Protein AF-0000000078826839 (afdb_homodimer)

InterPro domains:
  IPR003660 HAMP domain [PS50885] (212-264)
  IPR004089 Methyl-accepting chemotaxis protein (MCP) signalling domain [PF00015] (364-516)
  IPR004089 Methyl-accepting chemotaxis protein (MCP) signalling domain [PS50111] (283-523)
  IPR004089 Methyl-accepting chemotaxis protein (MCP) signalling domain [SM00283] (293-563)
  IPR004090 Chemotaxis methyl-accepting receptor [PR00260] (11-36)
  IPR004090 Chemotaxis methyl-accepting receptor [PR00260] (391-418)
  IPR004090 Chemotaxis methyl-accepting receptor [PR00260] (420-449)
  IPR024478 Chemotaxis methyl-accepting receptor HlyB-like, 4HB MCP domain [PF12729] (10-184)

Sequence (1138 aa):
MKFLKFNENNLKIIHMFTLLSIIALLTNLFIGFIAYFNMHNLNSDIENLYNNQLYKVKGAGYINGELGQLRNALTKIIDRPYDQNNVDLFNSKDKEIQNTINDLSSIKLSEKEKNLLNKAKENYNEYIEGGQQIIDRRSRGEILDTKFTDEYGKIGASMSSTLTQLNDEILKTVKNTYISSNKHFNSSILILMVVTIVSMSAIIFISIFTKIFIKRSIINFSSILKRLEDGDFTIHIDKNSNNEFGEMKRELAITLESITYMIRDVKNNTLQINKETVSLASASEEMSSLASQVREDIQQVSKGSQKQAYELMEIKNYVGEFGNSIDTIVSAVKEVADESNSVNVMSSDSNLELSRLLNSLSEIQKDFESVVSSTNELENSINSVNKIINIINDIADQTNLLSLNAAIEASRVGEAGKGFAVVAEEIGKLAEQSKNSSSDITDILSIISSETKKVTNSTSKVSEAFKDQENIVENSMSSFKGIIGTVDKIIPLIDNINKLITSIDKEKGNITEKVKNAFDISEENRIFAEQIAISSDEMSTSSNGVATSAELLTEVLENTLLKVNKFKIMKFLKFNENNLKIIHMFTLLSIIALLTNLFIGFIAYFNMHNLNSDIENLYNNQLYKVKGAGYINGELGQLRNALTKIIDRPYDQNNVDLFNSKDKEIQNTINDLSSIKLSEKEKNLLNKAKENYNEYIEGGQQIIDRRSRGEILDTKFTDEYGKIGASMSSTLTQLNDEILKTVKNTYISSNKHFNSSILILMVVTIVSMSAIIFISIFTKIFIKRSIINFSSILKRLEDGDFTIHIDKNSNNEFGEMKRELAITLESITYMIRDVKNNTLQINKETVSLASASEEMSSLASQVREDIQQVSKGSQKQAYELMEIKNYVGEFGNSIDTIVSAVKEVADESNSVNVMSSDSNLELSRLLNSLSEIQKDFESVVSSTNELENSINSVNKIINIINDIADQTNLLSLNAAIEASRVGEAGKGFAVVAEEIGKLAEQSKNSSSDITDILSIISSETKKVTNSTSKVSEAFKDQENIVENSMSSFKGIIGTVDKIIPLIDNINKLITSIDKEKGNITEKVKNAFDISEENRIFAEQIAISSDEMSTSSNGVATSAELLTEVLENTLLKVNKFKI

pLDDT: mean 88.2, std 6.99, range [35.84, 95.81]

Organism: Clostridium kluyveri (strain ATCC 8527 / DSM 555 / NBRC 12016 / NCIMB 10680 / K1) (NCBI:txid431943)

Structure (mmCIF, N/CA/C/O backbone):
data_AF-0000000078826839-model_v1
#
loop_
_entity.id
_entity.type
_entity.pdbx_description
1 polymer 'Methyl-accepting chemotaxis protein'
#
loop_
_atom_site.group_PDB
_atom_site.id
_atom_site.type_symbol
_atom_site.label_atom_id
_atom_site.label_alt_id
_atom_site.label_comp_id
_atom_site.label_asym_id
_atom_site.label_entity_id
_atom_site.label_seq_id
_atom_site.pdbx_PDB_ins_code
_atom_site.Cartn_x
_atom_site.Cartn_y
_atom_site.Cartn_z
_atom_site.occupancy
_atom_site.B_iso_or_equiv
_atom_site.auth_seq_id
_atom_site.auth_comp_id
_atom_site.auth_asym_id
_atom_site.auth_atom_id
_atom_site.pdbx_PDB_model_num
ATOM 1 N N . MET A 1 1 ? -10.305 -56.312 -48.188 1 35.84 1 MET A N 1
ATOM 2 C CA . MET A 1 1 ? -9.625 -55.562 -47.156 1 35.84 1 MET A CA 1
ATOM 3 C C . MET A 1 1 ? -10.594 -55.219 -46.031 1 35.84 1 MET A C 1
ATOM 5 O O . MET A 1 1 ? -10.18 -55.062 -44.875 1 35.84 1 MET A O 1
ATOM 9 N N . LYS A 1 2 ? -11.719 -54.938 -46.438 1 45.41 2 LYS A N 1
ATOM 10 C CA . LYS A 1 2 ? -12.938 -54.688 -45.688 1 45.41 2 LYS A CA 1
ATOM 11 C C . LYS A 1 2 ? -13.422 -55.969 -45 1 45.41 2 LYS A C 1
ATOM 13 O O . LYS A 1 2 ? -14.203 -55.906 -44.062 1 45.41 2 LYS A O 1
ATOM 18 N N . PHE A 1 3 ? -13.188 -57.031 -45.688 1 39.19 3 PHE A N 1
ATOM 19 C CA . PHE A 1 3 ? -13.875 -58.219 -45.219 1 39.19 3 PHE A CA 1
ATOM 20 C C . PHE A 1 3 ? -13.367 -58.625 -43.812 1 39.19 3 PHE A C 1
ATOM 22 O O . PHE A 1 3 ? -14.094 -59.25 -43.062 1 39.19 3 PHE A O 1
ATOM 29 N N . LEU A 1 4 ? -11.961 -58.844 -43.688 1 45.19 4 LEU A N 1
ATOM 30 C CA . LEU A 1 4 ? -11.406 -59.312 -42.438 1 45.19 4 LEU A CA 1
ATOM 31 C C . LEU A 1 4 ? -11.539 -58.281 -41.344 1 45.19 4 LEU A C 1
ATOM 33 O O . LEU A 1 4 ? -10.531 -57.719 -40.906 1 45.19 4 LEU A O 1
ATOM 37 N N . LYS A 1 5 ? -12.344 -57.5 -41.5 1 46.38 5 LYS A N 1
ATOM 38 C CA . LYS A 1 5 ? -12.727 -56.594 -40.406 1 46.38 5 LYS A CA 1
ATOM 39 C C . LYS A 1 5 ? -13.031 -57.344 -39.125 1 46.38 5 LYS A C 1
ATOM 41 O O . LYS A 1 5 ? -14.203 -57.5 -38.75 1 46.38 5 LYS A O 1
ATOM 46 N N . PHE A 1 6 ? -12.492 -58.625 -38.938 1 49.06 6 PHE A N 1
ATOM 47 C CA . PHE A 1 6 ? -12.547 -59.281 -37.625 1 49.06 6 PHE A CA 1
ATOM 48 C C . PHE A 1 6 ? -12.266 -58.312 -36.5 1 49.06 6 PHE A C 1
ATOM 50 O O . PHE A 1 6 ? -11.469 -57.375 -36.656 1 49.06 6 PHE A O 1
ATOM 57 N N . ASN A 1 7 ? -13.156 -58.344 -35.562 1 56.72 7 ASN A N 1
ATOM 58 C CA . ASN A 1 7 ? -13.156 -57.438 -34.406 1 56.72 7 ASN A CA 1
ATOM 59 C C . ASN A 1 7 ? -11.773 -57.344 -33.781 1 56.72 7 ASN A C 1
ATOM 61 O O . ASN A 1 7 ? -11.469 -58.062 -32.812 1 56.72 7 ASN A O 1
ATOM 65 N N . GLU A 1 8 ? -10.82 -57 -34.531 1 64.81 8 GLU A N 1
ATOM 66 C CA . GLU A 1 8 ? -9.445 -56.719 -34.125 1 64.81 8 GLU A CA 1
ATOM 67 C C . GLU A 1 8 ? -9.391 -56.125 -32.719 1 64.81 8 GLU A C 1
ATOM 69 O O . GLU A 1 8 ? -8.406 -56.312 -32 1 64.81 8 GLU A O 1
ATOM 74 N N . ASN A 1 9 ? -10.508 -55.594 -32.375 1 71.38 9 ASN A N 1
ATOM 75 C CA . ASN A 1 9 ? -10.523 -54.875 -31.094 1 71.38 9 ASN A CA 1
ATOM 76 C C . ASN A 1 9 ? -10.586 -55.812 -29.906 1 71.38 9 ASN A C 1
ATOM 78 O O . ASN A 1 9 ? -10.219 -55.438 -28.781 1 71.38 9 ASN A O 1
ATOM 82 N N . ASN A 1 10 ? -10.898 -57.094 -30.219 1 73.62 10 ASN A N 1
ATOM 83 C CA . ASN A 1 10 ? -11.062 -58 -29.094 1 73.62 10 ASN A CA 1
ATOM 84 C C . ASN A 1 10 ? -10.031 -59.125 -29.125 1 73.62 10 ASN A C 1
ATOM 86 O O . ASN A 1 10 ? -10.031 -60 -28.25 1 73.62 10 ASN A O 1
ATOM 90 N N . LEU A 1 11 ? -9.141 -59.031 -30.094 1 80.44 11 LEU A N 1
ATOM 91 C CA . LEU A 1 11 ? -8.188 -60.156 -30.203 1 80.44 11 LEU A CA 1
ATOM 92 C C . LEU A 1 11 ? -6.926 -59.844 -29.391 1 80.44 11 LEU A C 1
ATOM 94 O O . LEU A 1 11 ? -6.203 -58.906 -29.672 1 80.44 11 LEU A O 1
ATOM 98 N N . LYS A 1 12 ? -6.734 -60.719 -28.359 1 87.56 12 LYS A N 1
ATOM 99 C CA . LYS A 1 12 ? -5.531 -60.562 -27.531 1 87.56 12 LYS A CA 1
ATOM 100 C C . LYS A 1 12 ? -4.312 -61.156 -28.25 1 87.56 12 LYS A C 1
ATOM 102 O O . LYS A 1 12 ? -4.41 -62.188 -28.906 1 87.56 12 LYS A O 1
ATOM 107 N N . ILE A 1 13 ? -3.227 -60.5 -28.219 1 83.62 13 ILE A N 1
ATOM 108 C CA . ILE A 1 13 ? -1.979 -60.906 -28.859 1 83.62 13 ILE A CA 1
ATOM 109 C C . ILE A 1 13 ? -1.577 -62.312 -28.375 1 83.62 13 ILE A C 1
ATOM 111 O O . ILE A 1 13 ? -1.203 -63.156 -29.172 1 83.62 13 ILE A O 1
ATOM 115 N N . ILE A 1 14 ? -1.785 -62.531 -27.109 1 85.38 14 ILE A N 1
ATOM 116 C CA . ILE A 1 14 ? -1.406 -63.812 -26.516 1 85.38 14 ILE A CA 1
ATOM 117 C C . ILE A 1 14 ? -2.252 -64.938 -27.109 1 85.38 14 ILE A C 1
ATOM 119 O O . ILE A 1 14 ? -1.747 -66 -27.375 1 85.38 14 ILE A O 1
ATOM 123 N N . HIS A 1 15 ? -3.477 -64.688 -27.406 1 85.94 15 HIS A N 1
ATOM 124 C CA . HIS A 1 15 ? -4.359 -65.688 -27.969 1 85.94 15 HIS A CA 1
ATOM 125 C C . HIS A 1 15 ? -4.016 -66 -29.438 1 85.94 15 HIS A C 1
ATOM 127 O O . HIS A 1 15 ? -4.102 -67.125 -29.891 1 85.94 15 HIS A O 1
ATOM 133 N N . MET A 1 16 ? -3.629 -64.938 -30.047 1 83.81 16 MET A N 1
ATOM 134 C CA . MET A 1 16 ? -3.25 -65.125 -31.438 1 83.81 16 MET A CA 1
ATOM 135 C C . MET A 1 16 ? -1.979 -65.938 -31.547 1 83.81 16 MET A C 1
ATOM 137 O O . MET A 1 16 ? -1.876 -66.812 -32.406 1 83.81 16 MET A O 1
ATOM 141 N N . PHE A 1 17 ? -1.142 -65.688 -30.688 1 85.31 17 PHE A N 1
ATOM 142 C CA . PHE A 1 17 ? 0.084 -66.438 -30.625 1 85.31 17 PHE A CA 1
ATOM 143 C C . PHE A 1 17 ? -0.222 -67.875 -30.266 1 85.31 17 PHE A C 1
ATOM 145 O O . PHE A 1 17 ? 0.317 -68.812 -30.891 1 85.31 17 PHE A O 1
ATOM 152 N N . THR A 1 18 ? -1.086 -68.125 -29.344 1 87.38 18 THR A N 1
ATOM 153 C CA . THR A 1 18 ? -1.47 -69.5 -28.938 1 87.38 18 THR A CA 1
ATOM 154 C C . THR A 1 18 ? -2.15 -70.25 -30.078 1 87.38 18 THR A C 1
ATOM 156 O O . THR A 1 18 ? -1.919 -71.438 -30.281 1 87.38 18 THR A O 1
ATOM 159 N N . LEU A 1 19 ? -2.877 -69.5 -30.812 1 88.25 19 LEU A N 1
ATOM 160 C CA . LEU A 1 19 ? -3.559 -70.125 -31.953 1 88.25 19 LEU A CA 1
ATOM 161 C C . LEU A 1 19 ? -2.553 -70.625 -33 1 88.25 19 LEU A C 1
ATOM 163 O O . LEU A 1 19 ? -2.68 -71.688 -33.5 1 88.25 19 LEU A O 1
ATOM 167 N N . LEU A 1 20 ? -1.59 -69.75 -33.25 1 88.31 20 LEU A N 1
ATOM 168 C CA . LEU A 1 20 ? -0.552 -70.188 -34.219 1 88.31 20 LEU A CA 1
ATOM 169 C C . LEU A 1 20 ? 0.183 -71.438 -33.719 1 88.31 20 LEU A C 1
ATOM 171 O O . LEU A 1 20 ? 0.443 -72.312 -34.5 1 88.31 20 LEU A O 1
ATOM 175 N N . SER A 1 21 ? 0.441 -71.5 -32.438 1 90 21 SER A N 1
ATOM 176 C CA . SER A 1 21 ? 1.138 -72.625 -31.844 1 90 21 SER A CA 1
ATOM 177 C C . SER A 1 21 ? 0.298 -73.875 -31.953 1 90 21 SER A C 1
ATOM 179 O O . SER A 1 21 ? 0.808 -74.938 -32.312 1 90 21 SER A O 1
ATOM 181 N N . ILE A 1 22 ? -0.951 -73.812 -31.703 1 91.12 22 ILE A N 1
ATOM 182 C CA . ILE A 1 22 ? -1.845 -74.938 -31.734 1 91.12 22 ILE A CA 1
ATOM 183 C C . ILE A 1 22 ? -1.974 -75.5 -33.156 1 91.12 22 ILE A C 1
ATOM 185 O O . ILE A 1 22 ? -1.891 -76.688 -33.375 1 91.12 22 ILE A O 1
ATOM 189 N N . ILE A 1 23 ? -2.102 -74.562 -34.062 1 91.06 23 ILE A N 1
ATOM 190 C CA . ILE A 1 23 ? -2.242 -75 -35.469 1 91.06 23 ILE A CA 1
ATOM 191 C C . ILE A 1 23 ? -0.962 -75.688 -35.938 1 91.06 23 ILE A C 1
ATOM 193 O O . ILE A 1 23 ? -1.016 -76.688 -36.625 1 91.06 23 ILE A O 1
ATOM 197 N N . ALA A 1 24 ? 0.162 -75.062 -35.5 1 91.25 24 ALA A N 1
ATOM 198 C CA . ALA A 1 24 ? 1.447 -75.688 -35.844 1 91.25 24 ALA A CA 1
ATOM 199 C C . ALA A 1 24 ? 1.561 -77.125 -35.312 1 91.25 24 ALA A C 1
ATOM 201 O O . ALA A 1 24 ? 1.988 -78 -36 1 91.25 24 ALA A O 1
ATOM 202 N N . LEU A 1 25 ? 1.066 -77.312 -34.125 1 91.62 25 LEU A N 1
ATOM 203 C CA . LEU A 1 25 ? 1.117 -78.625 -33.469 1 91.62 25 LEU A CA 1
ATOM 204 C C . LEU A 1 25 ? 0.148 -79.625 -34.156 1 91.62 25 LEU A C 1
ATOM 206 O O . LEU A 1 25 ? 0.501 -80.75 -34.438 1 91.62 25 LEU A O 1
ATOM 210 N N . LEU A 1 26 ? -1.024 -79.125 -34.469 1 91.62 26 LEU A N 1
ATOM 211 C CA . LEU A 1 26 ? -2.053 -80 -35.062 1 91.62 26 LEU A CA 1
ATOM 212 C C . LEU A 1 26 ? -1.637 -80.438 -36.469 1 91.62 26 LEU A C 1
ATOM 214 O O . LEU A 1 26 ? -1.826 -81.625 -36.844 1 91.62 26 LEU A O 1
ATOM 218 N N . THR A 1 27 ? -1.062 -79.5 -37.156 1 91.25 27 THR A N 1
ATOM 219 C CA . THR A 1 27 ? -0.673 -79.875 -38.5 1 91.25 27 THR A CA 1
ATOM 220 C C . THR A 1 27 ? 0.48 -80.875 -38.5 1 91.25 27 THR A C 1
ATOM 222 O O . THR A 1 27 ? 0.526 -81.75 -39.312 1 91.25 27 THR A O 1
ATOM 225 N N . ASN A 1 28 ? 1.354 -80.75 -37.594 1 90.06 28 ASN A N 1
ATOM 226 C CA . ASN A 1 28 ? 2.447 -81.688 -37.438 1 90.06 28 ASN A CA 1
ATOM 227 C C . ASN A 1 28 ? 1.934 -83.062 -37.125 1 90.06 28 ASN A C 1
ATOM 229 O O . ASN A 1 28 ? 2.373 -84.062 -37.688 1 90.06 28 ASN A O 1
ATOM 233 N N . LEU A 1 29 ? 1.007 -83.188 -36.281 1 90.56 29 LEU A N 1
ATOM 234 C CA . LEU A 1 29 ? 0.423 -84.438 -35.875 1 90.56 29 LEU A CA 1
ATOM 235 C C . LEU A 1 29 ? -0.371 -85.062 -37.031 1 90.56 29 LEU A C 1
ATOM 237 O O . LEU A 1 29 ? -0.315 -86.312 -37.25 1 90.56 29 LEU A O 1
ATOM 241 N N . PHE A 1 30 ? -0.994 -84.25 -37.719 1 92.25 30 PHE A N 1
ATOM 242 C CA . PHE A 1 30 ? -1.831 -84.75 -38.812 1 92.25 30 PHE A CA 1
ATOM 243 C C . PHE A 1 30 ? -0.977 -85.312 -39.938 1 92.25 30 PHE A C 1
ATOM 245 O O . PHE A 1 30 ? -1.267 -86.375 -40.438 1 92.25 30 PHE A O 1
ATOM 252 N N . ILE A 1 31 ? 0.104 -84.625 -40.25 1 91.88 31 ILE A N 1
ATOM 253 C CA . ILE A 1 31 ? 1.009 -85.125 -41.281 1 91.88 31 ILE A CA 1
ATOM 254 C C . ILE A 1 31 ? 1.655 -86.438 -40.844 1 91.88 31 ILE A C 1
ATOM 256 O O . ILE A 1 31 ? 1.731 -87.375 -41.625 1 91.88 31 ILE A O 1
ATOM 260 N N . GLY A 1 32 ? 2.025 -86.5 -39.562 1 88.56 32 GLY A N 1
ATOM 261 C CA . GLY A 1 32 ? 2.604 -87.688 -39.031 1 88.56 32 GLY A CA 1
ATOM 262 C C . GLY A 1 32 ? 1.649 -88.875 -39.062 1 88.56 32 GLY A C 1
ATOM 263 O O . GLY A 1 32 ? 2.041 -90 -39.438 1 88.56 32 GLY A O 1
ATOM 264 N N . PHE A 1 33 ? 0.43 -88.625 -38.844 1 91.81 33 PHE A N 1
ATOM 265 C CA . PHE A 1 33 ? -0.586 -89.688 -38.812 1 91.81 33 PHE A CA 1
ATOM 266 C C . PHE A 1 33 ? -0.862 -90.188 -40.219 1 91.81 33 PHE A C 1
ATOM 268 O O . PHE A 1 33 ? -0.916 -91.438 -40.438 1 91.81 33 PHE A O 1
ATOM 275 N N . ILE A 1 34 ? -0.986 -89.312 -41.125 1 91.06 34 ILE A N 1
ATOM 276 C CA . ILE A 1 34 ? -1.253 -89.75 -42.5 1 91.06 34 ILE A CA 1
ATOM 277 C C . ILE A 1 34 ? -0.064 -90.562 -43.031 1 91.06 34 ILE A C 1
ATOM 279 O O . ILE A 1 34 ? -0.242 -91.562 -43.719 1 91.06 34 ILE A O 1
ATOM 283 N N . ALA A 1 35 ? 1.126 -90.062 -42.656 1 91.12 35 ALA A N 1
ATOM 284 C CA . ALA A 1 35 ? 2.342 -90.75 -43.094 1 91.12 35 ALA A CA 1
ATOM 285 C C . ALA A 1 35 ? 2.395 -92.125 -42.531 1 91.12 35 ALA A C 1
ATOM 287 O O . ALA A 1 35 ? 2.721 -93.125 -43.219 1 91.12 35 ALA A O 1
ATOM 288 N N . TYR A 1 36 ? 1.959 -92.312 -41.406 1 90.12 36 TYR A N 1
ATOM 289 C CA . TYR A 1 36 ? 1.941 -93.625 -40.75 1 90.12 36 TYR A CA 1
ATOM 290 C C . TYR A 1 36 ? 0.952 -94.562 -41.438 1 90.12 36 TYR A C 1
ATOM 292 O O . TYR A 1 36 ? 1.295 -95.688 -41.781 1 90.12 36 TYR A O 1
ATOM 300 N N . PHE A 1 37 ? -0.224 -94.062 -41.562 1 91.5 37 PHE A N 1
ATOM 301 C CA . PHE A 1 37 ? -1.281 -94.875 -42.156 1 91.5 37 PHE A CA 1
ATOM 302 C C . PHE A 1 37 ? -0.911 -95.312 -43.562 1 91.5 37 PHE A C 1
ATOM 304 O O . PHE A 1 37 ? -1.095 -96.5 -43.938 1 91.5 37 PHE A O 1
ATOM 311 N N . ASN A 1 38 ? -0.317 -94.438 -44.281 1 89.88 38 ASN A N 1
ATOM 312 C CA . ASN A 1 38 ? 0.085 -94.75 -45.656 1 89.88 38 ASN A CA 1
ATOM 313 C C . ASN A 1 38 ? 1.209 -95.75 -45.688 1 89.88 38 ASN A C 1
ATOM 315 O O . ASN A 1 38 ? 1.195 -96.688 -46.5 1 89.88 38 ASN A O 1
ATOM 319 N N . MET A 1 39 ? 2.072 -95.75 -44.781 1 89.94 39 MET A N 1
ATOM 320 C CA . MET A 1 39 ? 3.182 -96.688 -44.688 1 89.94 39 MET A CA 1
ATOM 321 C C . MET A 1 39 ? 2.691 -98.062 -44.281 1 89.94 39 MET A C 1
ATOM 323 O O . MET A 1 39 ? 3.17 -99.062 -44.781 1 89.94 39 MET A O 1
ATOM 327 N N . HIS A 1 40 ? 1.703 -98 -43.375 1 90.94 40 HIS A N 1
ATOM 328 C CA . HIS A 1 40 ? 1.119 -99.25 -42.969 1 90.94 40 HIS A CA 1
ATOM 329 C C . HIS A 1 40 ? 0.388 -99.938 -44.094 1 90.94 40 HIS A C 1
ATOM 331 O O . HIS A 1 40 ? 0.504 -101.125 -44.281 1 90.94 40 HIS A O 1
ATOM 337 N N . ASN A 1 41 ? -0.261 -99.25 -44.906 1 90.75 41 ASN A N 1
ATOM 338 C CA . ASN A 1 41 ? -0.964 -99.75 -46.062 1 90.75 41 ASN A CA 1
ATOM 339 C C . ASN A 1 41 ? 0.007 -100.375 -47.062 1 90.75 41 ASN A C 1
ATOM 341 O O . ASN A 1 41 ? -0.232 -101.438 -47.625 1 90.75 41 ASN A O 1
ATOM 345 N N . LEU A 1 42 ? 1.109 -99.75 -47.281 1 89.06 42 LEU A N 1
ATOM 346 C CA . LEU A 1 42 ? 2.127 -100.188 -48.219 1 89.06 42 LEU A CA 1
ATOM 347 C C . LEU A 1 42 ? 2.777 -101.5 -47.719 1 89.06 42 LEU A C 1
ATOM 349 O O . LEU A 1 42 ? 3.039 -102.375 -48.5 1 89.06 42 LEU A O 1
ATOM 353 N N . ASN A 1 43 ? 2.922 -101.5 -46.406 1 89.56 43 ASN A N 1
ATOM 354 C CA . ASN A 1 43 ? 3.482 -102.75 -45.844 1 89.56 43 ASN A CA 1
ATOM 355 C C . ASN A 1 43 ? 2.514 -103.875 -45.938 1 89.56 43 ASN A C 1
ATOM 357 O O . ASN A 1 43 ? 2.938 -105.062 -46.125 1 89.56 43 ASN A O 1
ATOM 361 N N . SER A 1 44 ? 1.243 -103.75 -45.875 1 91.19 44 SER A N 1
ATOM 362 C CA . SER A 1 44 ? 0.229 -104.75 -46.062 1 91.19 44 SER A CA 1
ATOM 363 C C . SER A 1 44 ? 0.261 -105.312 -47.469 1 91.19 44 SER A C 1
ATOM 365 O O . SER A 1 44 ? 0.054 -106.5 -47.688 1 91.19 44 SER A O 1
ATOM 367 N N . ASP A 1 45 ? 0.571 -104.438 -48.375 1 89.56 45 ASP A N 1
ATOM 368 C CA . ASP A 1 45 ? 0.726 -104.875 -49.75 1 89.56 45 ASP A CA 1
ATOM 369 C C . ASP A 1 45 ? 1.919 -105.812 -49.906 1 89.56 45 ASP A C 1
ATOM 371 O O . ASP A 1 45 ? 1.84 -106.812 -50.625 1 89.56 45 ASP A O 1
ATOM 375 N N . ILE A 1 46 ? 2.969 -105.562 -49.219 1 88.75 46 ILE A N 1
ATOM 376 C CA . ILE A 1 46 ? 4.16 -106.438 -49.219 1 88.75 46 ILE A CA 1
ATOM 377 C C . ILE A 1 46 ? 3.824 -107.812 -48.625 1 88.75 46 ILE A C 1
ATOM 379 O O . ILE A 1 46 ? 4.172 -108.812 -49.219 1 88.75 46 ILE A O 1
ATOM 383 N N . GLU A 1 47 ? 3.068 -107.812 -47.594 1 89 47 GLU A N 1
ATOM 384 C CA . GLU A 1 47 ? 2.68 -109.062 -46.938 1 89 47 GLU A CA 1
ATOM 385 C C . GLU A 1 47 ? 1.772 -109.875 -47.844 1 89 47 GLU A C 1
ATOM 387 O O . GLU A 1 47 ? 1.937 -111.125 -47.906 1 89 47 GLU A O 1
ATOM 392 N N . ASN A 1 48 ? 0.923 -109.25 -48.469 1 90.25 48 ASN A N 1
ATOM 393 C CA . ASN A 1 48 ? 0.009 -109.938 -49.375 1 90.25 48 ASN A CA 1
ATOM 394 C C . ASN A 1 48 ? 0.75 -110.625 -50.562 1 90.25 48 ASN A C 1
ATOM 396 O O . ASN A 1 48 ? 0.49 -111.75 -50.906 1 90.25 48 ASN A O 1
ATOM 400 N N . LEU A 1 49 ? 1.68 -109.938 -51.062 1 89.25 49 LEU A N 1
ATOM 401 C CA . LEU A 1 49 ? 2.457 -110.438 -52.188 1 89.25 49 LEU A CA 1
ATOM 402 C C . LEU A 1 49 ? 3.283 -111.625 -51.781 1 89.25 49 LEU A C 1
ATOM 404 O O . LEU A 1 49 ? 3.346 -112.625 -52.531 1 89.25 49 LEU A O 1
ATOM 408 N N . TYR A 1 50 ? 3.826 -111.625 -50.656 1 88.19 50 TYR A N 1
ATOM 409 C CA . TYR A 1 50 ? 4.688 -112.75 -50.188 1 88.19 50 TYR A CA 1
ATOM 410 C C . TYR A 1 50 ? 3.861 -113.938 -49.688 1 88.19 50 TYR A C 1
ATOM 412 O O . TYR A 1 50 ? 3.986 -115 -50.188 1 88.19 50 TYR A O 1
ATOM 420 N N . ASN A 1 51 ? 2.904 -113.625 -48.719 1 86.94 51 ASN A N 1
ATOM 421 C CA . ASN A 1 51 ? 2.229 -114.75 -48 1 86.94 51 ASN A CA 1
ATOM 422 C C . ASN A 1 51 ? 1.142 -115.375 -48.844 1 86.94 51 ASN A C 1
ATOM 424 O O . ASN A 1 51 ? 0.795 -116.562 -48.625 1 86.94 51 ASN A O 1
ATOM 428 N N . ASN A 1 52 ? 0.65 -114.625 -49.812 1 89.19 52 ASN A N 1
ATOM 429 C CA . ASN A 1 52 ? -0.46 -115.188 -50.562 1 89.19 52 ASN A CA 1
ATOM 430 C C . ASN A 1 52 ? -0.053 -115.438 -52.031 1 89.19 52 ASN A C 1
ATOM 432 O O . ASN A 1 52 ? 0.005 -116.625 -52.438 1 89.19 52 ASN A O 1
ATOM 436 N N . GLN A 1 53 ? 0.44 -114.5 -52.656 1 86.75 53 GLN A N 1
ATOM 437 C CA . GLN A 1 53 ? 0.661 -114.625 -54.094 1 86.75 53 GLN A CA 1
ATOM 438 C C . GLN A 1 53 ? 1.865 -115.5 -54.406 1 86.75 53 GLN A C 1
ATOM 440 O O . GLN A 1 53 ? 1.775 -116.438 -55.219 1 86.75 53 GLN A O 1
ATOM 445 N N . LEU A 1 54 ? 2.947 -115.312 -53.688 1 89.25 54 LEU A N 1
ATOM 446 C CA . LEU A 1 54 ? 4.164 -116.062 -53.938 1 89.25 54 LEU A CA 1
ATOM 447 C C . LEU A 1 54 ? 3.963 -117.562 -53.594 1 89.25 54 LEU A C 1
ATOM 449 O O . LEU A 1 54 ? 4.441 -118.438 -54.312 1 89.25 54 LEU A O 1
ATOM 453 N N . TYR A 1 55 ? 3.209 -117.875 -52.688 1 87.94 55 TYR A N 1
ATOM 454 C CA . TYR A 1 55 ? 2.98 -119.25 -52.25 1 87.94 55 TYR A CA 1
ATOM 455 C C . TYR A 1 55 ? 2.066 -120 -53.25 1 87.94 55 TYR A C 1
ATOM 457 O O . TYR A 1 55 ? 2.207 -121.188 -53.469 1 87.94 55 TYR A O 1
ATOM 465 N N . LYS A 1 56 ? 1.188 -119.312 -53.812 1 91.19 56 LYS A N 1
ATOM 466 C CA . LYS A 1 56 ? 0.364 -119.875 -54.875 1 91.19 56 LYS A CA 1
ATOM 467 C C . LYS A 1 56 ? 1.221 -120.312 -56.062 1 91.19 56 LYS A C 1
ATOM 469 O O . LYS A 1 56 ? 1.076 -121.438 -56.562 1 91.19 56 LYS A O 1
ATOM 474 N N . VAL A 1 57 ? 2.135 -119.375 -56.344 1 90.56 57 VAL A N 1
ATOM 475 C CA . VAL A 1 57 ? 3.004 -119.625 -57.5 1 90.56 57 VAL A CA 1
ATOM 476 C C . VAL A 1 57 ? 3.902 -120.812 -57.188 1 90.56 57 VAL A C 1
ATOM 478 O O . VAL A 1 57 ? 4.051 -121.75 -58 1 90.56 57 VAL A O 1
ATOM 481 N N . LYS A 1 58 ? 4.418 -120.875 -56 1 88.75 58 LYS A N 1
ATOM 482 C CA . LYS A 1 58 ? 5.262 -122 -55.562 1 88.75 58 LYS A CA 1
ATOM 483 C C . LYS A 1 58 ? 4.508 -123.312 -55.594 1 88.75 58 LYS A C 1
ATOM 485 O O . LYS A 1 58 ? 5.008 -124.312 -56.125 1 88.75 58 LYS A O 1
ATOM 490 N N . GLY A 1 59 ? 3.352 -123.312 -55.031 1 87.56 59 GLY A N 1
ATOM 491 C CA . GLY A 1 59 ? 2.561 -124.562 -54.938 1 87.56 59 GLY A CA 1
ATOM 492 C C . GLY A 1 59 ? 2.176 -125.062 -56.312 1 87.56 59 GLY A C 1
ATOM 493 O O . GLY A 1 59 ? 2.357 -126.312 -56.594 1 87.56 59 GLY A O 1
ATOM 494 N N . ALA A 1 60 ? 1.726 -124.312 -57.156 1 87.69 60 ALA A N 1
ATOM 495 C CA . ALA A 1 60 ? 1.312 -124.688 -58.5 1 87.69 60 ALA A CA 1
ATOM 496 C C . ALA A 1 60 ? 2.496 -125.25 -59.312 1 87.69 60 ALA A C 1
ATOM 498 O O . ALA A 1 60 ? 2.381 -126.25 -60 1 87.69 60 ALA A O 1
ATOM 499 N N . GLY A 1 61 ? 3.605 -124.5 -59.156 1 83.44 61 GLY A N 1
ATOM 500 C CA . GLY A 1 61 ? 4.812 -124.938 -59.812 1 83.44 61 GLY A CA 1
ATOM 501 C C . GLY A 1 61 ? 5.297 -126.312 -59.344 1 83.44 61 GLY A C 1
ATOM 502 O O . GLY A 1 61 ? 5.699 -127.188 -60.125 1 83.44 61 GLY A O 1
ATOM 503 N N . TYR A 1 62 ? 5.215 -126.5 -58.125 1 86.31 62 TYR A N 1
ATOM 504 C CA . TYR A 1 62 ? 5.648 -127.75 -57.5 1 86.31 62 TYR A CA 1
ATOM 505 C C . TYR A 1 62 ? 4.773 -128.875 -57.969 1 86.31 62 TYR A C 1
ATOM 507 O O . TYR A 1 62 ? 5.277 -130 -58.312 1 86.31 62 TYR A O 1
ATOM 515 N N . ILE A 1 63 ? 3.51 -128.75 -58 1 89.44 63 ILE A N 1
ATOM 516 C CA . ILE A 1 63 ? 2.584 -129.875 -58.406 1 89.44 63 ILE A CA 1
ATOM 517 C C . ILE A 1 63 ? 2.887 -130.25 -59.844 1 89.44 63 ILE A C 1
ATOM 519 O O . ILE A 1 63 ? 2.965 -131.5 -60.156 1 89.44 63 ILE A O 1
ATOM 523 N N . ASN A 1 64 ? 3.057 -129.375 -60.656 1 82.75 64 ASN A N 1
ATOM 524 C CA . ASN A 1 64 ? 3.342 -129.625 -62.031 1 82.75 64 ASN A CA 1
ATOM 525 C C . ASN A 1 64 ? 4.621 -130.375 -62.219 1 82.75 64 ASN A C 1
ATOM 527 O O . ASN A 1 64 ? 4.668 -131.375 -63 1 82.75 64 ASN A O 1
ATOM 531 N N . GLY A 1 65 ? 5.629 -130.125 -61.406 1 80.81 65 GLY A N 1
ATOM 532 C CA . GLY A 1 65 ? 6.891 -130.75 -61.469 1 80.81 65 GLY A CA 1
ATOM 533 C C . GLY A 1 65 ? 6.77 -132.25 -61 1 80.81 65 GLY A C 1
ATOM 534 O O . GLY A 1 65 ? 7.234 -133.125 -61.656 1 80.81 65 GLY A O 1
ATOM 535 N N . GLU A 1 66 ? 6.078 -132.5 -60 1 86.88 66 GLU A N 1
ATOM 536 C CA . GLU A 1 66 ? 5.914 -133.75 -59.438 1 86.88 66 GLU A CA 1
ATOM 537 C C . GLU A 1 66 ? 5.012 -134.625 -60.312 1 86.88 66 GLU A C 1
ATOM 539 O O . GLU A 1 66 ? 5.207 -135.875 -60.406 1 86.88 66 GLU A O 1
ATOM 544 N N . LEU A 1 67 ? 4.09 -134.125 -60.875 1 89.31 67 LEU A N 1
ATOM 545 C CA . LEU A 1 67 ? 3.197 -134.875 -61.781 1 89.31 67 LEU A CA 1
ATOM 546 C C . LEU A 1 67 ? 3.971 -135.375 -62.938 1 89.31 67 LEU A C 1
ATOM 548 O O . LEU A 1 67 ? 3.727 -136.625 -63.312 1 89.31 67 LEU A O 1
ATOM 552 N N . GLY A 1 68 ? 4.84 -134.625 -63.438 1 82.5 68 GLY A N 1
ATOM 553 C CA . GLY A 1 68 ? 5.664 -135.125 -64.5 1 82.5 68 GLY A CA 1
ATOM 554 C C . GLY A 1 68 ? 6.445 -136.375 -64.125 1 82.5 68 GLY A C 1
ATOM 555 O O . GLY A 1 68 ? 6.496 -137.375 -64.875 1 82.5 68 GLY A O 1
ATOM 556 N N . GLN A 1 69 ? 6.949 -136.375 -62.969 1 84.62 69 GLN A N 1
ATOM 557 C CA . GLN A 1 69 ? 7.703 -137.5 -62.469 1 84.62 69 GLN A CA 1
ATOM 558 C C . GLN A 1 69 ? 6.781 -138.625 -62.188 1 84.62 69 GLN A C 1
ATOM 560 O O . GLN A 1 69 ? 7.133 -139.75 -62.438 1 84.62 69 GLN A O 1
ATOM 565 N N . LEU A 1 70 ? 5.699 -138.375 -61.688 1 91.38 70 LEU A N 1
ATOM 566 C CA . LEU A 1 70 ? 4.715 -139.5 -61.406 1 91.38 70 LEU A CA 1
ATOM 567 C C . LEU A 1 70 ? 4.262 -140.125 -62.656 1 91.38 70 LEU A C 1
ATOM 569 O O . LEU A 1 70 ? 4.223 -141.375 -62.719 1 91.38 70 LEU A O 1
ATOM 573 N N . ARG A 1 71 ? 3.982 -139.375 -63.656 1 88.94 71 ARG A N 1
ATOM 574 C CA . ARG A 1 71 ? 3.545 -140 -64.938 1 88.94 71 ARG A CA 1
ATOM 575 C C . ARG A 1 71 ? 4.645 -140.875 -65.562 1 88.94 71 ARG A C 1
ATOM 577 O O . ARG A 1 71 ? 4.371 -141.875 -66.188 1 88.94 71 ARG A O 1
ATOM 584 N N . ASN A 1 72 ? 5.793 -140.25 -65.375 1 86.56 72 ASN A N 1
ATOM 585 C CA . ASN A 1 72 ? 6.93 -141 -65.938 1 86.56 72 ASN A CA 1
ATOM 586 C C . ASN A 1 72 ? 7.105 -142.375 -65.25 1 86.56 72 ASN A C 1
ATOM 588 O O . ASN A 1 72 ? 7.375 -143.375 -65.875 1 86.56 72 ASN A O 1
ATOM 592 N N . ALA A 1 73 ? 6.957 -142.375 -63.938 1 88.38 73 ALA A N 1
ATOM 593 C CA . ALA A 1 73 ? 7.027 -143.625 -63.156 1 88.38 73 ALA A CA 1
ATOM 594 C C . ALA A 1 73 ? 5.945 -144.625 -63.625 1 88.38 73 ALA A C 1
ATOM 596 O O . ALA A 1 73 ? 6.211 -145.75 -63.781 1 88.38 73 ALA A O 1
ATOM 597 N N . LEU A 1 74 ? 4.887 -144.125 -63.812 1 91.06 74 LEU A N 1
ATOM 598 C CA . LEU A 1 74 ? 3.779 -145 -64.25 1 91.06 74 LEU A CA 1
ATOM 599 C C . LEU A 1 74 ? 4.02 -145.625 -65.625 1 91.06 74 LEU A C 1
ATOM 601 O O . LEU A 1 74 ? 3.719 -146.75 -65.875 1 91.06 74 LEU A O 1
ATOM 605 N N . THR A 1 75 ? 4.484 -144.75 -66.5 1 88.5 75 THR A N 1
ATOM 606 C CA . THR A 1 75 ? 4.828 -145.25 -67.812 1 88.5 75 THR A CA 1
ATOM 607 C C . THR A 1 75 ? 5.828 -146.375 -67.75 1 88.5 75 THR A C 1
ATOM 609 O O . THR A 1 75 ? 5.703 -147.375 -68.5 1 88.5 75 THR A O 1
ATOM 612 N N . LYS A 1 76 ? 6.73 -146.375 -66.875 1 87.62 76 LYS A N 1
ATOM 613 C CA . LYS A 1 76 ? 7.711 -147.375 -66.688 1 87.62 76 LYS A CA 1
ATOM 614 C C . LYS A 1 76 ? 7.055 -148.625 -66.125 1 87.62 76 LYS A C 1
ATOM 616 O O . LYS A 1 76 ? 7.41 -149.75 -66.562 1 87.62 76 LYS A O 1
ATOM 621 N N . ILE A 1 77 ? 6.164 -148.5 -65.312 1 89.94 77 ILE A N 1
ATOM 622 C CA . ILE A 1 77 ? 5.445 -149.625 -64.75 1 89.94 77 ILE A CA 1
ATOM 623 C C . ILE A 1 77 ? 4.645 -150.25 -65.875 1 89.94 77 ILE A C 1
ATOM 625 O O . ILE A 1 77 ? 4.559 -151.5 -65.875 1 89.94 77 ILE A O 1
ATOM 629 N N . ILE A 1 78 ? 4.137 -149.625 -66.75 1 89.31 78 ILE A N 1
ATOM 630 C CA . ILE A 1 78 ? 3.307 -150.125 -67.812 1 89.31 78 ILE A CA 1
ATOM 631 C C . ILE A 1 78 ? 4.18 -150.875 -68.812 1 89.31 78 ILE A C 1
ATOM 633 O O . ILE A 1 78 ? 3.854 -152 -69.25 1 89.31 78 ILE A O 1
ATOM 637 N N . ASP A 1 79 ? 5.27 -150.375 -69.125 1 84.94 79 ASP A N 1
ATOM 638 C CA . ASP A 1 79 ? 5.973 -150.75 -70.312 1 84.94 79 ASP A CA 1
ATOM 639 C C . ASP A 1 79 ? 7.145 -151.75 -70 1 84.94 79 ASP A C 1
ATOM 641 O O . ASP A 1 79 ? 7.633 -152.5 -70.875 1 84.94 79 ASP A O 1
ATOM 645 N N . ARG A 1 80 ? 7.629 -151.625 -68.688 1 87.44 80 ARG A N 1
ATOM 646 C CA . ARG A 1 80 ? 8.805 -152.375 -68.312 1 87.44 80 ARG A CA 1
ATOM 647 C C . ARG A 1 80 ? 8.43 -153.5 -67.375 1 87.44 80 ARG A C 1
ATOM 649 O O . ARG A 1 80 ? 7.289 -153.625 -66.938 1 87.44 80 ARG A O 1
ATOM 656 N N . PRO A 1 81 ? 9.461 -154.625 -67.25 1 87.06 81 PRO A N 1
ATOM 657 C CA . PRO A 1 81 ? 9.18 -155.75 -66.25 1 87.06 81 PRO A CA 1
ATOM 658 C C . PRO A 1 81 ? 8.898 -155.125 -64.812 1 87.06 81 PRO A C 1
ATOM 660 O O . PRO A 1 81 ? 9.461 -154.125 -64.5 1 87.06 81 PRO A O 1
ATOM 663 N N . TYR A 1 82 ? 8.094 -155.75 -64.125 1 89.62 82 TYR A N 1
ATOM 664 C CA . TYR A 1 82 ? 7.621 -155.25 -62.875 1 89.62 82 TYR A CA 1
ATOM 665 C C . TYR A 1 82 ? 8.789 -155 -61.906 1 89.62 82 TYR A C 1
ATOM 667 O O . TYR A 1 82 ? 9.609 -155.875 -61.688 1 89.62 82 TYR A O 1
ATOM 675 N N . ASP A 1 83 ? 8.945 -153.875 -61.406 1 89.5 83 ASP A N 1
ATOM 676 C CA . ASP A 1 83 ? 9.977 -153.375 -60.469 1 89.5 83 ASP A CA 1
ATOM 677 C C . ASP A 1 83 ? 9.375 -152.625 -59.312 1 89.5 83 ASP A C 1
ATOM 679 O O . ASP A 1 83 ? 8.766 -151.5 -59.531 1 89.5 83 ASP A O 1
ATOM 683 N N . GLN A 1 84 ? 9.625 -153 -58.156 1 92 84 GLN A N 1
ATOM 684 C CA . GLN A 1 84 ? 9.055 -152.375 -56.969 1 92 84 GLN A CA 1
ATOM 685 C C . GLN A 1 84 ? 9.547 -151 -56.781 1 92 84 GLN A C 1
ATOM 687 O O . GLN A 1 84 ? 8.844 -150.125 -56.219 1 92 84 GLN A O 1
ATOM 692 N N . ASN A 1 85 ? 10.609 -150.625 -57.344 1 89.81 85 ASN A N 1
ATOM 693 C CA . ASN A 1 85 ? 11.18 -149.375 -57.219 1 89.81 85 ASN A CA 1
ATOM 694 C C . ASN A 1 85 ? 10.344 -148.25 -57.938 1 89.81 85 ASN A C 1
ATOM 696 O O . ASN A 1 85 ? 10.18 -147.125 -57.469 1 89.81 85 ASN A O 1
ATOM 700 N N . ASN A 1 86 ? 9.805 -148.5 -59.062 1 89.75 86 ASN A N 1
ATOM 701 C CA . ASN A 1 86 ? 8.938 -147.625 -59.812 1 89.75 86 ASN A CA 1
ATOM 702 C C . ASN A 1 86 ? 7.598 -147.5 -59.094 1 89.75 86 ASN A C 1
ATOM 704 O O . ASN A 1 86 ? 7.039 -146.375 -59.125 1 89.75 86 ASN A O 1
ATOM 708 N N . VAL A 1 87 ? 7.145 -148.5 -58.531 1 93.75 87 VAL A N 1
ATOM 709 C CA . VAL A 1 87 ? 5.902 -148.375 -57.75 1 93.75 87 VAL A CA 1
ATOM 710 C C . VAL A 1 87 ? 6.109 -147.5 -56.531 1 93.75 87 VAL A C 1
ATOM 712 O O . VAL A 1 87 ? 5.262 -146.625 -56.219 1 93.75 87 VAL A O 1
ATOM 715 N N . ASP A 1 88 ? 7.207 -147.625 -55.906 1 94.06 88 ASP A N 1
ATOM 716 C CA . ASP A 1 88 ? 7.516 -146.75 -54.75 1 94.06 88 ASP A CA 1
ATOM 717 C C . ASP A 1 88 ? 7.637 -145.25 -55.125 1 94.06 88 ASP A C 1
ATOM 719 O O . ASP A 1 88 ? 7.18 -144.375 -54.406 1 94.06 88 ASP A O 1
ATOM 723 N N . LEU A 1 89 ? 8.172 -145.125 -56.219 1 90 89 LEU A N 1
ATOM 724 C CA . LEU A 1 89 ? 8.312 -143.75 -56.719 1 90 89 LEU A CA 1
ATOM 725 C C . LEU A 1 89 ? 6.949 -143.125 -57.031 1 90 89 LEU A C 1
ATOM 727 O O . LEU A 1 89 ? 6.684 -142 -56.719 1 90 89 LEU A O 1
ATOM 731 N N . PHE A 1 90 ? 6.117 -143.875 -57.75 1 92 90 PHE A N 1
ATOM 732 C CA . PHE A 1 90 ? 4.754 -143.5 -58.062 1 92 90 PHE A CA 1
ATOM 733 C C . PHE A 1 90 ? 4.008 -143.125 -56.781 1 92 90 PHE A C 1
ATOM 735 O O . PHE A 1 90 ? 3.412 -142 -56.688 1 92 90 PHE A O 1
ATOM 742 N N . ASN A 1 91 ? 4.16 -143.875 -55.75 1 94.81 91 ASN A N 1
ATOM 743 C CA . ASN A 1 91 ? 3.457 -143.75 -54.5 1 94.81 91 ASN A CA 1
ATOM 744 C C . ASN A 1 91 ? 4.027 -142.5 -53.75 1 94.81 91 ASN A C 1
ATOM 746 O O . ASN A 1 91 ? 3.285 -141.75 -53.125 1 94.81 91 ASN A O 1
ATOM 750 N N . SER A 1 92 ? 5.211 -142.375 -53.781 1 94.38 92 SER A N 1
ATOM 751 C CA . SER A 1 92 ? 5.855 -141.25 -53.094 1 94.38 92 SER A CA 1
ATOM 752 C C . SER A 1 92 ? 5.453 -139.875 -53.719 1 94.38 92 SER A C 1
ATOM 754 O O . SER A 1 92 ? 5.137 -138.875 -53 1 94.38 92 SER A O 1
ATOM 756 N N . LYS A 1 93 ? 5.492 -139.75 -54.969 1 91.81 93 LYS A N 1
ATOM 757 C CA . LYS A 1 93 ? 5.113 -138.625 -55.656 1 91.81 93 LYS A CA 1
ATOM 758 C C . LYS A 1 93 ? 3.631 -138.25 -55.469 1 91.81 93 LYS A C 1
ATOM 760 O O . LYS A 1 93 ? 3.242 -137.125 -55.344 1 91.81 93 LYS A O 1
ATOM 765 N N . ASP A 1 94 ? 2.875 -139.25 -55.531 1 94.12 94 ASP A N 1
ATOM 766 C CA . ASP A 1 94 ? 1.457 -139.125 -55.25 1 94.12 94 ASP A CA 1
ATOM 767 C C . ASP A 1 94 ? 1.258 -138.5 -53.875 1 94.12 94 ASP A C 1
ATOM 769 O O . ASP A 1 94 ? 0.484 -137.5 -53.75 1 94.12 94 ASP A O 1
ATOM 773 N N . LYS A 1 95 ? 1.996 -139 -52.969 1 95.38 95 LYS A N 1
ATOM 774 C CA . LYS A 1 95 ? 1.895 -138.375 -51.625 1 95.38 95 LYS A CA 1
ATOM 775 C C . LYS A 1 95 ? 2.299 -136.875 -51.594 1 95.38 95 LYS A C 1
ATOM 777 O O . LYS A 1 95 ? 1.615 -136.125 -51 1 95.38 95 LYS A O 1
ATOM 782 N N . GLU A 1 96 ? 3.258 -136.625 -52.219 1 92.06 96 GLU A N 1
ATOM 783 C CA . GLU A 1 96 ? 3.76 -135.25 -52.281 1 92.06 96 GLU A CA 1
ATOM 784 C C . GLU A 1 96 ? 2.771 -134.25 -52.969 1 92.06 96 GLU A C 1
ATOM 786 O O . GLU A 1 96 ? 2.543 -133.125 -52.531 1 92.06 96 GLU A O 1
ATOM 791 N N . ILE A 1 97 ? 2.264 -134.625 -54.062 1 93.06 97 ILE A N 1
ATOM 792 C CA . ILE A 1 97 ? 1.312 -133.875 -54.812 1 93.06 97 ILE A CA 1
ATOM 793 C C . ILE A 1 97 ? 0.049 -133.625 -54 1 93.06 97 ILE A C 1
ATOM 795 O O . ILE A 1 97 ? -0.456 -132.5 -53.906 1 93.06 97 ILE A O 1
ATOM 799 N N . GLN A 1 98 ? -0.398 -134.75 -53.406 1 94 98 GLN A N 1
ATOM 800 C CA . GLN A 1 98 ? -1.581 -134.625 -52.562 1 94 98 GLN A CA 1
ATOM 801 C C . GLN A 1 98 ? -1.344 -133.625 -51.406 1 94 98 GLN A C 1
ATOM 803 O O . GLN A 1 98 ? -2.205 -132.75 -51.125 1 94 98 GLN A O 1
ATOM 808 N N . ASN A 1 99 ? -0.212 -133.625 -50.906 1 94.38 99 ASN A N 1
ATOM 809 C CA . ASN A 1 99 ? 0.13 -132.75 -49.844 1 94.38 99 ASN A CA 1
ATOM 810 C C . ASN A 1 99 ? 0.164 -131.25 -50.344 1 94.38 99 ASN A C 1
ATOM 812 O O . ASN A 1 99 ? -0.34 -130.375 -49.688 1 94.38 99 ASN A O 1
ATOM 816 N N . THR A 1 100 ? 0.714 -131 -51.406 1 93.31 100 THR A N 1
ATOM 817 C CA . THR A 1 100 ? 0.829 -129.75 -51.969 1 93.31 100 THR A CA 1
ATOM 818 C C . THR A 1 100 ? -0.54 -129.125 -52.406 1 93.31 100 THR A C 1
ATOM 820 O O . THR A 1 100 ? -0.823 -128 -52.25 1 93.31 100 THR A O 1
ATOM 823 N N . ILE A 1 101 ? -1.301 -130.125 -53 1 92.19 101 ILE A N 1
ATOM 824 C CA . ILE A 1 101 ? -2.666 -129.625 -53.344 1 92.19 101 ILE A CA 1
ATOM 825 C C . ILE A 1 101 ? -3.422 -129.25 -52.094 1 92.19 101 ILE A C 1
ATOM 827 O O . ILE A 1 101 ? -4.141 -128.25 -52.094 1 92.19 101 ILE A O 1
ATOM 831 N N . ASN A 1 102 ? -3.162 -130 -51.062 1 92.5 102 ASN A N 1
ATOM 832 C CA . ASN A 1 102 ? -3.793 -129.625 -49.781 1 92.5 102 ASN A CA 1
ATOM 833 C C . ASN A 1 102 ? -3.285 -128.25 -49.25 1 92.5 102 ASN A C 1
ATOM 835 O O . ASN A 1 102 ? -4.066 -127.5 -48.75 1 92.5 102 ASN A O 1
ATOM 839 N N . ASP A 1 103 ? -2.096 -128 -49.375 1 91.38 103 ASP A N 1
ATOM 840 C CA . ASP A 1 103 ? -1.508 -126.75 -48.969 1 91.38 103 ASP A CA 1
ATOM 841 C C . ASP A 1 103 ? -2.076 -125.625 -49.781 1 91.38 103 ASP A C 1
ATOM 843 O O . ASP A 1 103 ? -2.408 -124.562 -49.219 1 91.38 103 ASP A O 1
ATOM 847 N N . LEU A 1 104 ? -2.16 -125.75 -51.031 1 91.12 104 LEU A N 1
ATOM 848 C CA . LEU A 1 104 ? -2.682 -124.688 -51.938 1 91.12 104 LEU A CA 1
ATOM 849 C C . LEU A 1 104 ? -4.148 -124.438 -51.625 1 91.12 104 LEU A C 1
ATOM 851 O O . LEU A 1 104 ? -4.605 -123.312 -51.75 1 91.12 104 LEU A O 1
ATOM 855 N N . SER A 1 105 ? -4.82 -125.562 -51.281 1 90.69 105 SER A N 1
ATOM 856 C CA . SER A 1 105 ? -6.234 -125.438 -50.969 1 90.69 105 SER A CA 1
ATOM 857 C C . SER A 1 105 ? -6.426 -124.625 -49.688 1 90.69 105 SER A C 1
ATOM 859 O O . SER A 1 105 ? -7.504 -124.062 -49.469 1 90.69 105 SER A O 1
ATOM 861 N N . SER A 1 106 ? -5.352 -124.438 -48.906 1 92 106 SER A N 1
ATOM 862 C CA . SER A 1 106 ? -5.434 -123.688 -47.625 1 92 106 SER A CA 1
ATOM 863 C C . SER A 1 106 ? -5.117 -122.25 -47.812 1 92 106 SER A C 1
ATOM 865 O O . SER A 1 106 ? -5.316 -121.438 -46.906 1 92 106 SER A O 1
ATOM 867 N N . ILE A 1 107 ? -4.629 -121.875 -48.906 1 90.69 107 ILE A N 1
ATOM 868 C CA . ILE A 1 107 ? -4.293 -120.5 -49.219 1 90.69 107 ILE A CA 1
ATOM 869 C C . ILE A 1 107 ? -5.5 -119.812 -49.844 1 90.69 107 ILE A C 1
ATOM 871 O O . ILE A 1 107 ? -6.371 -120.438 -50.438 1 90.69 107 ILE A O 1
ATOM 875 N N . LYS A 1 108 ? -5.637 -118.625 -49.625 1 89.88 108 LYS A N 1
ATO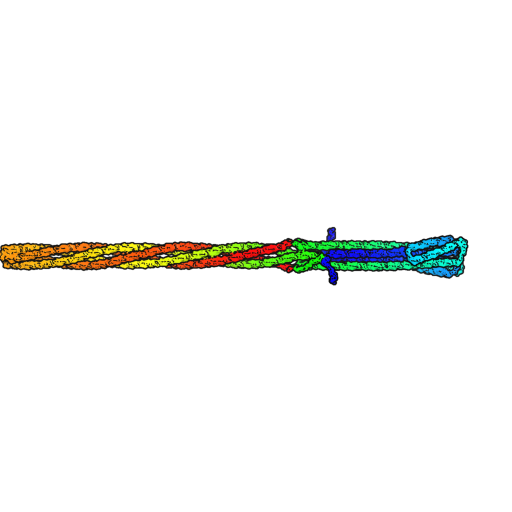M 876 C CA . LYS A 1 108 ? -6.746 -117.875 -50.188 1 89.88 108 LYS A CA 1
ATOM 877 C C . LYS A 1 108 ? -6.656 -117.875 -51.719 1 89.88 108 LYS A C 1
ATOM 879 O O . LYS A 1 108 ? -5.734 -117.25 -52.281 1 89.88 108 LYS A O 1
ATOM 884 N N . LEU A 1 109 ? -7.602 -118.438 -52.5 1 89.38 109 LEU A N 1
ATOM 885 C CA . LEU A 1 109 ? -7.633 -118.5 -53.938 1 89.38 109 LEU A CA 1
ATOM 886 C C . LEU A 1 109 ? -8.82 -117.75 -54.5 1 89.38 109 LEU A C 1
ATOM 888 O O . LEU A 1 109 ? -9.828 -117.562 -53.844 1 89.38 109 LEU A O 1
ATOM 892 N N . SER A 1 110 ? -8.586 -117.25 -55.594 1 90.56 110 SER A N 1
ATOM 893 C CA . SER A 1 110 ? -9.727 -116.688 -56.312 1 90.56 110 SER A CA 1
ATOM 894 C C . SER A 1 110 ? -10.734 -117.75 -56.688 1 90.56 110 SER A C 1
ATOM 896 O O . SER A 1 110 ? -10.422 -118.938 -56.656 1 90.56 110 SER A O 1
ATOM 898 N N . GLU A 1 111 ? -11.875 -117.375 -56.969 1 91.38 111 GLU A N 1
ATOM 899 C CA . GLU A 1 111 ? -12.93 -118.312 -57.344 1 91.38 111 GLU A CA 1
ATOM 900 C C . GLU A 1 111 ? -12.508 -119.125 -58.531 1 91.38 111 GLU A C 1
ATOM 902 O O . GLU A 1 111 ? -12.711 -120.375 -58.531 1 91.38 111 GLU A O 1
ATOM 907 N N . LYS A 1 112 ? -11.992 -118.562 -59.406 1 94.75 112 LYS A N 1
ATOM 908 C CA . LYS A 1 112 ? -11.547 -119.25 -60.594 1 94.75 112 LYS A CA 1
ATOM 909 C C . LYS A 1 112 ? -10.391 -120.188 -60.281 1 94.75 112 LYS A C 1
ATOM 911 O O . LYS A 1 112 ? -10.344 -121.312 -60.781 1 94.75 112 LYS A O 1
ATOM 916 N N . GLU A 1 113 ? -9.406 -119.688 -59.438 1 93 113 GLU A N 1
ATOM 917 C CA . GLU A 1 113 ? -8.289 -120.5 -59 1 93 113 GLU A CA 1
ATOM 918 C C . GLU A 1 113 ? -8.781 -121.75 -58.219 1 93 113 GLU A C 1
ATOM 920 O O . GLU A 1 113 ? -8.297 -122.812 -58.438 1 93 113 GLU A O 1
ATOM 925 N N . LYS A 1 114 ? -9.68 -121.562 -57.406 1 93.69 114 LYS A N 1
ATOM 926 C CA . LYS A 1 114 ? -10.258 -122.625 -56.594 1 93.69 114 LYS A CA 1
ATOM 927 C C . LYS A 1 114 ? -10.945 -123.625 -57.5 1 93.69 114 LYS A C 1
ATOM 929 O O . LYS A 1 114 ? -10.789 -124.875 -57.281 1 93.69 114 LYS A O 1
ATOM 934 N N . ASN A 1 115 ? -11.617 -123.188 -58.406 1 93.38 115 ASN A N 1
ATOM 935 C CA . ASN A 1 115 ? -12.312 -124.062 -59.344 1 93.38 115 ASN A CA 1
ATOM 936 C C . ASN A 1 115 ? -11.328 -124.938 -60.156 1 93.38 115 ASN A C 1
ATOM 938 O O . ASN A 1 115 ? -11.539 -126.125 -60.312 1 93.38 115 ASN A O 1
ATOM 942 N N . LEU A 1 116 ? -10.398 -124.188 -60.531 1 93.38 116 LEU A N 1
ATOM 943 C CA . LEU A 1 116 ? -9.383 -124.938 -61.312 1 93.38 116 LEU A CA 1
ATOM 944 C C . LEU A 1 116 ? -8.625 -125.938 -60.469 1 93.38 116 LEU A C 1
ATOM 946 O O . LEU A 1 116 ? -8.297 -127 -60.906 1 93.38 116 LEU A O 1
ATOM 950 N N . LEU A 1 117 ? -8.359 -125.562 -59.25 1 93.94 117 LEU A N 1
ATOM 951 C CA . LEU A 1 117 ? -7.668 -126.438 -58.312 1 93.94 117 LEU A CA 1
ATOM 952 C C . LEU A 1 117 ? -8.531 -127.688 -58 1 93.94 117 LEU A C 1
ATOM 954 O O . LEU A 1 117 ? -8.023 -128.75 -57.969 1 93.94 117 LEU A O 1
ATOM 958 N N . ASN A 1 118 ? -9.734 -127.438 -57.844 1 93 118 ASN A N 1
ATOM 959 C CA . ASN A 1 118 ? -10.664 -128.625 -57.594 1 93 118 ASN A CA 1
ATOM 960 C C . ASN A 1 118 ? -10.758 -129.5 -58.812 1 93 118 ASN A C 1
ATOM 962 O O . ASN A 1 118 ? -10.75 -130.75 -58.656 1 93 118 ASN A O 1
ATOM 966 N N . LYS A 1 119 ? -10.891 -129 -59.906 1 92.94 119 LYS A N 1
ATOM 967 C CA . LYS A 1 119 ? -10.906 -129.75 -61.125 1 92.94 119 LYS A CA 1
ATOM 968 C C . LYS A 1 119 ? -9.625 -130.5 -61.25 1 92.94 119 LYS A C 1
ATOM 970 O O . LYS A 1 119 ? -9.664 -131.75 -61.625 1 92.94 119 LYS A O 1
ATOM 975 N N . ALA A 1 120 ? -8.586 -129.875 -60.875 1 91.62 120 ALA A N 1
ATOM 976 C CA . ALA A 1 120 ? -7.293 -130.5 -60.938 1 91.62 120 ALA A CA 1
ATOM 977 C C . ALA A 1 120 ? -7.246 -131.625 -59.938 1 91.62 120 ALA A C 1
ATOM 979 O O . ALA A 1 120 ? -6.73 -132.75 -60.25 1 91.62 120 ALA A O 1
ATOM 980 N N . LYS A 1 121 ? -7.766 -131.5 -58.844 1 92.25 121 LYS A N 1
ATOM 981 C CA . LYS A 1 121 ? -7.836 -132.5 -57.812 1 92.25 121 LYS A CA 1
ATOM 982 C C . LYS A 1 121 ? -8.672 -133.75 -58.281 1 92.25 121 LYS A C 1
ATOM 984 O O . LYS A 1 121 ? -8.281 -134.875 -58.094 1 92.25 121 LYS A O 1
ATOM 989 N N . GLU A 1 122 ? -9.688 -133.5 -58.875 1 90.75 122 GLU A N 1
ATOM 990 C CA . GLU A 1 122 ? -10.562 -134.5 -59.375 1 90.75 122 GLU A CA 1
ATOM 991 C C . GLU A 1 122 ? -9.883 -135.375 -60.469 1 90.75 122 GLU A C 1
ATOM 993 O O . GLU A 1 122 ? -9.898 -136.625 -60.438 1 90.75 122 GLU A O 1
ATOM 998 N N . ASN A 1 123 ? -9.445 -134.625 -61.375 1 89.62 123 ASN A N 1
ATOM 999 C CA . ASN A 1 123 ? -8.727 -135.25 -62.469 1 89.62 123 ASN A CA 1
ATOM 1000 C C . ASN A 1 123 ? -7.555 -136.125 -61.938 1 89.62 123 ASN A C 1
ATOM 1002 O O . ASN A 1 123 ? -7.289 -137.25 -62.438 1 89.62 123 ASN A O 1
ATOM 1006 N N . TYR A 1 124 ? -6.945 -135.5 -60.938 1 92.25 124 TYR A N 1
ATOM 1007 C CA . TYR A 1 124 ? -5.793 -136.25 -60.344 1 92.25 124 TYR A CA 1
ATOM 1008 C C . TYR A 1 124 ? -6.211 -137.5 -59.625 1 92.25 124 TYR A C 1
ATOM 1010 O O . TYR A 1 124 ? -5.562 -138.5 -59.781 1 92.25 124 TYR A O 1
ATOM 1018 N N . ASN A 1 125 ? -7.207 -137.5 -58.969 1 91.56 125 ASN A N 1
ATOM 1019 C CA . ASN A 1 125 ? -7.711 -138.625 -58.25 1 91.56 125 ASN A CA 1
ATOM 1020 C C . ASN A 1 125 ? -8.102 -139.75 -59.25 1 91.56 125 ASN A C 1
ATOM 1022 O O . ASN A 1 125 ? -7.82 -140.875 -59.031 1 91.56 125 ASN A O 1
ATOM 1026 N N . GLU A 1 126 ? -8.719 -139.375 -60.219 1 88.88 126 GLU A N 1
ATOM 1027 C CA . GLU A 1 126 ? -9.078 -140.375 -61.25 1 88.88 126 GLU A CA 1
ATOM 1028 C C . GLU A 1 126 ? -7.836 -141 -61.875 1 88.88 126 GLU A C 1
ATOM 1030 O O . GLU A 1 126 ? -7.82 -142.25 -62.094 1 88.88 126 GLU A O 1
ATOM 1035 N N . TYR A 1 127 ? -6.953 -140.125 -62 1 91.69 127 TYR A N 1
ATOM 1036 C CA . TYR A 1 127 ? -5.695 -140.625 -62.562 1 91.69 127 TYR A CA 1
ATOM 1037 C C . TYR A 1 127 ? -5.012 -141.625 -61.594 1 91.69 127 TYR A C 1
ATOM 1039 O O . TYR A 1 127 ? -4.488 -142.625 -62.031 1 91.69 127 TYR A O 1
ATOM 1047 N N . ILE A 1 128 ? -5.035 -141.25 -60.406 1 93.38 128 ILE A N 1
ATOM 1048 C CA . ILE A 1 128 ? -4.363 -142.125 -59.406 1 93.38 128 ILE A CA 1
ATOM 1049 C C . ILE A 1 128 ? -5.113 -143.5 -59.25 1 93.38 128 ILE A C 1
ATOM 1051 O O . ILE A 1 128 ? -4.496 -144.5 -59.125 1 93.38 128 ILE A O 1
ATOM 1055 N N . GLU A 1 129 ? -6.309 -143.5 -59.344 1 90.12 129 GLU A N 1
ATOM 1056 C CA . GLU A 1 129 ? -7.098 -144.625 -59.25 1 90.12 129 GLU A CA 1
ATOM 1057 C C . GLU A 1 129 ? -6.785 -145.625 -60.438 1 90.12 129 GLU A C 1
ATOM 1059 O O . GLU A 1 129 ? -6.594 -146.875 -60.25 1 90.12 129 GLU A O 1
ATOM 1064 N N . GLY A 1 130 ? -6.859 -145 -61.469 1 87.69 130 GLY A N 1
ATOM 1065 C CA . GLY A 1 130 ? -6.477 -145.875 -62.625 1 87.69 130 GLY A CA 1
ATOM 1066 C C . GLY A 1 130 ? -5.055 -146.375 -62.562 1 87.69 130 GLY A C 1
ATOM 1067 O O . GLY A 1 130 ? -4.781 -147.5 -62.938 1 87.69 130 GLY A O 1
ATOM 1068 N N . GLY A 1 131 ? -4.156 -145.5 -62.031 1 90.75 131 GLY A N 1
ATOM 1069 C CA . GLY A 1 131 ? -2.77 -145.875 -61.844 1 90.75 131 GLY A CA 1
ATOM 1070 C C . GLY A 1 131 ? -2.604 -147.125 -60.906 1 90.75 131 GLY A C 1
ATOM 1071 O O . GLY A 1 131 ? -1.825 -148 -61.156 1 90.75 131 GLY A O 1
ATOM 1072 N N . GLN A 1 132 ? -3.334 -147.125 -59.938 1 91.69 132 GLN A N 1
ATOM 1073 C CA . GLN A 1 132 ? -3.291 -148.25 -59 1 91.69 132 GLN A CA 1
ATOM 1074 C C . GLN A 1 132 ? -3.793 -149.5 -59.625 1 91.69 132 GLN A C 1
ATOM 1076 O O . GLN A 1 132 ? -3.264 -150.625 -59.344 1 91.69 132 GLN A O 1
ATOM 1081 N N . GLN A 1 133 ? -4.727 -149.5 -60.406 1 90.12 133 GLN A N 1
ATOM 1082 C CA . GLN A 1 133 ? -5.227 -150.625 -61.125 1 90.12 133 GLN A CA 1
ATOM 1083 C C . GLN A 1 133 ? -4.16 -151.125 -62.062 1 90.12 133 GLN A C 1
ATOM 1085 O O . GLN A 1 133 ? -4.004 -152.375 -62.156 1 90.12 133 GLN A O 1
ATOM 1090 N N . ILE A 1 134 ? -3.578 -150.25 -62.594 1 92.25 134 ILE A N 1
ATOM 1091 C CA . ILE A 1 134 ? -2.506 -150.625 -63.5 1 92.25 134 ILE A CA 1
ATOM 1092 C C . ILE A 1 134 ? -1.399 -151.375 -62.719 1 92.25 134 ILE A C 1
ATOM 1094 O O . ILE A 1 134 ? -0.906 -152.375 -63.156 1 92.25 134 ILE A O 1
ATOM 1098 N N . ILE A 1 135 ? -1.054 -150.875 -61.594 1 92.5 135 ILE A N 1
ATOM 1099 C CA . ILE A 1 135 ? -0.001 -151.375 -60.75 1 92.5 135 ILE A CA 1
ATOM 1100 C C . ILE A 1 135 ? -0.408 -152.75 -60.281 1 92.5 135 ILE A C 1
ATOM 1102 O O . ILE A 1 135 ? 0.393 -153.75 -60.312 1 92.5 135 ILE A O 1
ATOM 1106 N N . ASP A 1 136 ? -1.611 -153 -60 1 89.94 136 ASP A N 1
ATOM 1107 C CA . ASP A 1 136 ? -2.127 -154.25 -59.531 1 89.94 136 ASP A CA 1
ATOM 1108 C C . ASP A 1 136 ? -2.086 -155.25 -60.656 1 89.94 136 ASP A C 1
ATOM 1110 O O . ASP A 1 136 ? -1.665 -156.375 -60.438 1 89.94 136 ASP A O 1
ATOM 1114 N N . ARG A 1 137 ? -2.475 -155 -61.75 1 92.25 137 ARG A N 1
ATOM 1115 C CA . ARG A 1 137 ? -2.498 -155.875 -62.906 1 92.25 137 ARG A CA 1
ATOM 1116 C C . ARG A 1 137 ? -1.086 -156.25 -63.312 1 92.25 137 ARG A C 1
ATOM 1118 O O . ARG A 1 137 ? -0.827 -157.375 -63.594 1 92.25 137 ARG A O 1
ATOM 1125 N N . ARG A 1 138 ? -0.26 -155.25 -63.281 1 93.44 138 ARG A N 1
ATOM 1126 C CA . ARG A 1 138 ? 1.123 -155.5 -63.656 1 93.44 138 ARG A CA 1
ATOM 1127 C C . ARG A 1 138 ? 1.839 -156.375 -62.625 1 93.44 138 ARG A C 1
ATOM 1129 O O . ARG A 1 138 ? 2.707 -157.25 -62.969 1 93.44 138 ARG A O 1
ATOM 1136 N N . SER A 1 139 ? 1.514 -156.375 -61.375 1 91.25 139 SER A N 1
ATOM 1137 C CA . SER A 1 139 ? 2.102 -157.125 -60.312 1 91.25 139 SER A CA 1
ATOM 1138 C C . SER A 1 139 ? 1.735 -158.625 -60.438 1 91.25 139 SER A C 1
ATOM 1140 O O . SER A 1 139 ? 2.461 -159.5 -59.969 1 91.25 139 SER A O 1
ATOM 1142 N N . ARG A 1 140 ? 0.725 -159 -61.188 1 90.56 140 ARG A N 1
ATOM 1143 C CA . ARG A 1 140 ? 0.263 -160.375 -61.406 1 90.56 140 ARG A CA 1
ATOM 1144 C C . ARG A 1 140 ? 0.794 -160.875 -62.719 1 90.56 140 ARG A C 1
ATOM 1146 O O . ARG A 1 140 ? 0.396 -162 -63.156 1 90.56 140 ARG A O 1
ATOM 1153 N N . GLY A 1 141 ? 1.517 -160.125 -63.375 1 85.94 141 GLY A N 1
ATOM 1154 C CA . GLY A 1 141 ? 2.186 -160.5 -64.562 1 85.94 141 GLY A CA 1
ATOM 1155 C C . GLY A 1 141 ? 1.355 -160.375 -65.812 1 85.94 141 GLY A C 1
ATOM 1156 O O . GLY A 1 141 ? 1.672 -160.875 -66.875 1 85.94 141 GLY A O 1
ATOM 1157 N N . GLU A 1 142 ? 0.388 -159.5 -65.75 1 90.88 142 GLU A N 1
ATOM 1158 C CA . GLU A 1 142 ? -0.498 -159.25 -66.875 1 90.88 142 GLU A CA 1
ATOM 1159 C C . GLU A 1 142 ? 0.115 -158.25 -67.875 1 90.88 142 GLU A C 1
ATOM 1161 O O . GLU A 1 142 ? 0.741 -157.25 -67.438 1 90.88 142 GLU A O 1
ATOM 1166 N N . ILE A 1 143 ? -0.001 -158.625 -69.25 1 82.88 143 ILE A N 1
ATOM 1167 C CA . ILE A 1 143 ? 0.414 -157.625 -70.312 1 82.88 143 ILE A CA 1
ATOM 1168 C C . ILE A 1 143 ? -0.772 -156.75 -70.688 1 82.88 143 ILE A C 1
ATOM 1170 O O . ILE A 1 143 ? -1.829 -157.25 -71.062 1 82.88 143 ILE A O 1
ATOM 1174 N N . LEU A 1 144 ? -0.638 -155.5 -70.562 1 83.69 144 LEU A N 1
ATOM 1175 C CA . LEU A 1 144 ? -1.753 -154.5 -70.75 1 83.69 144 LEU A CA 1
ATOM 1176 C C . LEU A 1 144 ? -1.945 -154.25 -72.25 1 83.69 144 LEU A C 1
ATOM 1178 O O . LEU A 1 144 ? -0.973 -154.125 -73 1 83.69 144 LEU A O 1
ATOM 1182 N N . ASP A 1 145 ? -3.236 -154.125 -72.688 1 82.38 145 ASP A N 1
ATOM 1183 C CA . ASP A 1 145 ? -3.596 -153.75 -74.062 1 82.38 145 ASP A CA 1
ATOM 1184 C C . ASP A 1 145 ? -3.266 -152.375 -74.438 1 82.38 145 ASP A C 1
ATOM 1186 O O . ASP A 1 145 ? -3.414 -151.375 -73.562 1 82.38 145 ASP A O 1
ATOM 1190 N N . THR A 1 146 ? -2.822 -152 -75.625 1 76.75 146 THR A N 1
ATOM 1191 C CA . THR A 1 146 ? -2.396 -150.75 -76.125 1 76.75 146 THR A CA 1
ATOM 1192 C C . THR A 1 146 ? -3.553 -149.75 -76.062 1 76.75 146 THR A C 1
ATOM 1194 O O . THR A 1 146 ? -3.342 -148.5 -75.938 1 76.75 146 THR A O 1
ATOM 1197 N N . LYS A 1 147 ? -4.633 -150.25 -76.312 1 77.62 147 LYS A N 1
ATOM 1198 C CA . LYS A 1 147 ? -5.801 -149.375 -76.312 1 77.62 147 LYS A CA 1
ATOM 1199 C C . LYS A 1 147 ? -6.07 -148.875 -74.938 1 77.62 147 LYS A C 1
ATOM 1201 O O . LYS A 1 147 ? -6.371 -147.625 -74.75 1 77.62 147 LYS A O 1
ATOM 1206 N N . PHE A 1 148 ? -5.855 -149.5 -74 1 75.31 148 PHE A N 1
ATOM 1207 C CA . PHE A 1 148 ? -6.074 -149.125 -72.625 1 75.31 148 PHE A CA 1
ATOM 1208 C C . PHE A 1 148 ? -5.023 -148.125 -72.125 1 75.31 148 PHE A C 1
ATOM 1210 O O . PHE A 1 148 ? -5.352 -147.125 -71.5 1 75.31 148 PHE A O 1
ATOM 1217 N N . THR A 1 149 ? -3.871 -148.375 -72.5 1 77.38 149 THR A N 1
ATOM 1218 C CA . THR A 1 149 ? -2.77 -147.5 -72.062 1 77.38 149 THR A CA 1
ATOM 1219 C C . THR A 1 149 ? -2.871 -146.125 -72.75 1 77.38 149 THR A C 1
ATOM 1221 O O . THR A 1 149 ? -2.52 -145.125 -72.188 1 77.38 149 THR A O 1
ATOM 1224 N N . ASP A 1 150 ? -3.355 -146.125 -73.938 1 76.25 150 ASP A N 1
ATOM 1225 C CA . ASP A 1 150 ? -3.541 -144.875 -74.688 1 76.25 150 ASP A CA 1
ATOM 1226 C C . ASP A 1 150 ? -4.648 -144 -74.062 1 76.25 150 ASP A C 1
ATOM 1228 O O . ASP A 1 150 ? -4.512 -142.75 -73.938 1 76.25 150 ASP A O 1
ATOM 1232 N N . GLU A 1 151 ? -5.668 -144.625 -73.688 1 77.75 151 GLU A N 1
ATOM 1233 C CA . GLU A 1 151 ? -6.789 -144 -73.062 1 77.75 151 GLU A CA 1
ATOM 1234 C C . GLU A 1 151 ? -6.398 -143.375 -71.688 1 77.75 151 GLU A C 1
ATOM 1236 O O . GLU A 1 151 ? -6.801 -142.25 -71.375 1 77.75 151 GLU A O 1
ATOM 1241 N N . TYR A 1 152 ? -5.637 -144 -71 1 80.19 152 TYR A N 1
ATOM 1242 C CA . TYR A 1 152 ? -5.168 -143.5 -69.688 1 80.19 152 TYR A CA 1
ATOM 1243 C C . TYR A 1 152 ? -4.195 -142.375 -69.875 1 80.19 152 TYR A C 1
ATOM 1245 O O . TYR A 1 152 ? -4.184 -141.5 -69.062 1 80.19 152 TYR A O 1
ATOM 1253 N N . GLY A 1 153 ? -3.461 -142.5 -70.938 1 76.62 153 GLY A N 1
ATOM 1254 C CA . GLY A 1 153 ? -2.582 -141.375 -71.25 1 76.62 153 GLY A CA 1
ATOM 1255 C C . GLY A 1 153 ? -3.328 -140 -71.5 1 76.62 153 GLY A C 1
ATOM 1256 O O . GLY A 1 153 ? -2.84 -139 -71.125 1 76.62 153 GLY A O 1
ATOM 1257 N N . LYS A 1 154 ? -4.441 -140.25 -72.062 1 81.81 154 LYS A N 1
ATOM 1258 C CA . LYS A 1 154 ? -5.258 -139 -72.312 1 81.81 154 LYS A CA 1
ATOM 1259 C C . LYS A 1 154 ? -5.734 -138.375 -71 1 81.81 154 LYS A C 1
ATOM 1261 O O . LYS A 1 154 ? -5.883 -137.125 -70.938 1 81.81 154 LYS A O 1
ATOM 1266 N N . ILE A 1 155 ? -5.93 -139.125 -69.938 1 81.81 155 ILE A N 1
ATOM 1267 C CA . ILE A 1 155 ? -6.332 -138.625 -68.625 1 81.81 155 ILE A CA 1
ATOM 1268 C C . ILE A 1 155 ? -5.184 -137.75 -68 1 81.81 155 ILE A C 1
ATOM 1270 O O . ILE A 1 155 ? -5.398 -136.75 -67.438 1 81.81 155 ILE A O 1
ATOM 1274 N N . GLY A 1 156 ? -4.055 -138.375 -68.25 1 80.44 156 GLY A N 1
ATOM 1275 C CA . GLY A 1 156 ? -2.869 -137.625 -67.75 1 80.44 156 GLY A CA 1
ATOM 1276 C C . GLY A 1 156 ? -2.648 -136.25 -68.438 1 80.44 156 GLY A C 1
ATOM 1277 O O . GLY A 1 156 ? -2.312 -135.25 -67.812 1 80.44 156 GLY A O 1
ATOM 1278 N N . ALA A 1 157 ? -2.797 -136.25 -69.75 1 76.81 157 ALA A N 1
ATOM 1279 C CA . ALA A 1 157 ? -2.646 -135 -70.5 1 76.81 157 ALA A CA 1
ATOM 1280 C C . ALA A 1 157 ? -3.684 -134 -70.125 1 76.81 157 ALA A C 1
ATOM 1282 O O . ALA A 1 157 ? -3.377 -132.75 -70 1 76.81 157 ALA A O 1
ATOM 1283 N N . SER A 1 158 ? -4.82 -134.5 -69.875 1 82.94 158 SER A N 1
ATOM 1284 C CA . SER A 1 158 ? -5.883 -133.5 -69.375 1 82.94 158 SER A CA 1
ATOM 1285 C C . SER A 1 158 ? -5.566 -133 -68.062 1 82.94 158 SER A C 1
ATOM 1287 O O . SER A 1 158 ? -5.82 -131.75 -67.812 1 82.94 158 SER A O 1
ATOM 1289 N N . MET A 1 159 ? -5.023 -133.625 -67.188 1 85.06 159 MET A N 1
ATOM 1290 C CA . MET A 1 159 ? -4.613 -133.25 -65.875 1 85.06 159 MET A CA 1
ATOM 1291 C C . MET A 1 159 ? -3.518 -132.125 -66 1 85.06 159 MET A C 1
ATOM 1293 O O . MET A 1 159 ? -3.578 -131.125 -65.312 1 85.06 159 MET A O 1
ATOM 1297 N N . SER A 1 160 ? -2.566 -132.375 -66.812 1 79.38 160 SER A N 1
ATOM 1298 C CA . SER A 1 160 ? -1.482 -131.5 -67 1 79.38 160 SER A CA 1
ATOM 1299 C C . SER A 1 160 ? -2.01 -130.125 -67.562 1 79.38 160 SER A C 1
ATOM 1301 O O . SER A 1 160 ? -1.558 -129 -67.188 1 79.38 160 SER A O 1
ATOM 1303 N N . SER A 1 161 ? -2.969 -130.25 -68.438 1 83.62 161 SER A N 1
ATOM 1304 C CA . SER A 1 161 ? -3.574 -129 -69.062 1 83.62 161 SER A CA 1
ATOM 1305 C C . SER A 1 161 ? -4.305 -128.25 -68 1 83.62 161 SER A C 1
ATOM 1307 O O . SER A 1 161 ? -4.203 -127 -68 1 83.62 161 SER A O 1
ATOM 1309 N N . THR A 1 162 ? -4.961 -128.875 -67.062 1 88.56 162 THR A N 1
ATOM 1310 C CA . THR A 1 162 ? -5.688 -128.25 -66 1 88.56 162 THR A CA 1
ATOM 1311 C C . THR A 1 162 ? -4.727 -127.5 -65.062 1 88.56 162 THR A C 1
ATOM 1313 O O . THR A 1 162 ? -4.984 -126.375 -64.625 1 88.56 162 THR A O 1
ATOM 1316 N N . LEU A 1 163 ? -3.664 -128 -64.812 1 85.81 163 LEU A N 1
ATOM 1317 C CA . LEU A 1 163 ? -2.666 -127.438 -63.938 1 85.81 163 LEU A CA 1
ATOM 1318 C C . LEU A 1 163 ? -1.996 -126.25 -64.625 1 85.81 163 LEU A C 1
ATOM 1320 O O . LEU A 1 163 ? -1.677 -125.25 -63.938 1 85.81 163 LEU A O 1
ATOM 1324 N N . THR A 1 164 ? -1.784 -126.312 -65.875 1 80.81 164 THR A N 1
ATOM 1325 C CA . THR A 1 164 ? -1.255 -125.188 -66.625 1 80.81 164 THR A CA 1
ATOM 1326 C C . THR A 1 164 ? -2.227 -124 -66.562 1 80.81 164 THR A C 1
ATOM 1328 O O . THR A 1 164 ? -1.815 -122.875 -66.375 1 80.81 164 THR A O 1
ATOM 1331 N N . GLN A 1 165 ? -3.455 -124.375 -66.688 1 88.69 165 GLN A N 1
ATOM 1332 C CA . GLN A 1 165 ? -4.465 -123.312 -66.625 1 88.69 165 GLN A CA 1
ATOM 1333 C C . GLN A 1 165 ? -4.488 -122.688 -65.188 1 88.69 165 GLN A C 1
ATOM 1335 O O . GLN A 1 165 ? -4.652 -121.5 -65.062 1 88.69 165 GLN A O 1
ATOM 1340 N N . LEU A 1 166 ? -4.34 -123.5 -64.25 1 89.5 166 LEU A N 1
ATOM 1341 C CA . LEU A 1 166 ? -4.27 -123 -62.875 1 89.5 166 LEU A CA 1
ATOM 1342 C C . LEU A 1 166 ? -3.074 -122.062 -62.719 1 89.5 166 LEU A C 1
ATOM 1344 O O . LEU A 1 166 ? -3.209 -120.938 -62.125 1 89.5 166 LEU A O 1
ATOM 1348 N N . ASN A 1 167 ? -1.966 -122.438 -63.25 1 87.88 167 ASN A N 1
ATOM 1349 C CA . ASN A 1 167 ? -0.76 -121.625 -63.188 1 87.88 167 ASN A CA 1
ATOM 1350 C C . ASN A 1 167 ? -0.96 -120.312 -63.875 1 87.88 167 ASN A C 1
ATOM 1352 O O . ASN A 1 167 ? -0.568 -119.25 -63.344 1 87.88 167 ASN A O 1
ATOM 1356 N N . ASP A 1 168 ? -1.553 -120.312 -64.938 1 87.62 168 ASP A N 1
ATOM 1357 C CA . ASP A 1 168 ? -1.796 -119.062 -65.688 1 87.62 168 ASP A CA 1
ATOM 1358 C C . ASP A 1 168 ? -2.715 -118.125 -64.938 1 87.62 168 ASP A C 1
ATOM 1360 O O . ASP A 1 168 ? -2.486 -116.875 -64.938 1 87.62 168 ASP A O 1
ATOM 1364 N N . GLU A 1 169 ? -3.691 -118.75 -64.375 1 91.38 169 GLU A N 1
ATOM 1365 C CA . GLU A 1 169 ? -4.633 -117.938 -63.594 1 91.38 169 GLU A CA 1
ATOM 1366 C C . GLU A 1 169 ? -3.965 -117.312 -62.344 1 91.38 169 GLU A C 1
ATOM 1368 O O . GLU A 1 169 ? -4.227 -116.125 -62 1 91.38 169 GLU A O 1
ATOM 1373 N N . ILE A 1 170 ? -3.16 -118.062 -61.75 1 90.44 170 ILE A N 1
ATOM 1374 C CA . ILE A 1 170 ? -2.424 -117.562 -60.594 1 90.44 170 ILE A CA 1
ATOM 1375 C C . ILE A 1 170 ? -1.529 -116.375 -61 1 90.44 170 ILE A C 1
ATOM 1377 O O . ILE A 1 170 ? -1.503 -115.375 -60.344 1 90.44 170 ILE A O 1
ATOM 1381 N N . LEU A 1 171 ? -0.867 -116.438 -62.031 1 88.88 171 LEU A N 1
ATOM 1382 C CA . LEU A 1 171 ? 0.03 -115.438 -62.531 1 88.88 171 LEU A CA 1
ATOM 1383 C C . LEU A 1 171 ? -0.749 -114.125 -62.875 1 88.88 171 LEU A C 1
ATOM 1385 O O . LEU A 1 171 ? -0.269 -113.062 -62.656 1 88.88 171 LEU A O 1
ATOM 1389 N N . LYS A 1 172 ? -1.924 -114.375 -63.406 1 90.81 172 LYS A N 1
ATOM 1390 C CA . LYS A 1 172 ? -2.775 -113.25 -63.688 1 90.81 172 LYS A CA 1
ATOM 1391 C C . LYS A 1 172 ? -3.174 -112.5 -62.406 1 90.81 172 LYS A C 1
ATOM 1393 O O . LYS A 1 172 ? -3.131 -111.312 -62.344 1 90.81 172 LYS A O 1
ATOM 1398 N N . THR A 1 173 ? -3.467 -113.188 -61.375 1 89.62 173 THR A N 1
ATOM 1399 C CA . THR A 1 173 ? -3.861 -112.625 -60.094 1 89.62 173 THR A CA 1
ATOM 1400 C C . THR A 1 173 ? -2.686 -111.938 -59.438 1 89.62 173 THR A C 1
ATOM 1402 O O . THR A 1 173 ? -2.855 -110.875 -58.812 1 89.62 173 THR A O 1
ATOM 1405 N N . VAL A 1 174 ? -1.562 -112.438 -59.562 1 89.69 174 VAL A N 1
ATOM 1406 C CA . VAL A 1 174 ? -0.346 -111.812 -59.031 1 89.69 174 VAL A CA 1
ATOM 1407 C C . VAL A 1 174 ? -0.081 -110.5 -59.688 1 89.69 174 VAL A C 1
ATOM 1409 O O . VAL A 1 174 ? 0.213 -109.5 -59.031 1 89.69 174 VAL A O 1
ATOM 1412 N N . LYS A 1 175 ? -0.213 -110.5 -61 1 89.56 175 LYS A N 1
ATOM 1413 C CA . LYS A 1 175 ? -0.025 -109.25 -61.75 1 89.56 175 LYS A CA 1
ATOM 1414 C C . LYS A 1 175 ? -1.038 -108.188 -61.312 1 89.56 175 LYS A C 1
ATOM 1416 O O . LYS A 1 175 ? -0.68 -107 -61.125 1 89.56 175 LYS A O 1
ATOM 1421 N N . ASN A 1 176 ? -2.23 -108.562 -61.062 1 89.94 176 ASN A N 1
ATOM 1422 C CA . ASN A 1 176 ? -3.27 -107.625 -60.656 1 89.94 176 ASN A CA 1
ATOM 1423 C C . ASN A 1 176 ? -2.996 -107.125 -59.25 1 89.94 176 ASN A C 1
ATOM 1425 O O . ASN A 1 176 ? -3.246 -105.938 -58.969 1 89.94 176 ASN A O 1
ATOM 1429 N N . THR A 1 177 ? -2.484 -107.875 -58.406 1 87.12 177 THR A N 1
ATOM 1430 C CA . THR A 1 177 ? -2.141 -107.5 -57.062 1 87.12 177 THR A CA 1
ATOM 1431 C C . THR A 1 177 ? -1.011 -106.438 -57.062 1 87.12 177 THR A C 1
ATOM 1433 O O . THR A 1 177 ? -1.04 -105.5 -56.312 1 87.12 177 THR A O 1
ATOM 1436 N N . TYR A 1 178 ? -0.091 -106.688 -57.906 1 89.56 178 TYR A N 1
ATOM 1437 C CA . TYR A 1 178 ? 1.012 -105.75 -58.031 1 89.56 178 TYR A CA 1
ATOM 1438 C C . TYR A 1 178 ? 0.515 -104.375 -58.562 1 89.56 178 TYR A C 1
ATOM 1440 O O . TYR A 1 178 ? 0.889 -103.312 -58.031 1 89.56 178 TYR A O 1
ATOM 1448 N N . ILE A 1 179 ? -0.346 -104.312 -59.562 1 90 179 ILE A N 1
ATOM 1449 C CA . ILE A 1 179 ? -0.898 -103.125 -60.125 1 90 179 ILE A CA 1
ATOM 1450 C C . ILE A 1 179 ? -1.691 -102.375 -59.062 1 90 179 ILE A C 1
ATOM 1452 O O . ILE A 1 179 ? -1.571 -101.125 -58.938 1 90 179 ILE A O 1
ATOM 1456 N N . SER A 1 180 ? -2.365 -103.125 -58.281 1 89.94 180 SER A N 1
ATOM 1457 C CA . SER A 1 180 ? -3.143 -102.5 -57.219 1 89.94 180 SER A CA 1
ATOM 1458 C C . SER A 1 180 ? -2.234 -101.875 -56.156 1 89.94 180 SER A C 1
ATOM 1460 O O . SER A 1 180 ? -2.527 -100.75 -55.656 1 89.94 180 SER A O 1
ATOM 1462 N N . SER A 1 181 ? -1.122 -102.5 -55.875 1 89.06 181 SER A N 1
ATOM 1463 C CA . SER A 1 181 ? -0.166 -102 -54.906 1 89.06 181 SER A CA 1
ATOM 1464 C C . SER A 1 181 ? 0.461 -100.688 -55.406 1 89.06 181 SER A C 1
ATOM 1466 O O . SER A 1 181 ? 0.667 -99.75 -54.625 1 89.06 181 SER A O 1
ATOM 1468 N N . ASN A 1 182 ? 0.716 -100.625 -56.688 1 89.5 182 ASN A N 1
ATOM 1469 C CA . ASN A 1 182 ? 1.264 -99.438 -57.281 1 89.5 182 ASN A CA 1
ATOM 1470 C C . ASN A 1 182 ? 0.255 -98.312 -57.25 1 89.5 182 ASN A C 1
ATOM 1472 O O . ASN A 1 182 ? 0.626 -97.125 -57 1 89.5 182 ASN A O 1
ATOM 1476 N N . LYS A 1 183 ? -0.956 -98.625 -57.406 1 91.06 183 LYS A N 1
ATOM 1477 C CA . LYS A 1 183 ? -2.008 -97.625 -57.312 1 91.06 183 LYS A CA 1
ATOM 1478 C C . LYS A 1 183 ? -2.129 -97.125 -55.875 1 91.06 183 LYS A C 1
ATOM 1480 O O . LYS A 1 183 ? -2.285 -95.875 -55.688 1 91.06 183 LYS A O 1
ATOM 1485 N N . HIS A 1 184 ? -1.946 -97.938 -54.906 1 88.5 184 HIS A N 1
ATOM 1486 C CA . HIS A 1 184 ? -1.967 -97.562 -53.5 1 88.5 184 HIS A CA 1
ATOM 1487 C C . HIS A 1 184 ? -0.81 -96.625 -53.156 1 88.5 184 HIS A C 1
ATOM 1489 O O . HIS A 1 184 ? -0.986 -95.625 -52.438 1 88.5 184 HIS A O 1
ATOM 1495 N N . PHE A 1 185 ? 0.215 -96.875 -53.719 1 89.19 185 PHE A N 1
ATOM 1496 C CA . PHE A 1 185 ? 1.391 -96 -53.5 1 89.19 185 PHE A CA 1
ATOM 1497 C C . PHE A 1 185 ? 1.172 -94.625 -54.062 1 89.19 185 PHE A C 1
ATOM 1499 O O . PHE A 1 185 ? 1.354 -93.625 -53.344 1 89.19 185 PHE A O 1
ATOM 1506 N N . ASN A 1 186 ? 0.773 -94.5 -55.312 1 91.25 186 ASN A N 1
ATOM 1507 C CA . ASN A 1 186 ? 0.573 -93.188 -55.969 1 91.25 186 ASN A CA 1
ATOM 1508 C C . ASN A 1 186 ? -0.488 -92.375 -55.25 1 91.25 186 ASN A C 1
ATOM 1510 O O . ASN A 1 186 ? -0.326 -91.188 -55.062 1 91.25 186 ASN A O 1
ATOM 1514 N N . SER A 1 187 ? -1.488 -93.062 -54.719 1 92 187 SER A N 1
ATOM 1515 C CA . SER A 1 187 ? -2.533 -92.312 -54 1 92 187 SER A CA 1
ATOM 1516 C C . SER A 1 187 ? -2.027 -91.812 -52.656 1 92 187 SER A C 1
ATOM 1518 O O . SER A 1 187 ? -2.361 -90.75 -52.219 1 92 187 SER A O 1
ATOM 1520 N N . SER A 1 188 ? -1.195 -92.688 -52 1 89.75 188 SER A N 1
ATOM 1521 C CA . SER A 1 188 ? -0.646 -92.312 -50.719 1 89.75 188 SER A CA 1
ATOM 1522 C C . SER A 1 188 ? 0.283 -91.125 -50.812 1 89.75 188 SER A C 1
ATOM 1524 O O . SER A 1 188 ? 0.237 -90.188 -49.969 1 89.75 188 SER A O 1
ATOM 1526 N N . ILE A 1 189 ? 1.033 -91.062 -51.812 1 91.88 189 ILE A N 1
ATOM 1527 C CA . ILE A 1 189 ? 1.955 -89.938 -52 1 91.88 189 ILE A CA 1
ATOM 1528 C C . ILE A 1 189 ? 1.168 -88.625 -52.312 1 91.88 189 ILE A C 1
ATOM 1530 O O . ILE A 1 189 ? 1.505 -87.562 -51.781 1 91.88 189 ILE A O 1
ATOM 1534 N N . LEU A 1 190 ? 0.107 -88.812 -53.062 1 92.12 190 LEU A N 1
ATOM 1535 C CA . LEU A 1 190 ? -0.705 -87.625 -53.406 1 92.12 190 LEU A CA 1
ATOM 1536 C C . LEU A 1 190 ? -1.371 -87.062 -52.156 1 92.12 190 LEU A C 1
ATOM 1538 O O . LEU A 1 190 ? -1.359 -85.875 -51.938 1 92.12 190 LEU A O 1
ATOM 1542 N N . ILE A 1 191 ? -1.854 -87.938 -51.281 1 90.94 191 ILE A N 1
ATOM 1543 C CA . ILE A 1 191 ? -2.518 -87.5 -50.062 1 90.94 191 ILE A CA 1
ATOM 1544 C C . ILE A 1 191 ? -1.511 -86.812 -49.156 1 90.94 191 ILE A C 1
ATOM 1546 O O . ILE A 1 191 ? -1.794 -85.75 -48.594 1 90.94 191 ILE A O 1
ATOM 1550 N N . LEU A 1 192 ? -0.329 -87.375 -49.062 1 91.44 192 LEU A N 1
ATOM 1551 C CA . LEU A 1 192 ? 0.711 -86.812 -48.219 1 91.44 192 LEU A CA 1
ATOM 1552 C C . LEU A 1 192 ? 1.098 -85.438 -48.719 1 91.44 192 LEU A C 1
ATOM 1554 O O . LEU A 1 192 ? 1.201 -84.5 -47.938 1 91.44 192 LEU A O 1
ATOM 1558 N N . MET A 1 193 ? 1.253 -85.312 -50.062 1 92.62 193 MET A N 1
ATOM 1559 C CA . MET A 1 193 ? 1.665 -84.062 -50.625 1 92.62 193 MET A CA 1
ATOM 1560 C C . MET A 1 193 ? 0.586 -83 -50.438 1 92.62 193 MET A C 1
ATOM 1562 O O . MET A 1 193 ? 0.882 -81.875 -50.031 1 92.62 193 MET A O 1
ATOM 1566 N N . VAL A 1 194 ? -0.663 -83.312 -50.594 1 92.44 194 VAL A N 1
ATOM 1567 C CA . VAL A 1 194 ? -1.765 -82.375 -50.469 1 92.44 194 VAL A CA 1
ATOM 1568 C C . VAL A 1 194 ? -1.896 -81.938 -49.031 1 92.44 194 VAL A C 1
ATOM 1570 O O . VAL A 1 194 ? -2.008 -80.75 -48.75 1 92.44 194 VAL A O 1
ATOM 1573 N N . VAL A 1 195 ? -1.778 -82.812 -48.094 1 90.88 195 VAL A N 1
ATOM 1574 C CA . VAL A 1 195 ? -1.94 -82.5 -46.688 1 90.88 195 VAL A CA 1
ATOM 1575 C C . VAL A 1 195 ? -0.786 -81.625 -46.219 1 90.88 195 VAL A C 1
ATOM 1577 O O . VAL A 1 195 ? -0.989 -80.625 -45.469 1 90.88 195 VAL A O 1
ATOM 1580 N N . THR A 1 196 ? 0.411 -81.875 -46.656 1 90.94 196 THR A N 1
ATOM 1581 C CA . THR A 1 196 ? 1.571 -81.062 -46.281 1 90.94 196 THR A CA 1
ATOM 1582 C C . THR A 1 196 ? 1.441 -79.688 -46.844 1 90.94 196 THR A C 1
ATOM 1584 O O . THR A 1 196 ? 1.673 -78.688 -46.125 1 90.94 196 THR A O 1
ATOM 1587 N N . ILE A 1 197 ? 0.901 -79.5 -48.094 1 92.56 197 ILE A N 1
ATOM 1588 C CA . ILE A 1 197 ? 0.786 -78.188 -48.719 1 92.56 197 ILE A CA 1
ATOM 1589 C C . ILE A 1 197 ? -0.313 -77.375 -48.031 1 92.56 197 ILE A C 1
ATOM 1591 O O . ILE A 1 197 ? -0.127 -76.188 -47.75 1 92.56 197 ILE A O 1
ATOM 1595 N N . VAL A 1 198 ? -1.393 -78 -47.656 1 91.38 198 VAL A N 1
ATOM 1596 C CA . VAL A 1 198 ? -2.502 -77.312 -47 1 91.38 198 VAL A CA 1
ATOM 1597 C C . VAL A 1 198 ? -2.08 -76.875 -45.594 1 91.38 198 VAL A C 1
ATOM 1599 O O . VAL A 1 198 ? -2.391 -75.75 -45.188 1 91.38 198 VAL A O 1
ATOM 1602 N N . SER A 1 199 ? -1.33 -77.75 -44.938 1 90.5 199 SER A N 1
ATOM 1603 C CA . SER A 1 199 ? -0.851 -77.375 -43.625 1 90.5 199 SER A CA 1
ATOM 1604 C C . SER A 1 199 ? 0.113 -76.188 -43.656 1 90.5 199 SER A C 1
ATOM 1606 O O . SER A 1 199 ? 0.019 -75.312 -42.844 1 90.5 199 SER A O 1
ATOM 1608 N N . MET A 1 200 ? 0.923 -76.125 -44.594 1 91 200 MET A N 1
ATOM 1609 C CA . MET A 1 200 ? 1.877 -75.062 -44.75 1 91 200 MET A CA 1
ATOM 1610 C C . MET A 1 200 ? 1.157 -73.75 -45.062 1 91 200 MET A C 1
ATOM 1612 O O . MET A 1 200 ? 1.488 -72.688 -44.5 1 91 200 MET A O 1
ATOM 1616 N N . SER A 1 201 ? 0.167 -73.812 -45.906 1 92.25 201 SER A N 1
ATOM 1617 C CA . SER A 1 201 ? -0.588 -72.625 -46.281 1 92.25 201 SER A CA 1
ATOM 1618 C C . SER A 1 201 ? -1.337 -72.062 -45.094 1 92.25 201 SER A C 1
ATOM 1620 O O . SER A 1 201 ? -1.382 -70.875 -44.906 1 92.25 201 SER A O 1
ATOM 1622 N N . ALA A 1 202 ? -1.821 -72.938 -44.219 1 89.75 202 ALA A N 1
ATOM 1623 C CA . ALA A 1 202 ? -2.535 -72.438 -43.031 1 89.75 202 ALA A CA 1
ATOM 1624 C C . ALA A 1 202 ? -1.595 -71.75 -42.062 1 89.75 202 ALA A C 1
ATOM 1626 O O . ALA A 1 202 ? -1.929 -70.688 -41.531 1 89.75 202 ALA A O 1
ATOM 1627 N N . ILE A 1 203 ? -0.423 -72.25 -41.844 1 90.5 203 ILE A N 1
ATOM 1628 C CA . ILE A 1 203 ? 0.566 -71.688 -40.938 1 90.5 203 ILE A CA 1
ATOM 1629 C C . ILE A 1 203 ? 1.023 -70.312 -41.5 1 90.5 203 ILE A C 1
ATOM 1631 O O . ILE A 1 203 ? 1.119 -69.375 -40.75 1 90.5 203 ILE A O 1
ATOM 1635 N N . ILE A 1 204 ? 1.226 -70.312 -42.844 1 91.81 204 ILE A N 1
ATOM 1636 C CA . ILE A 1 204 ? 1.688 -69.062 -43.469 1 91.81 204 ILE A CA 1
ATOM 1637 C C . ILE A 1 204 ? 0.616 -68 -43.344 1 91.81 204 ILE A C 1
ATOM 1639 O O . ILE A 1 204 ? 0.917 -66.875 -43 1 91.81 204 ILE A O 1
ATOM 1643 N N . PHE A 1 205 ? -0.62 -68.375 -43.5 1 91.38 205 PHE A N 1
ATOM 1644 C CA . PHE A 1 205 ? -1.726 -67.375 -43.438 1 91.38 205 PHE A CA 1
ATOM 1645 C C . PHE A 1 205 ? -1.859 -66.812 -42.031 1 91.38 205 PHE A C 1
ATOM 1647 O O . PHE A 1 205 ? -1.892 -65.625 -41.844 1 91.38 205 PHE A O 1
ATOM 1654 N N . ILE A 1 206 ? -1.839 -67.625 -40.969 1 87.5 206 ILE A N 1
ATOM 1655 C CA . ILE A 1 206 ? -2.02 -67.188 -39.594 1 87.5 206 ILE A CA 1
ATOM 1656 C C . ILE A 1 206 ? -0.8 -66.375 -39.125 1 87.5 206 ILE A C 1
ATOM 1658 O O . ILE A 1 206 ? -0.93 -65.375 -38.406 1 87.5 206 ILE A O 1
ATOM 1662 N N . SER A 1 207 ? 0.386 -66.812 -39.625 1 88.94 207 SER A N 1
ATOM 1663 C CA . SER A 1 207 ? 1.627 -66.188 -39.281 1 88.94 207 SER A CA 1
ATOM 1664 C C . SER A 1 207 ? 1.654 -64.75 -39.812 1 88.94 207 SER A C 1
ATOM 1666 O O . SER A 1 207 ? 1.983 -63.781 -39.094 1 88.94 207 SER A O 1
ATOM 1668 N N . ILE A 1 208 ? 1.236 -64.5 -41.062 1 89.19 208 ILE A N 1
ATOM 1669 C CA . ILE A 1 208 ? 1.248 -63.188 -41.688 1 89.19 208 ILE A CA 1
ATOM 1670 C C . ILE A 1 208 ? 0.201 -62.281 -41 1 89.19 208 ILE A C 1
ATOM 1672 O O . ILE A 1 208 ? 0.471 -61.125 -40.719 1 89.19 208 ILE A O 1
ATOM 1676 N N . PHE A 1 209 ? -0.908 -62.781 -40.688 1 88.06 209 PHE A N 1
ATOM 1677 C CA . PHE A 1 209 ? -1.995 -62.062 -40.031 1 88.06 209 PHE A CA 1
ATOM 1678 C C . PHE A 1 209 ? -1.579 -61.531 -38.656 1 88.06 209 PHE A C 1
ATOM 1680 O O . PHE A 1 209 ? -1.752 -60.375 -38.344 1 88.06 209 PHE A O 1
ATOM 1687 N N . THR A 1 210 ? -1.055 -62.344 -37.812 1 84.81 210 THR A N 1
ATOM 1688 C CA . THR A 1 210 ? -0.649 -61.969 -36.469 1 84.81 210 THR A CA 1
ATOM 1689 C C . THR A 1 210 ? 0.49 -60.969 -36.5 1 84.81 210 THR A C 1
ATOM 1691 O O . THR A 1 210 ? 0.5 -60 -35.719 1 84.81 210 THR A O 1
ATOM 1694 N N . LYS A 1 211 ? 1.418 -61.188 -37.375 1 87 211 LYS A N 1
ATOM 1695 C CA . LYS A 1 211 ? 2.551 -60.25 -37.531 1 87 211 LYS A CA 1
ATOM 1696 C C . LYS A 1 211 ? 2.082 -58.844 -37.844 1 87 211 LYS A C 1
ATOM 1698 O O . LYS A 1 211 ? 2.529 -57.875 -37.219 1 87 211 LYS A O 1
ATOM 1703 N N . ILE A 1 212 ? 1.198 -58.719 -38.781 1 88.31 212 ILE A N 1
ATOM 1704 C CA . ILE A 1 212 ? 0.688 -57.406 -39.219 1 88.31 212 ILE A CA 1
ATOM 1705 C C . ILE A 1 212 ? -0.082 -56.781 -38.062 1 88.31 212 ILE A C 1
ATOM 1707 O O . ILE A 1 212 ? 0.076 -55.562 -37.812 1 88.31 212 ILE A O 1
ATOM 1711 N N . PHE A 1 213 ? -0.826 -57.5 -37.312 1 86.31 213 PHE A N 1
ATOM 1712 C CA . PHE A 1 213 ? -1.629 -57 -36.219 1 86.31 213 PHE A CA 1
ATOM 1713 C C . PHE A 1 213 ? -0.739 -56.438 -35.094 1 86.31 213 PHE A C 1
ATOM 1715 O O . PHE A 1 213 ? -0.959 -55.344 -34.625 1 86.31 213 PHE A O 1
ATOM 1722 N N . ILE A 1 214 ? 0.222 -57.125 -34.688 1 83.38 214 ILE A N 1
ATOM 1723 C CA . ILE A 1 214 ? 1.116 -56.75 -33.594 1 83.38 214 ILE A CA 1
ATOM 1724 C C . ILE A 1 214 ? 1.921 -55.5 -34 1 83.38 214 ILE A C 1
ATOM 1726 O O . ILE A 1 214 ? 2.043 -54.562 -33.25 1 83.38 214 ILE A O 1
ATOM 1730 N N . LYS A 1 215 ? 2.467 -55.562 -35.188 1 86.69 215 LYS A N 1
ATOM 1731 C CA . LYS A 1 215 ? 3.256 -54.469 -35.688 1 86.69 215 LYS A CA 1
ATOM 1732 C C . LYS A 1 215 ? 2.434 -53.156 -35.719 1 86.69 215 LYS A C 1
ATOM 1734 O O . LYS A 1 215 ? 2.906 -52.125 -35.281 1 86.69 215 LYS A O 1
ATOM 1739 N N . ARG A 1 216 ? 1.193 -53.219 -36.156 1 87.81 216 ARG A N 1
ATOM 1740 C CA . ARG A 1 216 ? 0.32 -52.062 -36.219 1 87.81 216 ARG A CA 1
ATOM 1741 C C . ARG A 1 216 ? -0.014 -51.531 -34.844 1 87.81 216 ARG A C 1
ATOM 1743 O O . ARG A 1 216 ? -0.03 -50.312 -34.625 1 87.81 216 ARG A O 1
ATOM 1750 N N . SER A 1 217 ? -0.297 -52.438 -33.906 1 84.88 217 SER A N 1
ATOM 1751 C CA . SER A 1 217 ? -0.638 -52.062 -32.531 1 84.88 217 SER A CA 1
ATOM 1752 C C . SER A 1 217 ? 0.53 -51.344 -31.844 1 84.88 217 SER A C 1
ATOM 1754 O O . SER A 1 217 ? 0.343 -50.344 -31.172 1 84.88 217 SER A O 1
ATOM 1756 N N . ILE A 1 218 ? 1.727 -51.812 -32.031 1 86.44 218 ILE A N 1
ATOM 1757 C CA . ILE A 1 218 ? 2.93 -51.25 -31.438 1 86.44 218 ILE A CA 1
ATOM 1758 C C . ILE A 1 218 ? 3.215 -49.875 -32.031 1 86.44 218 ILE A C 1
ATOM 1760 O O . ILE A 1 218 ? 3.488 -48.938 -31.328 1 86.44 218 ILE A O 1
ATOM 1764 N N . ILE A 1 219 ? 3.107 -49.812 -33.344 1 88.62 219 ILE A N 1
ATOM 1765 C CA . ILE A 1 219 ? 3.385 -48.531 -34.031 1 88.62 219 ILE A CA 1
ATOM 1766 C C . ILE A 1 219 ? 2.371 -47.469 -33.594 1 88.62 219 ILE A C 1
ATOM 1768 O O . ILE A 1 219 ? 2.736 -46.344 -33.344 1 88.62 219 ILE A O 1
ATOM 1772 N N . ASN A 1 220 ? 1.1 -47.906 -33.5 1 89.19 220 ASN A N 1
ATOM 1773 C CA . ASN A 1 220 ? 0.056 -46.969 -33.062 1 89.19 220 ASN A CA 1
ATOM 1774 C C . ASN A 1 220 ? 0.313 -46.469 -31.672 1 89.19 220 ASN A C 1
ATOM 1776 O O . ASN A 1 220 ? 0.216 -45.25 -31.422 1 89.19 220 ASN A O 1
ATOM 1780 N N . PHE A 1 221 ? 0.611 -47.25 -30.719 1 91.19 221 PHE A N 1
ATOM 1781 C CA . PHE A 1 221 ? 0.872 -46.844 -29.344 1 91.19 221 PHE A CA 1
ATOM 1782 C C . PHE A 1 221 ? 2.131 -45.969 -29.25 1 91.19 221 PHE A C 1
ATOM 1784 O O . PHE A 1 221 ? 2.148 -44.938 -28.578 1 91.19 221 PHE A O 1
ATOM 1791 N N . SER A 1 222 ? 3.186 -46.469 -29.969 1 90 222 SER A N 1
ATOM 1792 C CA . SER A 1 222 ? 4.434 -45.688 -30.016 1 90 222 SER A CA 1
ATOM 1793 C C . SER A 1 222 ? 4.215 -44.312 -30.578 1 90 222 SER A C 1
ATOM 1795 O O . SER A 1 222 ? 4.82 -43.344 -30.125 1 90 222 SER A O 1
ATOM 1797 N N . SER A 1 223 ? 3.352 -44.156 -31.578 1 91.75 223 SER A N 1
ATOM 1798 C CA . SER A 1 223 ? 3.053 -42.844 -32.188 1 91.75 223 SER A CA 1
ATOM 1799 C C . SER A 1 223 ? 2.387 -41.906 -31.172 1 91.75 223 SER A C 1
ATOM 1801 O O . SER A 1 223 ? 2.658 -40.719 -31.156 1 91.75 223 SER A O 1
ATOM 1803 N N . ILE A 1 224 ? 1.462 -42.438 -30.297 1 92.38 224 ILE A N 1
ATOM 1804 C CA . ILE A 1 224 ? 0.825 -41.656 -29.219 1 92.38 224 ILE A CA 1
ATOM 1805 C C . ILE A 1 224 ? 1.887 -41.125 -28.266 1 92.38 224 ILE A C 1
ATOM 1807 O O . ILE A 1 224 ? 1.908 -39.938 -27.938 1 92.38 224 ILE A O 1
ATOM 1811 N N . LEU A 1 225 ? 2.803 -41.969 -27.875 1 91.81 225 LEU A N 1
ATOM 1812 C CA . LEU A 1 225 ? 3.854 -41.625 -26.922 1 91.81 225 LEU A CA 1
ATOM 1813 C C . LEU A 1 225 ? 4.789 -40.562 -27.531 1 91.81 225 LEU A C 1
ATOM 1815 O O . LEU A 1 225 ? 5.246 -39.656 -26.828 1 91.81 225 LEU A O 1
ATOM 1819 N N . LYS A 1 226 ? 5.043 -40.688 -28.859 1 91.5 226 LYS A N 1
ATOM 1820 C CA . LYS A 1 226 ? 5.898 -39.719 -29.531 1 91.5 226 LYS A CA 1
ATOM 1821 C C . LYS A 1 226 ? 5.25 -38.312 -29.547 1 91.5 226 LYS A C 1
ATOM 1823 O O . LYS A 1 226 ? 5.918 -37.312 -29.312 1 91.5 226 LYS A O 1
ATOM 1828 N N . ARG A 1 227 ? 4.008 -38.25 -29.797 1 91.88 227 ARG A N 1
ATOM 1829 C CA . ARG A 1 227 ? 3.283 -36.969 -29.766 1 91.88 227 ARG A CA 1
ATOM 1830 C C . ARG A 1 227 ? 3.271 -36.375 -28.359 1 91.88 227 ARG A C 1
ATOM 1832 O O . ARG A 1 227 ? 3.391 -35.156 -28.203 1 91.88 227 ARG A O 1
ATOM 1839 N N . LEU A 1 228 ? 3.086 -37.25 -27.406 1 91.44 228 LEU A N 1
ATOM 1840 C CA . LEU A 1 228 ? 3.137 -36.781 -26.016 1 91.44 228 LEU A CA 1
ATOM 1841 C C . LEU A 1 228 ? 4.516 -36.25 -25.672 1 91.44 228 LEU A C 1
ATOM 1843 O O . LEU A 1 228 ? 4.633 -35.219 -24.984 1 91.44 228 LEU A O 1
ATOM 1847 N N . GLU A 1 229 ? 5.543 -36.938 -26.125 1 89.5 229 GLU A N 1
ATOM 1848 C CA . GLU A 1 229 ? 6.914 -36.469 -25.953 1 89.5 229 GLU A CA 1
ATOM 1849 C C . GLU A 1 229 ? 7.105 -35.062 -26.5 1 89.5 229 GLU A C 1
ATOM 1851 O O . GLU A 1 229 ? 7.828 -34.25 -25.922 1 89.5 229 GLU A O 1
ATOM 1856 N N . ASP A 1 230 ? 6.371 -34.719 -27.625 1 89.19 230 ASP A N 1
ATOM 1857 C CA . ASP A 1 230 ? 6.457 -33.406 -28.281 1 89.19 230 ASP A CA 1
ATOM 1858 C C . ASP A 1 230 ? 5.57 -32.406 -27.578 1 89.19 230 ASP A C 1
ATOM 1860 O O . ASP A 1 230 ? 5.48 -31.234 -28 1 89.19 230 ASP A O 1
ATOM 1864 N N . GLY A 1 231 ? 4.883 -32.844 -26.625 1 90.69 231 GLY A N 1
ATOM 1865 C CA . GLY A 1 231 ? 4.078 -31.922 -25.812 1 90.69 231 GLY A CA 1
ATOM 1866 C C . GLY A 1 231 ? 2.646 -31.797 -26.297 1 90.69 231 GLY A C 1
ATOM 1867 O O . GLY A 1 231 ? 1.892 -30.953 -25.828 1 90.69 231 GLY A O 1
ATOM 1868 N N . ASP A 1 232 ? 2.191 -32.625 -27.25 1 92.81 232 ASP A N 1
ATOM 1869 C CA . ASP A 1 232 ? 0.834 -32.594 -27.781 1 92.81 232 ASP A CA 1
ATOM 1870 C C . ASP A 1 232 ? -0.095 -33.5 -26.984 1 92.81 232 ASP A C 1
ATOM 1872 O O . ASP A 1 232 ? -0.133 -34.719 -27.219 1 92.81 232 ASP A O 1
ATOM 1876 N N . PHE A 1 233 ? -0.871 -32.938 -26.109 1 91.25 233 PHE A N 1
ATOM 1877 C CA . PHE A 1 233 ? -1.778 -33.688 -25.266 1 91.25 233 PHE A CA 1
ATOM 1878 C C . PHE A 1 233 ? -3.201 -33.625 -25.797 1 91.25 233 PHE A C 1
ATOM 1880 O O . PHE A 1 233 ? -4.145 -34.062 -25.125 1 91.25 233 PHE A O 1
ATOM 1887 N N . THR A 1 234 ? -3.418 -33.156 -27.078 1 91.81 234 THR A N 1
ATOM 1888 C CA . THR A 1 234 ? -4.742 -33.062 -27.688 1 91.81 234 THR A CA 1
ATOM 1889 C C . THR A 1 234 ? -5.109 -34.344 -28.406 1 91.81 234 THR A C 1
ATOM 1891 O O . THR A 1 234 ? -6.176 -34.438 -29.016 1 91.81 234 THR A O 1
ATOM 1894 N N . ILE A 1 235 ? -4.305 -35.281 -28.297 1 88.69 235 ILE A N 1
ATOM 1895 C CA . ILE A 1 235 ? -4.484 -36.531 -29.047 1 88.69 235 ILE A CA 1
ATOM 1896 C C . ILE A 1 235 ? -5.684 -37.281 -28.5 1 88.69 235 ILE A C 1
ATOM 1898 O O . ILE A 1 235 ? -5.918 -37.312 -27.297 1 88.69 235 ILE A O 1
ATOM 1902 N N . HIS A 1 236 ? -6.484 -37.812 -29.375 1 87.06 236 HIS A N 1
ATOM 1903 C CA . HIS A 1 236 ? -7.582 -38.688 -29.016 1 87.06 236 HIS A CA 1
ATOM 1904 C C . HIS A 1 236 ? -7.113 -40.156 -28.891 1 87.06 236 HIS A C 1
ATOM 1906 O O . HIS A 1 236 ? -6.562 -40.688 -29.844 1 87.06 236 HIS A O 1
ATOM 1912 N N . ILE A 1 237 ? -7.18 -40.75 -27.672 1 89.19 237 ILE A N 1
ATOM 1913 C CA . ILE A 1 237 ? -6.789 -42.156 -27.438 1 89.19 237 ILE A CA 1
ATOM 1914 C C . ILE A 1 237 ? -8.023 -43.031 -27.453 1 89.19 237 ILE A C 1
ATOM 1916 O O . ILE A 1 237 ? -8.984 -42.812 -26.719 1 89.19 237 ILE A O 1
ATOM 1920 N N . ASP A 1 238 ? -8.109 -43.969 -28.453 1 85 238 ASP A N 1
ATOM 1921 C CA . ASP A 1 238 ? -9.195 -44.938 -28.547 1 85 238 ASP A CA 1
ATOM 1922 C C . ASP A 1 238 ? -9.203 -45.875 -27.344 1 85 238 ASP A C 1
ATOM 1924 O O . ASP A 1 238 ? -8.258 -46.656 -27.141 1 85 238 ASP A O 1
ATOM 1928 N N . LYS A 1 239 ? -10.43 -45.844 -26.547 1 85.25 239 LYS A N 1
ATOM 1929 C CA . LYS A 1 239 ? -10.547 -46.625 -25.328 1 85.25 239 LYS A CA 1
ATOM 1930 C C . LYS A 1 239 ? -11.422 -47.844 -25.531 1 85.25 239 LYS A C 1
ATOM 1932 O O . LYS A 1 239 ? -11.766 -48.531 -24.578 1 85.25 239 LYS A O 1
ATOM 1937 N N . ASN A 1 240 ? -11.664 -48.188 -26.734 1 84.19 240 ASN A N 1
ATOM 1938 C CA . ASN A 1 240 ? -12.703 -49.188 -26.984 1 84.19 240 ASN A CA 1
ATOM 1939 C C . ASN A 1 240 ? -12.094 -50.562 -27.266 1 84.19 240 ASN A C 1
ATOM 1941 O O . ASN A 1 240 ? -12.812 -51.562 -27.266 1 84.19 240 ASN A O 1
ATOM 1945 N N . SER A 1 241 ? -10.812 -50.625 -27.375 1 84.31 241 SER A N 1
ATOM 1946 C CA . SER A 1 241 ? -10.18 -51.906 -27.656 1 84.31 241 SER A CA 1
ATOM 1947 C C . SER A 1 241 ? -9.977 -52.719 -26.391 1 84.31 241 SER A C 1
ATOM 1949 O O . SER A 1 241 ? -9.617 -52.188 -25.344 1 84.31 241 SER A O 1
ATOM 1951 N N . ASN A 1 242 ? -10.398 -54 -26.391 1 83.88 242 ASN A N 1
ATOM 1952 C CA . ASN A 1 242 ? -10.305 -54.844 -25.203 1 83.88 242 ASN A CA 1
ATOM 1953 C C . ASN A 1 242 ? -9.047 -55.719 -25.219 1 83.88 242 ASN A C 1
ATOM 1955 O O . ASN A 1 242 ? -8.898 -56.625 -24.406 1 83.88 242 ASN A O 1
ATOM 1959 N N . ASN A 1 243 ? -8.156 -55.5 -26.109 1 84.5 243 ASN A N 1
ATOM 1960 C CA . ASN A 1 243 ? -6.91 -56.25 -26.109 1 84.5 243 ASN A CA 1
ATOM 1961 C C . ASN A 1 243 ? -5.863 -55.625 -25.203 1 84.5 243 ASN A C 1
ATOM 1963 O O . ASN A 1 243 ? -6.16 -54.656 -24.484 1 84.5 243 ASN A O 1
ATOM 1967 N N . GLU A 1 244 ? -4.602 -56.125 -25.062 1 86.75 244 GLU A N 1
ATOM 1968 C CA . GLU A 1 244 ? -3.547 -55.656 -24.172 1 86.75 244 GLU A CA 1
ATOM 1969 C C . GLU A 1 244 ? -3.18 -54.219 -24.453 1 86.75 244 GLU A C 1
ATOM 1971 O O . GLU A 1 244 ? -3.004 -53.438 -23.516 1 86.75 244 GLU A O 1
ATOM 1976 N N . PHE A 1 245 ? -3.172 -53.812 -25.734 1 87.12 245 PHE A N 1
ATOM 1977 C CA . PHE A 1 245 ? -2.842 -52.438 -26.078 1 87.12 245 PHE A CA 1
ATOM 1978 C C . PHE A 1 245 ? -4.008 -51.5 -25.781 1 87.12 245 PHE A C 1
ATOM 1980 O O . PHE A 1 245 ? -3.801 -50.344 -25.438 1 87.12 245 PHE A O 1
ATOM 1987 N N . GLY A 1 246 ? -5.238 -52.031 -25.953 1 86.94 246 GLY A N 1
ATOM 1988 C CA . GLY A 1 246 ? -6.406 -51.25 -25.547 1 86.94 246 GLY A CA 1
ATOM 1989 C C . GLY A 1 246 ? -6.41 -50.906 -24.078 1 86.94 246 GLY A C 1
ATOM 1990 O O . GLY A 1 246 ? -6.688 -49.75 -23.703 1 86.94 246 GLY A O 1
ATOM 1991 N N . GLU A 1 247 ? -6.082 -51.844 -23.203 1 87.12 247 GLU A N 1
ATOM 1992 C CA . GLU A 1 247 ? -5.98 -51.625 -21.766 1 87.12 247 GLU A CA 1
ATOM 1993 C C . GLU A 1 247 ? -4.898 -50.594 -21.453 1 87.12 247 GLU A C 1
ATOM 1995 O O . GLU A 1 247 ? -5.105 -49.719 -20.625 1 87.12 247 GLU A O 1
ATOM 2000 N N . MET A 1 248 ? -3.771 -50.656 -22.094 1 88.62 248 MET A N 1
ATOM 2001 C CA . MET A 1 248 ? -2.674 -49.719 -21.906 1 88.62 248 MET A CA 1
ATOM 2002 C C . MET A 1 248 ? -3.094 -48.312 -22.328 1 88.62 248 MET A C 1
ATOM 2004 O O . MET A 1 248 ? -2.771 -47.344 -21.641 1 88.62 248 MET A O 1
ATOM 2008 N N . LYS A 1 249 ? -3.773 -48.281 -23.438 1 91.75 249 LYS A N 1
ATOM 2009 C CA . LYS A 1 249 ? -4.273 -47 -23.922 1 91.75 249 LYS A CA 1
ATOM 2010 C C . LYS A 1 249 ? -5.238 -46.375 -22.922 1 91.75 249 LYS A C 1
ATOM 2012 O O . LYS A 1 249 ? -5.191 -45.156 -22.688 1 91.75 249 LYS A O 1
ATOM 2017 N N . ARG A 1 250 ? -6.121 -47.125 -22.328 1 91 250 ARG A N 1
ATOM 2018 C CA . ARG A 1 250 ? -7.078 -46.625 -21.344 1 91 250 ARG A CA 1
ATOM 2019 C C . ARG A 1 250 ? -6.363 -46.094 -20.109 1 91 250 ARG A C 1
ATOM 2021 O O . ARG A 1 250 ? -6.695 -45 -19.625 1 91 250 ARG A O 1
ATOM 2028 N N . GLU A 1 251 ? -5.367 -46.812 -19.578 1 89.75 251 GLU A N 1
ATOM 2029 C CA . GLU A 1 251 ? -4.594 -46.344 -18.422 1 89.75 251 GLU A CA 1
ATOM 2030 C C . GLU A 1 251 ? -3.848 -45.062 -18.734 1 89.75 251 GLU A C 1
ATOM 2032 O O . GLU A 1 251 ? -3.836 -44.125 -17.922 1 89.75 251 GLU A O 1
ATOM 2037 N N . LEU A 1 252 ? -3.273 -44.969 -19.906 1 91.12 252 LEU A N 1
ATOM 2038 C CA . LEU A 1 252 ? -2.564 -43.781 -20.344 1 91.12 252 LEU A CA 1
ATOM 2039 C C . LEU A 1 252 ? -3.52 -42.594 -20.469 1 91.12 252 LEU A C 1
ATOM 2041 O O . LEU A 1 252 ? -3.191 -41.469 -20.062 1 91.12 252 LEU A O 1
ATOM 2045 N N . ALA A 1 253 ? -4.688 -42.875 -21.016 1 92.25 253 ALA A N 1
ATOM 2046 C CA . ALA A 1 253 ? -5.68 -41.812 -21.219 1 92.25 253 ALA A CA 1
ATOM 2047 C C . ALA A 1 253 ? -6.117 -41.219 -19.891 1 92.25 253 ALA A C 1
ATOM 2049 O O . ALA A 1 253 ? -6.273 -40 -19.781 1 92.25 253 ALA A O 1
ATOM 2050 N N . ILE A 1 254 ? -6.328 -42 -18.859 1 91.5 254 ILE A N 1
ATOM 2051 C CA . ILE A 1 254 ? -6.738 -41.531 -17.547 1 91.5 254 ILE A CA 1
ATOM 2052 C C . ILE A 1 254 ? -5.641 -40.625 -16.953 1 91.5 254 ILE A C 1
ATOM 2054 O O . ILE A 1 254 ? -5.922 -39.562 -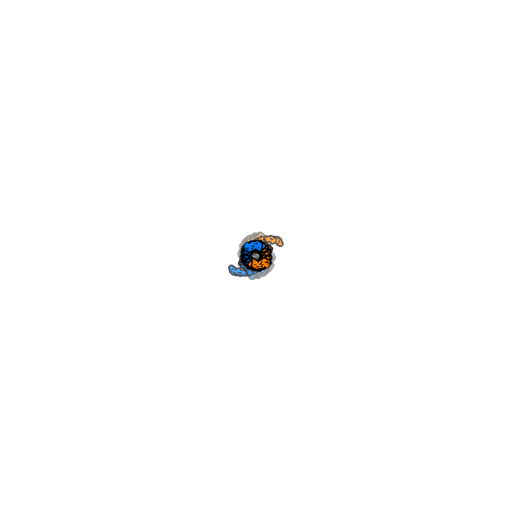16.422 1 91.5 254 ILE A O 1
ATOM 2058 N N . THR A 1 255 ? -4.469 -41.062 -17.062 1 90 255 THR A N 1
ATOM 2059 C CA . THR A 1 255 ? -3.332 -40.312 -16.578 1 90 255 THR A CA 1
ATOM 2060 C C . THR A 1 255 ? -3.244 -38.969 -17.297 1 90 255 THR A C 1
ATOM 2062 O O . THR A 1 255 ? -3.082 -37.906 -16.672 1 90 255 THR A O 1
ATOM 2065 N N . LEU A 1 256 ? -3.336 -39 -18.625 1 91.88 256 LEU A N 1
ATOM 2066 C CA . LEU A 1 256 ? -3.25 -37.812 -19.438 1 91.88 256 LEU A CA 1
ATOM 2067 C C . LEU A 1 256 ? -4.371 -36.844 -19.094 1 91.88 256 LEU A C 1
ATOM 2069 O O . LEU A 1 256 ? -4.156 -35.625 -19.062 1 91.88 256 LEU A O 1
ATOM 2073 N N . GLU A 1 257 ? -5.543 -37.375 -18.844 1 92.06 257 GLU A N 1
ATOM 2074 C CA . GLU A 1 257 ? -6.668 -36.531 -18.438 1 92.06 257 GLU A CA 1
ATOM 2075 C C . GLU A 1 257 ? -6.367 -35.812 -17.125 1 92.06 257 GLU A C 1
ATOM 2077 O O . GLU A 1 257 ? -6.637 -34.625 -17 1 92.06 257 GLU A O 1
ATOM 2082 N N . SER A 1 258 ? -5.785 -36.469 -16.203 1 91.38 258 SER A N 1
ATOM 2083 C CA . SER A 1 258 ? -5.434 -35.875 -14.922 1 91.38 258 SER A CA 1
ATOM 2084 C C . SER A 1 258 ? -4.375 -34.781 -15.086 1 91.38 258 SER A C 1
ATOM 2086 O O . SER A 1 258 ? -4.469 -33.719 -14.469 1 91.38 258 SER A O 1
ATOM 2088 N N . ILE A 1 259 ? -3.447 -35 -15.914 1 91.88 259 ILE A N 1
ATOM 2089 C CA . ILE A 1 259 ? -2.381 -34.031 -16.156 1 91.88 259 ILE A CA 1
ATOM 2090 C C . ILE A 1 259 ? -2.947 -32.812 -16.891 1 91.88 259 ILE A C 1
ATOM 2092 O O . ILE A 1 259 ? -2.623 -31.688 -16.547 1 91.88 259 ILE A O 1
ATOM 2096 N N . THR A 1 260 ? -3.742 -33.125 -17.906 1 93.31 260 THR A N 1
ATOM 2097 C CA . THR A 1 260 ? -4.355 -32.031 -18.672 1 93.31 260 THR A CA 1
ATOM 2098 C C . THR A 1 260 ? -5.191 -31.156 -17.75 1 93.31 260 THR A C 1
ATOM 2100 O O . THR 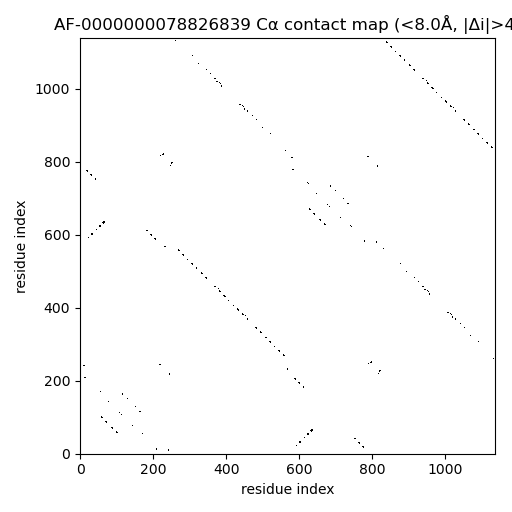A 1 260 ? -5.145 -29.922 -17.859 1 93.31 260 THR A O 1
ATOM 2103 N N . TYR A 1 261 ? -5.926 -31.75 -16.812 1 92.56 261 TYR A N 1
ATOM 2104 C CA . TYR A 1 261 ? -6.719 -31 -15.859 1 92.56 261 TYR A CA 1
ATOM 2105 C C . TYR A 1 261 ? -5.824 -30.141 -14.961 1 92.56 261 TYR A C 1
ATOM 2107 O O . TYR A 1 261 ? -6.113 -28.969 -14.727 1 92.56 261 TYR A O 1
ATOM 2115 N N . MET A 1 262 ? -4.801 -30.656 -14.531 1 91.5 262 MET A N 1
ATOM 2116 C CA . MET A 1 262 ? -3.852 -29.938 -13.695 1 91.5 262 MET A CA 1
ATOM 2117 C C . MET A 1 262 ? -3.258 -28.75 -14.445 1 91.5 262 MET A C 1
ATOM 2119 O O . MET A 1 262 ? -3.211 -27.641 -13.922 1 91.5 262 MET A O 1
ATOM 2123 N N . ILE A 1 263 ? -2.838 -29 -15.695 1 92.5 263 ILE A N 1
ATOM 2124 C CA . ILE A 1 263 ? -2.242 -27.953 -16.516 1 92.5 263 ILE A CA 1
ATOM 2125 C C . ILE A 1 263 ? -3.264 -26.844 -16.75 1 92.5 263 ILE A C 1
ATOM 2127 O O . ILE A 1 263 ? -2.941 -25.656 -16.625 1 92.5 263 ILE A O 1
ATOM 2131 N N . ARG A 1 264 ? -4.484 -27.156 -16.953 1 94.88 264 ARG A N 1
ATOM 2132 C CA . ARG A 1 264 ? -5.551 -26.188 -17.156 1 94.88 264 ARG A CA 1
ATOM 2133 C C . ARG A 1 264 ? -5.77 -25.344 -15.898 1 94.88 264 ARG A C 1
ATOM 2135 O O . ARG A 1 264 ? -5.906 -24.125 -15.977 1 94.88 264 ARG A O 1
ATOM 2142 N N . ASP A 1 265 ? -5.758 -26.031 -14.859 1 93.25 265 ASP A N 1
ATOM 2143 C CA . ASP A 1 265 ? -5.961 -25.328 -13.594 1 93.25 265 ASP A CA 1
ATOM 2144 C C . ASP A 1 265 ? -4.805 -24.375 -13.297 1 93.25 265 ASP A C 1
ATOM 2146 O O . ASP A 1 265 ? -5.02 -23.25 -12.844 1 93.25 265 ASP A O 1
ATOM 2150 N N . VAL A 1 266 ? -3.645 -24.828 -13.531 1 92.81 266 VAL A N 1
ATOM 2151 C CA . VAL A 1 266 ? -2.473 -24 -13.32 1 92.81 266 VAL A CA 1
ATOM 2152 C C . VAL A 1 266 ? -2.535 -22.781 -14.25 1 92.81 266 VAL A C 1
ATOM 2154 O O . VAL A 1 266 ? -2.24 -21.656 -13.828 1 92.81 266 VAL A O 1
ATOM 2157 N N . LYS A 1 267 ? -2.906 -23 -15.477 1 93.06 267 LYS A N 1
ATOM 2158 C CA . LYS A 1 267 ? -3.043 -21.891 -16.422 1 93.06 267 LYS A CA 1
ATOM 2159 C C . LYS A 1 267 ? -4.102 -20.891 -15.953 1 93.06 267 LYS A C 1
ATOM 2161 O O . LYS A 1 267 ? -3.863 -19.688 -15.953 1 93.06 267 LYS A O 1
ATOM 2166 N N . ASN A 1 268 ? -5.223 -21.391 -15.477 1 93.06 268 ASN A N 1
ATOM 2167 C CA . ASN A 1 268 ? -6.293 -20.531 -14.969 1 93.06 268 ASN A CA 1
ATOM 2168 C C . ASN A 1 268 ? -5.855 -19.766 -13.727 1 93.06 268 ASN A C 1
ATOM 2170 O O . ASN A 1 268 ? -6.129 -18.578 -13.594 1 93.06 268 ASN A O 1
ATOM 2174 N N . ASN A 1 269 ? -5.234 -20.516 -12.875 1 92.81 269 ASN A N 1
ATOM 2175 C CA . ASN A 1 269 ? -4.734 -19.875 -11.656 1 92.81 269 ASN A CA 1
ATOM 2176 C C . ASN A 1 269 ? -3.688 -18.812 -11.969 1 92.81 269 ASN A C 1
ATOM 2178 O O . ASN A 1 269 ? -3.658 -17.766 -11.336 1 92.81 269 ASN A O 1
ATOM 2182 N N . THR A 1 270 ? -2.873 -19.078 -12.938 1 92.88 270 THR A N 1
ATOM 2183 C CA . THR A 1 270 ? -1.864 -18.109 -13.352 1 92.88 270 THR A CA 1
ATOM 2184 C C . THR A 1 270 ? -2.521 -16.844 -13.906 1 92.88 270 THR A C 1
ATOM 2186 O O . THR A 1 270 ? -2.062 -15.734 -13.648 1 92.88 270 THR A O 1
ATOM 2189 N N . LEU A 1 271 ? -3.625 -17 -14.609 1 90.62 271 LEU A N 1
ATOM 2190 C CA . LEU A 1 271 ? -4.355 -15.844 -15.133 1 90.62 271 LEU A CA 1
ATOM 2191 C C . LEU A 1 271 ? -4.98 -15.031 -14 1 90.62 271 LEU A C 1
ATOM 2193 O O . LEU A 1 271 ? -4.973 -13.805 -14.031 1 90.62 271 LEU A O 1
ATOM 2197 N N . GLN A 1 272 ? -5.453 -15.727 -13.031 1 91.44 272 GLN A N 1
ATOM 2198 C CA . GLN A 1 272 ? -6.031 -15.047 -11.875 1 91.44 272 GLN A CA 1
ATOM 2199 C C . GLN A 1 272 ? -4.965 -14.273 -11.102 1 91.44 272 GLN A C 1
ATOM 2201 O O . GLN A 1 272 ? -5.195 -13.141 -10.68 1 91.44 272 GLN A O 1
ATOM 2206 N N . ILE A 1 273 ? -3.855 -14.875 -10.922 1 92.62 273 ILE A N 1
ATOM 2207 C CA . ILE A 1 273 ? -2.75 -14.203 -10.242 1 92.62 273 ILE A CA 1
ATOM 2208 C C . ILE A 1 273 ? -2.314 -12.984 -11.047 1 92.62 273 ILE A C 1
ATOM 2210 O O . ILE A 1 273 ? -1.989 -11.938 -10.477 1 92.62 273 ILE A O 1
ATOM 2214 N N . ASN A 1 274 ? -2.309 -13.109 -12.305 1 93.56 274 ASN A N 1
ATOM 2215 C CA . ASN A 1 274 ? -1.942 -11.984 -13.156 1 93.56 274 ASN A CA 1
ATOM 2216 C C . ASN A 1 274 ? -2.889 -10.805 -12.953 1 93.56 274 ASN A C 1
ATOM 2218 O O . ASN A 1 274 ? -2.447 -9.656 -12.875 1 93.56 274 ASN A O 1
ATOM 2222 N N . LYS A 1 275 ? -4.156 -11.031 -12.891 1 93 275 LYS A N 1
ATOM 2223 C CA . LYS A 1 275 ? -5.137 -9.984 -12.633 1 93 275 LYS A CA 1
ATOM 2224 C C . LYS A 1 275 ? -4.863 -9.281 -11.305 1 93 275 LYS A C 1
ATOM 2226 O O . LYS A 1 275 ? -4.891 -8.055 -11.234 1 93 275 LYS A O 1
ATOM 2231 N N . GLU A 1 276 ? -4.602 -10.078 -10.305 1 92.31 276 GLU A N 1
ATOM 2232 C CA . GLU A 1 276 ? -4.316 -9.508 -8.984 1 92.31 276 GLU A CA 1
ATOM 2233 C C . GLU A 1 276 ? -3.012 -8.719 -9 1 92.31 276 GLU A C 1
ATOM 2235 O O . GLU A 1 276 ? -2.893 -7.699 -8.32 1 92.31 276 GLU A O 1
ATOM 2240 N N . THR A 1 277 ? -2.07 -9.18 -9.727 1 94 277 THR A N 1
ATOM 2241 C CA . THR A 1 277 ? -0.781 -8.5 -9.812 1 94 277 THR A CA 1
ATOM 2242 C C . THR A 1 277 ? -0.935 -7.129 -10.461 1 94 277 THR A C 1
ATOM 2244 O O . THR A 1 277 ? -0.307 -6.16 -10.023 1 94 277 THR A O 1
ATOM 2247 N N . VAL A 1 278 ? -1.784 -6.992 -11.469 1 92.31 278 VAL A N 1
ATOM 2248 C CA . VAL A 1 278 ? -2.061 -5.707 -12.102 1 92.31 278 VAL A CA 1
ATOM 2249 C C . VAL A 1 278 ? -2.744 -4.773 -11.109 1 92.31 278 VAL A C 1
ATOM 2251 O O . VAL A 1 278 ? -2.389 -3.596 -11.008 1 92.31 278 VAL A O 1
ATOM 2254 N N . SER A 1 279 ? -3.631 -5.352 -10.352 1 92.56 279 SER A N 1
ATOM 2255 C CA . SER A 1 279 ? -4.316 -4.578 -9.32 1 92.56 279 SER A CA 1
ATOM 2256 C C . SER A 1 279 ? -3.342 -4.078 -8.258 1 92.56 279 SER A C 1
ATOM 2258 O O . SER A 1 279 ? -3.443 -2.939 -7.801 1 92.56 279 SER A O 1
ATOM 2260 N N . LEU A 1 280 ? -2.418 -4.906 -7.895 1 91.69 280 LEU A N 1
ATOM 2261 C CA . LEU A 1 280 ? -1.413 -4.555 -6.898 1 91.69 280 LEU A CA 1
ATOM 2262 C C . LEU A 1 280 ? -0.498 -3.451 -7.414 1 91.69 280 LEU A C 1
ATOM 2264 O O . LEU A 1 280 ? -0.16 -2.523 -6.676 1 91.69 280 LEU A O 1
ATOM 2268 N N . ALA A 1 281 ? -0.13 -3.555 -8.672 1 92.62 281 ALA A N 1
ATOM 2269 C CA . ALA A 1 281 ? 0.695 -2.51 -9.273 1 92.62 281 ALA A CA 1
ATOM 2270 C C . ALA A 1 281 ? -0.033 -1.168 -9.273 1 92.62 281 ALA A C 1
ATOM 2272 O O . ALA A 1 281 ? 0.55 -0.138 -8.93 1 92.62 281 ALA A O 1
ATOM 2273 N N . SER A 1 282 ? -1.297 -1.146 -9.609 1 93 282 SER A N 1
ATOM 2274 C CA . SER A 1 282 ? -2.111 0.065 -9.609 1 93 282 SER A CA 1
ATOM 2275 C C . SER A 1 282 ? -2.268 0.625 -8.203 1 93 282 SER A C 1
ATOM 2277 O O . SER A 1 282 ? -2.178 1.838 -7.996 1 93 282 SER A O 1
ATOM 2279 N N . ALA A 1 283 ? -2.537 -0.264 -7.273 1 90.31 283 ALA A N 1
ATOM 2280 C CA . ALA A 1 283 ? -2.662 0.155 -5.883 1 90.31 283 ALA A CA 1
ATOM 2281 C C . ALA A 1 283 ? -1.373 0.8 -5.383 1 90.31 283 ALA A C 1
ATOM 2283 O O . ALA A 1 283 ? -1.409 1.797 -4.656 1 90.31 283 ALA A O 1
ATOM 2284 N N . SER A 1 284 ? -0.235 0.258 -5.73 1 92.62 284 SER A N 1
ATOM 2285 C CA . SER A 1 284 ? 1.062 0.8 -5.34 1 92.62 284 SER A CA 1
ATOM 2286 C C . SER A 1 284 ? 1.269 2.201 -5.906 1 92.62 284 SER A C 1
ATOM 2288 O O . SER A 1 284 ? 1.735 3.098 -5.203 1 92.62 284 SER A O 1
ATOM 2290 N N . GLU A 1 285 ? 0.876 2.398 -7.16 1 91.62 285 GLU A N 1
ATOM 2291 C CA . GLU A 1 285 ? 0.999 3.707 -7.793 1 91.62 285 GLU A CA 1
ATOM 2292 C C . GLU A 1 285 ? 0.106 4.738 -7.109 1 91.62 285 GLU A C 1
ATOM 2294 O O . GLU A 1 285 ? 0.528 5.871 -6.871 1 91.62 285 GLU A O 1
ATOM 2299 N N . GLU A 1 286 ? -1.064 4.344 -6.84 1 92.12 286 GLU A N 1
ATOM 2300 C CA . GLU A 1 286 ? -2.004 5.227 -6.156 1 92.12 286 GLU A CA 1
ATOM 2301 C C . GLU A 1 286 ? -1.495 5.602 -4.766 1 92.12 286 GLU A C 1
ATOM 2303 O O . GLU A 1 286 ? -1.523 6.773 -4.387 1 92.12 286 GLU A O 1
ATOM 2308 N N . MET A 1 287 ? -0.982 4.672 -4.039 1 89.94 287 MET A N 1
ATOM 2309 C CA . MET A 1 287 ? -0.478 4.898 -2.688 1 89.94 287 MET A CA 1
ATOM 2310 C C . MET A 1 287 ? 0.753 5.801 -2.711 1 89.94 287 MET A C 1
ATOM 2312 O O . MET A 1 287 ? 0.91 6.668 -1.849 1 89.94 287 MET A O 1
ATOM 2316 N N . SER A 1 288 ? 1.574 5.559 -3.67 1 92.62 288 SER A N 1
ATOM 2317 C CA . SER A 1 288 ? 2.752 6.402 -3.824 1 92.62 288 SER A CA 1
ATOM 2318 C C . SER A 1 288 ? 2.361 7.852 -4.105 1 92.62 288 SER A C 1
ATOM 2320 O O . SER A 1 288 ? 2.949 8.781 -3.545 1 92.62 288 SER A O 1
ATOM 2322 N N . SER A 1 289 ? 1.387 8.078 -4.961 1 94.38 289 SER A N 1
ATOM 2323 C CA . SER A 1 289 ? 0.89 9.406 -5.285 1 94.38 289 SER A CA 1
ATOM 2324 C C . SER A 1 289 ? 0.279 10.086 -4.059 1 94.38 289 SER A C 1
ATOM 2326 O O . SER A 1 289 ? 0.533 11.258 -3.799 1 94.38 289 SER A O 1
ATOM 2328 N N . LEU A 1 290 ? -0.529 9.32 -3.336 1 92.69 290 LEU A N 1
ATOM 2329 C CA . LEU A 1 290 ? -1.157 9.844 -2.125 1 92.69 290 LEU A CA 1
ATOM 2330 C C . LEU A 1 290 ? -0.107 10.219 -1.087 1 92.69 290 LEU A C 1
ATOM 2332 O O . LEU A 1 290 ? -0.223 11.258 -0.431 1 92.69 290 LEU A O 1
ATOM 2336 N N . ALA A 1 291 ? 0.884 9.367 -0.938 1 92.38 291 ALA A N 1
ATOM 2337 C CA . ALA A 1 291 ? 1.962 9.648 0.006 1 92.38 291 ALA A CA 1
ATOM 2338 C C . ALA A 1 291 ? 2.703 10.93 -0.375 1 92.38 291 ALA A C 1
ATOM 2340 O O . ALA A 1 291 ? 3.039 11.742 0.49 1 92.38 291 ALA A O 1
ATOM 2341 N N . SER A 1 292 ? 2.938 11.125 -1.645 1 93.06 292 SER A N 1
ATOM 2342 C CA . SER A 1 292 ? 3.588 12.336 -2.141 1 93.06 292 SER A CA 1
ATOM 2343 C C . SER A 1 292 ? 2.74 13.57 -1.869 1 93.06 292 SER A C 1
ATOM 2345 O O . SER A 1 292 ? 3.27 14.633 -1.524 1 93.06 292 SER A O 1
ATOM 2347 N N . GLN A 1 293 ? 1.487 13.438 -2.078 1 92.19 293 GLN A N 1
ATOM 2348 C CA . GLN A 1 293 ? 0.57 14.539 -1.816 1 92.19 293 GLN A CA 1
ATOM 2349 C C . GLN A 1 293 ? 0.552 14.898 -0.333 1 92.19 293 GLN A C 1
ATOM 2351 O O . GLN A 1 293 ? 0.575 16.078 0.025 1 92.19 293 GLN A O 1
ATOM 2356 N N . VAL A 1 294 ? 0.493 13.914 0.538 1 93.44 294 VAL A N 1
ATOM 2357 C CA . VAL A 1 294 ? 0.53 14.141 1.979 1 93.44 294 VAL A CA 1
ATOM 2358 C C . VAL A 1 294 ? 1.828 14.852 2.357 1 93.44 294 VAL A C 1
ATOM 2360 O O . VAL A 1 294 ? 1.82 15.781 3.166 1 93.44 294 VAL A O 1
ATOM 2363 N N . ARG A 1 295 ? 2.906 14.398 1.766 1 94.25 295 ARG A N 1
ATOM 2364 C CA . ARG A 1 295 ? 4.211 14.992 2.033 1 94.25 295 ARG A CA 1
ATOM 2365 C C . ARG A 1 295 ? 4.23 16.469 1.641 1 94.25 295 ARG A C 1
ATOM 2367 O O . ARG A 1 295 ? 4.734 17.312 2.389 1 94.25 295 ARG A O 1
ATOM 2374 N N . GLU A 1 296 ? 3.682 16.859 0.535 1 94.5 296 GLU A N 1
ATOM 2375 C CA . GLU A 1 296 ? 3.633 18.234 0.067 1 94.5 296 GLU A CA 1
ATOM 2376 C C . GLU A 1 296 ? 2.738 19.094 0.961 1 94.5 296 GLU A C 1
ATOM 2378 O O . GLU A 1 296 ? 3.125 20.188 1.367 1 94.5 296 GLU A O 1
ATOM 2383 N N . ASP A 1 297 ? 1.585 18.562 1.253 1 95.5 297 ASP A N 1
ATOM 2384 C CA . ASP A 1 297 ? 0.625 19.281 2.072 1 95.5 297 ASP A CA 1
ATOM 2385 C C . ASP A 1 297 ? 1.161 19.5 3.486 1 95.5 297 ASP A C 1
ATOM 2387 O O . ASP A 1 297 ? 1.004 20.578 4.059 1 95.5 297 ASP A O 1
ATOM 2391 N N . ILE A 1 298 ? 1.816 18.516 3.996 1 94.5 298 ILE A N 1
ATOM 2392 C CA . ILE A 1 298 ? 2.285 18.625 5.375 1 94.5 298 ILE A CA 1
ATOM 2393 C C . ILE A 1 298 ? 3.473 19.578 5.445 1 94.5 298 ILE A C 1
ATOM 2395 O O . ILE A 1 298 ? 3.691 20.219 6.473 1 94.5 298 ILE A O 1
ATOM 2399 N N . GLN A 1 299 ? 4.25 19.641 4.379 1 93.5 299 GLN A N 1
ATOM 2400 C CA . GLN A 1 299 ? 5.324 20.625 4.312 1 93.5 299 GLN A CA 1
ATOM 2401 C C . GLN A 1 299 ? 4.766 22.047 4.363 1 93.5 299 GLN A C 1
ATOM 2403 O O . GLN A 1 299 ? 5.371 22.938 4.969 1 93.5 299 GLN A O 1
ATOM 2408 N N . GLN A 1 300 ? 3.633 22.266 3.752 1 93.44 300 GLN A N 1
ATOM 2409 C CA . GLN A 1 300 ? 2.979 23.562 3.809 1 93.44 300 GLN A CA 1
ATOM 2410 C C . GLN A 1 300 ? 2.5 23.875 5.223 1 93.44 300 GLN A C 1
ATOM 2412 O O . GLN A 1 300 ? 2.619 25.016 5.688 1 93.44 300 GLN A O 1
ATOM 2417 N N . VAL A 1 301 ? 1.997 22.906 5.898 1 93.62 301 VAL A N 1
ATOM 2418 C CA . VAL A 1 301 ? 1.571 23.078 7.281 1 93.62 301 VAL A CA 1
ATOM 2419 C C . VAL A 1 301 ? 2.773 23.422 8.156 1 93.62 301 VAL A C 1
ATOM 2421 O O . VAL A 1 301 ? 2.691 24.312 9 1 93.62 301 VAL A O 1
ATOM 2424 N N . SER A 1 302 ? 3.885 22.688 7.965 1 95 302 SER A N 1
ATOM 2425 C CA . SER A 1 302 ? 5.109 22.938 8.719 1 95 302 SER A CA 1
ATOM 2426 C C . SER A 1 302 ? 5.602 24.375 8.492 1 95 302 SER A C 1
ATOM 2428 O O . SER A 1 302 ? 5.879 25.094 9.453 1 95 302 SER A O 1
ATOM 2430 N N . LYS A 1 303 ? 5.68 24.812 7.254 1 93.94 303 LYS A N 1
ATOM 2431 C CA . LYS A 1 303 ? 6.094 26.172 6.91 1 93.94 303 LYS A CA 1
ATOM 2432 C C . LYS A 1 303 ? 5.121 27.203 7.484 1 93.94 303 LYS A C 1
ATOM 2434 O O . LYS A 1 303 ? 5.543 28.234 8.008 1 93.94 303 LYS A O 1
ATOM 2439 N N . GLY A 1 304 ? 3.848 26.859 7.305 1 93.31 304 GLY A N 1
ATOM 2440 C CA . GLY A 1 304 ? 2.83 27.734 7.871 1 93.31 304 GLY A CA 1
ATOM 2441 C C . GLY A 1 304 ? 2.945 27.875 9.375 1 93.31 304 GLY A C 1
ATOM 2442 O O . GLY A 1 304 ? 2.863 28.984 9.898 1 93.31 304 GLY A O 1
ATOM 2443 N N . SER A 1 305 ? 3.176 26.812 10.055 1 93.69 305 SER A N 1
ATOM 2444 C CA . SER A 1 305 ? 3.312 26.828 11.508 1 93.69 305 SER A CA 1
ATOM 2445 C C . SER A 1 305 ? 4.543 27.609 11.938 1 93.69 305 SER A C 1
ATOM 2447 O O . SER A 1 305 ? 4.512 28.312 12.945 1 93.69 305 SER A O 1
ATOM 2449 N N . GLN A 1 306 ? 5.656 27.516 11.211 1 93 306 GLN A N 1
ATOM 2450 C CA . GLN A 1 306 ? 6.867 28.266 11.508 1 93 306 GLN A CA 1
ATOM 2451 C C . GLN A 1 306 ? 6.645 29.766 11.312 1 93 306 GLN A C 1
ATOM 2453 O O . GLN A 1 306 ? 7.055 30.578 12.148 1 93 306 GLN A O 1
ATOM 2458 N N . LYS A 1 307 ? 6.02 30.109 10.18 1 93.81 307 LYS A N 1
ATOM 2459 C CA . LYS A 1 307 ? 5.684 31.5 9.914 1 93.81 307 LYS A CA 1
ATOM 2460 C C . LYS A 1 307 ? 4.754 32.062 10.992 1 93.81 307 LYS A C 1
ATOM 2462 O O . LYS A 1 307 ? 4.906 33.219 11.422 1 93.81 307 LYS A O 1
ATOM 2467 N N . GLN A 1 308 ? 3.857 31.219 11.398 1 92.88 308 GLN A N 1
ATOM 2468 C CA . GLN A 1 308 ? 2.91 31.609 12.43 1 92.88 308 GLN A CA 1
ATOM 2469 C C . GLN A 1 308 ? 3.619 31.859 13.758 1 92.88 308 GLN A C 1
ATOM 2471 O O . GLN A 1 308 ? 3.32 32.844 14.453 1 92.88 308 GLN A O 1
ATOM 2476 N N . ALA A 1 309 ? 4.52 31 14.109 1 93.94 309 ALA A N 1
ATOM 2477 C CA . ALA A 1 309 ? 5.305 31.172 15.336 1 93.94 309 ALA A CA 1
ATOM 2478 C C . ALA A 1 309 ? 6.078 32.5 15.305 1 93.94 309 ALA A C 1
ATOM 2480 O O . ALA A 1 309 ? 6.148 33.188 16.312 1 93.94 309 ALA A O 1
ATOM 2481 N N . TYR A 1 310 ? 6.547 32.875 14.172 1 94.69 310 TYR A N 1
ATOM 2482 C CA . TYR A 1 310 ? 7.285 34.094 13.992 1 94.69 310 TYR A CA 1
ATOM 2483 C C . TYR A 1 310 ? 6.371 35.312 14.172 1 94.69 310 TYR A C 1
ATOM 2485 O O . TYR A 1 310 ? 6.723 36.281 14.875 1 94.69 310 TYR A O 1
ATOM 2493 N N . GLU A 1 311 ? 5.207 35.25 13.523 1 94.12 311 GLU A N 1
ATOM 2494 C CA . GLU A 1 311 ? 4.23 36.312 13.664 1 94.12 311 GLU A CA 1
ATOM 2495 C C . GLU A 1 311 ? 3.826 36.5 15.125 1 94.12 311 GLU A C 1
ATOM 2497 O O . GLU A 1 311 ? 3.707 37.625 15.602 1 94.12 311 GLU A O 1
ATOM 2502 N N . LEU A 1 312 ? 3.652 35.469 15.805 1 94.62 312 LEU A N 1
ATOM 2503 C CA . LEU A 1 312 ? 3.219 35.5 17.203 1 94.62 312 LEU A CA 1
ATOM 2504 C C . LEU A 1 312 ? 4.32 36.031 18.094 1 94.62 312 LEU A C 1
ATOM 2506 O O . LEU A 1 312 ? 4.035 36.781 19.047 1 94.62 312 LEU A O 1
ATOM 2510 N N . MET A 1 313 ? 5.582 35.719 17.812 1 94.5 313 MET A N 1
ATOM 2511 C CA . MET A 1 313 ? 6.703 36.281 18.547 1 94.5 313 MET A CA 1
ATOM 2512 C C . MET A 1 313 ? 6.766 37.812 18.344 1 94.5 313 MET A C 1
ATOM 2514 O O . MET A 1 313 ? 7.039 38.562 19.297 1 94.5 313 MET A O 1
ATOM 2518 N N . GLU A 1 314 ? 6.457 38.25 17.156 1 94.44 314 GLU A N 1
ATOM 2519 C CA . GLU A 1 314 ? 6.422 39.656 16.891 1 94.44 314 GLU A CA 1
ATOM 2520 C C . GLU A 1 314 ? 5.301 40.344 17.656 1 94.44 314 GLU A C 1
ATOM 2522 O O . GLU A 1 314 ? 5.492 41.438 18.203 1 94.44 314 GLU A O 1
ATOM 2527 N N . ILE A 1 315 ? 4.18 39.688 17.688 1 94.06 315 ILE A N 1
ATOM 2528 C CA . ILE A 1 315 ? 3.053 40.219 18.453 1 94.06 315 ILE A CA 1
ATOM 2529 C C . ILE A 1 315 ? 3.445 40.375 19.922 1 94.06 315 ILE A C 1
ATOM 2531 O O . ILE A 1 315 ? 3.156 41.406 20.547 1 94.06 315 ILE A O 1
ATOM 2535 N N . LYS A 1 316 ? 4.059 39.344 20.438 1 94 316 LYS A N 1
ATOM 2536 C CA . LYS A 1 316 ? 4.52 39.375 21.828 1 94 316 LYS A CA 1
ATOM 2537 C C . LYS A 1 316 ? 5.434 40.594 22.078 1 94 316 LYS A C 1
ATOM 2539 O O . LYS A 1 316 ? 5.297 41.281 23.094 1 94 316 LYS A O 1
ATOM 2544 N N . ASN A 1 317 ? 6.344 40.875 21.156 1 93.94 317 ASN A N 1
ATOM 2545 C CA . ASN A 1 317 ? 7.266 42 21.281 1 93.94 317 ASN A CA 1
ATOM 2546 C C . ASN A 1 317 ? 6.527 43.312 21.25 1 93.94 317 ASN A C 1
ATOM 2548 O O . ASN A 1 317 ? 6.812 44.219 22.062 1 93.94 317 ASN A O 1
ATOM 2552 N N . TYR A 1 318 ? 5.57 43.375 20.328 1 91.62 318 TYR A N 1
ATOM 2553 C CA . TYR A 1 318 ? 4.797 44.594 20.234 1 91.62 318 TYR A CA 1
ATOM 2554 C C . TYR A 1 318 ? 3.992 44.844 21.5 1 91.62 318 TYR A C 1
ATOM 2556 O O . TYR A 1 318 ? 3.904 45.969 21.984 1 91.62 318 TYR A O 1
ATOM 2564 N N . VAL A 1 319 ? 3.445 43.812 22.047 1 89.81 319 VAL A N 1
ATOM 2565 C CA . VAL A 1 319 ? 2.66 43.938 23.266 1 89.81 319 VAL A CA 1
ATOM 2566 C C . VAL A 1 319 ? 3.566 44.344 24.422 1 89.81 319 VAL A C 1
ATOM 2568 O O . VAL A 1 319 ? 3.156 45.094 25.297 1 89.81 319 VAL A O 1
ATOM 2571 N N . GLY A 1 320 ? 4.77 43.812 24.469 1 88.81 320 GLY A N 1
ATOM 2572 C CA . GLY A 1 320 ? 5.738 44.25 25.469 1 88.81 320 GLY A CA 1
ATOM 2573 C C . GLY A 1 320 ? 6.066 45.719 25.375 1 88.81 320 GLY A C 1
ATOM 2574 O O . GLY A 1 320 ? 6.105 46.406 26.391 1 88.81 320 GLY A O 1
ATOM 2575 N N . GLU A 1 321 ? 6.289 46.188 24.219 1 88.31 321 GLU A N 1
ATOM 2576 C CA . GLU A 1 321 ? 6.562 47.594 23.984 1 88.31 321 GLU A CA 1
ATOM 2577 C C . GLU A 1 321 ? 5.383 48.469 24.406 1 88.31 321 GLU A C 1
ATOM 2579 O O . GLU A 1 321 ? 5.57 49.531 25.016 1 88.31 321 GLU A O 1
ATOM 2584 N N . PHE A 1 322 ? 4.254 47.938 24.141 1 85.62 322 PHE A N 1
ATOM 2585 C CA . PHE A 1 322 ? 3.023 48.594 24.578 1 85.62 322 PHE A CA 1
ATOM 2586 C C . PHE A 1 322 ? 2.998 48.75 26.094 1 85.62 322 PHE A C 1
ATOM 2588 O O . PHE A 1 322 ? 2.631 49.781 26.609 1 85.62 322 PHE A O 1
ATOM 2595 N N . GLY A 1 323 ? 3.385 47.688 26.703 1 84.31 323 GLY A N 1
ATOM 2596 C CA . GLY A 1 323 ? 3.428 47.719 28.156 1 84.31 323 GLY A CA 1
ATOM 2597 C C . GLY A 1 323 ? 4.348 48.781 28.703 1 84.31 323 GLY A C 1
ATOM 2598 O O . GLY A 1 323 ? 3.986 49.5 29.625 1 84.31 323 GLY A O 1
ATOM 2599 N N . ASN A 1 324 ? 5.488 49 28.109 1 89 324 ASN A N 1
ATOM 2600 C CA . ASN A 1 324 ? 6.445 50.031 28.516 1 89 324 ASN A CA 1
ATOM 2601 C C . ASN A 1 324 ? 5.891 51.438 28.312 1 89 324 ASN A C 1
ATOM 2603 O O . ASN A 1 324 ? 6.082 52.312 29.156 1 89 324 ASN A O 1
ATOM 2607 N N . SER A 1 325 ? 5.242 51.562 27.172 1 88.19 325 SER A N 1
ATOM 2608 C CA . SER A 1 325 ? 4.648 52.844 26.875 1 88.19 325 SER A CA 1
ATOM 2609 C C . SER A 1 325 ? 3.553 53.188 27.875 1 88.19 325 SER A C 1
ATOM 2611 O O . SER A 1 325 ? 3.455 54.344 28.312 1 88.19 325 SER A O 1
ATOM 2613 N N . ILE A 1 326 ? 2.799 52.25 28.234 1 86.19 326 ILE A N 1
ATOM 2614 C CA . ILE A 1 326 ? 1.704 52.438 29.172 1 86.19 326 ILE A CA 1
ATOM 2615 C C . ILE A 1 326 ? 2.266 52.812 30.547 1 86.19 326 ILE A C 1
ATOM 2617 O O . ILE A 1 326 ? 1.743 53.719 31.203 1 86.19 326 ILE A O 1
ATOM 2621 N N . ASP A 1 327 ? 3.354 52.25 30.969 1 88.5 327 ASP A N 1
ATOM 2622 C CA . ASP A 1 327 ? 3.986 52.562 32.25 1 88.5 327 ASP A CA 1
ATOM 2623 C C . ASP A 1 327 ? 4.449 54 32.281 1 88.5 327 ASP A C 1
ATOM 2625 O O . ASP A 1 327 ? 4.297 54.688 33.312 1 88.5 327 ASP A O 1
ATOM 2629 N N . THR A 1 328 ? 4.957 54.406 31.172 1 90.25 328 THR A N 1
ATOM 2630 C CA . THR A 1 328 ? 5.426 55.781 31.078 1 90.25 328 THR A CA 1
ATOM 2631 C C . THR A 1 328 ? 4.254 56.75 31.156 1 90.25 328 THR A C 1
ATOM 2633 O O . THR A 1 328 ? 4.355 57.812 31.797 1 90.25 328 THR A O 1
ATOM 2636 N N . ILE A 1 329 ? 3.182 56.344 30.562 1 88.38 329 ILE A N 1
ATOM 2637 C CA . ILE A 1 329 ? 1.994 57.219 30.578 1 88.38 329 ILE A CA 1
ATOM 2638 C C . ILE A 1 329 ? 1.448 57.281 32 1 88.38 329 ILE A C 1
ATOM 2640 O O . ILE A 1 329 ? 1.054 58.375 32.438 1 88.38 329 ILE A O 1
ATOM 2644 N N . VAL A 1 330 ? 1.408 56.188 32.688 1 87.88 330 VAL A N 1
ATOM 2645 C CA . VAL A 1 330 ? 0.933 56.156 34.062 1 87.88 330 VAL A CA 1
ATOM 2646 C C . VAL A 1 330 ? 1.738 57.156 34.906 1 87.88 330 VAL A C 1
ATOM 2648 O O . VAL A 1 330 ? 1.169 57.906 35.688 1 87.88 330 VAL A O 1
ATOM 2651 N N . SER A 1 331 ? 3.037 57.125 34.75 1 91.25 331 SER A N 1
ATOM 2652 C CA . SER A 1 331 ? 3.918 58.031 35.531 1 91.25 331 SER A CA 1
ATOM 2653 C C . SER A 1 331 ? 3.656 59.5 35.188 1 91.25 331 SER A C 1
ATOM 2655 O O . SER A 1 331 ? 3.629 60.344 36.062 1 91.25 331 SER A O 1
ATOM 2657 N N . ALA A 1 332 ? 3.482 59.688 33.906 1 89.44 332 ALA A N 1
ATOM 2658 C CA . ALA A 1 332 ? 3.24 61.031 33.469 1 89.44 332 ALA A CA 1
ATOM 2659 C C . ALA A 1 332 ? 1.907 61.562 34 1 89.44 332 ALA A C 1
ATOM 2661 O O . ALA A 1 332 ? 1.812 62.719 34.406 1 89.44 332 ALA A O 1
ATOM 2662 N N . VAL A 1 333 ? 0.945 60.75 33.969 1 89.94 333 VAL A N 1
ATOM 2663 C CA . VAL A 1 333 ? -0.39 61.125 34.406 1 89.94 333 VAL A CA 1
ATOM 2664 C C . VAL A 1 333 ? -0.368 61.375 35.906 1 89.94 333 VAL A C 1
ATOM 2666 O O . VAL A 1 333 ? -1.021 62.312 36.375 1 89.94 333 VAL A O 1
ATOM 2669 N N . LYS A 1 334 ? 0.364 60.656 36.656 1 90.94 334 LYS A N 1
ATOM 2670 C CA . LYS A 1 334 ? 0.504 60.875 38.094 1 90.94 334 LYS A CA 1
ATOM 2671 C C . LYS A 1 334 ? 1.161 62.219 38.375 1 90.94 334 LYS A C 1
ATOM 2673 O O . LYS A 1 334 ? 0.743 62.938 39.281 1 90.94 334 LYS A O 1
ATOM 2678 N N . GLU A 1 335 ? 2.129 62.531 37.656 1 92.31 335 GLU A N 1
ATOM 2679 C CA . GLU A 1 335 ? 2.814 63.812 37.812 1 92.31 335 GLU A CA 1
ATOM 2680 C C . GLU A 1 335 ? 1.887 65 37.5 1 92.31 335 GLU A C 1
ATOM 2682 O O . GLU A 1 335 ? 1.9 66 38.219 1 92.31 335 GLU A O 1
ATOM 2687 N N . VAL A 1 336 ? 1.119 64.75 36.469 1 90.81 336 VAL A N 1
ATOM 2688 C CA . VAL A 1 336 ? 0.158 65.812 36.125 1 90.81 336 VAL A CA 1
ATOM 2689 C C . VAL A 1 336 ? -0.845 66 37.25 1 90.81 336 VAL A C 1
ATOM 2691 O O . VAL A 1 336 ? -1.205 67.125 37.562 1 90.81 336 VAL A O 1
ATOM 2694 N N . ALA A 1 337 ? -1.278 64.938 37.812 1 89.19 337 ALA A N 1
ATOM 2695 C CA . ALA A 1 337 ? -2.217 65 38.938 1 89.19 337 ALA A CA 1
ATOM 2696 C C . ALA A 1 337 ? -1.608 65.75 40.094 1 89.19 337 ALA A C 1
ATOM 2698 O O . ALA A 1 337 ? -2.258 66.625 40.719 1 89.19 337 ALA A O 1
ATOM 2699 N N . ASP A 1 338 ? -0.383 65.5 40.469 1 92.81 338 ASP A N 1
ATOM 2700 C CA . ASP A 1 338 ? 0.313 66.125 41.594 1 92.81 338 ASP A CA 1
ATOM 2701 C C . ASP A 1 338 ? 0.489 67.625 41.344 1 92.81 338 ASP A C 1
ATOM 2703 O O . ASP A 1 338 ? 0.238 68.438 42.219 1 92.81 338 ASP A O 1
ATOM 2707 N N . GLU A 1 339 ? 0.861 67.875 40.125 1 90.81 339 GLU A N 1
ATOM 2708 C CA . GLU A 1 339 ? 1.058 69.25 39.781 1 90.81 339 GLU A CA 1
ATOM 2709 C C . GLU A 1 339 ? -0.264 70 39.781 1 90.81 339 GLU A C 1
ATOM 2711 O O . GLU A 1 339 ? -0.315 71.188 40.219 1 90.81 339 GLU A O 1
ATOM 2716 N N . SER A 1 340 ? -1.298 69.438 39.344 1 90.88 340 SER A N 1
ATOM 2717 C CA . SER A 1 340 ? -2.619 70.062 39.375 1 90.88 340 SER A CA 1
ATOM 2718 C C . SER A 1 340 ? -3.092 70.312 40.781 1 90.88 340 SER A C 1
ATOM 2720 O O . SER A 1 340 ? -3.676 71.375 41.062 1 90.88 340 SER A O 1
ATOM 2722 N N . ASN A 1 341 ? -2.803 69.438 41.688 1 90.75 341 ASN A N 1
ATOM 2723 C CA . ASN A 1 341 ? -3.148 69.625 43.094 1 90.75 341 ASN A CA 1
ATOM 2724 C C . ASN A 1 341 ? -2.361 70.75 43.719 1 90.75 341 ASN A C 1
ATOM 2726 O O . ASN A 1 341 ? -2.902 71.562 44.5 1 90.75 341 ASN A O 1
ATOM 2730 N N . SER A 1 342 ? -1.126 70.812 43.344 1 92 342 SER A N 1
ATOM 2731 C CA . SER A 1 342 ? -0.303 71.938 43.812 1 92 342 SER A CA 1
ATOM 2732 C C . SER A 1 342 ? -0.867 73.25 43.375 1 92 342 SER A C 1
ATOM 2734 O O . SER A 1 342 ? -0.851 74.25 44.125 1 92 342 SER A O 1
ATOM 2736 N N . VAL A 1 343 ? -1.358 73.25 42.125 1 92.31 343 VAL A N 1
ATOM 2737 C CA . VAL A 1 343 ? -1.968 74.438 41.594 1 92.31 343 VAL A CA 1
ATOM 2738 C C . VAL A 1 343 ? -3.227 74.812 42.375 1 92.31 343 VAL A C 1
ATOM 2740 O O . VAL A 1 343 ? -3.471 76 42.688 1 92.31 343 VAL A O 1
ATOM 2743 N N . ASN A 1 344 ? -3.975 73.812 42.656 1 89.94 344 ASN A N 1
ATOM 2744 C CA . ASN A 1 344 ? -5.195 74 43.438 1 89.94 344 ASN A CA 1
ATOM 2745 C C . ASN A 1 344 ? -4.895 74.625 44.812 1 89.94 344 ASN A C 1
ATOM 2747 O O . ASN A 1 344 ? -5.559 75.562 45.25 1 89.94 344 ASN A O 1
ATOM 2751 N N . VAL A 1 345 ? -3.893 74.188 45.5 1 91.31 345 VAL A N 1
ATOM 2752 C CA . VAL A 1 345 ? -3.529 74.625 46.844 1 91.31 345 VAL A CA 1
ATOM 2753 C C . VAL A 1 345 ? -3.02 76.062 46.781 1 91.31 345 VAL A C 1
ATOM 2755 O O . VAL A 1 345 ? -3.445 76.938 47.562 1 91.31 345 VAL A O 1
ATOM 2758 N N . MET A 1 346 ? -2.164 76.25 45.781 1 88.69 346 MET A N 1
ATOM 2759 C CA . MET A 1 346 ? -1.615 77.625 45.625 1 88.69 346 MET A CA 1
ATOM 2760 C C . MET A 1 346 ? -2.723 78.625 45.312 1 88.69 346 MET A C 1
ATOM 2762 O O . MET A 1 346 ? -2.725 79.75 45.875 1 88.69 346 MET A O 1
ATOM 2766 N N . SER A 1 347 ? -3.656 78.188 44.531 1 91.5 347 SER A N 1
ATOM 2767 C CA . SER A 1 347 ? -4.75 79.125 44.125 1 91.5 347 SER A CA 1
ATOM 2768 C C . SER A 1 347 ? -5.699 79.375 45.312 1 91.5 347 SER A C 1
ATOM 2770 O O . SER A 1 347 ? -6.125 80.5 45.531 1 91.5 347 SER A O 1
ATOM 2772 N N . SER A 1 348 ? -6.004 78.375 46.094 1 91.12 348 SER A N 1
ATOM 2773 C CA . SER A 1 348 ? -6.902 78.5 47.219 1 91.12 348 SER A CA 1
ATOM 2774 C C . SER A 1 348 ? -6.289 79.375 48.312 1 91.12 348 SER A C 1
ATOM 2776 O O . SER A 1 348 ? -6.961 80.25 48.875 1 91.12 348 SER A O 1
ATOM 2778 N N . ASP A 1 349 ? -5.027 79.188 48.594 1 90.19 349 ASP A N 1
ATOM 2779 C CA . ASP A 1 349 ? -4.324 80 49.562 1 90.19 349 ASP A CA 1
ATOM 2780 C C . ASP A 1 349 ? -4.262 81.438 49.156 1 90.19 349 ASP A C 1
ATOM 2782 O O . ASP A 1 349 ? -4.508 82.312 49.969 1 90.19 349 ASP A O 1
ATOM 2786 N N . SER A 1 350 ? -4.016 81.562 47.906 1 88.44 350 SER A N 1
ATOM 2787 C CA . SER A 1 350 ? -3.896 82.875 47.406 1 88.44 350 SER A CA 1
ATOM 2788 C C . SER A 1 350 ? -5.242 83.625 47.406 1 88.44 350 SER A C 1
ATOM 2790 O O . SER A 1 350 ? -5.316 84.812 47.719 1 88.44 350 SER A O 1
ATOM 2792 N N . ASN A 1 351 ? -6.289 82.875 47.062 1 87.94 351 ASN A N 1
ATOM 2793 C CA . ASN A 1 351 ? -7.633 83.438 47.125 1 87.94 351 ASN A CA 1
ATOM 2794 C C . ASN A 1 351 ? -8 83.875 48.531 1 87.94 351 ASN A C 1
ATOM 2796 O O . ASN A 1 351 ? -8.641 84.875 48.719 1 87.94 351 ASN A O 1
ATOM 2800 N N . LEU A 1 352 ? -7.574 83.188 49.531 1 89.19 352 LEU A N 1
ATOM 2801 C CA . LEU A 1 352 ? -7.832 83.562 50.938 1 89.19 352 LEU A CA 1
ATOM 2802 C C . LEU A 1 352 ? -7.062 84.812 51.344 1 89.19 352 LEU A C 1
ATOM 2804 O O . LEU A 1 352 ? -7.602 85.625 52.031 1 89.19 352 LEU A O 1
ATOM 2808 N N . GLU A 1 353 ? -5.863 84.875 50.844 1 85.31 353 GLU A N 1
ATOM 2809 C CA . GLU A 1 353 ? -5.035 86 51.188 1 85.31 353 GLU A CA 1
ATOM 2810 C C . GLU A 1 353 ? -5.582 87.312 50.531 1 85.31 353 GLU A C 1
ATOM 2812 O O . GLU A 1 353 ? -5.594 88.312 51.156 1 85.31 353 GLU A O 1
ATOM 2817 N N . LEU A 1 354 ? -6.062 87.062 49.375 1 88.75 354 LEU A N 1
ATOM 2818 C CA . LEU A 1 354 ? -6.602 88.25 48.688 1 88.75 354 LEU A CA 1
ATOM 2819 C C . LEU A 1 354 ? -7.926 88.688 49.281 1 88.75 354 LEU A C 1
ATOM 2821 O O . LEU A 1 354 ? -8.234 89.875 49.312 1 88.75 354 LEU A O 1
ATOM 2825 N N . SER A 1 355 ? -8.664 87.812 49.812 1 89.56 355 SER A N 1
ATOM 2826 C CA . SER A 1 355 ? -9.883 88.125 50.531 1 89.56 355 SER A CA 1
ATOM 2827 C C . SER A 1 355 ? -9.578 89 51.75 1 89.56 355 SER A C 1
ATOM 2829 O O . SER A 1 355 ? -10.312 89.938 52.062 1 89.56 355 SER A O 1
ATOM 2831 N N . ARG A 1 356 ? -8.539 88.75 52.438 1 86.44 356 ARG A N 1
ATOM 2832 C CA . ARG A 1 356 ? -8.102 89.5 53.594 1 86.44 356 ARG A CA 1
ATOM 2833 C C . ARG A 1 356 ? -7.66 90.938 53.188 1 86.44 356 ARG A C 1
ATOM 2835 O O . ARG A 1 356 ? -7.938 91.875 53.875 1 86.44 356 ARG A O 1
ATOM 2842 N N . LEU A 1 357 ? -6.977 90.75 52 1 86.19 357 LEU A N 1
ATOM 2843 C CA . LEU A 1 357 ? -6.535 92.062 51.469 1 86.19 357 LEU A CA 1
ATOM 2844 C C . LEU A 1 357 ? -7.727 92.938 51.125 1 86.19 357 LEU A C 1
ATOM 2846 O O . LEU A 1 357 ? -7.715 94.125 51.438 1 86.19 357 LEU A O 1
ATOM 2850 N N . LEU A 1 358 ? -8.781 92.438 50.562 1 87.5 358 LEU A N 1
ATOM 2851 C CA . LEU A 1 358 ? -9.984 93.188 50.219 1 87.5 358 LEU A CA 1
ATOM 2852 C C . LEU A 1 358 ? -10.641 93.75 51.438 1 87.5 358 LEU A C 1
ATOM 2854 O O . LEU A 1 358 ? -11.086 94.875 51.438 1 87.5 358 LEU A O 1
ATOM 2858 N N . ASN A 1 359 ? -10.648 93.062 52.531 1 87.5 359 ASN A N 1
ATOM 2859 C CA . ASN A 1 359 ? -11.203 93.5 53.781 1 87.5 359 ASN A CA 1
ATOM 2860 C C . ASN A 1 359 ? -10.375 94.625 54.375 1 87.5 359 ASN A C 1
ATOM 2862 O O . ASN A 1 359 ? -10.922 95.625 54.906 1 87.5 359 ASN A O 1
ATOM 2866 N N . SER A 1 360 ? -9.102 94.438 54.281 1 83.62 360 SER A N 1
ATOM 2867 C CA . SER A 1 360 ? -8.195 95.438 54.781 1 83.62 360 SER A CA 1
ATOM 2868 C C . SER A 1 360 ? -8.359 96.75 54.031 1 83.62 360 SER A C 1
ATOM 2870 O O . SER A 1 360 ? -8.359 97.812 54.625 1 83.62 360 SER A O 1
ATOM 2872 N N . LEU A 1 361 ? -8.555 96.625 52.75 1 82.38 361 LEU A N 1
ATOM 2873 C CA . LEU A 1 361 ? -8.766 97.812 51.906 1 82.38 361 LEU A CA 1
ATOM 2874 C C . LEU A 1 361 ? -10.055 98.562 52.281 1 82.38 361 LEU A C 1
ATOM 2876 O O . LEU A 1 361 ? -10.086 99.75 52.344 1 82.38 361 LEU A O 1
ATOM 2880 N N . SER A 1 362 ? -11.008 97.812 52.594 1 84.38 362 SER A N 1
ATOM 2881 C CA . SER A 1 362 ? -12.281 98.375 53 1 84.38 362 SER A CA 1
ATOM 2882 C C . SER A 1 362 ? -12.141 99.125 54.312 1 84.38 362 SER A C 1
ATOM 2884 O O . SER A 1 362 ? -12.719 100.188 54.5 1 84.38 362 SER A O 1
ATOM 2886 N N . GLU A 1 363 ? -11.383 98.625 55.219 1 83.25 363 GLU A N 1
ATOM 2887 C CA . GLU A 1 363 ? -11.148 99.25 56.5 1 83.25 363 GLU A CA 1
ATOM 2888 C C . GLU A 1 363 ? -10.336 100.5 56.344 1 83.25 363 GLU A C 1
ATOM 2890 O O . GLU A 1 363 ? -10.648 101.5 57 1 83.25 363 GLU A O 1
ATOM 2895 N N . ILE A 1 364 ? -9.422 100.438 55.531 1 80.19 364 ILE A N 1
ATOM 2896 C CA . ILE A 1 364 ? -8.562 101.562 55.281 1 80.19 364 ILE A CA 1
ATOM 2897 C C . ILE A 1 364 ? -9.375 102.688 54.656 1 80.19 364 ILE A C 1
ATOM 2899 O O . ILE A 1 364 ? -9.195 103.875 54.969 1 80.19 364 ILE A O 1
ATOM 2903 N N . GLN A 1 365 ? -10.234 102.312 53.75 1 79.69 365 GLN A N 1
ATOM 2904 C CA . GLN A 1 365 ? -11.109 103.312 53.125 1 79.69 365 GLN A CA 1
ATOM 2905 C C . GLN A 1 365 ? -11.977 104.062 54.125 1 79.69 365 GLN A C 1
ATOM 2907 O O . GLN A 1 365 ? -12.148 105.25 54.062 1 79.69 365 GLN A O 1
ATOM 2912 N N . LYS A 1 366 ? -12.414 103.375 55.188 1 80.94 366 LYS A N 1
ATOM 2913 C CA . LYS A 1 366 ? -13.234 103.938 56.219 1 80.94 366 LYS A CA 1
ATOM 2914 C C . LYS A 1 366 ? -12.422 104.875 57.094 1 80.94 366 LYS A C 1
ATOM 2916 O O . LYS A 1 366 ? -12.883 106 57.438 1 80.94 366 LYS A O 1
ATOM 2921 N N . ASP A 1 367 ? -11.281 104.375 57.375 1 75.19 367 ASP A N 1
ATOM 2922 C CA . ASP A 1 367 ? -10.406 105.25 58.188 1 75.19 367 ASP A CA 1
ATOM 2923 C C . ASP A 1 367 ? -10.023 106.5 57.438 1 75.19 367 ASP A C 1
ATOM 2925 O O . ASP A 1 367 ? -9.961 107.625 58.031 1 75.19 367 ASP A O 1
ATOM 2929 N N . PHE A 1 368 ? -9.828 106.312 56.188 1 75.88 368 PHE A N 1
ATOM 2930 C CA . PHE A 1 368 ? -9.422 107.438 55.375 1 75.88 368 PHE A CA 1
ATOM 2931 C C . PHE A 1 368 ? -10.562 108.438 55.219 1 75.88 368 PHE A C 1
ATOM 2933 O O . PHE A 1 368 ? -10.336 109.625 55.156 1 75.88 368 PHE A O 1
ATOM 2940 N N . GLU A 1 369 ? -11.789 108.062 55.219 1 77.38 369 GLU A N 1
ATOM 2941 C CA . GLU A 1 369 ? -12.945 108.938 55.188 1 77.38 369 GLU A CA 1
ATOM 2942 C C . GLU A 1 369 ? -12.984 109.812 56.438 1 77.38 369 GLU A C 1
ATOM 2944 O O . GLU A 1 369 ? -13.359 111 56.344 1 77.38 369 GLU A O 1
ATOM 2949 N N . SER A 1 370 ? -12.547 109.25 57.5 1 76.44 370 SER A N 1
ATOM 2950 C CA . SER A 1 370 ? -12.469 110.062 58.719 1 76.44 370 SER A CA 1
ATOM 2951 C C . SER A 1 370 ? -11.406 111.125 58.625 1 76.44 370 SER A C 1
ATOM 2953 O O . SER A 1 370 ? -11.57 112.25 59.188 1 76.44 370 SER A O 1
ATOM 2955 N N . VAL A 1 371 ? -10.406 110.75 57.938 1 75.38 371 VAL A N 1
ATOM 2956 C CA . VAL A 1 371 ? -9.336 111.688 57.719 1 75.38 371 VAL A CA 1
ATOM 2957 C C . VAL A 1 371 ? -9.859 112.875 56.844 1 75.38 371 VAL A C 1
ATOM 2959 O O . VAL A 1 371 ? -9.602 114 57.125 1 75.38 371 VAL A O 1
ATOM 2962 N N . VAL A 1 372 ? -10.625 112.5 55.844 1 76.12 372 VAL A N 1
ATOM 2963 C CA . VAL A 1 372 ? -11.203 113.438 54.938 1 76.12 372 VAL A CA 1
ATOM 2964 C C . VAL A 1 372 ? -12.148 114.375 55.719 1 76.12 372 VAL A C 1
ATOM 2966 O O . VAL A 1 372 ? -12.094 115.625 55.562 1 76.12 372 VAL A O 1
ATOM 2969 N N . SER A 1 373 ? -12.883 113.875 56.625 1 79.94 373 SER A N 1
ATOM 2970 C CA . SER A 1 373 ? -13.836 114.688 57.406 1 79.94 373 SER A CA 1
ATOM 2971 C C . SER A 1 373 ? -13.125 115.625 58.375 1 79.94 373 SER A C 1
ATOM 2973 O O . SER A 1 373 ? -13.5 116.812 58.5 1 79.94 373 SER A O 1
ATOM 2975 N N . SER A 1 374 ? -12.133 115.062 58.906 1 76.81 374 SER A N 1
ATOM 2976 C CA . SER A 1 374 ? -11.375 115.875 59.875 1 76.81 374 SER A CA 1
ATOM 2977 C C . SER A 1 374 ? -10.648 117 59.188 1 76.81 374 SER A C 1
ATOM 2979 O O . SER A 1 374 ? -10.57 118.125 59.75 1 76.81 374 SER A O 1
ATOM 2981 N N . THR A 1 375 ? -10.281 116.75 58 1 75.5 375 THR A N 1
ATOM 2982 C CA . THR A 1 375 ? -9.578 117.75 57.25 1 75.5 375 THR A CA 1
ATOM 2983 C C . THR A 1 375 ? -10.547 118.875 56.812 1 75.5 375 THR A C 1
ATOM 2985 O O . THR A 1 375 ? -10.195 120.062 56.844 1 75.5 375 THR A O 1
ATOM 2988 N N . ASN A 1 376 ? -11.719 118.562 56.562 1 78.81 376 ASN A N 1
ATOM 2989 C CA . ASN A 1 376 ? -12.742 119.562 56.219 1 78.81 376 ASN A CA 1
ATOM 2990 C C . ASN A 1 376 ? -13.102 120.375 57.438 1 78.81 376 ASN A C 1
ATOM 2992 O O . ASN A 1 376 ? -13.281 121.625 57.312 1 78.81 376 ASN A O 1
ATOM 2996 N N . GLU A 1 377 ? -13.18 119.812 58.562 1 80.31 377 GLU A N 1
ATOM 2997 C CA . GLU A 1 377 ? -13.477 120.562 59.781 1 80.31 377 GLU A CA 1
ATOM 2998 C C . GLU A 1 377 ? -12.344 121.5 60.156 1 80.31 377 GLU A C 1
ATOM 3000 O O . GLU A 1 377 ? -12.586 122.625 60.625 1 80.31 377 GLU A O 1
ATOM 3005 N N . LEU A 1 378 ? -11.234 120.938 59.812 1 77.62 378 LEU A N 1
ATOM 3006 C CA . LEU A 1 378 ? -10.055 121.75 60.031 1 77.62 378 LEU A CA 1
ATOM 3007 C C . LEU A 1 378 ? -10.094 123 59.156 1 77.62 378 LEU A C 1
ATOM 3009 O O . LEU A 1 378 ? -9.781 124.125 59.625 1 77.62 378 LEU A O 1
ATOM 3013 N N . GLU A 1 379 ? -10.5 122.875 58 1 78.12 379 GLU A N 1
ATOM 3014 C CA . GLU A 1 379 ? -10.625 124 57.094 1 78.12 379 GLU A CA 1
ATOM 3015 C C . GLU A 1 379 ? -11.633 125.062 57.594 1 78.12 379 GLU A C 1
ATOM 3017 O O . GLU A 1 379 ? -11.383 126.25 57.562 1 78.12 379 GLU A O 1
ATOM 3022 N N . ASN A 1 380 ? -12.664 124.625 58.188 1 85 380 ASN A N 1
ATOM 3023 C CA . ASN A 1 380 ? -13.695 125.5 58.719 1 85 380 ASN A CA 1
ATOM 3024 C C . ASN A 1 380 ? -13.219 126.25 59.969 1 85 380 ASN A C 1
ATOM 3026 O O . ASN A 1 380 ? -13.5 127.438 60.125 1 85 380 ASN A O 1
ATOM 3030 N N . SER A 1 381 ? -12.516 125.5 60.719 1 83.12 381 SER A N 1
ATOM 3031 C CA . SER A 1 381 ? -12.008 126.125 61.938 1 83.12 381 SER A CA 1
ATOM 3032 C C . SER A 1 381 ? -10.969 127.188 61.656 1 83.12 381 SER A C 1
ATOM 3034 O O . SER A 1 381 ? -10.961 128.25 62.312 1 83.12 381 SER A O 1
ATOM 3036 N N . ILE A 1 382 ? -10.266 126.875 60.656 1 82.56 382 ILE A N 1
ATOM 3037 C CA . ILE A 1 382 ? -9.234 127.812 60.25 1 82.56 382 ILE A CA 1
ATOM 3038 C C . ILE A 1 382 ? -9.891 129.125 59.719 1 82.56 382 ILE A C 1
ATOM 3040 O O . ILE A 1 382 ? -9.453 130.25 60 1 82.56 382 ILE A O 1
ATOM 3044 N N . ASN A 1 383 ? -10.906 129 59.094 1 85.62 383 ASN A N 1
ATOM 3045 C CA . ASN A 1 383 ? -11.656 130.125 58.562 1 85.62 383 ASN A CA 1
ATOM 3046 C C . ASN A 1 383 ? -12.273 130.875 59.688 1 85.62 383 ASN A C 1
ATOM 3048 O O . ASN A 1 383 ? -12.305 132.125 59.625 1 85.62 383 ASN A O 1
ATOM 3052 N N . SER A 1 384 ? -12.695 130.375 60.656 1 88.69 384 SER A N 1
ATOM 3053 C CA . SER A 1 384 ? -13.273 131 61.812 1 88.69 384 SER A CA 1
ATOM 3054 C C . SER A 1 384 ? -12.219 131.875 62.562 1 88.69 384 SER A C 1
ATOM 3056 O O . SER A 1 384 ? -12.477 133 62.969 1 88.69 384 SER A O 1
ATOM 3058 N N . VAL A 1 385 ? -11.148 131.25 62.594 1 88.44 385 VAL A N 1
ATOM 3059 C CA . VAL A 1 385 ? -10.047 131.875 63.25 1 88.44 385 VAL A CA 1
ATOM 3060 C C . VAL A 1 385 ? -9.664 133.125 62.438 1 88.44 385 VAL A C 1
ATOM 3062 O O . VAL A 1 385 ? -9.398 134.25 63.031 1 88.44 385 VAL A O 1
ATOM 3065 N N . ASN A 1 386 ? -9.688 133 61.219 1 85.75 386 ASN A N 1
ATOM 3066 C CA . ASN A 1 386 ? -9.367 134.125 60.344 1 85.75 386 ASN A CA 1
ATOM 3067 C C . ASN A 1 386 ? -10.336 135.375 60.531 1 85.75 386 ASN A C 1
ATOM 3069 O O . ASN A 1 386 ? -9.922 136.5 60.562 1 85.75 386 ASN A O 1
ATOM 3073 N N . LYS A 1 387 ? -11.5 135.125 60.781 1 90.5 387 LYS A N 1
ATOM 3074 C CA . LYS A 1 387 ? -12.508 136.125 61 1 90.5 387 LYS A CA 1
ATOM 3075 C C . LYS A 1 387 ? -12.281 136.875 62.312 1 90.5 387 LYS A C 1
ATOM 3077 O O . LYS A 1 387 ? -12.375 138.125 62.375 1 90.5 387 LYS A O 1
ATOM 3082 N N . ILE A 1 388 ? -11.969 136 63.188 1 89.19 388 ILE A N 1
ATOM 3083 C CA . ILE A 1 388 ? -11.828 136.625 64.5 1 89.19 388 ILE A CA 1
ATOM 3084 C C . ILE A 1 388 ? -10.555 137.5 64.562 1 89.19 388 ILE A C 1
ATOM 3086 O O . ILE A 1 388 ? -10.531 138.5 65.25 1 89.19 388 ILE A O 1
ATOM 3090 N N . ILE A 1 389 ? -9.617 137 63.938 1 91.62 389 ILE A N 1
ATOM 3091 C CA . ILE A 1 389 ? -8.352 137.75 63.938 1 91.62 389 ILE A CA 1
ATOM 3092 C C . ILE A 1 389 ? -8.516 139 63.188 1 91.62 389 ILE A C 1
ATOM 3094 O O . ILE A 1 389 ? -7.902 140 63.562 1 91.62 389 ILE A O 1
ATOM 3098 N N . ASN A 1 390 ? -9.336 139.125 62.312 1 89.81 390 ASN A N 1
ATOM 3099 C CA . ASN A 1 390 ? -9.648 140.375 61.656 1 89.81 390 ASN A CA 1
ATOM 3100 C C . ASN A 1 390 ? -10.352 141.375 62.594 1 89.81 390 ASN A C 1
ATOM 3102 O O . ASN A 1 390 ? -10.102 142.625 62.562 1 89.81 390 ASN A O 1
ATOM 3106 N N . ILE A 1 391 ? -11.117 140.875 63.375 1 89.56 391 ILE A N 1
ATOM 3107 C CA . ILE A 1 391 ? -11.781 141.75 64.375 1 89.56 391 ILE A CA 1
ATOM 3108 C C . ILE A 1 391 ? -10.75 142.25 65.375 1 89.56 391 ILE A C 1
ATOM 3110 O O . ILE A 1 391 ? -10.781 143.5 65.688 1 89.56 391 ILE A O 1
ATOM 3114 N N . ILE A 1 392 ? -9.906 141.375 65.625 1 89.94 392 ILE A N 1
ATOM 3115 C CA . ILE A 1 392 ? -8.875 141.75 66.562 1 89.94 392 ILE A CA 1
ATOM 3116 C C . ILE A 1 392 ? -8.008 142.875 65.938 1 89.94 392 ILE A C 1
ATOM 3118 O O . ILE A 1 392 ? -7.621 143.875 66.562 1 89.94 392 ILE A O 1
ATOM 3122 N N . ASN A 1 393 ? -7.75 142.75 64.75 1 89.56 393 ASN A N 1
ATOM 3123 C CA . ASN A 1 393 ? -7 143.75 64 1 89.56 393 ASN A CA 1
ATOM 3124 C C . ASN A 1 393 ? -7.742 145.125 63.969 1 89.56 393 ASN A C 1
ATOM 3126 O O . ASN A 1 393 ? -7.141 146.125 64.125 1 89.56 393 ASN A O 1
ATOM 3130 N N . ASP A 1 394 ? -8.93 145 63.844 1 90.94 394 ASP A N 1
ATOM 3131 C CA . ASP A 1 394 ? -9.766 146.25 63.844 1 90.94 394 ASP A CA 1
ATOM 3132 C C . ASP A 1 394 ? -9.789 146.875 65.188 1 90.94 394 ASP A C 1
ATOM 3134 O O . ASP A 1 394 ? -9.727 148.125 65.312 1 90.94 394 ASP A O 1
ATOM 3138 N N . ILE A 1 395 ? -9.836 146.125 66.062 1 90.88 395 ILE A N 1
ATOM 3139 C CA . ILE A 1 395 ? -9.859 146.625 67.438 1 90.88 395 ILE A CA 1
ATOM 3140 C C . ILE A 1 395 ? -8.531 147.25 67.75 1 90.88 395 ILE A C 1
ATOM 3142 O O . ILE A 1 395 ? -8.508 148.375 68.375 1 90.88 395 ILE A O 1
ATOM 3146 N N . ALA A 1 396 ? -7.531 146.75 67.312 1 92.06 396 ALA A N 1
ATOM 3147 C CA . ALA A 1 396 ? -6.203 147.25 67.562 1 92.06 396 ALA A CA 1
ATOM 3148 C C . ALA A 1 396 ? -6.055 148.625 66.812 1 92.06 396 ALA A C 1
ATOM 3150 O O . ALA A 1 396 ? -5.508 149.625 67.375 1 92.06 396 ALA A O 1
ATOM 3151 N N . ASP A 1 397 ? -6.582 148.75 65.812 1 90.62 397 ASP A N 1
ATOM 3152 C CA . ASP A 1 397 ? -6.551 150 65 1 90.62 397 ASP A CA 1
ATOM 3153 C C . ASP A 1 397 ? -7.379 151.125 65.688 1 90.62 397 ASP A C 1
ATOM 3155 O O . ASP A 1 397 ? -6.953 152.25 65.75 1 90.62 397 ASP A O 1
ATOM 3159 N N . GLN A 1 398 ? -8.43 150.625 66.125 1 92.19 398 GLN A N 1
ATOM 3160 C CA . GLN A 1 398 ? -9.32 151.625 66.75 1 92.19 398 GLN A CA 1
ATOM 3161 C C . GLN A 1 398 ? -8.742 152.125 68.125 1 92.19 398 GLN A C 1
ATOM 3163 O O . GLN A 1 398 ? -8.852 153.25 68.438 1 92.19 398 GLN A O 1
ATOM 3168 N N . THR A 1 399 ? -8.148 151.125 68.75 1 89.88 399 THR A N 1
ATOM 3169 C CA . THR A 1 399 ? -7.504 151.375 70 1 89.88 399 THR A CA 1
ATOM 3170 C C . THR A 1 399 ? -6.32 152.375 69.812 1 89.88 399 THR A C 1
ATOM 3172 O O . THR A 1 399 ? -6.121 153.25 70.562 1 89.88 399 THR A O 1
ATOM 3175 N N . ASN A 1 400 ? -5.578 152.125 68.812 1 90.31 400 ASN A N 1
ATOM 3176 C CA . ASN A 1 400 ? -4.465 153 68.5 1 90.31 400 ASN A CA 1
ATOM 3177 C C . ASN A 1 400 ? -4.941 154.375 68.125 1 90.31 400 ASN A C 1
ATOM 3179 O O . ASN A 1 400 ? -4.344 155.375 68.5 1 90.31 400 ASN A O 1
ATOM 3183 N N . LEU A 1 401 ? -5.984 154.5 67.5 1 90.94 401 LEU A N 1
ATOM 3184 C CA . LEU A 1 401 ? -6.559 155.875 67.125 1 90.94 401 LEU A CA 1
ATOM 3185 C C . LEU A 1 401 ? -7.078 156.625 68.312 1 90.94 401 LEU A C 1
ATOM 3187 O O . LEU A 1 401 ? -6.883 157.75 68.438 1 90.94 401 LEU A O 1
ATOM 3191 N N . LEU A 1 402 ? -7.684 155.875 69.062 1 89.56 402 LEU A N 1
ATOM 3192 C CA . LEU A 1 402 ? -8.211 156.5 70.312 1 89.56 402 LEU A CA 1
ATOM 3193 C C . LEU A 1 402 ? -7.074 156.875 71.25 1 89.56 402 LEU A C 1
ATOM 3195 O O . LEU A 1 402 ? -7.184 158 71.875 1 89.56 402 LEU A O 1
ATOM 3199 N N . SER A 1 403 ? -6.004 156.25 71.25 1 89.5 403 SER A N 1
ATOM 3200 C CA . SER A 1 403 ? -4.836 156.625 72.062 1 89.5 403 SER A CA 1
ATOM 3201 C C . SER A 1 403 ? -4.16 157.875 71.5 1 89.5 403 SER A C 1
ATOM 3203 O O . SER A 1 403 ? -3.711 158.75 72.25 1 89.5 403 SER A O 1
ATOM 3205 N N . LEU A 1 404 ? -4.133 158 70.25 1 88.19 404 LEU A N 1
ATOM 3206 C CA . LEU A 1 404 ? -3.574 159.25 69.625 1 88.19 404 LEU A CA 1
ATOM 3207 C C . LEU A 1 404 ? -4.422 160.5 69.938 1 88.19 404 LEU A C 1
ATOM 3209 O O . LEU A 1 404 ? -3.885 161.5 70.25 1 88.19 404 LEU A O 1
ATOM 3213 N N . ASN A 1 405 ? -5.578 160.25 69.875 1 85.31 405 ASN A N 1
ATOM 3214 C CA . ASN A 1 405 ? -6.488 161.375 70.188 1 85.31 405 ASN A CA 1
ATOM 3215 C C . ASN A 1 405 ? -6.375 161.75 71.688 1 85.31 405 ASN A C 1
ATOM 3217 O O . ASN A 1 405 ? -6.445 163 72 1 85.31 405 ASN A O 1
ATOM 3221 N N . ALA A 1 406 ? -6.246 160.75 72.438 1 83.69 406 ALA A N 1
ATOM 3222 C CA . ALA A 1 406 ? -6.082 161 73.875 1 83.69 406 ALA A CA 1
ATOM 3223 C C . ALA A 1 406 ? -4.754 161.75 74.125 1 83.69 406 ALA A C 1
ATOM 3225 O O . ALA A 1 406 ? -4.68 162.625 75 1 83.69 406 ALA A O 1
ATOM 3226 N N . ALA A 1 407 ? -3.742 161.5 73.438 1 85.44 407 ALA A N 1
ATOM 3227 C CA . ALA A 1 407 ? -2.436 162.125 73.562 1 85.44 407 ALA A CA 1
ATOM 3228 C C . ALA A 1 407 ? -2.479 163.625 73.125 1 85.44 407 ALA A C 1
ATOM 3230 O O . ALA A 1 407 ? -1.881 164.5 73.75 1 85.44 407 ALA A O 1
ATOM 3231 N N . ILE A 1 408 ? -3.178 163.875 72.25 1 81.44 408 ILE A N 1
ATOM 3232 C CA . ILE A 1 408 ? -3.33 165.125 71.688 1 81.44 408 ILE A CA 1
ATOM 3233 C C . ILE A 1 408 ? -4.094 166 72.688 1 81.44 408 ILE A C 1
ATOM 3235 O O . ILE A 1 408 ? -3.701 167.125 73 1 81.44 408 ILE A O 1
ATOM 3239 N N . GLU A 1 409 ? -5.082 165.625 73.188 1 77.19 409 GLU A N 1
ATOM 3240 C CA . GLU A 1 409 ? -5.91 166.375 74.125 1 77.19 409 GLU A CA 1
ATOM 3241 C C . GLU A 1 409 ? -5.16 166.625 75.438 1 77.19 409 GLU A C 1
ATOM 3243 O O . GLU A 1 409 ? -5.289 167.625 76 1 77.19 409 GLU A O 1
ATOM 3248 N N . ALA A 1 410 ? -4.383 165.5 75.812 1 81.19 410 ALA A N 1
ATOM 3249 C CA . ALA A 1 410 ? -3.566 165.625 77 1 81.19 410 ALA A CA 1
ATOM 3250 C C . ALA A 1 410 ? -2.525 166.75 76.875 1 81.19 410 ALA A C 1
ATOM 3252 O O . ALA A 1 410 ? -2.238 167.5 77.812 1 81.19 410 ALA A O 1
ATOM 3253 N N . SER A 1 411 ? -2 167.125 75.75 1 80.81 411 SER A N 1
ATOM 3254 C CA . SER A 1 411 ? -1.019 168.125 75.5 1 80.81 411 SER A CA 1
ATOM 3255 C C . SER A 1 411 ? -1.663 169.5 75.5 1 80.81 411 SER A C 1
ATOM 3257 O O . SER A 1 411 ? -1.018 170.5 75.812 1 80.81 411 SER A O 1
ATOM 3259 N N . ARG A 1 412 ? -2.809 169.625 75.188 1 77.12 412 ARG A N 1
ATOM 3260 C CA . ARG A 1 412 ? -3.557 170.875 75.062 1 77.12 412 ARG A CA 1
ATOM 3261 C C . ARG A 1 412 ? -3.869 171.5 76.438 1 77.12 412 ARG A C 1
ATOM 3263 O O . ARG A 1 412 ? -4.008 172.75 76.625 1 77.12 412 ARG A O 1
ATOM 3270 N N . VAL A 1 413 ? -4.023 170.625 77.438 1 78.12 413 VAL A N 1
ATOM 3271 C CA . VAL A 1 413 ? -4.449 171.125 78.75 1 78.12 413 VAL A CA 1
ATOM 3272 C C . VAL A 1 413 ? -3.223 171.375 79.625 1 78.12 413 VAL A C 1
ATOM 3274 O O . VAL A 1 413 ? -3.355 171.875 80.75 1 78.12 413 VAL A O 1
ATOM 3277 N N . GLY A 1 414 ? -1.922 171.25 79.125 1 74.75 414 GLY A N 1
ATOM 3278 C CA . GLY A 1 414 ? -0.683 171.75 79.688 1 74.75 414 GLY A CA 1
ATOM 3279 C C . GLY A 1 414 ? -0.146 170.875 80.812 1 74.75 414 GLY A C 1
ATOM 3280 O O . GLY A 1 414 ? 0.012 169.75 80.625 1 74.75 414 GLY A O 1
ATOM 3281 N N . GLU A 1 415 ? 0.044 171.5 82.125 1 73.94 415 GLU A N 1
ATOM 3282 C CA . GLU A 1 415 ? 0.72 170.875 83.25 1 73.94 415 GLU A CA 1
ATOM 3283 C C . GLU A 1 415 ? -0.172 169.75 83.875 1 73.94 415 GLU A C 1
ATOM 3285 O O . GLU A 1 415 ? 0.316 168.75 84.375 1 73.94 415 GLU A O 1
ATOM 3290 N N . ALA A 1 416 ? -1.49 169.875 83.812 1 73.5 416 ALA A N 1
ATOM 3291 C CA . ALA A 1 416 ? -2.455 169 84.438 1 73.5 416 ALA A CA 1
ATOM 3292 C C . ALA A 1 416 ? -2.625 167.625 83.562 1 73.5 416 ALA A C 1
ATOM 3294 O O . ALA A 1 416 ? -3.096 166.625 84.062 1 73.5 416 ALA A O 1
ATOM 3295 N N . GLY A 1 417 ? -1.981 167.625 82.312 1 76.56 417 GLY A N 1
ATOM 3296 C CA . GLY A 1 417 ? -2.211 166.5 81.375 1 76.56 417 GLY A CA 1
ATOM 3297 C C . GLY A 1 417 ? -0.995 165.625 81.188 1 76.56 417 GLY A C 1
ATOM 3298 O O . GLY A 1 417 ? -1.032 164.75 80.438 1 76.56 417 GLY A O 1
ATOM 3299 N N . LYS A 1 418 ? 0.003 166 81.875 1 81 418 LYS A N 1
ATOM 3300 C CA . LYS A 1 418 ? 1.265 165.25 81.688 1 81 418 LYS A CA 1
ATOM 3301 C C . LYS A 1 418 ? 1.127 163.75 82 1 81 418 LYS A C 1
ATOM 3303 O O . LYS A 1 418 ? 1.639 162.875 81.312 1 81 418 LYS A O 1
ATOM 3308 N N . GLY A 1 419 ? 0.39 163.375 83.062 1 79.94 419 GLY A N 1
ATOM 3309 C CA . GLY A 1 419 ? 0.162 162 83.438 1 79.94 419 GLY A CA 1
ATOM 3310 C C . GLY A 1 419 ? -0.69 161.25 82.438 1 79.94 419 GLY A C 1
ATOM 3311 O O . GLY A 1 419 ? -0.406 160.125 82.125 1 79.94 419 GLY A O 1
ATOM 3312 N N . PHE A 1 420 ? -1.621 162 81.688 1 81.94 420 PHE A N 1
ATOM 3313 C CA . PHE A 1 420 ? -2.516 161.375 80.75 1 81.94 420 PHE A CA 1
ATOM 3314 C C . PHE A 1 420 ? -1.794 161.125 79.438 1 81.94 420 PHE A C 1
ATOM 3316 O O . PHE A 1 420 ? -2.055 160.125 78.75 1 81.94 420 PHE A O 1
ATOM 3323 N N . ALA A 1 421 ? -0.896 162 79.125 1 83.56 421 ALA A N 1
ATOM 3324 C CA . ALA A 1 421 ? -0.119 161.75 77.938 1 83.56 421 ALA A CA 1
ATOM 3325 C C . ALA A 1 421 ? 0.733 160.5 77.938 1 83.56 421 ALA A C 1
ATOM 3327 O O . ALA A 1 421 ? 0.823 159.875 76.938 1 83.56 421 ALA A O 1
ATOM 3328 N N . VAL A 1 422 ? 1.152 160.125 79.125 1 87.44 422 VAL A N 1
ATOM 3329 C CA . VAL A 1 422 ? 1.984 158.875 79.312 1 87.44 422 VAL A CA 1
ATOM 3330 C C . VAL A 1 422 ? 1.125 157.625 79.188 1 87.44 422 VAL A C 1
ATOM 3332 O O . VAL A 1 422 ? 1.516 156.75 78.5 1 87.44 422 VAL A O 1
ATOM 3335 N N . VAL A 1 423 ? 0.026 157.75 79.688 1 86.94 423 VAL A N 1
ATOM 3336 C CA . VAL A 1 423 ? -0.894 156.625 79.625 1 86.94 423 VAL A CA 1
ATOM 3337 C C . VAL A 1 423 ? -1.391 156.5 78.188 1 86.94 423 VAL A C 1
ATOM 3339 O O . VAL A 1 423 ? -1.456 155.375 77.688 1 86.94 423 VAL A O 1
ATOM 3342 N N . ALA A 1 424 ? -1.744 157.5 77.5 1 85.12 424 ALA A N 1
ATOM 3343 C CA . ALA A 1 424 ? -2.205 157.375 76.125 1 85.12 424 ALA A CA 1
ATOM 3344 C C . ALA A 1 424 ? -1.119 156.875 75.188 1 85.12 424 ALA A C 1
ATOM 3346 O O . ALA A 1 424 ? -1.401 156.125 74.312 1 85.12 424 ALA A O 1
ATOM 3347 N N . GLU A 1 425 ? 0.127 157.25 75.562 1 86.81 425 GLU A N 1
ATOM 3348 C CA . GLU A 1 425 ? 1.249 156.75 74.75 1 86.81 425 GLU A CA 1
ATOM 3349 C C . GLU A 1 425 ? 1.48 155.25 74.938 1 86.81 425 GLU A C 1
ATOM 3351 O O . GLU A 1 425 ? 1.797 154.5 74 1 86.81 425 GLU A O 1
ATOM 3356 N N . GLU A 1 426 ? 1.261 154.875 76.125 1 91.88 426 GLU A N 1
ATOM 3357 C CA . GLU A 1 426 ? 1.453 153.5 76.438 1 91.88 426 GLU A CA 1
ATOM 3358 C C . GLU A 1 426 ? 0.353 152.625 75.812 1 91.88 426 GLU A C 1
ATOM 3360 O O . GLU A 1 426 ? 0.62 151.5 75.312 1 91.88 426 GLU A O 1
ATOM 3365 N N . ILE A 1 427 ? -0.811 153.125 75.812 1 88.69 427 ILE A N 1
ATOM 3366 C CA . ILE A 1 427 ? -1.932 152.375 75.188 1 88.69 427 ILE A CA 1
ATOM 3367 C C . ILE A 1 427 ? -1.714 152.375 73.688 1 88.69 427 ILE A C 1
ATOM 3369 O O . ILE A 1 427 ? -2.018 151.25 73.062 1 88.69 427 ILE A O 1
ATOM 3373 N N . GLY A 1 428 ? -1.205 153.375 73.125 1 89.5 428 GLY A N 1
ATOM 3374 C CA . GLY A 1 428 ? -0.868 153.375 71.688 1 89.5 428 GLY A CA 1
ATOM 3375 C C . GLY A 1 428 ? 0.177 152.25 71.312 1 89.5 428 GLY A C 1
ATOM 3376 O O . GLY A 1 428 ? 0.049 151.625 70.312 1 89.5 428 GLY A O 1
ATOM 3377 N N . LYS A 1 429 ? 1.102 152.125 72.25 1 92.12 429 LYS A N 1
ATOM 3378 C CA . LYS A 1 429 ? 2.143 151.125 72 1 92.12 429 LYS A CA 1
ATOM 3379 C C . LYS A 1 429 ? 1.574 149.75 72.125 1 92.12 429 LYS A C 1
ATOM 3381 O O . LYS A 1 429 ? 1.943 148.875 71.312 1 92.12 429 LYS A O 1
ATOM 3386 N N . LEU A 1 430 ? 0.685 149.5 72.938 1 90.62 430 LEU A N 1
ATOM 3387 C CA . LEU A 1 430 ? 0.049 148.125 73.125 1 90.62 430 LEU A CA 1
ATOM 3388 C C . LEU A 1 430 ? -0.868 147.875 71.938 1 90.62 430 LEU A C 1
ATOM 3390 O O . LEU A 1 430 ? -0.937 146.75 71.5 1 90.62 430 LEU A O 1
ATOM 3394 N N . ALA A 1 431 ? -1.55 148.875 71.5 1 90.88 431 ALA A N 1
ATOM 3395 C CA . ALA A 1 431 ? -2.4 148.625 70.312 1 90.88 431 ALA A CA 1
ATOM 3396 C C . ALA A 1 431 ? -1.57 148.25 69.062 1 90.88 431 ALA A C 1
ATOM 3398 O O . ALA A 1 431 ? -1.965 147.5 68.25 1 90.88 431 ALA A O 1
ATOM 3399 N N . GLU A 1 432 ? -0.431 149 69 1 90.94 432 GLU A N 1
ATOM 3400 C CA . GLU A 1 432 ? 0.47 148.625 67.875 1 90.94 432 GLU A CA 1
ATOM 3401 C C . GLU A 1 432 ? 1.034 147.25 68 1 90.94 432 GLU A C 1
ATOM 3403 O O . GLU A 1 432 ? 1.169 146.5 67 1 90.94 432 GLU A O 1
ATOM 3408 N N . GLN A 1 433 ? 1.275 146.875 69.125 1 91 433 GLN A N 1
ATOM 3409 C CA . GLN A 1 433 ? 1.767 145.5 69.375 1 91 433 GLN A CA 1
ATOM 3410 C C . GLN A 1 433 ? 0.685 144.5 69.062 1 91 433 GLN A C 1
ATOM 3412 O O . GLN A 1 433 ? 0.971 143.375 68.5 1 91 433 GLN A O 1
ATOM 3417 N N . SER A 1 434 ? -0.471 144.75 69.438 1 89.44 434 SER A N 1
ATOM 3418 C CA . SER A 1 434 ? -1.592 143.875 69.125 1 89.44 434 SER A CA 1
ATOM 3419 C C . SER A 1 434 ? -1.839 143.75 67.625 1 89.44 434 SER A C 1
ATOM 3421 O O . SER A 1 434 ? -2.113 142.625 67.125 1 89.44 434 SER A O 1
ATOM 3423 N N . LYS A 1 435 ? -1.735 144.75 67 1 89.81 435 LYS A N 1
ATOM 3424 C CA . LYS A 1 435 ? -1.901 144.75 65.562 1 89.81 435 LYS A CA 1
ATOM 3425 C C . LYS A 1 435 ? -0.821 144 64.875 1 89.81 435 LYS A C 1
ATOM 3427 O O . LYS A 1 435 ? -1.114 143.25 63.969 1 89.81 435 LYS A O 1
ATOM 3432 N N . ASN A 1 436 ? 0.416 144.125 65.375 1 92.44 436 ASN A N 1
ATOM 3433 C CA . ASN A 1 436 ? 1.515 143.375 64.812 1 92.44 436 ASN A CA 1
ATOM 3434 C C . ASN A 1 436 ? 1.327 141.875 65.062 1 92.44 436 ASN A C 1
ATOM 3436 O O . ASN A 1 436 ? 1.564 141 64.188 1 92.44 436 ASN A O 1
ATOM 3440 N N . SER A 1 437 ? 0.842 141.5 66.125 1 91.19 437 SER A N 1
ATOM 3441 C CA . SER A 1 437 ? 0.587 140.125 66.5 1 91.19 437 SER A CA 1
ATOM 3442 C C . SER A 1 437 ? -0.551 139.625 65.688 1 91.19 437 SER A C 1
ATOM 3444 O O . SER A 1 437 ? -0.474 138.5 65.25 1 91.19 437 SER A O 1
ATOM 3446 N N . SER A 1 438 ? -1.55 140.25 65.5 1 88.44 438 SER A N 1
ATOM 3447 C CA . SER A 1 438 ? -2.674 139.875 64.688 1 88.44 438 SER A CA 1
ATOM 3448 C C . SER A 1 438 ? -2.254 139.625 63.219 1 88.44 438 SER A C 1
ATOM 3450 O O . SER A 1 438 ? -2.721 138.75 62.562 1 88.44 438 SER A O 1
ATOM 3452 N N . SER A 1 439 ? -1.396 140.625 62.812 1 90.38 439 SER A N 1
ATOM 3453 C CA . SER A 1 439 ? -0.88 140.375 61.469 1 90.38 439 SER A CA 1
ATOM 3454 C C . SER A 1 439 ? -0.036 139.125 61.344 1 90.38 439 SER A C 1
ATOM 3456 O O . SER A 1 439 ? -0.114 138.5 60.312 1 90.38 439 SER A O 1
ATOM 3458 N N . ASP A 1 440 ? 0.668 138.875 62.375 1 90.81 440 ASP A N 1
ATOM 3459 C CA . ASP A 1 440 ? 1.45 137.625 62.375 1 90.81 440 ASP A CA 1
ATOM 3460 C C . ASP A 1 440 ? 0.542 136.375 62.312 1 90.81 440 ASP A C 1
ATOM 3462 O O . ASP A 1 440 ? 0.832 135.375 61.594 1 90.81 440 ASP A O 1
ATOM 3466 N N . ILE A 1 441 ? -0.507 136.375 62.906 1 90.12 441 ILE A N 1
ATOM 3467 C CA . ILE A 1 441 ? -1.444 135.25 62.938 1 90.12 441 ILE A CA 1
ATOM 3468 C C . ILE A 1 441 ? -2.084 135.125 61.562 1 90.12 441 ILE A C 1
ATOM 3470 O O . ILE A 1 441 ? -2.27 134 61.062 1 90.12 441 ILE A O 1
ATOM 3474 N N . THR A 1 442 ? -2.443 136.25 61 1 87.31 442 THR A N 1
ATOM 3475 C CA . THR A 1 442 ? -3.041 136.25 59.688 1 87.31 442 THR A CA 1
ATOM 3476 C C . THR A 1 442 ? -2.109 135.5 58.688 1 87.31 442 THR A C 1
ATOM 3478 O O . THR A 1 442 ? -2.555 134.75 57.844 1 87.31 442 THR A O 1
ATOM 3481 N N . ASP A 1 443 ? -0.787 135.75 58.844 1 89.75 443 ASP A N 1
ATOM 3482 C CA . ASP A 1 443 ? 0.202 135.125 57.969 1 89.75 443 ASP A CA 1
ATOM 3483 C C . ASP A 1 443 ? 0.289 133.625 58.219 1 89.75 443 ASP A C 1
ATOM 3485 O O . ASP A 1 443 ? 0.327 132.875 57.281 1 89.75 443 ASP A O 1
ATOM 3489 N N . ILE A 1 444 ? 0.168 133.25 59.406 1 87.12 444 ILE A N 1
ATOM 3490 C CA . ILE A 1 444 ? 0.264 131.875 59.75 1 87.12 444 ILE A CA 1
ATOM 3491 C C . ILE A 1 444 ? -1.003 131.125 59.312 1 87.12 444 ILE A C 1
ATOM 3493 O O . ILE A 1 444 ? -0.937 130 58.812 1 87.12 444 ILE A O 1
ATOM 3497 N N . LEU A 1 445 ? -2.098 131.625 59.406 1 85.56 445 LEU A N 1
ATOM 3498 C CA . LEU A 1 445 ? -3.365 131.125 59.031 1 85.56 445 LEU A CA 1
ATOM 3499 C C . LEU A 1 445 ? -3.416 130.875 57.5 1 85.56 445 LEU A C 1
ATOM 3501 O O . LEU A 1 445 ? -4.012 129.875 57.031 1 85.56 445 LEU A O 1
ATOM 3505 N N . SER A 1 446 ? -2.789 131.875 56.844 1 87 446 SER A N 1
ATOM 3506 C CA . SER A 1 446 ? -2.713 131.625 55.406 1 87 446 SER A CA 1
ATOM 3507 C C . SER A 1 446 ? -1.917 130.5 55.031 1 87 446 SER A C 1
ATOM 3509 O O . SER A 1 446 ? -2.277 129.75 54.094 1 87 446 SER A O 1
ATOM 3511 N N . ILE A 1 447 ? -0.962 130.125 55.844 1 82 447 ILE A N 1
ATOM 3512 C CA . ILE A 1 447 ? -0.149 129 55.625 1 82 447 ILE A CA 1
ATOM 3513 C C . ILE A 1 447 ? -0.947 127.688 56 1 82 447 ILE A C 1
ATOM 3515 O O . ILE A 1 447 ? -0.96 126.75 55.25 1 82 447 ILE A O 1
ATOM 3519 N N . ILE A 1 448 ? -1.676 127.75 57 1 79.5 448 ILE A N 1
ATOM 3520 C CA . ILE A 1 448 ? -2.49 126.625 57.438 1 79.5 448 ILE A CA 1
ATOM 3521 C C . ILE A 1 448 ? -3.568 126.312 56.406 1 79.5 448 ILE A C 1
ATOM 3523 O O . ILE A 1 448 ? -3.832 125.125 56.094 1 79.5 448 ILE A O 1
ATOM 3527 N N . SER A 1 449 ? -4.164 127.438 55.969 1 81.19 449 SER A N 1
ATOM 3528 C CA . SER A 1 449 ? -5.207 127.25 54.969 1 81.19 449 SER A CA 1
ATOM 3529 C C . SER A 1 449 ? -4.66 126.625 53.719 1 81.19 449 SER A C 1
ATOM 3531 O O . SER A 1 449 ? -5.301 125.688 53.125 1 81.19 449 SER A O 1
ATOM 3533 N N . SER A 1 450 ? -3.416 126.938 53.344 1 82.81 450 SER A N 1
ATOM 3534 C CA . SER A 1 450 ? -2.787 126.312 52.156 1 82.81 450 SER A CA 1
ATOM 3535 C C . SER A 1 450 ? -2.424 124.875 52.375 1 82.81 450 SER A C 1
ATOM 3537 O O . SER A 1 450 ? -2.631 124 51.5 1 82.81 450 SER A O 1
ATOM 3539 N N . GLU A 1 451 ? -2.043 124.5 53.531 1 74.88 451 GLU A N 1
ATOM 3540 C CA . GLU A 1 451 ? -1.659 123.125 53.875 1 74.88 451 GLU A CA 1
ATOM 3541 C C . GLU A 1 451 ? -2.883 122.25 53.969 1 74.88 451 GLU A C 1
ATOM 3543 O O . GLU A 1 451 ? -2.838 121.062 53.594 1 74.88 451 GLU A O 1
ATOM 3548 N N . THR A 1 452 ? -3.895 122.75 54.469 1 74.19 452 THR A N 1
ATOM 3549 C CA . THR A 1 452 ? -5.137 122 54.594 1 74.19 452 THR A CA 1
ATOM 3550 C C . THR A 1 452 ? -5.691 121.625 53.219 1 74.19 452 THR A C 1
ATOM 3552 O O . THR A 1 452 ? -6.207 120.562 53 1 74.19 452 THR A O 1
ATOM 3555 N N . LYS A 1 453 ? -5.5 122.625 52.344 1 78.44 453 LYS A N 1
ATOM 3556 C CA . LYS A 1 453 ? -5.953 122.375 50.969 1 78.44 453 LYS A CA 1
ATOM 3557 C C . LYS A 1 453 ? -5.121 121.312 50.281 1 78.44 453 LYS A C 1
ATOM 3559 O O . LYS A 1 453 ? -5.652 120.5 49.531 1 78.44 453 LYS A O 1
ATOM 3564 N N . LYS A 1 454 ? -3.889 121.25 50.656 1 76.25 454 LYS A N 1
ATOM 3565 C CA . LYS A 1 454 ? -3.023 120.25 50.125 1 76.25 454 LYS A CA 1
ATOM 3566 C C . LYS A 1 454 ? -3.402 118.875 50.656 1 76.25 454 LYS A C 1
ATOM 3568 O O . LYS A 1 454 ? -3.424 117.875 49.938 1 76.25 454 LYS A O 1
ATOM 3573 N N . VAL A 1 455 ? -3.77 118.688 51.875 1 73.12 455 VAL A N 1
ATOM 3574 C CA . VAL A 1 455 ? -4.16 117.438 52.5 1 73.12 455 VAL A CA 1
ATOM 3575 C C . VAL A 1 455 ? -5.477 116.938 51.906 1 73.12 455 VAL A C 1
ATOM 3577 O O . VAL A 1 455 ? -5.629 115.75 51.625 1 73.12 455 VAL A O 1
ATOM 3580 N N . THR A 1 456 ? -6.348 117.938 51.719 1 72.94 456 THR A N 1
ATOM 3581 C CA . THR A 1 456 ? -7.645 117.625 51.156 1 72.94 456 THR A CA 1
ATOM 3582 C C . THR A 1 456 ? -7.48 117.062 49.75 1 72.94 456 THR A C 1
ATOM 3584 O O . THR A 1 456 ? -8.102 116.062 49.375 1 72.94 456 THR A O 1
ATOM 3587 N N . ASN A 1 457 ? -6.566 117.625 48.938 1 77.88 457 ASN A N 1
ATOM 3588 C CA . ASN A 1 457 ? -6.332 117.125 47.562 1 77.88 457 ASN A CA 1
ATOM 3589 C C . ASN A 1 457 ? -5.656 115.812 47.562 1 77.88 457 ASN A C 1
ATOM 3591 O O . ASN A 1 457 ? -6 114.938 46.719 1 77.88 457 ASN A O 1
ATOM 3595 N N . SER A 1 458 ? -4.836 115.625 48.469 1 72.94 458 SER A N 1
ATOM 3596 C CA . SER A 1 458 ? -4.117 114.375 48.531 1 72.94 458 SER A CA 1
ATOM 3597 C C . SER A 1 458 ? -5.031 113.25 49 1 72.94 458 SER A C 1
ATOM 3599 O O . SER A 1 458 ? -4.945 112.125 48.5 1 72.94 458 SER A O 1
ATOM 3601 N N . THR A 1 459 ? -5.938 113.5 49.844 1 71.88 459 THR A N 1
ATOM 3602 C CA . THR A 1 459 ? -6.871 112.5 50.344 1 71.88 459 THR A CA 1
ATOM 3603 C C . THR A 1 459 ? -7.859 112.062 49.25 1 71.88 459 THR A C 1
ATOM 3605 O O . THR A 1 459 ? -8.258 110.938 49.188 1 71.88 459 THR A O 1
ATOM 3608 N N . SER A 1 460 ? -8.195 113.062 48.469 1 75.06 460 SER A N 1
ATOM 3609 C CA . SER A 1 460 ? -9.102 112.75 47.375 1 75.06 460 SER A CA 1
ATOM 3610 C C . SER A 1 460 ? -8.43 111.875 46.344 1 75.06 460 SER A C 1
ATOM 3612 O O . SER A 1 460 ? -9.062 110.938 45.844 1 75.06 460 SER A O 1
ATOM 3614 N N . LYS A 1 461 ? -7.168 112.062 46.156 1 77.44 461 LYS A N 1
ATOM 3615 C CA . LYS A 1 461 ? -6.422 111.25 45.219 1 77.44 461 LYS A CA 1
ATOM 3616 C C . LYS A 1 461 ? -6.25 109.812 45.781 1 77.44 461 LYS A C 1
ATOM 3618 O O . LYS A 1 461 ? -6.387 108.812 45.031 1 77.44 461 LYS A O 1
ATOM 3623 N N . VAL A 1 462 ? -6.047 109.625 46.969 1 73.44 462 VAL A N 1
ATOM 3624 C CA . VAL A 1 462 ? -5.84 108.375 47.594 1 73.44 462 VAL A CA 1
ATOM 3625 C C . VAL A 1 462 ? -7.148 107.562 47.594 1 73.44 462 VAL A C 1
ATOM 3627 O O . VAL A 1 462 ? -7.152 106.375 47.375 1 73.44 462 VAL A O 1
ATOM 3630 N N . SER A 1 463 ? -8.227 108.312 47.844 1 74.31 463 SER A N 1
ATOM 3631 C CA . SER A 1 463 ? -9.531 107.688 47.844 1 74.31 463 SER A CA 1
ATOM 3632 C C . SER A 1 463 ? -9.844 107.062 46.5 1 74.31 463 SER A C 1
ATOM 3634 O O . SER A 1 463 ? -10.367 105.938 46.406 1 74.31 463 SER A O 1
ATOM 3636 N N . GLU A 1 464 ? -9.438 107.688 45.375 1 80.38 464 GLU A N 1
ATOM 3637 C CA . GLU A 1 464 ? -9.664 107.188 44.031 1 80.38 464 GLU A CA 1
ATOM 3638 C C . GLU A 1 464 ? -8.758 106 43.75 1 80.38 464 GLU A C 1
ATOM 3640 O O . GLU A 1 464 ? -9.188 105.062 43.125 1 80.38 464 GLU A O 1
ATOM 3645 N N . ALA A 1 465 ? -7.633 106.062 44.281 1 76.75 465 ALA A N 1
ATOM 3646 C CA . ALA A 1 465 ? -6.68 105 44.062 1 76.75 465 ALA A CA 1
ATOM 3647 C C . ALA A 1 465 ? -7.129 103.688 44.781 1 76.75 465 ALA A C 1
ATOM 3649 O O . ALA A 1 465 ? -6.938 102.625 44.281 1 76.75 465 ALA A O 1
ATOM 3650 N N . PHE A 1 466 ? -7.789 103.875 45.875 1 77.56 466 PHE A N 1
ATOM 3651 C CA . PHE A 1 466 ? -8.289 102.75 46.656 1 77.56 466 PHE A CA 1
ATOM 3652 C C . PHE A 1 466 ? -9.398 102 45.875 1 77.56 466 PHE A C 1
ATOM 3654 O O . PHE A 1 466 ? -9.477 100.75 45.906 1 77.56 466 PHE A O 1
ATOM 3661 N N . LYS A 1 467 ? -10.203 102.812 45.25 1 81.69 467 LYS A N 1
ATOM 3662 C CA . LYS A 1 467 ? -11.281 102.188 44.469 1 81.69 467 LYS A CA 1
ATOM 3663 C C . LYS A 1 467 ? -10.727 101.375 43.344 1 81.69 467 LYS A C 1
ATOM 3665 O O . LYS A 1 467 ? -11.227 100.25 43.062 1 81.69 467 LYS A O 1
ATOM 3670 N N . ASP A 1 468 ? -9.695 101.812 42.719 1 83.81 468 ASP A N 1
ATOM 3671 C CA . ASP A 1 468 ? -9.047 101.062 41.656 1 83.81 468 ASP A CA 1
ATOM 3672 C C . ASP A 1 468 ? -8.391 99.812 42.188 1 83.81 468 ASP A C 1
ATOM 3674 O O . ASP A 1 468 ? -8.438 98.75 41.531 1 83.81 468 ASP A O 1
ATOM 3678 N N . GLN A 1 469 ? -7.871 99.812 43.344 1 82.94 469 GLN A N 1
ATOM 3679 C CA . GLN A 1 469 ? -7.219 98.688 43.969 1 82.94 469 GLN A CA 1
ATOM 3680 C C . GLN A 1 469 ? -8.234 97.562 44.312 1 82.94 469 GLN A C 1
ATOM 3682 O O . GLN A 1 469 ? -7.961 96.375 44.125 1 82.94 469 GLN A O 1
ATOM 3687 N N . GLU A 1 470 ? -9.32 98.062 44.812 1 86.25 470 GLU A N 1
ATOM 3688 C CA . GLU A 1 470 ? -10.375 97.125 45.125 1 86.25 470 GLU A CA 1
ATOM 3689 C C . GLU A 1 470 ? -10.789 96.312 43.906 1 86.25 470 GLU A C 1
ATOM 3691 O O . GLU A 1 470 ? -10.977 95.062 43.969 1 86.25 470 GLU A O 1
ATOM 3696 N N . ASN A 1 471 ? -10.82 97 42.719 1 88.19 471 ASN A N 1
ATOM 3697 C CA . ASN A 1 471 ? -11.211 96.312 41.469 1 88.19 471 ASN A CA 1
ATOM 3698 C C . ASN A 1 471 ? -10.156 95.312 41.031 1 88.19 471 ASN A C 1
ATOM 3700 O O . ASN A 1 471 ? -10.5 94.188 40.594 1 88.19 471 ASN A O 1
ATOM 3704 N N . ILE A 1 472 ? -8.938 95.625 41.219 1 85.44 472 ILE A N 1
ATOM 3705 C CA . ILE A 1 472 ? -7.855 94.75 40.812 1 85.44 472 ILE A CA 1
ATOM 3706 C C . ILE A 1 472 ? -7.828 93.5 41.688 1 85.44 472 ILE A C 1
ATOM 3708 O O . ILE A 1 472 ? -7.633 92.375 41.219 1 85.44 472 ILE A O 1
ATOM 3712 N N . VAL A 1 473 ? -8.016 93.688 42.969 1 88.19 473 VAL A N 1
ATOM 3713 C CA . VAL A 1 473 ? -8.023 92.562 43.906 1 88.19 473 VAL A CA 1
ATOM 3714 C C . VAL A 1 473 ? -9.203 91.625 43.625 1 88.19 473 VAL A C 1
ATOM 3716 O O . VAL A 1 473 ? -9.062 90.375 43.625 1 88.19 473 VAL A O 1
ATOM 3719 N N . GLU A 1 474 ? -10.32 92.25 43.312 1 89.88 474 GLU A N 1
ATOM 3720 C CA . GLU A 1 474 ? -11.5 91.438 42.969 1 89.88 474 GLU A CA 1
ATOM 3721 C C . GLU A 1 474 ? -11.281 90.625 41.719 1 89.88 474 GLU A C 1
ATOM 3723 O O . GLU A 1 474 ? -11.688 89.438 41.625 1 89.88 474 GLU A O 1
ATOM 3728 N N . ASN A 1 475 ? -10.633 91.188 40.75 1 88.19 475 ASN A N 1
ATOM 3729 C CA . ASN A 1 475 ? -10.32 90.5 39.5 1 88.19 475 ASN A CA 1
ATOM 3730 C C . ASN A 1 475 ? -9.328 89.375 39.75 1 88.19 475 ASN A C 1
ATOM 3732 O O . ASN A 1 475 ? -9.445 88.312 39.156 1 88.19 475 ASN A O 1
ATOM 3736 N N . SER A 1 476 ? -8.375 89.562 40.531 1 86.31 476 SER A N 1
ATOM 3737 C CA . SER A 1 476 ? -7.398 88.5 40.875 1 86.31 476 SER A CA 1
ATOM 3738 C C . SER A 1 476 ? -8.055 87.375 41.594 1 86.31 476 SER A C 1
ATOM 3740 O O . SER A 1 476 ? -7.742 86.188 41.344 1 86.31 476 SER A O 1
ATOM 3742 N N . MET A 1 477 ? -8.922 87.688 42.469 1 89.62 477 MET A N 1
ATOM 3743 C CA . MET A 1 477 ? -9.656 86.625 43.188 1 89.62 477 MET A CA 1
ATOM 3744 C C . MET A 1 477 ? -10.484 85.812 42.188 1 89.62 477 MET A C 1
ATOM 3746 O O . MET A 1 477 ? -10.555 84.625 42.312 1 89.62 477 MET A O 1
ATOM 3750 N N . SER A 1 478 ? -11.047 86.562 41.219 1 91.25 478 SER A N 1
ATOM 3751 C CA . SER A 1 478 ? -11.82 85.875 40.219 1 91.25 478 SER A CA 1
ATOM 3752 C C . SER A 1 478 ? -10.93 84.938 39.375 1 91.25 478 SER A C 1
ATOM 3754 O O . SER A 1 478 ? -11.352 83.812 38.969 1 91.25 478 SER A O 1
ATOM 3756 N N . SER A 1 479 ? -9.773 85.375 39.156 1 89.88 479 SER A N 1
ATOM 3757 C CA . SER A 1 479 ? -8.828 84.562 38.406 1 89.88 479 SER A CA 1
ATOM 3758 C C . SER A 1 479 ? -8.43 83.312 39.219 1 89.88 479 SER A C 1
ATOM 3760 O O . SER A 1 479 ? -8.375 82.188 38.656 1 89.88 479 SER A O 1
ATOM 3762 N N . PHE A 1 480 ? -8.18 83.438 40.469 1 89.75 480 PHE A N 1
ATOM 3763 C CA . PHE A 1 480 ? -7.84 82.25 41.312 1 89.75 480 PHE A CA 1
ATOM 3764 C C . PHE A 1 480 ? -9.008 81.312 41.375 1 89.75 480 PHE A C 1
ATOM 3766 O O . PHE A 1 480 ? -8.812 80.062 41.344 1 89.75 480 PHE A O 1
ATOM 3773 N N . LYS A 1 481 ? -10.195 81.875 41.406 1 91.25 481 LYS A N 1
ATOM 3774 C CA . LYS A 1 481 ? -11.375 81 41.406 1 91.25 481 LYS A CA 1
ATOM 3775 C C . LYS A 1 481 ? -11.516 80.25 40.062 1 91.25 481 LYS A C 1
ATOM 3777 O O . LYS A 1 481 ? -11.914 79.062 40.062 1 91.25 481 LYS A O 1
ATOM 3782 N N . GLY A 1 482 ? -11.195 81 39.062 1 90.62 482 GLY A N 1
ATOM 3783 C CA . GLY A 1 482 ? -11.18 80.375 37.75 1 90.62 482 GLY A CA 1
ATOM 3784 C C . GLY A 1 482 ? -10.164 79.25 37.656 1 90.62 482 GLY A C 1
ATOM 3785 O O . GLY A 1 482 ? -10.453 78.188 37.094 1 90.62 482 GLY A O 1
ATOM 3786 N N . ILE A 1 483 ? -9.039 79.375 38.188 1 91.5 483 ILE A N 1
ATOM 3787 C CA . ILE A 1 483 ? -7.977 78.375 38.188 1 91.5 483 ILE A CA 1
ATOM 3788 C C . ILE A 1 483 ? -8.406 77.188 39 1 91.5 483 ILE A C 1
ATOM 3790 O O . ILE A 1 483 ? -8.227 76.062 38.594 1 91.5 483 ILE A O 1
ATOM 3794 N N . ILE A 1 484 ? -8.914 77.438 40.156 1 90.62 484 ILE A N 1
ATOM 3795 C CA . ILE A 1 484 ? -9.406 76.375 41.031 1 90.62 484 ILE A CA 1
ATOM 3796 C C . ILE A 1 484 ? -10.461 75.562 40.281 1 90.62 484 ILE A C 1
ATOM 3798 O O . ILE A 1 484 ? -10.438 74.312 40.281 1 90.62 484 ILE A O 1
ATOM 3802 N N . GLY A 1 485 ? -11.367 76.312 39.562 1 91.81 485 GLY A N 1
ATOM 3803 C CA . GLY A 1 485 ? -12.383 75.625 38.75 1 91.81 485 GLY A CA 1
ATOM 3804 C C . GLY A 1 485 ? -11.805 74.75 37.656 1 91.81 485 GLY A C 1
ATOM 3805 O O . GLY A 1 485 ? -12.297 73.688 37.375 1 91.81 485 GLY A O 1
ATOM 3806 N N . THR A 1 486 ? -10.82 75.25 37 1 90.25 486 THR A N 1
ATOM 3807 C CA . THR A 1 486 ? -10.172 74.5 35.938 1 90.25 486 THR A CA 1
ATOM 3808 C C . THR A 1 486 ? -9.477 73.25 36.469 1 90.25 486 THR A C 1
ATOM 3810 O O . THR A 1 486 ? -9.539 72.188 35.844 1 90.25 486 THR A O 1
ATOM 3813 N N . VAL A 1 487 ? -8.766 73.312 37.562 1 89.38 487 VAL A N 1
ATOM 3814 C CA . VAL A 1 487 ? -8.086 72.188 38.188 1 89.38 487 VAL A CA 1
ATOM 3815 C C . VAL A 1 487 ? -9.117 71.125 38.625 1 89.38 487 VAL A C 1
ATOM 3817 O O . VAL A 1 487 ? -8.875 69.938 38.5 1 89.38 487 VAL A O 1
ATOM 3820 N N . ASP A 1 488 ? -10.242 71.688 39.031 1 90.75 488 ASP A N 1
ATOM 3821 C CA . ASP A 1 488 ? -11.328 70.812 39.438 1 90.75 488 ASP A CA 1
ATOM 3822 C C . ASP A 1 488 ? -11.836 70 38.25 1 90.75 488 ASP A C 1
ATOM 3824 O O . ASP A 1 488 ? -12.375 68.938 38.406 1 90.75 488 ASP A O 1
ATOM 3828 N N . LYS A 1 489 ? -11.625 70.5 37.062 1 90.56 489 LYS A N 1
ATOM 3829 C CA . LYS A 1 489 ? -12.008 69.75 35.844 1 90.56 489 LYS A CA 1
ATOM 3830 C C . LYS A 1 489 ? -10.922 68.812 35.438 1 90.56 489 LYS A C 1
ATOM 3832 O O . LYS A 1 489 ? -11.219 67.75 34.844 1 90.56 489 LYS A O 1
ATOM 3837 N N . ILE A 1 490 ? -9.695 69.062 35.719 1 89.5 490 ILE A N 1
ATOM 3838 C CA . ILE A 1 490 ? -8.562 68.25 35.25 1 89.5 490 ILE A CA 1
ATOM 3839 C C . ILE A 1 490 ? -8.461 66.938 36.094 1 89.5 490 ILE A C 1
ATOM 3841 O O . ILE A 1 490 ? -8.18 65.875 35.562 1 89.5 490 ILE A O 1
ATOM 3845 N N . ILE A 1 491 ? -8.766 67.125 37.344 1 88.44 491 ILE A N 1
ATOM 3846 C CA . ILE A 1 491 ? -8.539 66 38.281 1 88.44 491 ILE A CA 1
ATOM 3847 C C . ILE A 1 491 ? -9.391 64.812 37.875 1 88.44 491 ILE A C 1
ATOM 3849 O O . ILE A 1 491 ? -8.883 63.688 37.75 1 88.44 491 ILE A O 1
ATOM 3853 N N . PRO A 1 492 ? -10.695 65.062 37.531 1 90.25 492 PRO A N 1
ATOM 3854 C CA . PRO A 1 492 ? -11.492 63.906 37.094 1 90.25 492 PRO A CA 1
ATOM 3855 C C . PRO A 1 492 ? -10.992 63.312 35.75 1 90.25 492 PRO A C 1
ATOM 3857 O O . PRO A 1 492 ? -11.094 62.094 35.531 1 90.25 492 PRO A O 1
ATOM 3860 N N . LEU A 1 493 ? -10.484 64.062 34.906 1 88.75 493 LEU A N 1
ATOM 3861 C CA . LEU A 1 493 ? -9.938 63.562 33.625 1 88.75 493 LEU A CA 1
ATOM 3862 C C . LEU A 1 493 ? -8.734 62.656 33.875 1 88.75 493 LEU A C 1
ATOM 3864 O O . LEU A 1 493 ? -8.609 61.625 33.25 1 88.75 493 LEU A O 1
ATOM 3868 N N . ILE A 1 494 ? -7.938 63.031 34.781 1 88.94 494 ILE A N 1
ATOM 3869 C CA . ILE A 1 494 ? -6.754 62.25 35.156 1 88.94 494 ILE A CA 1
ATOM 3870 C C . ILE A 1 494 ? -7.176 60.938 35.781 1 88.94 494 ILE A C 1
ATOM 3872 O O . ILE A 1 494 ? -6.598 59.875 35.5 1 88.94 494 ILE A O 1
ATOM 3876 N N . ASP A 1 495 ? -8.164 61.062 36.625 1 89.75 495 ASP A N 1
ATOM 3877 C CA . ASP A 1 495 ? -8.688 59.875 37.25 1 89.75 495 ASP A CA 1
ATOM 3878 C C . ASP A 1 495 ? -9.234 58.875 36.219 1 89.75 495 ASP A C 1
ATOM 3880 O O . ASP A 1 495 ? -9.055 57.688 36.312 1 89.75 495 ASP A O 1
ATOM 3884 N N . ASN A 1 496 ? -9.891 59.406 35.25 1 90.56 496 ASN A N 1
ATOM 3885 C CA . ASN A 1 496 ? -10.414 58.594 34.156 1 90.56 496 ASN A CA 1
ATOM 3886 C C . ASN A 1 496 ? -9.297 57.938 33.344 1 90.56 496 ASN A C 1
ATOM 3888 O O . ASN A 1 496 ? -9.383 56.781 33 1 90.56 496 ASN A O 1
ATOM 3892 N N . ILE A 1 497 ? -8.258 58.625 33.094 1 88.62 497 ILE A N 1
ATOM 3893 C CA . ILE A 1 497 ? -7.105 58.094 32.344 1 88.62 497 ILE A CA 1
ATOM 3894 C C . ILE A 1 497 ? -6.477 56.969 33.156 1 88.62 497 ILE A C 1
ATOM 3896 O O . ILE A 1 497 ? -6.129 55.938 32.562 1 88.62 497 ILE A O 1
ATOM 3900 N N . ASN A 1 498 ? -6.391 57.125 34.438 1 87.31 498 ASN A N 1
ATOM 3901 C CA . ASN A 1 498 ? -5.828 56.094 35.281 1 87.31 498 ASN A CA 1
ATOM 3902 C C . ASN A 1 498 ? -6.652 54.812 35.25 1 87.31 498 ASN A C 1
ATOM 3904 O O . ASN A 1 498 ? -6.098 53.719 35.219 1 87.31 498 ASN A O 1
ATOM 3908 N N . LYS A 1 499 ? -7.953 54.969 35.219 1 90.94 499 LYS A N 1
ATOM 3909 C CA . LYS A 1 499 ? -8.836 53.812 35.156 1 90.94 499 LYS A CA 1
ATOM 3910 C C . LYS A 1 499 ? -8.672 53.094 33.812 1 90.94 499 LYS A C 1
ATOM 3912 O O . LYS A 1 499 ? -8.625 51.875 33.75 1 90.94 499 LYS A O 1
ATOM 3917 N N . LEU A 1 500 ? -8.57 53.812 32.75 1 88.25 500 LEU A N 1
ATOM 3918 C CA . LEU A 1 500 ? -8.398 53.25 31.422 1 88.25 500 LEU A CA 1
ATOM 3919 C C . LEU A 1 500 ? -7.059 52.531 31.297 1 88.25 500 LEU A C 1
ATOM 3921 O O . LEU A 1 500 ? -6.977 51.438 30.719 1 88.25 500 LEU A O 1
ATOM 3925 N N . ILE A 1 501 ? -6.062 53.062 31.906 1 86.94 501 ILE A N 1
ATOM 3926 C CA . ILE A 1 501 ? -4.723 52.5 31.844 1 86.94 501 ILE A CA 1
ATOM 3927 C C . ILE A 1 501 ? -4.699 51.188 32.594 1 86.94 501 ILE A C 1
ATOM 3929 O O . ILE A 1 501 ? -4.051 50.219 32.188 1 86.94 501 ILE A O 1
ATOM 3933 N N . THR A 1 502 ? -5.383 51.188 33.719 1 86.44 502 THR A N 1
ATOM 3934 C CA . THR A 1 502 ? -5.48 49.938 34.5 1 86.44 502 THR A CA 1
ATOM 3935 C C . THR A 1 502 ? -6.18 48.844 33.688 1 86.44 502 THR A C 1
ATOM 3937 O O . THR A 1 502 ? -5.758 47.688 33.688 1 86.44 502 THR A O 1
ATOM 3940 N N . SER A 1 503 ? -7.188 49.219 32.969 1 88.25 503 SER A N 1
ATOM 3941 C CA . SER A 1 503 ? -7.902 48.281 32.094 1 88.25 503 SER A CA 1
ATOM 3942 C C . SER A 1 503 ? -7.012 47.812 30.953 1 88.25 503 SER A C 1
ATOM 3944 O O . SER A 1 503 ? -7.043 46.625 30.594 1 88.25 503 SER A O 1
ATOM 3946 N N . ILE A 1 504 ? -6.254 48.656 30.391 1 87.12 504 ILE A N 1
ATOM 3947 C CA . ILE A 1 504 ? -5.352 48.312 29.297 1 87.12 504 ILE A CA 1
ATOM 3948 C C . ILE A 1 504 ? -4.281 47.344 29.781 1 87.12 504 ILE A C 1
ATOM 3950 O O . ILE A 1 504 ? -3.898 46.406 29.062 1 87.12 504 ILE A O 1
ATOM 3954 N N . ASP A 1 505 ? -3.816 47.562 30.969 1 86.31 505 ASP A N 1
ATOM 3955 C CA . ASP A 1 505 ? -2.816 46.656 31.547 1 86.31 505 ASP A CA 1
ATOM 3956 C C . ASP A 1 505 ? -3.367 45.25 31.703 1 86.31 505 ASP A C 1
ATOM 3958 O O . ASP A 1 505 ? -2.656 44.25 31.453 1 86.31 505 ASP A O 1
ATOM 3962 N N . LYS A 1 506 ? -4.594 45.125 32.125 1 87.38 506 LYS A N 1
ATOM 3963 C CA . LYS A 1 506 ? -5.242 43.812 32.25 1 87.38 506 LYS A CA 1
ATOM 3964 C C . LYS A 1 506 ? -5.395 43.156 30.859 1 87.38 506 LYS A C 1
ATOM 3966 O O . LYS A 1 506 ? -5.125 41.969 30.703 1 87.38 506 LYS A O 1
ATOM 3971 N N . GLU A 1 507 ? -5.805 43.906 29.922 1 87.12 507 GLU A N 1
ATOM 3972 C CA . GLU A 1 507 ? -5.977 43.406 28.562 1 87.12 507 GLU A CA 1
ATOM 3973 C C . GLU A 1 507 ? -4.641 42.969 27.953 1 87.12 507 GLU A C 1
ATOM 3975 O O . GLU A 1 507 ? -4.578 41.969 27.234 1 87.12 507 GLU A O 1
ATOM 3980 N N . LYS A 1 508 ? -3.625 43.688 28.266 1 88.06 508 LYS A N 1
ATOM 3981 C CA . LYS A 1 508 ? -2.277 43.312 27.844 1 88.06 508 LYS A CA 1
ATOM 3982 C C . LYS A 1 508 ? -1.912 41.938 28.359 1 88.06 508 LYS A C 1
ATOM 3984 O O . LYS A 1 508 ? -1.356 41.125 27.625 1 88.06 508 LYS A O 1
ATOM 3989 N N . GLY A 1 509 ? -2.203 41.719 29.609 1 90.19 509 GLY A N 1
ATOM 3990 C CA . GLY A 1 509 ? -1.97 40.406 30.172 1 90.19 509 GLY A CA 1
ATOM 3991 C C . GLY A 1 509 ? -2.723 39.312 29.453 1 90.19 509 GLY A C 1
ATOM 3992 O O . GLY A 1 509 ? -2.16 38.25 29.156 1 90.19 509 GLY A O 1
ATOM 3993 N N . ASN A 1 510 ? -3.938 39.562 29.078 1 91.44 510 ASN A N 1
ATOM 3994 C CA . ASN A 1 510 ? -4.754 38.594 28.344 1 91.44 510 ASN A CA 1
ATOM 3995 C C . ASN A 1 510 ? -4.176 38.312 26.953 1 91.44 510 ASN A C 1
ATOM 3997 O O . ASN A 1 510 ? -4.121 37.156 26.531 1 91.44 510 ASN A O 1
ATOM 4001 N N . ILE A 1 511 ? -3.771 39.344 26.312 1 92.5 511 ILE A N 1
ATOM 4002 C CA . ILE A 1 511 ? -3.199 39.188 24.984 1 92.5 511 ILE A CA 1
ATOM 4003 C C . ILE A 1 511 ? -1.926 38.344 25.062 1 92.5 511 ILE A C 1
ATOM 4005 O O . ILE A 1 511 ? -1.722 37.438 24.25 1 92.5 511 ILE A O 1
ATOM 4009 N N . THR A 1 512 ? -1.113 38.656 26.047 1 93.56 512 THR A N 1
ATOM 4010 C CA . THR A 1 512 ? 0.14 37.938 26.219 1 93.56 512 THR A CA 1
ATOM 4011 C C . THR A 1 512 ? -0.122 36.438 26.422 1 93.56 512 THR A C 1
ATOM 4013 O O . THR A 1 512 ? 0.573 35.594 25.844 1 93.56 512 THR A O 1
ATOM 4016 N N . GLU A 1 513 ? -1.104 36.125 27.172 1 95 513 GLU A N 1
ATOM 4017 C CA . GLU A 1 513 ? -1.461 34.719 27.422 1 95 513 GLU A CA 1
ATOM 4018 C C . GLU A 1 513 ? -1.968 34.062 26.156 1 95 513 GLU A C 1
ATOM 4020 O O . GLU A 1 513 ? -1.567 32.938 25.844 1 95 513 GLU A O 1
ATOM 4025 N N . LYS A 1 514 ? -2.83 34.75 25.469 1 95.19 514 LYS A N 1
ATOM 4026 C CA . LYS A 1 514 ? -3.395 34.188 24.25 1 95.19 514 LYS A CA 1
ATOM 4027 C C . LYS A 1 514 ? -2.314 33.969 23.188 1 95.19 514 LYS A C 1
ATOM 4029 O O . LYS A 1 514 ? -2.34 32.969 22.453 1 95.19 514 LYS A O 1
ATOM 4034 N N . VAL A 1 515 ? -1.402 34.875 23.109 1 95 515 VAL A N 1
ATOM 4035 C CA . VAL A 1 515 ? -0.297 34.75 22.172 1 95 515 VAL A CA 1
ATOM 4036 C C . VAL A 1 515 ? 0.572 33.562 22.547 1 95 515 VAL A C 1
ATOM 4038 O O . VAL A 1 515 ? 1.005 32.812 21.672 1 95 515 VAL A O 1
ATOM 4041 N N . LYS A 1 516 ? 0.814 33.406 23.797 1 95.06 516 LYS A N 1
ATOM 4042 C CA . LYS A 1 516 ? 1.586 32.25 24.25 1 95.06 516 LYS A CA 1
ATOM 4043 C C . LYS A 1 516 ? 0.892 30.938 23.891 1 95.06 516 LYS A C 1
ATOM 4045 O O . LYS A 1 516 ? 1.53 30.016 23.391 1 95.06 516 LYS A O 1
ATOM 4050 N N . ASN A 1 517 ? -0.387 30.844 24.094 1 94.81 517 ASN A N 1
ATOM 4051 C CA . ASN A 1 517 ? -1.159 29.672 23.734 1 94.81 517 ASN A CA 1
ATOM 4052 C C . ASN A 1 517 ? -1.09 29.375 22.25 1 94.81 517 ASN A C 1
ATOM 4054 O O . ASN A 1 517 ? -0.863 28.234 21.828 1 94.81 517 ASN A O 1
ATOM 4058 N N . ALA A 1 518 ? -1.284 30.406 21.531 1 93.5 518 ALA A N 1
ATOM 4059 C CA . ALA A 1 518 ? -1.237 30.266 20.078 1 93.5 518 ALA A CA 1
ATOM 4060 C C . ALA A 1 518 ? 0.145 29.812 19.609 1 93.5 518 ALA A C 1
ATOM 4062 O O . ALA A 1 518 ? 0.264 29.016 18.688 1 93.5 518 ALA A O 1
ATOM 4063 N N . PHE A 1 519 ? 1.17 30.312 20.203 1 95.69 519 PHE A N 1
ATOM 4064 C CA . PHE A 1 519 ? 2.541 29.922 19.906 1 95.69 519 PHE A CA 1
ATOM 4065 C C . PHE A 1 519 ? 2.768 28.453 20.203 1 95.69 519 PHE A C 1
ATOM 4067 O O . PHE A 1 519 ? 3.338 27.719 19.391 1 95.69 519 PHE A O 1
ATOM 4074 N N . ASP A 1 520 ? 2.307 28.031 21.359 1 95.44 520 ASP A N 1
ATOM 4075 C CA . ASP A 1 520 ? 2.441 26.625 21.75 1 95.44 520 ASP A CA 1
ATOM 4076 C C . ASP A 1 520 ? 1.743 25.703 20.75 1 95.44 520 ASP A C 1
ATOM 4078 O O . ASP A 1 520 ? 2.279 24.656 20.391 1 95.44 520 ASP A O 1
ATOM 4082 N N . ILE A 1 521 ? 0.587 26.109 20.359 1 94 521 ILE A N 1
ATOM 4083 C CA . ILE A 1 521 ? -0.162 25.328 19.391 1 94 521 ILE A CA 1
ATOM 4084 C C . ILE A 1 521 ? 0.604 25.266 18.078 1 94 521 ILE A C 1
ATOM 4086 O O . ILE A 1 521 ? 0.662 24.203 17.438 1 94 521 ILE A O 1
ATOM 4090 N N . SER A 1 522 ? 1.155 26.359 17.625 1 95.19 522 SER A N 1
ATOM 4091 C CA . SER A 1 522 ? 1.954 26.391 16.406 1 95.19 522 SER A CA 1
ATOM 4092 C C . SER A 1 522 ? 3.129 25.422 16.5 1 95.19 522 SER A C 1
ATOM 4094 O O . SER A 1 522 ? 3.426 24.719 15.523 1 95.19 522 SER A O 1
ATOM 4096 N N . GLU A 1 523 ? 3.732 25.344 17.641 1 94.06 523 GLU A N 1
ATOM 4097 C CA . GLU A 1 523 ? 4.855 24.422 17.844 1 94.06 523 GLU A CA 1
ATOM 4098 C C . GLU A 1 523 ? 4.391 22.969 17.828 1 94.06 523 GLU A C 1
ATOM 4100 O O . GLU A 1 523 ? 5.07 22.109 17.266 1 94.06 523 GLU A O 1
ATOM 4105 N N . GLU A 1 524 ? 3.311 22.766 18.438 1 94.19 524 GLU A N 1
ATOM 4106 C CA . GLU A 1 524 ? 2.738 21.422 18.406 1 94.19 524 GLU A CA 1
ATOM 4107 C C . GLU A 1 524 ? 2.402 20.984 16.984 1 94.19 524 GLU A C 1
ATOM 4109 O O . GLU A 1 524 ? 2.662 19.844 16.594 1 94.19 524 GLU A O 1
ATOM 4114 N N . ASN A 1 525 ? 1.782 21.891 16.25 1 94.12 525 ASN A N 1
ATOM 4115 C CA . ASN A 1 525 ? 1.457 21.594 14.867 1 94.12 525 ASN A CA 1
ATOM 4116 C C . ASN A 1 525 ? 2.709 21.281 14.055 1 94.12 525 ASN A C 1
ATOM 4118 O O . ASN A 1 525 ? 2.686 20.391 13.195 1 94.12 525 ASN A O 1
ATOM 4122 N N . ARG A 1 526 ? 3.738 21.953 14.312 1 93.94 526 ARG A N 1
ATOM 4123 C CA . ARG A 1 526 ? 5.004 21.703 13.641 1 93.94 526 ARG A CA 1
ATOM 4124 C C . ARG A 1 526 ? 5.512 20.297 13.953 1 93.94 526 ARG A C 1
ATOM 4126 O O . ARG A 1 526 ? 5.965 19.578 13.055 1 93.94 526 ARG A O 1
ATOM 4133 N N . ILE A 1 527 ? 5.438 19.859 15.203 1 94.69 527 ILE A N 1
ATOM 4134 C CA . ILE A 1 527 ? 5.883 18.531 15.633 1 94.69 527 ILE A CA 1
ATOM 4135 C C . ILE A 1 527 ? 5.051 17.469 14.938 1 94.69 527 ILE A C 1
ATOM 4137 O O . ILE A 1 527 ? 5.602 16.5 14.383 1 94.69 527 ILE A O 1
ATOM 4141 N N . PHE A 1 528 ? 3.752 17.703 14.977 1 94.5 528 PHE A N 1
ATOM 4142 C CA . PHE A 1 528 ? 2.879 16.75 14.297 1 94.5 528 PHE A CA 1
ATOM 4143 C C . PHE A 1 528 ? 3.18 16.688 12.805 1 94.5 528 PHE A C 1
ATOM 4145 O O . PHE A 1 528 ? 3.131 15.625 12.195 1 94.5 528 PHE A O 1
ATOM 4152 N N . ALA A 1 529 ? 3.459 17.828 12.258 1 94.06 529 ALA A N 1
ATOM 4153 C CA . ALA A 1 529 ? 3.789 17.891 10.836 1 94.06 529 ALA A CA 1
ATOM 4154 C C . ALA A 1 529 ? 5.047 17.078 10.531 1 94.06 529 ALA A C 1
ATOM 4156 O O . ALA A 1 529 ? 5.102 16.344 9.531 1 94.06 529 ALA A O 1
ATOM 4157 N N . GLU A 1 530 ? 6.008 17.172 11.391 1 94.12 530 GLU A N 1
ATOM 4158 C CA . GLU A 1 530 ? 7.234 16.406 11.219 1 94.12 530 GLU A CA 1
ATOM 4159 C C . GLU A 1 530 ? 6.953 14.906 11.289 1 94.12 530 GLU A C 1
ATOM 4161 O O . GLU A 1 530 ? 7.488 14.133 10.492 1 94.12 530 GLU A O 1
ATOM 4166 N N . GLN A 1 531 ? 6.148 14.523 12.203 1 94.44 531 GLN A N 1
ATOM 4167 C CA . GLN A 1 531 ? 5.789 13.117 12.352 1 94.44 531 GLN A CA 1
ATOM 4168 C C . GLN A 1 531 ? 5.039 12.609 11.125 1 94.44 531 GLN A C 1
ATOM 4170 O O . GLN A 1 531 ? 5.297 11.5 10.648 1 94.44 531 GLN A O 1
ATOM 4175 N N . ILE A 1 532 ? 4.16 13.375 10.641 1 94.94 532 ILE A N 1
ATOM 4176 C CA . ILE A 1 532 ? 3.381 13.008 9.469 1 94.94 532 ILE A CA 1
ATOM 4177 C C . ILE A 1 532 ? 4.297 12.906 8.25 1 94.94 532 ILE A C 1
ATOM 4179 O O . ILE A 1 532 ? 4.117 12.023 7.402 1 94.94 532 ILE A O 1
ATOM 4183 N N . ALA A 1 533 ? 5.242 13.82 8.172 1 94.94 533 ALA A N 1
ATOM 4184 C CA . ALA A 1 533 ? 6.215 13.75 7.086 1 94.94 533 ALA A CA 1
ATOM 4185 C C . ALA A 1 533 ? 6.969 12.422 7.109 1 94.94 533 ALA A C 1
ATOM 4187 O O . ALA A 1 533 ? 7.129 11.773 6.074 1 94.94 533 ALA A O 1
ATOM 4188 N N . ILE A 1 534 ? 7.402 12 8.273 1 95.06 534 ILE A N 1
ATOM 4189 C CA . ILE A 1 534 ? 8.117 10.742 8.445 1 95.06 534 ILE A CA 1
ATOM 4190 C C . ILE A 1 534 ? 7.215 9.578 8.039 1 95.06 534 ILE A C 1
ATOM 4192 O O . ILE A 1 534 ? 7.625 8.695 7.277 1 95.06 534 ILE A O 1
ATOM 4196 N N . SER A 1 535 ? 6 9.625 8.562 1 94.44 535 SER A N 1
ATOM 4197 C CA . SER A 1 535 ? 5.035 8.578 8.234 1 94.44 535 SER A CA 1
ATOM 4198 C C . SER A 1 535 ? 4.77 8.516 6.738 1 94.44 535 SER A C 1
ATOM 4200 O O . SER A 1 535 ? 4.617 7.434 6.172 1 94.44 535 SER A O 1
ATOM 4202 N N . SER A 1 536 ? 4.676 9.602 6.098 1 93.81 536 SER A N 1
ATOM 4203 C CA . SER A 1 536 ? 4.453 9.664 4.656 1 93.81 536 SER A CA 1
ATOM 4204 C C . SER A 1 536 ? 5.625 9.062 3.891 1 93.81 536 SER A C 1
ATOM 4206 O O . SER A 1 536 ? 5.43 8.367 2.895 1 93.81 536 SER A O 1
ATOM 4208 N N . ASP A 1 537 ? 6.828 9.312 4.348 1 94 537 ASP A N 1
ATOM 4209 C CA . ASP A 1 537 ? 8.016 8.719 3.736 1 94 537 ASP A CA 1
ATOM 4210 C C . ASP A 1 537 ? 8 7.195 3.883 1 94 537 ASP A C 1
ATOM 4212 O O . ASP A 1 537 ? 8.305 6.473 2.934 1 94 537 ASP A O 1
ATOM 4216 N N . GLU A 1 538 ? 7.648 6.762 5.035 1 93.5 538 GLU A N 1
ATOM 4217 C CA . GLU A 1 538 ? 7.551 5.328 5.273 1 93.5 538 GLU A CA 1
ATOM 4218 C C . GLU A 1 538 ? 6.48 4.691 4.395 1 93.5 538 GLU A C 1
ATOM 4220 O O . GLU A 1 538 ? 6.668 3.584 3.883 1 93.5 538 GLU A O 1
ATOM 4225 N N . MET A 1 539 ? 5.438 5.387 4.207 1 91.31 539 MET A N 1
ATOM 4226 C CA . MET A 1 539 ? 4.363 4.914 3.34 1 91.31 539 MET A CA 1
ATOM 4227 C C . MET A 1 539 ? 4.836 4.801 1.895 1 91.31 539 MET A C 1
ATOM 4229 O O . MET A 1 539 ? 4.52 3.832 1.204 1 91.31 539 MET A O 1
ATOM 4233 N N . SER A 1 540 ? 5.547 5.785 1.477 1 93 540 SER A N 1
ATOM 4234 C CA . SER A 1 540 ? 6.125 5.75 0.138 1 93 540 SER A CA 1
ATOM 4235 C C . SER A 1 540 ? 7.047 4.547 -0.033 1 93 540 SER A C 1
ATOM 4237 O O . SER A 1 540 ? 7 3.863 -1.059 1 93 540 SER A O 1
ATOM 4239 N N . THR A 1 541 ? 7.859 4.246 0.948 1 93.5 541 THR A N 1
ATOM 4240 C CA . THR A 1 541 ? 8.758 3.1 0.918 1 93.5 541 THR A CA 1
ATOM 4241 C C . THR A 1 541 ? 7.969 1.794 0.854 1 93.5 541 THR A C 1
ATOM 4243 O O . THR A 1 541 ? 8.297 0.906 0.063 1 93.5 541 THR A O 1
ATOM 4246 N N . SER A 1 542 ? 6.945 1.716 1.716 1 92.31 542 SER A N 1
ATOM 4247 C CA . SER A 1 542 ? 6.102 0.527 1.725 1 92.31 542 SER A CA 1
ATOM 4248 C C . SER A 1 542 ? 5.406 0.334 0.381 1 92.31 542 SER A C 1
ATOM 4250 O O . SER A 1 542 ? 5.285 -0.792 -0.105 1 92.31 542 SER A O 1
ATOM 4252 N N . SER A 1 543 ? 4.906 1.396 -0.251 1 92.25 543 SER A N 1
ATOM 4253 C CA . SER A 1 543 ? 4.281 1.348 -1.57 1 92.25 543 SER A CA 1
ATOM 4254 C C . SER A 1 543 ? 5.258 0.83 -2.623 1 92.25 543 SER A C 1
ATOM 4256 O O . SER A 1 543 ? 4.883 0.032 -3.484 1 92.25 543 SER A O 1
ATOM 4258 N N . ASN A 1 544 ? 6.516 1.216 -2.572 1 92 544 ASN A N 1
ATOM 4259 C CA . ASN A 1 544 ? 7.551 0.709 -3.469 1 92 544 ASN A CA 1
ATOM 4260 C C . ASN A 1 544 ? 7.781 -0.786 -3.271 1 92 544 ASN A C 1
ATOM 4262 O O . ASN A 1 544 ? 8.062 -1.507 -4.23 1 92 544 ASN A O 1
ATOM 4266 N N . GLY A 1 545 ? 7.656 -1.191 -1.995 1 92.38 545 GLY A N 1
ATOM 4267 C CA . GLY A 1 545 ? 7.723 -2.617 -1.721 1 92.38 545 GLY A CA 1
ATOM 4268 C C . GLY A 1 545 ? 6.621 -3.408 -2.398 1 92.38 545 GLY A C 1
ATOM 4269 O O . GLY A 1 545 ? 6.875 -4.473 -2.971 1 92.38 545 GLY A O 1
ATOM 4270 N N . VAL A 1 546 ? 5.445 -2.895 -2.434 1 92.06 546 VAL A N 1
ATOM 4271 C CA . VAL A 1 546 ? 4.309 -3.518 -3.105 1 92.06 546 VAL A CA 1
ATOM 4272 C C . VAL A 1 546 ? 4.57 -3.582 -4.609 1 92.06 546 VAL A C 1
ATOM 4274 O O . VAL A 1 546 ? 4.328 -4.613 -5.242 1 92.06 546 VAL A O 1
ATOM 4277 N N . ALA A 1 547 ? 5.059 -2.465 -5.148 1 93.31 547 ALA A N 1
ATOM 4278 C CA . ALA A 1 547 ? 5.387 -2.418 -6.57 1 93.31 547 ALA A CA 1
ATOM 4279 C C . ALA A 1 547 ? 6.422 -3.479 -6.93 1 93.31 547 ALA A C 1
ATOM 4281 O O . ALA A 1 547 ? 6.281 -4.184 -7.934 1 93.31 547 ALA A O 1
ATOM 4282 N N . THR A 1 548 ? 7.445 -3.645 -6.145 1 94 548 THR A N 1
ATOM 4283 C CA . THR A 1 548 ? 8.508 -4.625 -6.367 1 94 548 THR A CA 1
ATOM 4284 C C . THR A 1 548 ? 7.949 -6.043 -6.305 1 94 548 THR A C 1
ATOM 4286 O O . THR A 1 548 ? 8.281 -6.883 -7.145 1 94 548 THR A O 1
ATOM 4289 N N . SER A 1 549 ? 7.113 -6.25 -5.285 1 93.88 549 SER A N 1
ATOM 4290 C CA . SER A 1 549 ? 6.48 -7.559 -5.168 1 93.88 549 SER A CA 1
ATOM 4291 C C . SER A 1 549 ? 5.633 -7.875 -6.395 1 93.88 549 SER A C 1
ATOM 4293 O O . SER A 1 549 ? 5.66 -9 -6.902 1 93.88 549 SER A O 1
ATOM 4295 N N . ALA A 1 550 ? 4.852 -6.898 -6.898 1 93.5 550 ALA A N 1
ATOM 4296 C CA . ALA A 1 550 ? 4.031 -7.07 -8.094 1 93.5 550 ALA A CA 1
ATOM 4297 C C . ALA A 1 550 ? 4.895 -7.402 -9.305 1 93.5 550 ALA A C 1
ATOM 4299 O O . ALA A 1 550 ? 4.539 -8.266 -10.109 1 93.5 550 ALA A O 1
ATOM 4300 N N . GLU A 1 551 ? 6.027 -6.793 -9.453 1 93.31 551 GLU A N 1
ATOM 4301 C CA . GLU A 1 551 ? 6.953 -7.059 -10.555 1 93.31 551 GLU A CA 1
ATOM 4302 C C . GLU A 1 551 ? 7.508 -8.477 -10.469 1 93.31 551 GLU A C 1
ATOM 4304 O O . GLU A 1 551 ? 7.57 -9.18 -11.484 1 93.31 551 GLU A O 1
ATOM 4309 N N . LEU A 1 552 ? 7.867 -8.914 -9.289 1 92.88 552 LEU A N 1
ATOM 4310 C CA . LEU A 1 552 ? 8.391 -10.258 -9.078 1 92.88 552 LEU A CA 1
ATOM 4311 C C . LEU A 1 552 ? 7.324 -11.312 -9.398 1 92.88 552 LEU A C 1
ATOM 4313 O O . LEU A 1 552 ? 7.621 -12.328 -10.016 1 92.88 552 LEU A O 1
ATOM 4317 N N . LEU A 1 553 ? 6.113 -11 -8.969 1 93.5 553 LEU A N 1
ATOM 4318 C CA . LEU A 1 553 ? 5.004 -11.898 -9.266 1 93.5 553 LEU A CA 1
ATOM 4319 C C . LEU A 1 553 ? 4.797 -12.023 -10.773 1 93.5 553 LEU A C 1
ATOM 4321 O O . LEU A 1 553 ? 4.594 -13.125 -11.289 1 93.5 553 LEU A O 1
ATOM 4325 N N . THR A 1 554 ? 4.895 -10.898 -11.469 1 93.62 554 THR A N 1
ATOM 4326 C CA . THR A 1 554 ? 4.762 -10.898 -12.922 1 93.62 554 THR A CA 1
ATOM 4327 C C . THR A 1 554 ? 5.828 -11.781 -13.555 1 93.62 554 THR A C 1
ATOM 4329 O O . THR A 1 554 ? 5.531 -12.57 -14.461 1 93.62 554 THR A O 1
ATOM 4332 N N . GLU A 1 555 ? 7.039 -11.758 -13.086 1 93.69 555 GLU A N 1
ATOM 4333 C CA . GLU A 1 555 ? 8.133 -12.57 -13.602 1 93.69 555 GLU A CA 1
ATOM 4334 C C . GLU A 1 555 ? 7.883 -14.055 -13.367 1 93.69 555 GLU A C 1
ATOM 4336 O O . GLU A 1 555 ? 8.07 -14.875 -14.266 1 93.69 555 GLU A O 1
ATOM 4341 N N . VAL A 1 556 ? 7.453 -14.359 -12.172 1 92.62 556 VAL A N 1
ATOM 4342 C CA . VAL A 1 556 ? 7.172 -15.742 -11.812 1 92.62 556 VAL A CA 1
ATOM 4343 C C . VAL A 1 556 ? 6.043 -16.281 -12.688 1 92.62 556 VAL A C 1
ATOM 4345 O O . VAL A 1 556 ? 6.094 -17.422 -13.141 1 92.62 556 VAL A O 1
ATOM 4348 N N . LEU A 1 557 ? 5.023 -15.406 -12.977 1 93.88 557 LEU A N 1
ATOM 4349 C CA . LEU A 1 557 ? 3.895 -15.789 -13.812 1 93.88 557 LEU A CA 1
ATOM 4350 C C . LEU A 1 557 ? 4.344 -16.062 -15.25 1 93.88 557 LEU A C 1
ATOM 4352 O O . LEU A 1 557 ? 3.92 -17.047 -15.859 1 93.88 557 LEU A O 1
ATOM 4356 N N . GLU A 1 558 ? 5.203 -15.227 -15.773 1 92.56 558 GLU A N 1
ATOM 4357 C CA . GLU A 1 558 ? 5.723 -15.414 -17.125 1 92.56 558 GLU A CA 1
ATOM 4358 C C . GLU A 1 558 ? 6.504 -16.719 -17.234 1 92.56 558 GLU A C 1
ATOM 4360 O O . GLU A 1 558 ? 6.344 -17.453 -18.219 1 92.56 558 GLU A O 1
ATOM 4365 N N . ASN A 1 559 ? 7.254 -17.047 -16.234 1 93 559 ASN A N 1
ATOM 4366 C CA . ASN A 1 559 ? 8.016 -18.281 -16.203 1 93 559 ASN A CA 1
ATOM 4367 C C . ASN A 1 559 ? 7.098 -19.5 -16.109 1 93 559 ASN A C 1
ATOM 4369 O O . ASN A 1 559 ? 7.312 -20.5 -16.797 1 93 559 ASN A O 1
ATOM 4373 N N . THR A 1 560 ? 6.074 -19.359 -15.32 1 92.56 560 THR A N 1
ATOM 4374 C CA . THR A 1 560 ? 5.109 -20.453 -15.164 1 92.56 560 THR A CA 1
ATOM 4375 C C . THR A 1 560 ? 4.367 -20.719 -16.469 1 92.56 560 THR A C 1
ATOM 4377 O O . THR A 1 560 ? 4.242 -21.859 -16.891 1 92.56 560 THR A O 1
ATOM 4380 N N . LEU A 1 561 ? 3.947 -19.672 -17.141 1 91.38 561 LEU A N 1
ATOM 4381 C CA . LEU A 1 561 ? 3.211 -19.797 -18.406 1 91.38 561 LEU A CA 1
ATOM 4382 C C . LEU A 1 561 ? 4.094 -20.406 -19.484 1 91.38 561 LEU A C 1
ATOM 4384 O O . LEU A 1 561 ? 3.627 -21.203 -20.297 1 91.38 561 LEU A O 1
ATOM 4388 N N . LEU A 1 562 ? 5.391 -20.016 -19.516 1 90.25 562 LEU A N 1
ATOM 4389 C CA . LEU A 1 562 ? 6.332 -20.562 -20.484 1 90.25 562 LEU A CA 1
ATOM 4390 C C . LEU A 1 562 ? 6.449 -22.078 -20.344 1 90.25 562 LEU A C 1
ATOM 4392 O O . LEU A 1 562 ? 6.48 -22.812 -21.344 1 90.25 562 LEU A O 1
ATOM 4396 N N . LYS A 1 563 ? 6.422 -22.547 -19.094 1 88.38 563 LYS A N 1
ATOM 4397 C CA . LYS A 1 563 ? 6.578 -23.969 -18.812 1 88.38 563 LYS A CA 1
ATOM 4398 C C . LYS A 1 563 ? 5.293 -24.734 -19.125 1 88.38 563 LYS A C 1
ATOM 4400 O O . LYS A 1 563 ? 5.336 -25.828 -19.719 1 88.38 563 LYS A O 1
ATOM 4405 N N . VAL A 1 564 ? 4.148 -24.156 -18.812 1 91.19 564 VAL A N 1
ATOM 4406 C CA . VAL A 1 564 ? 2.867 -24.828 -18.984 1 91.19 564 VAL A CA 1
ATOM 4407 C C . VAL A 1 564 ? 2.459 -24.797 -20.453 1 91.19 564 VAL A C 1
ATOM 4409 O O . VAL A 1 564 ? 1.846 -25.734 -20.969 1 91.19 564 VAL A O 1
ATOM 4412 N N . ASN A 1 565 ? 2.842 -23.734 -21.203 1 91.75 565 ASN A N 1
ATOM 4413 C CA . ASN A 1 565 ? 2.441 -23.562 -22.594 1 91.75 565 ASN A CA 1
ATOM 4414 C C . ASN A 1 565 ? 3.213 -24.5 -23.516 1 91.75 565 ASN A C 1
ATOM 4416 O O . ASN A 1 565 ? 2.875 -24.625 -24.703 1 91.75 565 ASN A O 1
ATOM 4420 N N . LYS A 1 566 ? 4.238 -25.188 -23.016 1 89.81 566 LYS A N 1
ATOM 4421 C CA . LYS A 1 566 ? 4.934 -26.219 -23.781 1 89.81 566 LYS A CA 1
ATOM 4422 C C . LYS A 1 566 ? 4.008 -27.391 -24.094 1 89.81 566 LYS A C 1
ATOM 4424 O O . LYS A 1 566 ? 4.219 -28.109 -25.078 1 89.81 566 LYS A O 1
ATOM 4429 N N . PHE A 1 567 ? 2.98 -27.547 -23.234 1 91.38 567 PHE A N 1
ATOM 4430 C CA . PHE A 1 567 ? 2.01 -28.625 -23.422 1 91.38 567 PHE A CA 1
ATOM 4431 C C . PHE A 1 567 ? 0.725 -28.094 -24.047 1 91.38 567 PHE A C 1
ATOM 4433 O O . PHE A 1 567 ? 0.081 -27.203 -23.484 1 91.38 567 PHE A O 1
ATOM 4440 N N . LYS A 1 568 ? 0.414 -28.484 -25.297 1 93.38 568 LYS A N 1
ATOM 4441 C CA . LYS A 1 568 ? -0.817 -28.094 -25.984 1 93.38 568 LYS A CA 1
ATOM 4442 C C . LYS A 1 568 ? -2.006 -28.906 -25.484 1 93.38 568 LYS A C 1
ATOM 4444 O O . LYS A 1 568 ? -2.037 -30.125 -25.625 1 93.38 568 LYS A O 1
ATOM 4449 N N . ILE A 1 569 ? -3.014 -28.312 -24.906 1 88.81 569 ILE A N 1
ATOM 4450 C CA . ILE A 1 569 ? -4.152 -29.031 -24.328 1 88.81 569 ILE A CA 1
ATOM 4451 C C . ILE A 1 569 ? -5.453 -28.453 -24.891 1 88.81 569 ILE A C 1
ATOM 4453 O O . ILE A 1 569 ? -5.5 -27.297 -25.297 1 88.81 569 ILE A O 1
ATOM 4457 N N . MET B 1 1 ? 17.75 -71.375 -14.062 1 38.47 1 MET B N 1
ATOM 4458 C CA . MET B 1 1 ? 16.922 -70.188 -14.273 1 38.47 1 MET B CA 1
ATOM 4459 C C . MET B 1 1 ? 17.766 -69.062 -14.781 1 38.47 1 MET B C 1
ATOM 4461 O O . MET B 1 1 ? 17.234 -68.062 -15.312 1 38.47 1 MET B O 1
ATOM 4465 N N . LYS B 1 2 ? 18.938 -69.188 -14.344 1 44.5 2 LYS B N 1
ATOM 4466 C CA . LYS B 1 2 ? 20.078 -68.375 -14.664 1 44.5 2 LYS B CA 1
ATOM 4467 C C . LYS B 1 2 ? 20.547 -68.625 -16.094 1 44.5 2 LYS B C 1
ATOM 4469 O O . LYS B 1 2 ? 21.281 -67.75 -16.656 1 44.5 2 LYS B O 1
ATOM 4474 N N . PHE B 1 3 ? 20.281 -69.75 -16.609 1 43.78 3 PHE B N 1
ATOM 4475 C CA . PHE B 1 3 ? 21 -70.062 -17.859 1 43.78 3 PHE B CA 1
ATOM 4476 C C . PHE B 1 3 ? 20.391 -69.312 -19.031 1 43.78 3 PHE B C 1
ATOM 4478 O O . PHE B 1 3 ? 21.078 -69.062 -20.031 1 43.78 3 PHE B O 1
ATOM 4485 N N . LEU B 1 4 ? 19.094 -69.562 -19.281 1 40.06 4 LEU B N 1
ATOM 4486 C CA . LEU B 1 4 ? 18.453 -68.938 -20.422 1 40.06 4 LEU B CA 1
ATOM 4487 C C . LEU B 1 4 ? 18.516 -67.375 -20.25 1 40.06 4 LEU B C 1
ATOM 4489 O O . LEU B 1 4 ? 17.469 -66.75 -20.078 1 40.06 4 LEU B O 1
ATOM 4493 N N . LYS B 1 5 ? 19.391 -67.062 -19.5 1 49.88 5 LYS B N 1
ATOM 4494 C CA . LYS B 1 5 ? 19.625 -65.625 -19.453 1 49.88 5 LYS B CA 1
ATOM 4495 C C . LYS B 1 5 ? 19.891 -65.062 -20.844 1 49.88 5 LYS B C 1
ATOM 4497 O O . LYS B 1 5 ? 21.031 -64.812 -21.219 1 49.88 5 LYS B O 1
ATOM 4502 N N . PHE B 1 6 ? 19.266 -65.688 -21.922 1 49.44 6 PHE B N 1
ATOM 4503 C CA . PHE B 1 6 ? 19.297 -65 -23.219 1 49.44 6 PHE B CA 1
ATOM 4504 C C . PHE B 1 6 ? 18.906 -63.562 -23.109 1 49.44 6 PHE B C 1
ATOM 4506 O O . PHE B 1 6 ? 18.062 -63.188 -22.281 1 49.44 6 PHE B O 1
ATOM 4513 N N . ASN B 1 7 ? 19.641 -62.688 -23.766 1 56.72 7 ASN B N 1
ATOM 4514 C CA . ASN B 1 7 ? 19.516 -61.219 -23.719 1 56.72 7 ASN B CA 1
ATOM 4515 C C . ASN B 1 7 ? 18.125 -60.781 -24.109 1 56.72 7 ASN B C 1
ATOM 4517 O O . ASN B 1 7 ? 17.859 -60.469 -25.281 1 56.72 7 ASN B O 1
ATOM 4521 N N . GLU B 1 8 ? 17.156 -61.125 -23.422 1 65.88 8 GLU B N 1
ATOM 4522 C CA . GLU B 1 8 ? 15.75 -60.781 -23.516 1 65.88 8 GLU B CA 1
ATOM 4523 C C . GLU B 1 8 ? 15.586 -59.312 -23.906 1 65.88 8 GLU B C 1
ATOM 4525 O O . GLU B 1 8 ? 14.602 -58.938 -24.547 1 65.88 8 GLU B O 1
ATOM 4530 N N . ASN B 1 9 ? 16.625 -58.562 -23.594 1 71.62 9 ASN B N 1
ATOM 4531 C CA . ASN B 1 9 ? 16.531 -57.125 -23.797 1 71.62 9 ASN B CA 1
ATOM 4532 C C . ASN B 1 9 ? 16.625 -56.75 -25.281 1 71.62 9 ASN B C 1
ATOM 4534 O O . ASN B 1 9 ? 16.172 -55.656 -25.672 1 71.62 9 ASN B O 1
ATOM 4538 N N . ASN B 1 10 ? 17.047 -57.719 -26.062 1 74.31 10 ASN B N 1
ATOM 4539 C CA . ASN B 1 10 ? 17.234 -57.375 -27.469 1 74.31 10 ASN B CA 1
ATOM 4540 C C . ASN B 1 10 ? 16.312 -58.188 -28.375 1 74.31 10 ASN B C 1
ATOM 4542 O O . ASN B 1 10 ? 16.328 -58.031 -29.594 1 74.31 10 ASN B O 1
ATOM 4546 N N . LEU B 1 11 ? 15.43 -58.938 -27.734 1 80.56 11 LEU B N 1
ATOM 4547 C CA . LEU B 1 11 ? 14.57 -59.781 -28.578 1 80.56 11 LEU B CA 1
ATOM 4548 C C . LEU B 1 11 ? 13.258 -59.062 -28.891 1 80.56 11 LEU B C 1
ATOM 4550 O O . LEU B 1 11 ? 12.477 -58.781 -27.984 1 80.56 11 LEU B O 1
ATOM 4554 N N . LYS B 1 12 ? 13.094 -58.781 -30.188 1 88 12 LYS B N 1
ATOM 4555 C CA . LYS B 1 12 ? 11.852 -58.156 -30.625 1 88 12 LYS B CA 1
ATOM 4556 C C . LYS B 1 12 ? 10.719 -59.156 -30.703 1 88 12 LYS B C 1
ATOM 4558 O O . LYS B 1 12 ? 10.93 -60.312 -31.125 1 88 12 LYS B O 1
ATOM 4563 N N . ILE B 1 13 ? 9.578 -58.844 -30.25 1 83.88 13 ILE B N 1
ATOM 4564 C CA . ILE B 1 13 ? 8.398 -59.688 -30.234 1 83.88 13 ILE B CA 1
ATOM 4565 C C . ILE B 1 13 ? 8.102 -60.188 -31.641 1 83.88 13 ILE B C 1
ATOM 4567 O O . ILE B 1 13 ? 7.832 -61.375 -31.844 1 83.88 13 ILE B O 1
ATOM 4571 N N . ILE B 1 14 ? 8.266 -59.344 -32.594 1 85.62 14 ILE B N 1
ATOM 4572 C CA . ILE B 1 14 ? 7.977 -59.688 -33.969 1 85.62 14 ILE B CA 1
ATOM 4573 C C . ILE B 1 14 ? 8.938 -60.75 -34.438 1 85.62 14 ILE B C 1
ATOM 4575 O O . ILE B 1 14 ? 8.547 -61.656 -35.188 1 85.62 14 ILE B O 1
ATOM 4579 N N . HIS B 1 15 ? 10.148 -60.75 -34.031 1 85.88 15 HIS B N 1
ATOM 4580 C CA . HIS B 1 15 ? 11.141 -61.719 -34.469 1 85.88 15 HIS B CA 1
ATOM 4581 C C . HIS B 1 15 ? 10.875 -63.062 -33.812 1 85.88 15 HIS B C 1
ATOM 4583 O O . HIS B 1 15 ? 11.078 -64.125 -34.406 1 85.88 15 HIS B O 1
ATOM 4589 N N . MET B 1 16 ? 10.43 -62.938 -32.594 1 84 16 MET B N 1
ATOM 4590 C CA . MET B 1 16 ? 10.133 -64.188 -31.906 1 84 16 MET B CA 1
ATOM 4591 C C . MET B 1 16 ? 8.938 -64.875 -32.562 1 84 16 MET B C 1
ATOM 4593 O O . MET B 1 16 ? 8.945 -66.125 -32.719 1 84 16 MET B O 1
ATOM 4597 N N . PHE B 1 17 ? 8.055 -64.125 -32.875 1 85.75 17 PHE B N 1
ATOM 4598 C CA . PHE B 1 17 ? 6.895 -64.625 -33.594 1 85.75 17 PHE B CA 1
ATOM 4599 C C . PHE B 1 17 ? 7.301 -65.188 -34.938 1 85.75 17 PHE B C 1
ATOM 4601 O O . PHE B 1 17 ? 6.863 -66.312 -35.312 1 85.75 17 PHE B O 1
ATOM 4608 N N . THR B 1 18 ? 8.141 -64.562 -35.656 1 87.5 18 THR B N 1
ATOM 4609 C CA . THR B 1 18 ? 8.617 -65.062 -36.969 1 87.5 18 THR B CA 1
ATOM 4610 C C . THR B 1 18 ? 9.406 -66.312 -36.812 1 87.5 18 THR B C 1
ATOM 4612 O O . THR B 1 18 ? 9.281 -67.25 -37.625 1 87.5 18 THR B O 1
ATOM 4615 N N . LEU B 1 19 ? 10.102 -66.438 -35.75 1 88.31 19 LEU B N 1
ATOM 4616 C CA . LEU B 1 19 ? 10.883 -67.625 -35.5 1 88.31 19 LEU B CA 1
ATOM 4617 C C . LEU B 1 19 ? 9.961 -68.812 -35.281 1 88.31 19 LEU B C 1
ATOM 4619 O O . LEU B 1 19 ? 10.203 -69.938 -35.844 1 88.31 19 LEU B O 1
ATOM 4623 N N . LEU B 1 20 ? 8.953 -68.625 -34.5 1 88.5 20 LEU B N 1
ATOM 4624 C CA . LEU B 1 20 ? 7.988 -69.688 -34.281 1 88.5 20 LEU B CA 1
ATOM 4625 C C . LEU B 1 20 ? 7.34 -70.125 -35.594 1 88.5 20 LEU B C 1
ATOM 4627 O O . LEU B 1 20 ? 7.191 -71.312 -35.812 1 88.5 20 LEU B O 1
ATOM 4631 N N . SER B 1 21 ? 7.031 -69.188 -36.438 1 90.12 21 SER B N 1
ATOM 4632 C CA . SER B 1 21 ? 6.41 -69.438 -37.719 1 90.12 21 SER B CA 1
ATOM 4633 C C . SER B 1 21 ? 7.355 -70.25 -38.625 1 90.12 21 SER B C 1
ATOM 4635 O O . SER B 1 21 ? 6.957 -71.25 -39.25 1 90.12 21 SER B O 1
ATOM 4637 N N . ILE B 1 22 ? 8.578 -69.938 -38.656 1 91.19 22 ILE B N 1
ATOM 4638 C CA . ILE B 1 22 ? 9.57 -70.562 -39.5 1 91.19 22 ILE B CA 1
ATOM 4639 C C . ILE B 1 22 ? 9.805 -72 -39.031 1 91.19 22 ILE B C 1
ATOM 4641 O O . ILE B 1 22 ? 9.828 -72.938 -39.844 1 91.19 22 ILE B O 1
ATOM 4645 N N . ILE B 1 23 ? 9.891 -72.125 -37.75 1 91.19 23 ILE B N 1
ATOM 4646 C CA . ILE B 1 23 ? 10.125 -73.5 -37.188 1 91.19 23 ILE B CA 1
ATOM 4647 C C . ILE B 1 23 ? 8.93 -74.375 -37.5 1 91.19 23 ILE B C 1
ATOM 4649 O O . ILE B 1 23 ? 9.102 -75.562 -37.875 1 91.19 23 ILE B O 1
ATOM 4653 N N . ALA B 1 24 ? 7.742 -73.75 -37.344 1 91.31 24 ALA B N 1
ATOM 4654 C CA . ALA B 1 24 ? 6.531 -74.5 -37.656 1 91.31 24 ALA B CA 1
ATOM 4655 C C . ALA B 1 24 ? 6.516 -74.938 -39.125 1 91.31 24 ALA B C 1
ATOM 4657 O O . ALA B 1 24 ? 6.195 -76.125 -39.406 1 91.31 24 ALA B O 1
ATOM 4658 N N . LEU B 1 25 ? 6.98 -74.125 -40 1 91.62 25 LEU B N 1
ATOM 4659 C CA . LEU B 1 25 ? 7.016 -74.438 -41.438 1 91.62 25 LEU B CA 1
ATOM 4660 C C . LEU B 1 25 ? 8.094 -75.5 -41.75 1 91.62 25 LEU B C 1
ATOM 4662 O O . LEU B 1 25 ? 7.848 -76.438 -42.5 1 91.62 25 LEU B O 1
ATOM 4666 N N . LEU B 1 26 ? 9.227 -75.375 -41.125 1 91.75 26 LEU B N 1
ATOM 4667 C CA . LEU B 1 26 ? 10.352 -76.25 -41.375 1 91.75 26 LEU B CA 1
ATOM 4668 C C . LEU B 1 26 ? 10.031 -77.688 -40.906 1 91.75 26 LEU B C 1
ATOM 4670 O O . LEU B 1 26 ? 10.328 -78.688 -41.594 1 91.75 26 LEU B O 1
ATOM 4674 N N . THR B 1 27 ? 9.414 -77.688 -39.75 1 91.38 27 THR B N 1
ATOM 4675 C CA . THR B 1 27 ? 9.109 -79 -39.188 1 91.38 27 THR B CA 1
ATOM 4676 C C . THR B 1 27 ? 8.047 -79.688 -40.031 1 91.38 27 THR B C 1
ATOM 4678 O O . THR B 1 27 ? 8.109 -80.875 -40.25 1 91.38 27 THR B O 1
ATOM 4681 N N . ASN B 1 28 ? 7.117 -78.938 -40.531 1 90.12 28 ASN B N 1
ATOM 4682 C CA . ASN B 1 28 ? 6.105 -79.562 -41.406 1 90.12 28 ASN B CA 1
ATOM 4683 C C . ASN B 1 28 ? 6.719 -80.062 -42.688 1 90.12 28 ASN B C 1
ATOM 4685 O O . ASN B 1 28 ? 6.391 -81.188 -43.125 1 90.12 28 ASN B O 1
ATOM 4689 N N . LEU B 1 29 ? 7.617 -79.438 -43.25 1 90.62 29 LEU B N 1
ATOM 4690 C CA . LEU B 1 29 ? 8.289 -79.812 -44.469 1 90.62 29 LEU B CA 1
ATOM 4691 C C . LEU B 1 29 ? 9.18 -81.062 -44.219 1 90.62 29 LEU B C 1
ATOM 4693 O O . LEU B 1 29 ? 9.234 -82 -45.062 1 90.62 29 LEU B O 1
ATOM 4697 N N . PHE B 1 30 ? 9.766 -81.062 -43.125 1 92.31 30 PHE B N 1
ATOM 4698 C CA . PHE B 1 30 ? 10.68 -82.125 -42.781 1 92.31 30 PHE B CA 1
ATOM 4699 C C . PHE B 1 30 ? 9.922 -83.438 -42.594 1 92.31 30 PHE B C 1
ATOM 4701 O O . PHE B 1 30 ? 10.32 -84.5 -43.094 1 92.31 30 PHE B O 1
ATOM 4708 N N . ILE B 1 31 ? 8.805 -83.375 -41.906 1 92 31 ILE B N 1
ATOM 4709 C CA . ILE B 1 31 ? 7.988 -84.562 -41.688 1 92 31 ILE B CA 1
ATOM 4710 C C . ILE B 1 31 ? 7.434 -85.062 -43 1 92 31 ILE B C 1
ATOM 4712 O O . ILE B 1 31 ? 7.469 -86.25 -43.281 1 92 31 ILE B O 1
ATOM 4716 N N . GLY B 1 32 ? 7.027 -84.125 -43.844 1 88.5 32 GLY B N 1
ATOM 4717 C CA . GLY B 1 32 ? 6.531 -84.5 -45.156 1 88.5 32 GLY B CA 1
ATOM 4718 C C . GLY B 1 32 ? 7.582 -85.188 -46.031 1 88.5 32 GLY B C 1
ATOM 4719 O O . GLY B 1 32 ? 7.301 -86.188 -46.688 1 88.5 32 GLY B O 1
ATOM 4720 N N . PHE B 1 33 ? 8.758 -84.75 -45.906 1 91.94 33 PHE B N 1
ATOM 4721 C CA . PHE B 1 33 ? 9.859 -85.312 -46.719 1 91.94 33 PHE B CA 1
ATOM 4722 C C . PHE B 1 33 ? 10.234 -86.688 -46.25 1 91.94 33 PHE B C 1
ATOM 4724 O O . PHE B 1 33 ? 10.398 -87.562 -47.094 1 91.94 33 PHE B O 1
ATOM 4731 N N . ILE B 1 34 ? 10.336 -86.875 -45 1 91.25 34 ILE B N 1
ATOM 4732 C CA . ILE B 1 34 ? 10.688 -88.188 -44.469 1 91.25 34 ILE B CA 1
ATOM 4733 C C . ILE B 1 34 ? 9.594 -89.188 -44.781 1 91.25 34 ILE B C 1
ATOM 4735 O O . ILE B 1 34 ? 9.883 -90.312 -45.156 1 91.25 34 ILE B O 1
ATOM 4739 N N . ALA B 1 35 ? 8.352 -88.688 -44.688 1 91.31 35 ALA B N 1
ATOM 4740 C CA . ALA B 1 35 ? 7.219 -89.5 -45.031 1 91.31 35 ALA B CA 1
ATOM 4741 C C . ALA B 1 35 ? 7.266 -89.938 -46.469 1 91.31 35 ALA B C 1
ATOM 4743 O O . ALA B 1 35 ? 7.051 -91.125 -46.781 1 91.31 35 ALA B O 1
ATOM 4744 N N . TYR B 1 36 ? 7.672 -89.125 -47.281 1 90.31 36 TYR B N 1
ATOM 4745 C CA . TYR B 1 36 ? 7.777 -89.438 -48.719 1 90.31 36 TYR B CA 1
ATOM 4746 C C . TYR B 1 36 ? 8.875 -90.438 -48.969 1 90.31 36 TYR B C 1
ATOM 4748 O O . TYR B 1 36 ? 8.641 -91.438 -49.656 1 90.31 36 TYR B O 1
ATOM 4756 N N . PHE B 1 37 ? 10 -90.188 -48.438 1 91.56 37 PHE B N 1
ATOM 4757 C CA . PHE B 1 37 ? 11.148 -91.062 -48.688 1 91.56 37 PHE B CA 1
ATOM 4758 C C . PHE B 1 37 ? 10.875 -92.438 -48.156 1 91.56 37 PHE B C 1
ATOM 4760 O O . PHE B 1 37 ? 11.164 -93.438 -48.844 1 91.56 37 PHE B O 1
ATOM 4767 N N . ASN B 1 38 ? 10.234 -92.5 -47.031 1 89.94 38 ASN B N 1
ATOM 4768 C CA . ASN B 1 38 ? 9.914 -93.812 -46.438 1 89.94 38 ASN B CA 1
ATOM 4769 C C . ASN B 1 38 ? 8.891 -94.562 -47.281 1 89.94 38 ASN B C 1
ATOM 4771 O O . ASN B 1 38 ? 9.016 -95.812 -47.5 1 89.94 38 ASN B O 1
ATOM 4775 N N . MET B 1 39 ? 7.988 -93.938 -47.844 1 90.06 39 MET B N 1
ATOM 4776 C CA . MET B 1 39 ? 6.961 -94.5 -48.688 1 90.06 39 MET B CA 1
ATOM 4777 C C . MET B 1 39 ? 7.551 -95 -50 1 90.06 39 MET B C 1
ATOM 4779 O O . MET B 1 39 ? 7.184 -96.062 -50.5 1 90.06 39 MET B O 1
ATOM 4783 N N . HIS B 1 40 ? 8.5 -94.188 -50.438 1 91.06 40 HIS B N 1
ATOM 4784 C CA . HIS B 1 40 ? 9.18 -94.562 -51.688 1 91.06 40 HIS B CA 1
ATOM 4785 C C . HIS B 1 40 ? 10.008 -95.812 -51.469 1 91.06 40 HIS B C 1
ATOM 4787 O O . HIS B 1 40 ? 10.008 -96.75 -52.312 1 91.06 40 HIS B O 1
ATOM 4793 N N . ASN B 1 41 ? 10.625 -96 -50.406 1 90.81 41 ASN B N 1
ATOM 4794 C CA . ASN B 1 41 ? 11.422 -97.125 -50.094 1 90.81 41 ASN B CA 1
ATOM 4795 C C . ASN B 1 41 ? 10.547 -98.375 -49.938 1 90.81 41 ASN B C 1
ATOM 4797 O O . ASN B 1 41 ? 10.898 -99.438 -50.438 1 90.81 41 ASN B O 1
ATOM 4801 N N . LEU B 1 42 ? 9.406 -98.25 -49.344 1 89.25 42 LEU B N 1
ATOM 4802 C CA . LEU B 1 42 ? 8.469 -99.375 -49.188 1 89.25 42 LEU B CA 1
ATOM 4803 C C . LEU B 1 42 ? 7.914 -99.812 -50.531 1 89.25 42 LEU B C 1
ATOM 4805 O O . LEU B 1 42 ? 7.766 -101 -50.781 1 89.25 42 LEU B O 1
ATOM 4809 N N . ASN B 1 43 ? 7.727 -98.812 -51.375 1 89.62 43 ASN B N 1
ATOM 4810 C CA . ASN B 1 43 ? 7.25 -99.188 -52.688 1 89.62 43 ASN B CA 1
ATOM 4811 C C . ASN B 1 43 ? 8.32 -99.938 -53.5 1 89.62 43 ASN B C 1
ATOM 4813 O O . ASN B 1 43 ? 8.008 -100.812 -54.312 1 89.62 43 ASN B O 1
ATOM 4817 N N . SER B 1 44 ? 9.562 -99.625 -53.344 1 91.19 44 SER B N 1
ATOM 4818 C CA . SER B 1 44 ? 10.672 -100.375 -54 1 91.19 44 SER B CA 1
ATOM 4819 C C . SER B 1 44 ? 10.742 -101.812 -53.531 1 91.19 44 SER B C 1
ATOM 4821 O O . SER B 1 44 ? 11.062 -102.688 -54.344 1 91.19 44 SER B O 1
ATOM 4823 N N . ASP B 1 45 ? 10.406 -102 -52.281 1 89.56 45 ASP B N 1
ATOM 4824 C CA . ASP B 1 45 ? 10.352 -103.312 -51.781 1 89.56 45 ASP B CA 1
ATOM 4825 C C . ASP B 1 45 ? 9.25 -104.125 -52.469 1 89.56 45 ASP B C 1
ATOM 4827 O O . ASP B 1 45 ? 9.445 -105.312 -52.812 1 89.56 45 ASP B O 1
ATOM 4831 N N . ILE B 1 46 ? 8.156 -103.562 -52.75 1 88.94 46 ILE B N 1
ATOM 4832 C CA . ILE B 1 46 ? 7.047 -104.188 -53.469 1 88.94 46 ILE B CA 1
ATOM 4833 C C . ILE B 1 46 ? 7.477 -104.562 -54.875 1 88.94 46 ILE B C 1
ATOM 4835 O O . ILE B 1 46 ? 7.246 -105.688 -55.344 1 88.94 46 ILE B O 1
ATOM 4839 N N . GLU B 1 47 ? 8.195 -103.688 -55.5 1 89.06 47 GLU B N 1
ATOM 4840 C CA . GLU B 1 47 ? 8.664 -103.875 -56.875 1 89.06 47 GLU B CA 1
ATOM 4841 C C . GLU B 1 47 ? 9.672 -105.062 -56.938 1 89.06 47 GLU B C 1
ATOM 4843 O O . GLU B 1 47 ? 9.617 -105.875 -57.844 1 89.06 47 GLU B O 1
ATOM 4848 N N . ASN B 1 48 ? 10.492 -105.125 -56 1 90.31 48 ASN B N 1
ATOM 4849 C CA . ASN B 1 48 ? 11.5 -106.188 -55.938 1 90.31 48 ASN B CA 1
ATOM 4850 C C . ASN B 1 48 ? 10.859 -107.562 -55.75 1 90.31 48 ASN B C 1
ATOM 4852 O O . ASN B 1 48 ? 11.234 -108.5 -56.406 1 90.31 48 ASN B O 1
ATOM 4856 N N . LEU B 1 49 ? 9.906 -107.625 -54.938 1 89.31 49 LEU B N 1
ATOM 4857 C CA . LEU B 1 49 ? 9.219 -108.875 -54.656 1 89.31 49 LEU B CA 1
ATOM 4858 C C . LEU B 1 49 ? 8.492 -109.375 -55.906 1 89.31 49 LEU B C 1
ATOM 4860 O O . LEU B 1 49 ? 8.539 -110.562 -56.219 1 89.31 49 LEU B O 1
ATOM 4864 N N . TYR B 1 50 ? 7.906 -108.562 -56.625 1 88.06 50 TYR B N 1
ATOM 4865 C CA . TYR B 1 50 ? 7.125 -108.938 -57.812 1 88.06 50 TYR B CA 1
ATOM 4866 C C . TYR B 1 50 ? 8.031 -109.188 -59 1 88.06 50 TYR B C 1
ATOM 4868 O O . TYR B 1 50 ? 8.023 -110.312 -59.562 1 88.06 50 TYR B O 1
ATOM 4876 N N . ASN B 1 51 ? 8.922 -108.188 -59.344 1 87 51 ASN B N 1
ATOM 4877 C CA . ASN B 1 51 ? 9.656 -108.188 -60.594 1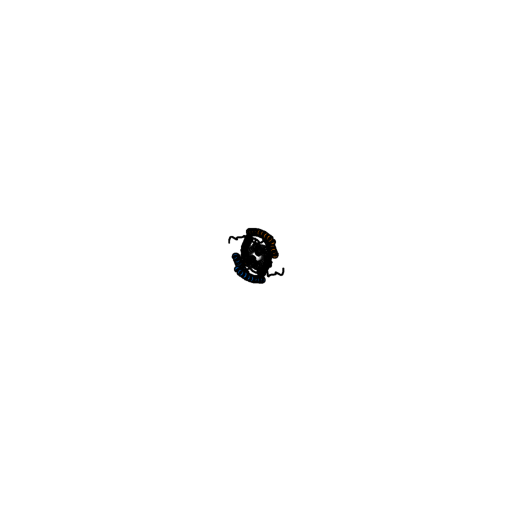 87 51 ASN B CA 1
ATOM 4878 C C . ASN B 1 51 ? 10.836 -109.188 -60.531 1 87 51 ASN B C 1
ATOM 4880 O O . ASN B 1 51 ? 11.281 -109.688 -61.562 1 87 51 ASN B O 1
ATOM 4884 N N . ASN B 1 52 ? 11.297 -109.438 -59.344 1 89.38 52 ASN B N 1
ATOM 4885 C CA . ASN B 1 52 ? 12.477 -110.25 -59.219 1 89.38 52 ASN B CA 1
ATOM 4886 C C . ASN B 1 52 ? 12.156 -111.625 -58.562 1 89.38 52 ASN B C 1
ATOM 4888 O O . ASN B 1 52 ? 12.211 -112.688 -59.188 1 89.38 52 ASN B O 1
ATOM 4892 N N . GLN B 1 53 ? 11.633 -111.562 -57.438 1 87.06 53 GLN B N 1
ATOM 4893 C CA . GLN B 1 53 ? 11.477 -112.812 -56.625 1 87.06 53 GLN B CA 1
ATOM 4894 C C . GLN B 1 53 ? 10.367 -113.688 -57.188 1 87.06 53 GLN B C 1
ATOM 4896 O O . GLN B 1 53 ? 10.57 -114.875 -57.375 1 87.06 53 GLN B O 1
ATOM 4901 N N . LEU B 1 54 ? 9.258 -113.125 -57.531 1 89.31 54 LEU B N 1
ATOM 4902 C CA . LEU B 1 54 ? 8.117 -113.875 -58.031 1 89.31 54 LEU B CA 1
ATOM 4903 C C . LEU B 1 54 ? 8.445 -114.5 -59.375 1 89.31 54 LEU B C 1
ATOM 4905 O O . LEU B 1 54 ? 8.078 -115.688 -59.625 1 89.31 54 LEU B O 1
ATOM 4909 N N . TYR B 1 55 ? 9.188 -114 -60.188 1 88 55 TYR B N 1
ATOM 4910 C CA . TYR B 1 55 ? 9.516 -114.5 -61.531 1 88 55 TYR B CA 1
ATOM 4911 C C . TYR B 1 55 ? 10.539 -115.625 -61.438 1 88 55 TYR B C 1
ATOM 4913 O O . TYR B 1 55 ? 10.523 -116.562 -62.25 1 88 55 TYR B O 1
ATOM 4921 N N . LYS B 1 56 ? 11.375 -115.562 -60.469 1 91.38 56 LYS B N 1
ATOM 4922 C CA . LYS B 1 56 ? 12.289 -116.688 -60.188 1 91.38 56 LYS B CA 1
ATOM 4923 C C . LYS B 1 56 ? 11.523 -117.938 -59.844 1 91.38 56 LYS B C 1
ATOM 4925 O O . LYS B 1 56 ? 11.789 -119 -60.375 1 91.38 56 LYS B O 1
ATOM 4930 N N . VAL B 1 57 ? 10.523 -117.625 -58.969 1 90.75 57 VAL B N 1
ATOM 4931 C CA . VAL B 1 57 ? 9.719 -118.812 -58.5 1 90.75 57 VAL B CA 1
ATOM 4932 C C . VAL B 1 57 ? 8.922 -119.375 -59.656 1 90.75 57 VAL B C 1
ATOM 4934 O O . VAL B 1 57 ? 8.891 -120.562 -59.875 1 90.75 57 VAL B O 1
ATOM 4937 N N . LYS B 1 58 ? 8.375 -118.562 -60.438 1 88.88 58 LYS B N 1
ATOM 4938 C CA . LYS B 1 58 ? 7.617 -118.938 -61.625 1 88.88 58 LYS B CA 1
ATOM 4939 C C . LYS B 1 58 ? 8.484 -119.75 -62.594 1 88.88 58 LYS B C 1
ATOM 4941 O O . LYS B 1 58 ? 8.102 -120.812 -63.031 1 88.88 58 LYS B O 1
ATOM 4946 N N . GLY B 1 59 ? 9.609 -119.188 -62.906 1 87.62 59 GLY B N 1
ATOM 4947 C CA . GLY B 1 59 ? 10.5 -119.812 -63.875 1 87.62 59 GLY B CA 1
ATOM 4948 C C . GLY B 1 59 ? 10.984 -121.188 -63.406 1 87.62 59 GLY B C 1
ATOM 4949 O O . GLY B 1 59 ? 10.914 -122.188 -64.188 1 87.62 59 GLY B O 1
ATOM 4950 N N . ALA B 1 60 ? 11.406 -121.312 -62.25 1 87.94 60 ALA B N 1
ATOM 4951 C CA . ALA B 1 60 ? 11.914 -122.562 -61.688 1 87.94 60 ALA B CA 1
ATOM 4952 C C . ALA B 1 60 ? 10.812 -123.625 -61.656 1 87.94 60 ALA B C 1
ATOM 4954 O O . ALA B 1 60 ? 11.047 -124.812 -62 1 87.94 60 ALA B O 1
ATOM 4955 N N . GLY B 1 61 ? 9.633 -123.188 -61.25 1 83.81 61 GLY B N 1
ATOM 4956 C CA . GLY B 1 61 ? 8.5 -124.062 -61.219 1 83.81 61 GLY B CA 1
ATOM 4957 C C . GLY B 1 61 ? 8.117 -124.625 -62.594 1 83.81 61 GLY B C 1
ATOM 4958 O O . GLY B 1 61 ? 7.832 -125.812 -62.75 1 83.81 61 GLY B O 1
ATOM 4959 N N . TYR B 1 62 ? 8.164 -123.75 -63.5 1 86.5 62 TYR B N 1
ATOM 4960 C CA . TYR B 1 62 ? 7.816 -124.125 -64.875 1 86.5 62 TYR B CA 1
ATOM 4961 C C . TYR B 1 62 ? 8.812 -125.125 -65.438 1 86.5 62 TYR B C 1
ATOM 4963 O O . TYR B 1 62 ? 8.414 -126.125 -66.062 1 86.5 62 TYR B O 1
ATOM 4971 N N . ILE B 1 63 ? 10.055 -124.938 -65.25 1 89.69 63 ILE B N 1
ATOM 4972 C CA . ILE B 1 63 ? 11.086 -125.875 -65.812 1 89.69 63 ILE B CA 1
ATOM 4973 C C . ILE B 1 63 ? 10.883 -127.25 -65.188 1 89.69 63 ILE B C 1
ATOM 4975 O O . ILE B 1 63 ? 10.922 -128.25 -65.938 1 89.69 63 ILE B O 1
ATOM 4979 N N . ASN B 1 64 ? 10.664 -127.312 -64 1 83.25 64 ASN B N 1
ATOM 4980 C CA . ASN B 1 64 ? 10.461 -128.625 -63.344 1 83.25 64 ASN B CA 1
ATOM 4981 C C . ASN B 1 64 ? 9.266 -129.375 -63.938 1 83.25 64 ASN B C 1
ATOM 4983 O O . ASN B 1 64 ? 9.328 -130.5 -64.125 1 83.25 64 ASN B O 1
ATOM 4987 N N . GLY B 1 65 ? 8.195 -128.625 -64.188 1 81.12 65 GLY B N 1
ATOM 4988 C CA . GLY B 1 65 ? 7.004 -129.25 -64.75 1 81.12 65 GLY B CA 1
ATOM 4989 C C . GLY B 1 65 ? 7.234 -129.75 -66.188 1 81.12 65 GLY B C 1
ATOM 4990 O O . GLY B 1 65 ? 6.879 -130.875 -66.5 1 81.12 65 GLY B O 1
ATOM 4991 N N . GLU B 1 66 ? 7.906 -129 -66.938 1 86.94 66 GLU B N 1
ATOM 4992 C CA . GLU B 1 66 ? 8.164 -129.375 -68.312 1 86.94 66 GLU B CA 1
ATOM 4993 C C . GLU B 1 66 ? 9.172 -130.5 -68.438 1 86.94 66 GLU B C 1
ATOM 4995 O O . GLU B 1 66 ? 9.086 -131.375 -69.312 1 86.94 66 GLU B O 1
ATOM 5000 N N . LEU B 1 67 ? 10.07 -130.5 -67.562 1 89.31 67 LEU B N 1
ATOM 5001 C CA . LEU B 1 67 ? 11.055 -131.625 -67.562 1 89.31 67 LEU B CA 1
ATOM 5002 C C . LEU B 1 67 ? 10.391 -133 -67.312 1 89.31 67 LEU B C 1
ATOM 5004 O O . LEU B 1 67 ? 10.742 -134 -67.938 1 89.31 67 LEU B O 1
ATOM 5008 N N . GLY B 1 68 ? 9.461 -132.875 -66.375 1 82.94 68 GLY B N 1
ATOM 5009 C CA . GLY B 1 68 ? 8.727 -134.125 -66.125 1 82.94 68 GLY B CA 1
ATOM 5010 C C . GLY B 1 68 ? 8.047 -134.75 -67.375 1 82.94 68 GLY B C 1
ATOM 5011 O O . GLY B 1 68 ? 8.109 -135.875 -67.688 1 82.94 68 GLY B O 1
ATOM 5012 N N . GLN B 1 69 ? 7.508 -133.875 -68.125 1 84.62 69 GLN B N 1
ATOM 5013 C CA . GLN B 1 69 ? 6.84 -134.25 -69.375 1 84.62 69 GLN B CA 1
ATOM 5014 C C . GLN B 1 69 ? 7.852 -134.75 -70.375 1 84.62 69 GLN B C 1
ATOM 5016 O O . GLN B 1 69 ? 7.613 -135.625 -71.125 1 84.62 69 GLN B O 1
ATOM 5021 N N . LEU B 1 70 ? 8.867 -134 -70.438 1 91.44 70 LEU B N 1
ATOM 5022 C CA . LEU B 1 70 ? 9.93 -134.375 -71.438 1 91.44 70 LEU B CA 1
ATOM 5023 C C . LEU B 1 70 ? 10.492 -135.75 -71.125 1 91.44 70 LEU B C 1
ATOM 5025 O O . LEU B 1 70 ? 10.633 -136.625 -72.062 1 91.44 70 LEU B O 1
ATOM 5029 N N . ARG B 1 71 ? 10.742 -136.125 -69.938 1 88.75 71 ARG B N 1
ATOM 5030 C CA . ARG B 1 71 ? 11.273 -137.375 -69.562 1 88.75 71 ARG B CA 1
ATOM 5031 C C . ARG B 1 71 ? 10.281 -138.5 -69.812 1 88.75 71 ARG B C 1
ATOM 5033 O O . ARG B 1 71 ? 10.672 -139.625 -70.25 1 88.75 71 ARG B O 1
ATOM 5040 N N . ASN B 1 72 ? 9.078 -138.125 -69.562 1 86.38 72 ASN B N 1
ATOM 5041 C CA . ASN B 1 72 ? 8.039 -139.125 -69.875 1 86.38 72 ASN B CA 1
ATOM 5042 C C . ASN B 1 72 ? 7.953 -139.375 -71.375 1 86.38 72 ASN B C 1
ATOM 5044 O O . ASN B 1 72 ? 7.809 -140.625 -71.75 1 86.38 72 ASN B O 1
ATOM 5048 N N . ALA B 1 73 ? 8.055 -138.375 -72.188 1 88.44 73 ALA B N 1
ATOM 5049 C CA . ALA B 1 73 ? 8.062 -138.625 -73.625 1 88.44 73 ALA B CA 1
ATOM 5050 C C . ALA B 1 73 ? 9.242 -139.5 -74.062 1 88.44 73 ALA B C 1
ATOM 5052 O O . ALA B 1 73 ? 9.086 -140.375 -74.875 1 88.44 73 ALA B O 1
ATOM 5053 N N . LEU B 1 74 ? 10.266 -139.25 -73.5 1 91.06 74 LEU B N 1
ATOM 5054 C CA . LEU B 1 74 ? 11.461 -140 -73.875 1 91.06 74 LEU B CA 1
ATOM 5055 C C . LEU B 1 74 ? 11.336 -141.5 -73.438 1 91.06 74 LEU B C 1
ATOM 5057 O O . LEU B 1 74 ? 11.75 -142.375 -74.188 1 91.06 74 LEU B O 1
ATOM 5061 N N . THR B 1 75 ? 10.836 -141.625 -72.25 1 88.75 75 THR B N 1
ATOM 5062 C CA . THR B 1 75 ? 10.586 -143 -71.75 1 88.75 75 THR B CA 1
ATOM 5063 C C . THR B 1 75 ? 9.695 -143.75 -72.75 1 88.75 75 THR B C 1
ATOM 5065 O O . THR B 1 75 ? 9.938 -145 -73.062 1 88.75 75 THR B O 1
ATOM 5068 N N . LYS B 1 76 ? 8.758 -143.125 -73.312 1 87.31 76 LYS B N 1
ATOM 5069 C CA . LYS B 1 76 ? 7.863 -143.75 -74.312 1 87.31 76 LYS B CA 1
ATOM 5070 C C . LYS B 1 76 ? 8.602 -144.125 -75.562 1 87.31 76 LYS B C 1
ATOM 5072 O O . LYS B 1 76 ? 8.367 -145.125 -76.188 1 87.31 76 LYS B O 1
ATOM 5077 N N . ILE B 1 77 ? 9.43 -143.25 -75.938 1 89.88 77 ILE B N 1
ATOM 5078 C CA . ILE B 1 77 ? 10.219 -143.5 -77.125 1 89.88 77 ILE B CA 1
ATOM 5079 C C . ILE B 1 77 ? 11.125 -144.625 -76.938 1 89.88 77 ILE B C 1
ATOM 5081 O O . ILE B 1 77 ? 11.32 -145.5 -77.875 1 89.88 77 ILE B O 1
ATOM 5085 N N . ILE B 1 78 ? 11.609 -144.875 -75.812 1 89.12 78 ILE B N 1
ATOM 5086 C CA . ILE B 1 78 ? 12.531 -146 -75.5 1 89.12 78 ILE B CA 1
ATOM 5087 C C . ILE B 1 78 ? 11.773 -147.25 -75.438 1 89.12 78 ILE B C 1
ATOM 5089 O O . ILE B 1 78 ? 12.211 -148.25 -76.062 1 89.12 78 ILE B O 1
ATOM 5093 N N . ASP B 1 79 ? 10.641 -147.375 -74.938 1 85.06 79 ASP B N 1
ATOM 5094 C CA . ASP B 1 79 ? 10.031 -148.625 -74.562 1 85.06 79 ASP B CA 1
ATOM 5095 C C . ASP B 1 79 ? 8.93 -149 -75.5 1 85.06 79 ASP B C 1
ATOM 5097 O O . ASP B 1 79 ? 8.547 -150.125 -75.562 1 85.06 79 ASP B O 1
ATOM 5101 N N . ARG B 1 80 ? 8.383 -148 -76.25 1 87.5 80 ARG B N 1
ATOM 5102 C CA . ARG B 1 80 ? 7.262 -148.25 -77.188 1 87.5 80 ARG B CA 1
ATOM 5103 C C . ARG B 1 80 ? 7.699 -148.25 -78.625 1 87.5 80 ARG B C 1
ATOM 5105 O O . ARG B 1 80 ? 8.828 -147.875 -78.938 1 87.5 80 ARG B O 1
ATOM 5112 N N . PRO B 1 81 ? 6.777 -148.875 -79.625 1 87.19 81 PRO B N 1
ATOM 5113 C CA . PRO B 1 81 ? 7.105 -148.75 -81.062 1 87.19 81 PRO B CA 1
ATOM 5114 C C . PRO B 1 81 ? 7.281 -147.25 -81.5 1 87.19 81 PRO B C 1
ATOM 5116 O O . PRO B 1 81 ? 6.605 -146.375 -80.938 1 87.19 81 PRO B O 1
ATOM 5119 N N . TYR B 1 82 ? 8.102 -147.125 -82.375 1 89.88 82 TYR B N 1
ATOM 5120 C CA . TYR B 1 82 ? 8.469 -145.75 -82.812 1 89.88 82 TYR B CA 1
ATOM 5121 C C . TYR B 1 82 ? 7.246 -145 -83.25 1 89.88 82 TYR B C 1
ATOM 5123 O O . TYR B 1 82 ? 6.508 -145.375 -84.125 1 89.88 82 TYR B O 1
ATOM 5131 N N . ASP B 1 83 ? 6.984 -143.875 -82.688 1 89.75 83 ASP B N 1
ATOM 5132 C CA . ASP B 1 83 ? 5.875 -142.875 -82.938 1 89.75 83 ASP B CA 1
ATOM 5133 C C . ASP B 1 83 ? 6.355 -141.5 -83 1 89.75 83 ASP B C 1
ATOM 5135 O O . ASP B 1 83 ? 6.887 -140.875 -82.062 1 89.75 83 ASP B O 1
ATOM 5139 N N . GLN B 1 84 ? 6.09 -140.875 -84.125 1 91.88 84 GLN B N 1
ATOM 5140 C CA . GLN B 1 84 ? 6.555 -139.5 -84.375 1 91.88 84 GLN B CA 1
ATOM 5141 C C . GLN B 1 84 ? 5.934 -138.5 -83.375 1 91.88 84 GLN B C 1
ATOM 5143 O O . GLN B 1 84 ? 6.535 -137.5 -83.062 1 91.88 84 GLN B O 1
ATOM 5148 N N . ASN B 1 85 ? 4.871 -138.875 -82.812 1 89.5 85 ASN B N 1
ATOM 5149 C CA . ASN B 1 85 ? 4.18 -137.875 -81.938 1 89.5 85 ASN B CA 1
ATOM 5150 C C . ASN B 1 85 ? 4.957 -137.75 -80.625 1 89.5 85 ASN B C 1
ATOM 5152 O O . ASN B 1 85 ? 4.996 -136.625 -80.062 1 89.5 85 ASN B O 1
ATOM 5156 N N . ASN B 1 86 ? 5.555 -138.75 -80.125 1 89.81 86 ASN B N 1
ATOM 5157 C CA . ASN B 1 86 ? 6.371 -138.75 -78.875 1 89.81 86 ASN B CA 1
ATOM 5158 C C . ASN B 1 86 ? 7.656 -137.875 -79.125 1 89.81 86 ASN B C 1
ATOM 5160 O O . ASN B 1 86 ? 8.125 -137.125 -78.25 1 89.81 86 ASN B O 1
ATOM 5164 N N . VAL B 1 87 ? 8.18 -138 -80.25 1 93.81 87 VAL B N 1
ATOM 5165 C CA . VAL B 1 87 ? 9.375 -137.25 -80.625 1 93.81 87 VAL B CA 1
ATOM 5166 C C . VAL B 1 87 ? 9.047 -135.75 -80.688 1 93.81 87 VAL B C 1
ATOM 5168 O O . VAL B 1 87 ? 9.805 -135 -80.25 1 93.81 87 VAL B O 1
ATOM 5171 N N . ASP B 1 88 ? 7.934 -135.5 -81.25 1 94.06 88 ASP B N 1
ATOM 5172 C CA . ASP B 1 88 ? 7.504 -134 -81.312 1 94.06 88 ASP B CA 1
ATOM 5173 C C . ASP B 1 88 ? 7.27 -133.5 -79.938 1 94.06 88 ASP B C 1
ATOM 5175 O O . ASP B 1 88 ? 7.613 -132.25 -79.75 1 94.06 88 ASP B O 1
ATOM 5179 N N . LEU B 1 89 ? 6.762 -134.25 -79.125 1 90 89 LEU B N 1
ATOM 5180 C CA . LEU B 1 89 ? 6.527 -133.75 -77.812 1 90 89 LEU B CA 1
ATOM 5181 C C . LEU B 1 89 ? 7.844 -133.5 -77.062 1 90 89 LEU B C 1
ATOM 5183 O O . LEU B 1 89 ? 7.992 -132.5 -76.375 1 90 89 LEU B O 1
ATOM 5187 N N . PHE B 1 90 ? 8.766 -134.5 -77.188 1 92.25 90 PHE B N 1
ATOM 5188 C CA . PHE B 1 90 ? 10.102 -134.25 -76.625 1 92.25 90 PHE B CA 1
ATOM 5189 C C . PHE B 1 90 ? 10.758 -133 -77.062 1 92.25 90 PHE B C 1
ATOM 5191 O O . PHE B 1 90 ? 11.25 -132.25 -76.312 1 92.25 90 PHE B O 1
ATOM 5198 N N . ASN B 1 91 ? 10.633 -132.75 -78.375 1 94.88 91 ASN B N 1
ATOM 5199 C CA . ASN B 1 91 ? 11.258 -131.625 -79 1 94.88 91 ASN B CA 1
ATOM 5200 C C . ASN B 1 91 ? 10.555 -130.25 -78.562 1 94.88 91 ASN B C 1
ATOM 5202 O O . ASN B 1 91 ? 11.203 -129.25 -78.312 1 94.88 91 ASN B O 1
ATOM 5206 N N . SER B 1 92 ? 9.375 -130.25 -78.438 1 94.44 92 SER B N 1
ATOM 5207 C CA . SER B 1 92 ? 8.609 -129.125 -78.062 1 94.44 92 SER B CA 1
ATOM 5208 C C . SER B 1 92 ? 8.914 -128.75 -76.625 1 94.44 92 SER B C 1
ATOM 5210 O O . SER B 1 92 ? 9.117 -127.562 -76.312 1 94.44 92 SER B O 1
ATOM 5212 N N . LYS B 1 93 ? 8.914 -129.625 -75.75 1 92.06 93 LYS B N 1
ATOM 5213 C CA . LYS B 1 93 ? 9.211 -129.375 -74.375 1 92.06 93 LYS B CA 1
ATOM 5214 C C . LYS B 1 93 ? 10.648 -129 -74.188 1 92.06 93 LYS B C 1
ATOM 5216 O O . LYS B 1 93 ? 10.93 -128.125 -73.312 1 92.06 93 LYS B O 1
ATOM 5221 N N . ASP B 1 94 ? 11.508 -129.625 -74.875 1 94.19 94 ASP B N 1
ATOM 5222 C CA . ASP B 1 94 ? 12.891 -129.125 -74.875 1 94.19 94 ASP B CA 1
ATOM 5223 C C . ASP B 1 94 ? 12.977 -127.625 -75.25 1 94.19 94 ASP B C 1
ATOM 5225 O O . ASP B 1 94 ? 13.656 -126.875 -74.562 1 94.19 94 ASP B O 1
ATOM 5229 N N . LYS B 1 95 ? 12.242 -127.25 -76.188 1 95.38 95 LYS B N 1
ATOM 5230 C CA . LYS B 1 95 ? 12.234 -125.875 -76.625 1 95.38 95 LYS B CA 1
ATOM 5231 C C . LYS B 1 95 ? 11.703 -124.938 -75.5 1 95.38 95 LYS B C 1
ATOM 5233 O O . LYS B 1 95 ? 12.281 -123.938 -75.188 1 95.38 95 LYS B O 1
ATOM 5238 N N . GLU B 1 96 ? 10.742 -125.312 -74.875 1 92 96 GLU B N 1
ATOM 5239 C CA . GLU B 1 96 ? 10.125 -124.5 -73.812 1 92 96 GLU B CA 1
ATOM 5240 C C . GLU B 1 96 ? 11.055 -124.375 -72.625 1 92 96 GLU B C 1
ATOM 5242 O O . GLU B 1 96 ? 11.172 -123.312 -72 1 92 96 GLU B O 1
ATOM 5247 N N . ILE B 1 97 ? 11.633 -125.438 -72.188 1 93.31 97 ILE B N 1
ATOM 5248 C CA . ILE B 1 97 ? 12.539 -125.438 -71.062 1 93.31 97 ILE B CA 1
ATOM 5249 C C . ILE B 1 97 ? 13.742 -124.562 -71.375 1 93.31 97 ILE B C 1
ATOM 5251 O O . ILE B 1 97 ? 14.141 -123.75 -70.5 1 93.31 97 ILE B O 1
ATOM 5255 N N . GLN B 1 98 ? 14.266 -124.75 -72.562 1 94.12 98 GLN B N 1
ATOM 5256 C CA . GLN B 1 98 ? 15.398 -123.875 -72.938 1 94.12 98 GLN B CA 1
ATOM 5257 C C . GLN B 1 98 ? 15.023 -122.438 -72.938 1 94.12 98 GLN B C 1
ATOM 5259 O O . GLN B 1 98 ? 15.797 -121.625 -72.438 1 94.12 98 GLN B O 1
ATOM 5264 N N . ASN B 1 99 ? 13.891 -122.188 -73.312 1 94.44 99 ASN B N 1
ATOM 5265 C CA . ASN B 1 99 ? 13.414 -120.812 -73.25 1 94.44 99 ASN B CA 1
ATOM 5266 C C . ASN B 1 99 ? 13.281 -120.25 -71.875 1 94.44 99 ASN B C 1
ATOM 5268 O O . ASN B 1 99 ? 13.672 -119.125 -71.562 1 94.44 99 ASN B O 1
ATOM 5272 N N . THR B 1 100 ? 12.75 -121 -71 1 93.38 100 THR B N 1
ATOM 5273 C CA . THR B 1 100 ? 12.547 -120.625 -69.625 1 93.38 100 THR B CA 1
ATOM 5274 C C . THR B 1 100 ? 13.883 -120.438 -68.875 1 93.38 100 THR B C 1
ATOM 5276 O O . THR B 1 100 ? 14.055 -119.562 -68.062 1 93.38 100 THR B O 1
ATOM 5279 N N . ILE B 1 101 ? 14.742 -121.438 -69.188 1 92.44 101 ILE B N 1
ATOM 5280 C CA . ILE B 1 101 ? 16.078 -121.312 -68.625 1 92.44 101 ILE B CA 1
ATOM 5281 C C . ILE B 1 101 ? 16.734 -120.062 -69 1 92.44 101 ILE B C 1
ATOM 5283 O O . ILE B 1 101 ? 17.375 -119.375 -68.188 1 92.44 101 ILE B O 1
ATOM 5287 N N . ASN B 1 102 ? 16.5 -119.688 -70.25 1 92.75 102 ASN B N 1
ATOM 5288 C CA . ASN B 1 102 ? 17.047 -118.438 -70.75 1 92.75 102 ASN B CA 1
ATOM 5289 C C . ASN B 1 102 ? 16.391 -117.25 -70.062 1 92.75 102 ASN B C 1
ATOM 5291 O O . ASN B 1 102 ? 17.078 -116.25 -69.75 1 92.75 102 ASN B O 1
ATOM 5295 N N . ASP B 1 103 ? 15.203 -117.25 -69.875 1 91.5 103 ASP B N 1
ATOM 5296 C CA . ASP B 1 103 ? 14.484 -116.188 -69.125 1 91.5 103 ASP B CA 1
ATOM 5297 C C . ASP B 1 103 ? 14.992 -116.062 -67.688 1 91.5 103 ASP B C 1
ATOM 5299 O O . ASP B 1 103 ? 15.203 -114.938 -67.25 1 91.5 103 ASP B O 1
ATOM 5303 N N . LEU B 1 104 ? 15.125 -117.125 -67 1 91.31 104 LEU B N 1
ATOM 5304 C CA . LEU B 1 104 ? 15.594 -117.125 -65.625 1 91.31 104 LEU B CA 1
ATOM 5305 C C . LEU B 1 104 ? 17.016 -116.562 -65.562 1 91.31 104 LEU B C 1
ATOM 5307 O O . LEU B 1 104 ? 17.375 -115.938 -64.562 1 91.31 104 LEU B O 1
ATOM 5311 N N . SER B 1 105 ? 17.781 -117 -66.625 1 90.94 105 SER B N 1
ATOM 5312 C CA . SER B 1 105 ? 19.156 -116.5 -66.688 1 90.94 105 SER B CA 1
ATOM 5313 C C . SER B 1 105 ? 19.219 -115 -66.812 1 90.94 105 SER B C 1
ATOM 5315 O O . SER B 1 105 ? 20.234 -114.375 -66.5 1 90.94 105 SER B O 1
ATOM 5317 N N . SER B 1 106 ? 18.109 -114.312 -67.188 1 92.19 106 SER B N 1
ATOM 5318 C CA . SER B 1 106 ? 18.078 -112.875 -67.438 1 92.19 106 SER B CA 1
ATOM 5319 C C . SER B 1 106 ? 17.641 -112.125 -66.188 1 92.19 106 SER B C 1
ATOM 5321 O O . SER B 1 106 ? 17.719 -110.938 -66.125 1 92.19 106 SER B O 1
ATOM 5323 N N . ILE B 1 107 ? 17.156 -112.812 -65.25 1 90.75 107 ILE B N 1
ATOM 5324 C CA . ILE B 1 107 ? 16.719 -112.25 -64 1 90.75 107 ILE B CA 1
ATOM 5325 C C . ILE B 1 107 ? 17.891 -112.188 -63 1 90.75 107 ILE B C 1
ATOM 5327 O O . ILE B 1 107 ? 18.828 -112.938 -63.125 1 90.75 107 ILE B O 1
ATOM 5331 N N . LYS B 1 108 ? 17.906 -111.25 -62.219 1 90 108 LYS B N 1
ATOM 5332 C CA . LYS B 1 108 ? 18.969 -111.188 -61.219 1 90 108 LYS B CA 1
ATOM 5333 C C . LYS B 1 108 ? 18.938 -112.312 -60.25 1 90 108 LYS B C 1
ATOM 5335 O O . LYS B 1 108 ? 18 -112.5 -59.469 1 90 108 LYS B O 1
ATOM 5340 N N . LEU B 1 109 ? 19.969 -113.188 -60.219 1 89.81 109 LEU B N 1
ATOM 5341 C CA . LEU B 1 109 ? 20.062 -114.375 -59.375 1 89.81 109 LEU B CA 1
ATOM 5342 C C . LEU B 1 109 ? 21.188 -114.25 -58.344 1 89.81 109 LEU B C 1
ATOM 5344 O O . LEU B 1 109 ? 22.156 -113.5 -58.594 1 89.81 109 LEU B O 1
ATOM 5348 N N . SER B 1 110 ? 20.984 -114.812 -57.25 1 90.81 110 SER B N 1
ATOM 5349 C CA . SER B 1 110 ? 22.094 -114.938 -56.312 1 90.81 110 SER B CA 1
ATOM 5350 C C . SER B 1 110 ? 23.203 -115.812 -56.844 1 90.81 110 SER B C 1
ATOM 5352 O O . SER B 1 110 ? 23 -116.562 -57.812 1 90.81 110 SER B O 1
ATOM 5354 N N . GLU B 1 111 ? 24.297 -115.688 -56.375 1 91.69 111 GLU B N 1
ATOM 5355 C CA . GLU B 1 111 ? 25.453 -116.438 -56.844 1 91.69 111 GLU B CA 1
ATOM 5356 C C . GLU B 1 111 ? 25.156 -117.938 -56.781 1 91.69 111 GLU B C 1
ATOM 5358 O O . GLU B 1 111 ? 25.469 -118.688 -57.688 1 91.69 111 GLU B O 1
ATOM 5363 N N . LYS B 1 112 ? 24.625 -118.312 -55.75 1 94.81 112 LYS B N 1
ATOM 5364 C CA . LYS B 1 112 ? 24.281 -119.75 -55.562 1 94.81 112 LYS B CA 1
ATOM 5365 C C . LYS B 1 112 ? 23.219 -120.188 -56.562 1 94.81 112 LYS B C 1
ATOM 5367 O O . LYS B 1 112 ? 23.297 -121.25 -57.125 1 94.81 112 LYS B O 1
ATOM 5372 N N . GLU B 1 113 ? 22.156 -119.25 -56.719 1 93.12 113 GLU B N 1
ATOM 5373 C CA . GLU B 1 113 ? 21.109 -119.5 -57.688 1 93.12 113 GLU B CA 1
ATOM 5374 C C . GLU B 1 113 ? 21.688 -119.625 -59.094 1 93.12 113 GLU B C 1
ATOM 5376 O O . GLU B 1 113 ? 21.312 -120.562 -59.844 1 93.12 113 GLU B O 1
ATOM 5381 N N . LYS B 1 114 ? 22.516 -118.812 -59.438 1 93.81 114 LYS B N 1
ATOM 5382 C CA . LYS B 1 114 ? 23.156 -118.812 -60.719 1 93.81 114 LYS B CA 1
ATOM 5383 C C . LYS B 1 114 ? 23.969 -120.062 -60.969 1 93.81 114 LYS B C 1
ATOM 5385 O O . LYS B 1 114 ? 23.906 -120.688 -62.031 1 93.81 114 LYS B O 1
ATOM 5390 N N . ASN B 1 115 ? 24.641 -120.5 -59.969 1 93.62 115 ASN B N 1
ATOM 5391 C CA . ASN B 1 115 ? 25.453 -121.688 -60.062 1 93.62 115 ASN B CA 1
ATOM 5392 C C . ASN B 1 115 ? 24.578 -122.938 -60.25 1 93.62 115 ASN B C 1
ATOM 5394 O O . ASN B 1 115 ? 24.891 -123.812 -61.062 1 93.62 115 ASN B O 1
ATOM 5398 N N . LEU B 1 116 ? 23.594 -122.875 -59.531 1 93.31 116 LEU B N 1
ATOM 5399 C CA . LEU B 1 116 ? 22.672 -124 -59.625 1 93.31 116 LEU B CA 1
ATOM 5400 C C . LEU B 1 116 ? 21.969 -124 -60.969 1 93.31 116 LEU B C 1
ATOM 5402 O O . LEU B 1 116 ? 21.766 -125.125 -61.531 1 93.31 116 LEU B O 1
ATOM 5406 N N . LEU B 1 117 ? 21.641 -122.875 -61.438 1 94.06 117 LEU B N 1
ATOM 5407 C CA . LEU B 1 117 ? 21 -122.75 -62.75 1 94.06 117 LEU B CA 1
ATOM 5408 C C . LEU B 1 117 ? 21.953 -123.188 -63.844 1 94.06 117 LEU B C 1
ATOM 5410 O O . LEU B 1 117 ? 21.547 -123.938 -64.75 1 94.06 117 LEU B O 1
ATOM 5414 N N . ASN B 1 118 ? 23.109 -122.875 -63.75 1 93.25 118 ASN B N 1
ATOM 5415 C CA . ASN B 1 118 ? 24.125 -123.25 -64.688 1 93.25 118 ASN B CA 1
ATOM 5416 C C . ASN B 1 118 ? 24.344 -124.812 -64.688 1 93.25 118 ASN B C 1
ATOM 5418 O O . ASN B 1 118 ? 24.438 -125.438 -65.688 1 93.25 118 ASN B O 1
ATOM 5422 N N . LYS B 1 119 ? 24.484 -125.25 -63.531 1 93.19 119 LYS B N 1
ATOM 5423 C CA . LYS B 1 119 ? 24.609 -126.75 -63.406 1 93.19 119 LYS B CA 1
ATOM 5424 C C . LYS B 1 119 ? 23.422 -127.438 -64 1 93.19 119 LYS B C 1
ATOM 5426 O O . LYS B 1 119 ? 23.578 -128.5 -64.688 1 93.19 119 LYS B O 1
ATOM 5431 N N . ALA B 1 120 ? 22.312 -126.812 -63.719 1 91.75 120 ALA B N 1
ATOM 5432 C CA . ALA B 1 120 ? 21.078 -127.375 -64.25 1 91.75 120 ALA B CA 1
ATOM 5433 C C . ALA B 1 120 ? 21.094 -127.312 -65.812 1 91.75 120 ALA B C 1
ATOM 5435 O O . ALA B 1 120 ? 20.688 -128.25 -66.438 1 91.75 120 ALA B O 1
ATOM 5436 N N . LYS B 1 121 ? 21.547 -126.312 -66.312 1 92.38 121 LYS B N 1
ATOM 5437 C CA . LYS B 1 121 ? 21.656 -126.125 -67.75 1 92.38 121 LYS B CA 1
ATOM 5438 C C . LYS B 1 121 ? 22.625 -127.188 -68.312 1 92.38 121 LYS B C 1
ATOM 5440 O O . LYS B 1 121 ? 22.328 -127.812 -69.375 1 92.38 121 LYS B O 1
ATOM 5445 N N . GLU B 1 122 ? 23.641 -127.438 -67.75 1 91.06 122 GLU B N 1
ATOM 5446 C CA . GLU B 1 122 ? 24.625 -128.375 -68.188 1 91.06 122 GLU B CA 1
ATOM 5447 C C . GLU B 1 122 ? 24.062 -129.875 -68.188 1 91.06 122 GLU B C 1
ATOM 5449 O O . GLU B 1 122 ? 24.188 -130.625 -69.125 1 91.06 122 GLU B O 1
ATOM 5454 N N . ASN B 1 123 ? 23.594 -130.125 -67.062 1 89.62 123 ASN B N 1
ATOM 5455 C CA . ASN B 1 123 ? 22.984 -131.375 -66.938 1 89.62 123 ASN B CA 1
ATOM 5456 C C . ASN B 1 123 ? 21.875 -131.625 -67.938 1 89.62 123 ASN B C 1
ATOM 5458 O O . ASN B 1 123 ? 21.719 -132.75 -68.5 1 89.62 123 ASN B O 1
ATOM 5462 N N . TYR B 1 124 ? 21.172 -130.625 -68.125 1 92.44 124 TYR B N 1
ATOM 5463 C CA . TYR B 1 124 ? 20.062 -130.625 -69.062 1 92.44 124 TYR B CA 1
ATOM 5464 C C . TYR B 1 124 ? 20.562 -130.875 -70.5 1 92.44 124 TYR B C 1
ATOM 5466 O O . TYR B 1 124 ? 20.016 -131.625 -71.25 1 92.44 124 TYR B O 1
ATOM 5474 N N . ASN B 1 125 ? 21.516 -130.25 -70.875 1 91.69 125 ASN B N 1
ATOM 5475 C CA . ASN B 1 125 ? 22.094 -130.375 -72.188 1 91.69 125 ASN B CA 1
ATOM 5476 C C . ASN B 1 125 ? 22.625 -131.75 -72.438 1 91.69 125 ASN B C 1
ATOM 5478 O O . ASN B 1 125 ? 22.438 -132.375 -73.5 1 91.69 125 ASN B O 1
ATOM 5482 N N . GLU B 1 126 ? 23.25 -132.25 -71.5 1 89.12 126 GLU B N 1
ATOM 5483 C CA . GLU B 1 126 ? 23.734 -133.625 -71.562 1 89.12 126 GLU B CA 1
ATOM 5484 C C . GLU B 1 126 ? 22.578 -134.625 -71.75 1 89.12 126 GLU B C 1
ATOM 5486 O O . GLU B 1 126 ? 22.688 -135.5 -72.5 1 89.12 126 GLU B O 1
ATOM 5491 N N . TYR B 1 127 ? 21.625 -134.25 -71 1 91.69 127 TYR B N 1
ATOM 5492 C CA . TYR B 1 127 ? 20.438 -135.125 -71.062 1 91.69 127 TYR B CA 1
ATOM 5493 C C . TYR B 1 127 ? 19.797 -135 -72.5 1 91.69 127 TYR B C 1
ATOM 5495 O O . TYR B 1 127 ? 19.391 -136 -73 1 91.69 127 TYR B O 1
ATOM 5503 N N . ILE B 1 128 ? 19.766 -134 -73 1 93.38 128 ILE B N 1
ATOM 5504 C CA . ILE B 1 128 ? 19.125 -133.75 -74.312 1 93.38 128 ILE B CA 1
ATOM 5505 C C . ILE B 1 128 ? 19.984 -134.375 -75.375 1 93.38 128 ILE B C 1
ATOM 5507 O O . ILE B 1 128 ? 19.453 -135 -76.312 1 93.38 128 ILE B O 1
ATOM 5511 N N . GLU B 1 129 ? 21.156 -134.375 -75.312 1 90.38 129 GLU B N 1
ATOM 5512 C CA . GLU B 1 129 ? 22.047 -135 -76.25 1 90.38 129 GLU B CA 1
ATOM 5513 C C . GLU B 1 129 ? 21.875 -136.5 -76.25 1 90.38 129 GLU B C 1
ATOM 5515 O O . GLU B 1 129 ? 21.781 -137.125 -77.312 1 90.38 129 GLU B O 1
ATOM 5520 N N . GLY B 1 130 ? 21.953 -137 -75.188 1 87.81 130 GLY B N 1
ATOM 5521 C CA . GLY B 1 130 ? 21.688 -138.375 -75.062 1 87.81 130 GLY B CA 1
ATOM 5522 C C . GLY B 1 130 ? 20.312 -138.75 -75.562 1 87.81 130 GLY B C 1
ATOM 5523 O O . GLY B 1 130 ? 20.156 -139.75 -76.188 1 87.81 130 GLY B O 1
ATOM 5524 N N . GLY B 1 131 ? 19.312 -137.875 -75.25 1 90.88 131 GLY B N 1
ATOM 5525 C CA . GLY B 1 131 ? 17.953 -138.125 -75.75 1 90.88 131 GLY B CA 1
ATOM 5526 C C . GLY B 1 131 ? 17.859 -138.125 -77.25 1 90.88 131 GLY B C 1
ATOM 5527 O O . GLY B 1 131 ? 17.188 -139 -77.875 1 90.88 131 GLY B O 1
ATOM 5528 N N . GLN B 1 132 ? 18.547 -137.375 -77.875 1 91.75 132 GLN B N 1
ATOM 5529 C CA . GLN B 1 132 ? 18.562 -137.375 -79.312 1 91.75 132 GLN B CA 1
ATOM 5530 C C . GLN B 1 132 ? 19.203 -138.625 -79.875 1 91.75 132 GLN B C 1
ATOM 5532 O O . GLN B 1 132 ? 18.766 -139.125 -80.938 1 91.75 132 GLN B O 1
ATOM 5537 N N . GLN B 1 133 ? 20.172 -139.125 -79.312 1 90.5 133 GLN B N 1
ATOM 5538 C CA . GLN B 1 133 ? 20.797 -140.375 -79.75 1 90.5 133 GLN B CA 1
ATOM 5539 C C . GLN B 1 133 ? 19.828 -141.5 -79.625 1 90.5 133 GLN B C 1
ATOM 5541 O O . GLN B 1 133 ? 19.797 -142.375 -80.5 1 90.5 133 GLN B O 1
ATOM 5546 N N . ILE B 1 134 ? 19.188 -141.375 -78.625 1 92.19 134 ILE B N 1
ATOM 5547 C CA . ILE B 1 134 ? 18.188 -142.5 -78.375 1 92.19 134 ILE B CA 1
ATOM 5548 C C . ILE B 1 134 ? 17.109 -142.375 -79.5 1 92.19 134 ILE B C 1
ATOM 5550 O O . ILE B 1 134 ? 16.734 -143.375 -80.062 1 92.19 134 ILE B O 1
ATOM 5554 N N . ILE B 1 135 ? 16.688 -141.25 -79.75 1 92.81 135 ILE B N 1
ATOM 5555 C CA . ILE B 1 135 ? 15.641 -141 -80.812 1 92.81 135 ILE B CA 1
ATOM 5556 C C . ILE B 1 135 ? 16.141 -141.5 -82.125 1 92.81 135 ILE B C 1
ATOM 5558 O O . ILE B 1 135 ? 15.43 -142.125 -82.875 1 92.81 135 ILE B O 1
ATOM 5562 N N . ASP B 1 136 ? 17.344 -141.25 -82.438 1 90.19 136 ASP B N 1
ATOM 5563 C CA . ASP B 1 136 ? 17.953 -141.625 -83.688 1 90.19 136 ASP B CA 1
ATOM 5564 C C . ASP B 1 136 ? 18.047 -143.25 -83.75 1 90.19 136 ASP B C 1
ATOM 5566 O O . ASP B 1 136 ? 17.719 -143.75 -84.812 1 90.19 136 ASP B O 1
ATOM 5570 N N . ARG B 1 137 ? 18.453 -143.875 -82.812 1 92.25 137 ARG B N 1
ATOM 5571 C CA . ARG B 1 137 ? 18.609 -145.25 -82.75 1 92.25 137 ARG B CA 1
ATOM 5572 C C . ARG B 1 137 ? 17.25 -146 -82.875 1 92.25 137 ARG B C 1
ATOM 5574 O O . ARG B 1 137 ? 17.109 -147 -83.625 1 92.25 137 ARG B O 1
ATOM 5581 N N . ARG B 1 138 ? 16.328 -145.375 -82.188 1 93.44 138 ARG B N 1
ATOM 5582 C CA . ARG B 1 138 ? 14.984 -146 -82.188 1 93.44 138 ARG B CA 1
ATOM 5583 C C . ARG B 1 138 ? 14.305 -145.75 -83.562 1 93.44 138 ARG B C 1
ATOM 5585 O O . ARG B 1 138 ? 13.523 -146.625 -84 1 93.44 138 ARG B O 1
ATOM 5592 N N . SER B 1 139 ? 14.578 -144.75 -84.25 1 91.06 139 SER B N 1
ATOM 5593 C CA . SER B 1 139 ? 14.016 -144.5 -85.562 1 91.06 139 SER B CA 1
ATOM 5594 C C . SER B 1 139 ? 14.516 -145.5 -86.625 1 91.06 139 SER B C 1
ATOM 5596 O O . SER B 1 139 ? 13.852 -145.75 -87.625 1 91.06 139 SER B O 1
ATOM 5598 N N . ARG B 1 140 ? 15.594 -146.25 -86.375 1 90.44 140 ARG B N 1
ATOM 5599 C CA . ARG B 1 140 ? 16.172 -147.25 -87.25 1 90.44 140 ARG B CA 1
ATOM 5600 C C . ARG B 1 140 ? 15.758 -148.625 -86.875 1 90.44 140 ARG B C 1
ATOM 5602 O O . ARG B 1 140 ? 16.281 -149.625 -87.438 1 90.44 140 ARG B O 1
ATOM 5609 N N . GLY B 1 141 ? 14.977 -148.75 -85.875 1 86.12 141 GLY B N 1
ATOM 5610 C CA . GLY B 1 141 ? 14.398 -150 -85.5 1 86.12 141 GLY B CA 1
ATOM 5611 C C . GLY B 1 141 ? 15.258 -150.75 -84.5 1 86.12 141 GLY B C 1
ATOM 5612 O O . GLY B 1 141 ? 15.031 -151.875 -84.25 1 86.12 141 GLY B O 1
ATOM 5613 N N . GLU B 1 142 ? 16.172 -150.125 -83.875 1 90.56 142 GLU B N 1
ATOM 5614 C CA . GLU B 1 142 ? 17.078 -150.75 -82.938 1 90.56 142 GLU B CA 1
ATOM 5615 C C . GLU B 1 142 ? 16.422 -150.875 -81.562 1 90.56 142 GLU B C 1
ATOM 5617 O O . GLU B 1 142 ? 15.695 -150 -81.125 1 90.56 142 GLU B O 1
ATOM 5622 N N . ILE B 1 143 ? 16.609 -152.125 -80.938 1 82.56 143 ILE B N 1
ATOM 5623 C CA . ILE B 1 143 ? 16.156 -152.375 -79.562 1 82.56 143 ILE B CA 1
ATOM 5624 C C . ILE B 1 143 ? 17.281 -152 -78.562 1 82.56 143 ILE B C 1
ATOM 5626 O O . ILE B 1 143 ? 18.391 -152.5 -78.688 1 82.56 143 ILE B O 1
ATOM 5630 N N . LEU B 1 144 ? 17.047 -151.125 -77.688 1 83 144 LEU B N 1
ATOM 5631 C CA . LEU B 1 144 ? 18.078 -150.625 -76.812 1 83 144 LEU B CA 1
ATOM 5632 C C . LEU B 1 144 ? 18.297 -151.5 -75.625 1 83 144 LEU B C 1
ATOM 5634 O O . LEU B 1 144 ? 17.344 -152.125 -75.125 1 83 144 LEU B O 1
ATOM 5638 N N . ASP B 1 145 ? 19.609 -151.75 -75.125 1 81.44 145 ASP B N 1
ATOM 5639 C CA . ASP B 1 145 ? 19.984 -152.5 -74 1 81.44 145 ASP B CA 1
ATOM 5640 C C . ASP B 1 145 ? 19.547 -151.875 -72.688 1 81.44 145 ASP B C 1
ATOM 5642 O O . ASP B 1 145 ? 19.594 -150.75 -72.562 1 81.44 145 ASP B O 1
ATOM 5646 N N . THR B 1 146 ? 19.109 -152.75 -71.75 1 76.38 146 THR B N 1
ATOM 5647 C CA . THR B 1 146 ? 18.594 -152.25 -70.438 1 76.38 146 THR B CA 1
ATOM 5648 C C . THR B 1 146 ? 19.656 -151.5 -69.625 1 76.38 146 THR B C 1
ATOM 5650 O O . THR B 1 146 ? 19.344 -150.625 -68.875 1 76.38 146 THR B O 1
ATOM 5653 N N . LYS B 1 147 ? 20.781 -152 -69.875 1 77.62 147 LYS B N 1
ATOM 5654 C CA . LYS B 1 147 ? 21.875 -151.25 -69.188 1 77.62 147 LYS B CA 1
ATOM 5655 C C . LYS B 1 147 ? 22.031 -149.875 -69.625 1 77.62 147 LYS B C 1
ATOM 5657 O O . LYS B 1 147 ? 22.234 -149 -68.812 1 77.62 147 LYS B O 1
ATOM 5662 N N . PHE B 1 148 ? 21.859 -149.625 -70.75 1 75.25 148 PHE B N 1
ATOM 5663 C CA . PHE B 1 148 ? 21.984 -148.25 -71.312 1 75.25 148 PHE B CA 1
ATOM 5664 C C . PHE B 1 148 ? 20.844 -147.375 -70.875 1 75.25 148 PHE B C 1
ATOM 5666 O O . PHE B 1 148 ? 21.062 -146.25 -70.438 1 75.25 148 PHE B O 1
ATOM 5673 N N . THR B 1 149 ? 19.734 -147.875 -70.875 1 77.38 149 THR B N 1
ATOM 5674 C CA . THR B 1 149 ? 18.547 -147.125 -70.5 1 77.38 149 THR B CA 1
ATOM 5675 C C . THR B 1 149 ? 18.547 -146.75 -69 1 77.38 149 THR B C 1
ATOM 5677 O O . THR B 1 149 ? 18.094 -145.625 -68.625 1 77.38 149 THR B O 1
ATOM 5680 N N . ASP B 1 150 ? 19.078 -147.625 -68.25 1 76 150 ASP B N 1
ATOM 5681 C CA . ASP B 1 150 ? 19.188 -147.375 -66.812 1 76 150 ASP B CA 1
ATOM 5682 C C . ASP B 1 150 ? 20.188 -146.25 -66.5 1 76 150 ASP B C 1
ATOM 5684 O O . ASP B 1 150 ? 19.938 -145.375 -65.625 1 76 150 ASP B O 1
ATOM 5688 N N . GLU B 1 151 ? 21.234 -146.25 -67.188 1 77.88 151 GLU B N 1
ATOM 5689 C CA . GLU B 1 151 ? 22.266 -145.25 -67 1 77.88 151 GLU B CA 1
ATOM 5690 C C . GLU B 1 151 ? 21.766 -143.875 -67.438 1 77.88 151 GLU B C 1
ATOM 5692 O O . GLU B 1 151 ? 22.062 -142.875 -66.75 1 77.88 151 GLU B O 1
ATOM 5697 N N . TYR B 1 152 ? 21.047 -143.875 -68.375 1 80.25 152 TYR B N 1
ATOM 5698 C CA . TYR B 1 152 ? 20.484 -142.625 -68.875 1 80.25 152 TYR B CA 1
ATOM 5699 C C . TYR B 1 152 ? 19.422 -142 -67.875 1 80.25 152 TYR B C 1
ATOM 5701 O O . TYR B 1 152 ? 19.297 -140.875 -67.688 1 80.25 152 TYR B O 1
ATOM 5709 N N . GLY B 1 153 ? 18.75 -143 -67.312 1 76.75 153 GLY B N 1
ATOM 5710 C CA . GLY B 1 153 ? 17.797 -142.625 -66.312 1 76.75 153 GLY B CA 1
ATOM 5711 C C . GLY B 1 153 ? 18.438 -141.875 -65.125 1 76.75 153 GLY B C 1
ATOM 5712 O O . GLY B 1 153 ? 17.828 -141 -64.562 1 76.75 153 GLY B O 1
ATOM 5713 N N . LYS B 1 154 ? 19.578 -142.375 -64.875 1 81.81 154 LYS B N 1
ATOM 5714 C CA . LYS B 1 154 ? 20.297 -141.75 -63.75 1 81.81 154 LYS B CA 1
ATOM 5715 C C . LYS B 1 154 ? 20.656 -140.25 -64.062 1 81.81 154 LYS B C 1
ATOM 5717 O O . LYS B 1 154 ? 20.688 -139.375 -63.188 1 81.81 154 LYS B O 1
ATOM 5722 N N . ILE B 1 155 ? 20.859 -139.875 -65.25 1 82 155 ILE B N 1
ATOM 5723 C CA . ILE B 1 155 ? 21.156 -138.5 -65.688 1 82 155 ILE B CA 1
ATOM 5724 C C . ILE B 1 155 ? 19.922 -137.625 -65.5 1 82 155 ILE B C 1
ATOM 5726 O O . ILE B 1 155 ? 20 -136.5 -65.062 1 82 155 ILE B O 1
ATOM 5730 N N . GLY B 1 156 ? 18.844 -138.25 -65.875 1 80.5 156 GLY B N 1
ATOM 5731 C CA . GLY B 1 156 ? 17.578 -137.5 -65.688 1 80.5 156 GLY B CA 1
ATOM 5732 C C . GLY B 1 156 ? 17.281 -137.25 -64.188 1 80.5 156 GLY B C 1
ATOM 5733 O O . GLY B 1 156 ? 16.828 -136.125 -63.844 1 80.5 156 GLY B O 1
ATOM 5734 N N . ALA B 1 157 ? 17.484 -138.25 -63.344 1 76.94 157 ALA B N 1
ATOM 5735 C CA . ALA B 1 157 ? 17.266 -138.125 -61.938 1 76.94 157 ALA B CA 1
ATOM 5736 C C . ALA B 1 157 ? 18.188 -137 -61.344 1 76.94 157 ALA B C 1
ATOM 5738 O O . ALA B 1 157 ? 17.766 -136.25 -60.5 1 76.94 157 ALA B O 1
ATOM 5739 N N . SER B 1 158 ? 19.359 -137 -61.812 1 83.38 158 SER B N 1
ATOM 5740 C CA . SER B 1 158 ? 20.312 -136 -61.344 1 83.38 158 SER B CA 1
ATOM 5741 C C . SER B 1 158 ? 19.875 -134.625 -61.75 1 83.38 158 SER B C 1
ATOM 5743 O O . SER B 1 158 ? 20.016 -133.625 -60.969 1 83.38 158 SER B O 1
ATOM 5745 N N . MET B 1 159 ? 19.375 -134.375 -62.906 1 85.44 159 MET B N 1
ATOM 5746 C CA . MET B 1 159 ? 18.859 -133.125 -63.375 1 85.44 159 MET B CA 1
ATOM 5747 C C . MET B 1 159 ? 17.672 -132.625 -62.531 1 85.44 159 MET B C 1
ATOM 5749 O O . MET B 1 159 ? 17.625 -131.5 -62.125 1 85.44 159 MET B O 1
ATOM 5753 N N . SER B 1 160 ? 16.797 -133.5 -62.281 1 79.56 160 SER B N 1
ATOM 5754 C CA . SER B 1 160 ? 15.648 -133.25 -61.469 1 79.56 160 SER B CA 1
ATOM 5755 C C . SER B 1 160 ? 16.078 -132.75 -60.062 1 79.56 160 SER B C 1
ATOM 5757 O O . SER B 1 160 ? 15.508 -131.875 -59.5 1 79.56 160 SER B O 1
ATOM 5759 N N . SER B 1 161 ? 17.062 -133.5 -59.562 1 83.81 161 SER B N 1
ATOM 5760 C CA . SER B 1 161 ? 17.578 -133.125 -58.25 1 83.81 161 SER B CA 1
ATOM 5761 C C . SER B 1 161 ? 18.188 -131.75 -58.219 1 83.81 161 SER B C 1
ATOM 5763 O O . SER B 1 161 ? 17.984 -130.875 -57.281 1 83.81 161 SER B O 1
ATOM 5765 N N . THR B 1 162 ? 18.875 -131.375 -59.281 1 88.81 162 THR B N 1
ATOM 5766 C CA . THR B 1 162 ? 19.484 -130 -59.375 1 88.81 162 THR B CA 1
ATOM 5767 C C . THR B 1 162 ? 18.438 -129 -59.469 1 88.81 162 THR B C 1
ATOM 5769 O O . THR B 1 162 ? 18.562 -127.875 -58.844 1 88.81 162 THR B O 1
ATOM 5772 N N . LEU B 1 163 ? 17.422 -129.25 -60.094 1 86.12 163 LEU B N 1
ATOM 5773 C CA . LEU B 1 163 ? 16.344 -128.25 -60.25 1 86.12 163 LEU B CA 1
ATOM 5774 C C . LEU B 1 163 ? 15.586 -128 -58.938 1 86.12 163 LEU B C 1
ATOM 5776 O O . LEU B 1 163 ? 15.156 -126.938 -58.594 1 86.12 163 LEU B O 1
ATOM 5780 N N . THR B 1 164 ? 15.43 -129.125 -58.219 1 81.06 164 THR B N 1
ATOM 5781 C CA . THR B 1 164 ? 14.828 -129 -56.906 1 81.06 164 THR B CA 1
ATOM 5782 C C . THR B 1 164 ? 15.688 -128.125 -55.969 1 81.06 164 THR B C 1
ATOM 5784 O O . THR B 1 164 ? 15.172 -127.312 -55.219 1 81.06 164 THR B O 1
ATOM 5787 N N . GLN B 1 165 ? 16.953 -128.375 -56.094 1 88.88 165 GLN B N 1
ATOM 5788 C CA . GLN B 1 165 ? 17.859 -127.562 -55.312 1 88.88 165 GLN B CA 1
ATOM 5789 C C . GLN B 1 165 ? 17.766 -126.062 -55.688 1 88.88 165 GLN B C 1
ATOM 5791 O O . GLN B 1 165 ? 17.812 -125.188 -54.812 1 88.88 165 GLN B O 1
ATOM 5796 N N . LEU B 1 166 ? 17.656 -125.812 -56.906 1 89.75 166 LEU B N 1
ATOM 5797 C CA . LEU B 1 166 ? 17.484 -124.438 -57.375 1 89.75 166 LEU B CA 1
ATOM 5798 C C . LEU B 1 166 ? 16.203 -123.875 -56.812 1 89.75 166 LEU B C 1
ATOM 5800 O O . LEU B 1 166 ? 16.219 -122.75 -56.312 1 89.75 166 LEU B O 1
ATOM 5804 N N . ASN B 1 167 ? 15.156 -124.625 -56.875 1 88.06 167 ASN B N 1
ATOM 5805 C CA . ASN B 1 167 ? 13.883 -124.188 -56.344 1 88.06 167 ASN B CA 1
ATOM 5806 C C . ASN B 1 167 ? 13.984 -123.875 -54.844 1 88.06 167 ASN B C 1
ATOM 5808 O O . ASN B 1 167 ? 13.484 -122.875 -54.375 1 88.06 167 ASN B O 1
ATOM 5812 N N . ASP B 1 168 ? 14.617 -124.625 -54.125 1 87.81 168 ASP B N 1
ATOM 5813 C CA . ASP B 1 168 ? 14.781 -124.438 -52.688 1 87.81 168 ASP B CA 1
ATOM 5814 C C . ASP B 1 168 ? 15.578 -123.188 -52.406 1 87.81 168 ASP B C 1
ATOM 5816 O O . ASP B 1 168 ? 15.242 -122.438 -51.5 1 87.81 168 ASP B O 1
ATOM 5820 N N . GLU B 1 169 ? 16.578 -123 -53.219 1 91.56 169 GLU B N 1
ATOM 5821 C CA . GLU B 1 169 ? 17.406 -121.812 -53 1 91.56 169 GLU B CA 1
ATOM 5822 C C . GLU B 1 169 ? 16.641 -120.562 -53.344 1 91.56 169 GLU B C 1
ATOM 5824 O O . GLU B 1 169 ? 16.781 -119.562 -52.656 1 91.56 169 GLU B O 1
ATOM 5829 N N . ILE B 1 170 ? 15.875 -120.625 -54.344 1 90.69 170 ILE B N 1
ATOM 5830 C CA . ILE B 1 170 ? 15.055 -119.438 -54.719 1 90.69 170 ILE B CA 1
ATOM 5831 C C . ILE B 1 170 ? 14.078 -119.125 -53.594 1 90.69 170 ILE B C 1
ATOM 5833 O O . ILE B 1 170 ? 13.93 -117.938 -53.219 1 90.69 170 ILE B O 1
ATOM 5837 N N . LEU B 1 171 ? 13.469 -120.062 -53.062 1 88.81 171 LEU B N 1
ATOM 5838 C CA . LEU B 1 171 ? 12.508 -119.875 -51.969 1 88.81 171 LEU B CA 1
ATOM 5839 C C . LEU B 1 171 ? 13.18 -119.25 -50.75 1 88.81 171 LEU B C 1
ATOM 5841 O O . LEU B 1 171 ? 12.602 -118.438 -50.031 1 88.81 171 LEU B O 1
ATOM 5845 N N . LYS B 1 172 ? 14.398 -119.75 -50.531 1 90.81 172 LYS B N 1
ATOM 5846 C CA . LYS B 1 172 ? 15.156 -119.188 -49.438 1 90.81 172 LYS B CA 1
ATOM 5847 C C . LYS B 1 172 ? 15.438 -117.688 -49.656 1 90.81 172 LYS B C 1
ATOM 5849 O O . LYS B 1 172 ? 15.281 -116.875 -48.75 1 90.81 172 LYS B O 1
ATOM 5854 N N . THR B 1 173 ? 15.727 -117.25 -50.844 1 89.94 173 THR B N 1
ATOM 5855 C CA . THR B 1 173 ? 16.016 -115.875 -51.188 1 89.94 173 THR B CA 1
ATOM 5856 C C . THR B 1 173 ? 14.758 -115.062 -51.094 1 89.94 173 THR B C 1
ATOM 5858 O O . THR B 1 173 ? 14.812 -113.875 -50.656 1 89.94 173 THR B O 1
ATOM 5861 N N . VAL B 1 174 ? 13.688 -115.562 -51.469 1 89.88 174 VAL B N 1
ATOM 5862 C CA . VAL B 1 174 ? 12.398 -114.875 -51.406 1 89.88 174 VAL B CA 1
ATOM 5863 C C . VAL B 1 174 ? 12.047 -114.562 -49.938 1 89.88 174 VAL B C 1
ATOM 5865 O O . VAL B 1 174 ? 11.641 -113.5 -49.594 1 89.88 174 VAL B O 1
ATOM 5868 N N . LYS B 1 175 ? 12.242 -115.562 -49.125 1 89.69 175 LYS B N 1
ATOM 5869 C CA . LYS B 1 175 ? 11.977 -115.438 -47.688 1 89.69 175 LYS B CA 1
ATOM 5870 C C . LYS B 1 175 ? 12.875 -114.312 -47.094 1 89.69 175 LYS B C 1
ATOM 5872 O O . LYS B 1 175 ? 12.414 -113.5 -46.312 1 89.69 175 LYS B O 1
ATOM 5877 N N . ASN B 1 176 ? 14.086 -114.312 -47.5 1 89.94 176 ASN B N 1
ATOM 5878 C CA . ASN B 1 176 ? 15.023 -113.312 -47 1 89.94 176 ASN B CA 1
ATOM 5879 C C . ASN B 1 176 ? 14.648 -111.875 -47.469 1 89.94 176 ASN B C 1
ATOM 5881 O O . ASN B 1 176 ? 14.789 -110.938 -46.719 1 89.94 176 ASN B O 1
ATOM 5885 N N . THR B 1 177 ? 14.156 -111.75 -48.625 1 87.5 177 THR B N 1
ATOM 5886 C CA . THR B 1 177 ? 13.719 -110.5 -49.156 1 87.5 177 THR B CA 1
ATOM 5887 C C . THR B 1 177 ? 12.508 -109.938 -48.406 1 87.5 177 THR B C 1
ATOM 5889 O O . THR B 1 177 ? 12.422 -108.75 -48.094 1 87.5 177 THR B O 1
ATOM 5892 N N . TYR B 1 178 ? 11.656 -110.812 -48.125 1 89.56 178 TYR B N 1
ATOM 5893 C CA . TYR B 1 178 ? 10.484 -110.438 -47.344 1 89.56 178 TYR B CA 1
ATOM 5894 C C . TYR B 1 178 ? 10.883 -110 -45.938 1 89.56 178 TYR B C 1
ATOM 5896 O O . TYR B 1 178 ? 10.398 -108.938 -45.469 1 89.56 178 TYR B O 1
ATOM 5904 N N . ILE B 1 179 ? 11.773 -110.625 -45.25 1 89.94 179 ILE B N 1
ATOM 5905 C CA . ILE B 1 179 ? 12.242 -110.25 -43.906 1 89.94 179 ILE B CA 1
ATOM 5906 C C . ILE B 1 179 ? 12.922 -108.938 -43.938 1 89.94 179 ILE B C 1
ATOM 5908 O O . ILE B 1 179 ? 12.695 -108.062 -43.062 1 89.94 179 ILE B O 1
ATOM 5912 N N . SER B 1 180 ? 13.633 -108.688 -45 1 90.12 180 SER B N 1
ATOM 5913 C CA . SER B 1 180 ? 14.312 -107.438 -45.156 1 90.12 180 SER B CA 1
ATOM 5914 C C . SER B 1 180 ? 13.312 -106.312 -45.344 1 90.12 180 SER B C 1
ATOM 5916 O O . SER B 1 180 ? 13.492 -105.188 -44.812 1 90.12 180 SER B O 1
ATOM 5918 N N . SER B 1 181 ? 12.234 -106.562 -46.094 1 89.19 181 SER B N 1
ATOM 5919 C CA . SER B 1 181 ? 11.203 -105.562 -46.312 1 89.19 181 SER B CA 1
ATOM 5920 C C . SER B 1 181 ? 10.484 -105.188 -45.031 1 89.19 181 SER B C 1
ATOM 5922 O O . SER B 1 181 ? 10.172 -104.062 -44.781 1 89.19 181 SER B O 1
ATOM 5924 N N . ASN B 1 182 ? 10.281 -106.188 -44.219 1 89.56 182 ASN B N 1
ATOM 5925 C CA . ASN B 1 182 ? 9.656 -105.938 -42.938 1 89.56 182 ASN B CA 1
ATOM 5926 C C . ASN B 1 182 ? 10.562 -105.125 -42 1 89.56 182 ASN B C 1
ATOM 5928 O O . ASN B 1 182 ? 10.086 -104.25 -41.281 1 89.56 182 ASN B O 1
ATOM 5932 N N . LYS B 1 183 ? 11.805 -105.375 -42.125 1 91.12 183 LYS B N 1
ATOM 5933 C CA . LYS B 1 183 ? 12.758 -104.562 -41.375 1 91.12 183 LYS B CA 1
ATOM 5934 C C . LYS B 1 183 ? 12.773 -103.125 -41.844 1 91.12 183 LYS B C 1
ATOM 5936 O O . LYS B 1 183 ? 12.812 -102.25 -41 1 91.12 183 LYS B O 1
ATOM 5941 N N . HIS B 1 184 ? 12.633 -102.875 -43.125 1 89.06 184 HIS B N 1
ATOM 5942 C CA . HIS B 1 184 ? 12.562 -101.562 -43.688 1 89.06 184 HIS B CA 1
ATOM 5943 C C . HIS B 1 184 ? 11.312 -100.812 -43.188 1 89.06 184 HIS B C 1
ATOM 5945 O O . HIS B 1 184 ? 11.375 -99.625 -42.875 1 89.06 184 HIS B O 1
ATOM 5951 N N . PHE B 1 185 ? 10.328 -101.5 -43.094 1 89.12 185 PHE B N 1
ATOM 5952 C CA . PHE B 1 185 ? 9.078 -100.938 -42.625 1 89.12 185 PHE B CA 1
ATOM 5953 C C . PHE B 1 185 ? 9.195 -100.438 -41.188 1 89.12 185 PHE B C 1
ATOM 5955 O O . PHE B 1 185 ? 8.898 -99.312 -40.844 1 89.12 185 PHE B O 1
ATOM 5962 N N . ASN B 1 186 ? 9.633 -101.312 -40.281 1 91.31 186 ASN B N 1
ATOM 5963 C CA . ASN B 1 186 ? 9.742 -101 -38.875 1 91.31 186 ASN B CA 1
ATOM 5964 C C . ASN B 1 186 ? 10.695 -99.875 -38.625 1 91.31 186 ASN B C 1
ATOM 5966 O O . ASN B 1 186 ? 10.422 -99 -37.781 1 91.31 186 ASN B O 1
ATOM 5970 N N . SER B 1 187 ? 11.719 -99.75 -39.438 1 92.12 187 SER B N 1
ATOM 5971 C CA . SER B 1 187 ? 12.672 -98.688 -39.312 1 92.12 187 SER B CA 1
ATOM 5972 C C . SER B 1 187 ? 12.07 -97.375 -39.781 1 92.12 187 SER B C 1
ATOM 5974 O O . SER B 1 187 ? 12.289 -96.312 -39.156 1 92.12 187 SER B O 1
ATOM 5976 N N . SER B 1 188 ? 11.289 -97.438 -40.844 1 90 188 SER B N 1
ATOM 5977 C CA . SER B 1 188 ? 10.656 -96.25 -41.406 1 90 188 SER B CA 1
ATOM 5978 C C . SER B 1 188 ? 9.633 -95.688 -40.438 1 90 188 SER B C 1
ATOM 5980 O O . SER B 1 188 ? 9.562 -94.438 -40.25 1 90 188 SER B O 1
ATOM 5982 N N . ILE B 1 189 ? 8.914 -96.5 -39.812 1 91.88 189 ILE B N 1
ATOM 5983 C CA . ILE B 1 189 ? 7.914 -96.062 -38.844 1 91.88 189 ILE B CA 1
ATOM 5984 C C . ILE B 1 189 ? 8.602 -95.375 -37.656 1 91.88 189 ILE B C 1
ATOM 5986 O O . ILE B 1 189 ? 8.156 -94.375 -37.125 1 91.88 189 ILE B O 1
ATOM 5990 N N . LEU B 1 190 ? 9.703 -96.062 -37.25 1 92.12 190 LEU B N 1
ATOM 5991 C CA . LEU B 1 190 ? 10.43 -95.5 -36.094 1 92.12 190 LEU B CA 1
ATOM 5992 C C . LEU B 1 190 ? 10.992 -94.125 -36.406 1 92.12 190 LEU B C 1
ATOM 5994 O O . LEU B 1 190 ? 10.867 -93.188 -35.594 1 92.12 190 LEU B O 1
ATOM 5998 N N . ILE B 1 191 ? 11.508 -93.938 -37.594 1 91.19 191 ILE B N 1
ATOM 5999 C CA . ILE B 1 191 ? 12.078 -92.688 -38 1 91.19 191 ILE B CA 1
ATOM 6000 C C . ILE B 1 191 ? 10.977 -91.625 -38.062 1 91.19 191 ILE B C 1
ATOM 6002 O O . ILE B 1 191 ? 11.148 -90.5 -37.562 1 91.19 191 ILE B O 1
ATOM 6006 N N . LEU B 1 192 ? 9.844 -92 -38.625 1 91.5 192 LEU B N 1
ATOM 6007 C CA . LEU B 1 192 ? 8.727 -91.062 -38.719 1 91.5 192 LEU B CA 1
ATOM 6008 C C . LEU B 1 192 ? 8.242 -90.625 -37.344 1 91.5 192 LEU B C 1
ATOM 6010 O O . LEU B 1 192 ? 8.031 -89.438 -37.094 1 91.5 192 LEU B O 1
ATOM 6014 N N . MET B 1 193 ? 8.141 -91.625 -36.438 1 92.62 193 MET B N 1
ATOM 6015 C CA . MET B 1 193 ? 7.648 -91.312 -35.094 1 92.62 193 MET B CA 1
ATOM 6016 C C . MET B 1 193 ? 8.625 -90.438 -34.344 1 92.62 193 MET B C 1
ATOM 6018 O O . MET B 1 193 ? 8.219 -89.438 -33.75 1 92.62 193 MET B O 1
ATOM 6022 N N . VAL B 1 194 ? 9.906 -90.625 -34.5 1 92.44 194 VAL B N 1
ATOM 6023 C CA . VAL B 1 194 ? 10.914 -89.875 -33.781 1 92.44 194 VAL B CA 1
ATOM 6024 C C . VAL B 1 194 ? 10.945 -88.438 -34.281 1 92.44 194 VAL B C 1
ATOM 6026 O O . VAL B 1 194 ? 10.945 -87.5 -33.5 1 92.44 194 VAL B O 1
ATOM 6029 N N . VAL B 1 195 ? 10.852 -88.25 -35.594 1 90.88 195 VAL B N 1
ATOM 6030 C CA . VAL B 1 195 ? 10.922 -86.938 -36.188 1 90.88 195 VAL B CA 1
ATOM 6031 C C . VAL B 1 195 ? 9.68 -86.125 -35.812 1 90.88 195 VAL B C 1
ATOM 6033 O O . VAL B 1 195 ? 9.773 -84.938 -35.531 1 90.88 195 VAL B O 1
ATOM 6036 N N . THR B 1 196 ? 8.523 -86.75 -35.812 1 91.06 196 THR B N 1
ATOM 6037 C CA . THR B 1 196 ? 7.289 -86.062 -35.469 1 91.06 196 THR B CA 1
ATOM 6038 C C . THR B 1 196 ? 7.32 -85.625 -34 1 91.06 196 THR B C 1
ATOM 6040 O O . THR B 1 196 ? 6.98 -84.5 -33.688 1 91.06 196 THR B O 1
ATOM 6043 N N . ILE B 1 197 ? 7.898 -86.5 -33.094 1 92.56 197 ILE B N 1
ATOM 6044 C CA . ILE B 1 197 ? 7.934 -86.188 -31.672 1 92.56 197 ILE B CA 1
ATOM 6045 C C . ILE B 1 197 ? 8.93 -85 -31.422 1 92.56 197 ILE B C 1
ATOM 6047 O O . ILE B 1 197 ? 8.633 -84.062 -30.672 1 92.56 197 ILE B O 1
ATOM 6051 N N . VAL B 1 198 ? 10.039 -85 -32.125 1 91.44 198 VAL B N 1
ATOM 6052 C CA . VAL B 1 198 ? 11.062 -84 -31.938 1 91.44 198 VAL B CA 1
ATOM 6053 C C . VAL B 1 198 ? 10.539 -82.625 -32.469 1 91.44 198 VAL B C 1
ATOM 6055 O O . VAL B 1 198 ? 10.742 -81.625 -31.828 1 91.44 198 VAL B O 1
ATOM 6058 N N . SER B 1 199 ? 9.828 -82.75 -33.562 1 90.69 199 SER B N 1
ATOM 6059 C CA . SER B 1 199 ? 9.273 -81.5 -34.156 1 90.69 199 SER B CA 1
ATOM 6060 C C . SER B 1 199 ? 8.219 -80.875 -33.219 1 90.69 199 SER B C 1
ATOM 6062 O O . SER B 1 199 ? 8.203 -79.688 -33 1 90.69 199 SER B O 1
ATOM 6064 N N . MET B 1 200 ? 7.441 -81.625 -32.625 1 91 200 MET B N 1
ATOM 6065 C CA . MET B 1 200 ? 6.406 -81.188 -31.719 1 91 200 MET B CA 1
ATOM 6066 C C . MET B 1 200 ? 7.027 -80.562 -30.469 1 91 200 MET B C 1
ATOM 6068 O O . MET B 1 200 ? 6.586 -79.5 -30 1 91 200 MET B O 1
ATOM 6072 N N . SER B 1 201 ? 8.055 -81.25 -29.969 1 92.19 201 SER B N 1
ATOM 6073 C CA . SER B 1 201 ? 8.727 -80.688 -28.781 1 92.19 201 SER B CA 1
ATOM 6074 C C . SER B 1 201 ? 9.375 -79.375 -29.047 1 92.19 201 SER B C 1
ATOM 6076 O O . SER B 1 201 ? 9.32 -78.438 -28.203 1 92.19 201 SER B O 1
ATOM 6078 N N . ALA B 1 202 ? 9.891 -79.125 -30.219 1 89.75 202 ALA B N 1
ATOM 6079 C CA . ALA B 1 202 ? 10.516 -77.875 -30.578 1 89.75 202 ALA B CA 1
ATOM 6080 C C . ALA B 1 202 ? 9.484 -76.75 -30.656 1 89.75 202 ALA B C 1
ATOM 6082 O O . ALA B 1 202 ? 9.711 -75.688 -30.141 1 89.75 202 ALA B O 1
ATOM 6083 N N . ILE B 1 203 ? 8.344 -77 -31.234 1 90.5 203 ILE B N 1
ATOM 6084 C CA . ILE B 1 203 ? 7.277 -76 -31.375 1 90.5 203 ILE B CA 1
ATOM 6085 C C . ILE B 1 203 ? 6.734 -75.625 -29.984 1 90.5 203 ILE B C 1
ATOM 6087 O O . ILE B 1 203 ? 6.527 -74.5 -29.688 1 90.5 203 ILE B O 1
ATOM 6091 N N . ILE B 1 204 ? 6.586 -76.75 -29.125 1 91.81 204 ILE B N 1
ATOM 6092 C CA . ILE B 1 204 ? 6.051 -76.5 -27.781 1 91.81 204 ILE B CA 1
ATOM 6093 C C . ILE B 1 204 ? 7.023 -75.625 -26.984 1 91.81 204 ILE B C 1
ATOM 6095 O O . ILE B 1 204 ? 6.617 -74.688 -26.312 1 91.81 204 ILE B O 1
ATOM 6099 N N . PHE B 1 205 ? 8.289 -75.875 -27.141 1 91.44 205 PHE B N 1
ATOM 6100 C CA . PHE B 1 205 ? 9.312 -75.188 -26.391 1 91.44 205 PHE B CA 1
ATOM 6101 C C . PHE B 1 205 ? 9.336 -73.688 -26.797 1 91.44 205 PHE B C 1
ATOM 6103 O O . PHE B 1 205 ? 9.266 -72.812 -25.938 1 91.44 205 PHE B O 1
ATOM 6110 N N . ILE B 1 206 ? 9.336 -73.312 -28.062 1 87.5 206 ILE B N 1
ATOM 6111 C CA . ILE B 1 206 ? 9.422 -71.938 -28.547 1 87.5 206 ILE B CA 1
ATOM 6112 C C . ILE B 1 206 ? 8.117 -71.25 -28.25 1 87.5 206 ILE B C 1
ATOM 6114 O O . ILE B 1 206 ? 8.141 -70.062 -27.922 1 87.5 206 ILE B O 1
ATOM 6118 N N . SER B 1 207 ? 6.992 -72 -28.375 1 88.88 207 SER B N 1
ATOM 6119 C CA . SER B 1 207 ? 5.684 -71.375 -28.109 1 88.88 207 SER B CA 1
ATOM 6120 C C . SER B 1 207 ? 5.562 -70.938 -26.656 1 88.88 207 SER B C 1
ATOM 6122 O O . SER B 1 207 ? 5.129 -69.812 -26.375 1 88.88 207 SER B O 1
ATOM 6124 N N . ILE B 1 208 ? 6.012 -71.75 -25.688 1 89.06 208 ILE B N 1
ATOM 6125 C CA . ILE B 1 208 ? 5.918 -71.438 -24.266 1 89.06 208 ILE B CA 1
ATOM 6126 C C . ILE B 1 208 ? 6.859 -70.312 -23.922 1 89.06 208 ILE B C 1
ATOM 6128 O O . ILE B 1 208 ? 6.48 -69.375 -23.203 1 89.06 208 ILE B O 1
ATOM 6132 N N . PHE B 1 209 ? 7.98 -70.25 -24.484 1 87.88 209 PHE B N 1
ATOM 6133 C CA . PHE B 1 209 ? 8.977 -69.188 -24.234 1 87.88 209 PHE B CA 1
ATOM 6134 C C . PHE B 1 209 ? 8.461 -67.812 -24.703 1 87.88 209 PHE B C 1
ATOM 6136 O O . PHE B 1 209 ? 8.523 -66.875 -23.953 1 87.88 209 PHE B O 1
ATOM 6143 N N . THR B 1 210 ? 7.98 -67.688 -25.906 1 84.56 210 THR B N 1
ATOM 6144 C CA . THR B 1 210 ? 7.492 -66.438 -26.469 1 84.56 210 THR B CA 1
ATOM 6145 C C . THR B 1 210 ? 6.273 -65.938 -25.703 1 84.56 210 THR B C 1
ATOM 6147 O O . THR B 1 210 ? 6.148 -64.75 -25.438 1 84.56 210 THR B O 1
ATOM 6150 N N . LYS B 1 211 ? 5.398 -66.875 -25.344 1 87 211 LYS B N 1
ATOM 6151 C CA . LYS B 1 211 ? 4.199 -66.5 -24.594 1 87 211 LYS B CA 1
ATOM 6152 C C . LYS B 1 211 ? 4.562 -65.875 -23.266 1 87 211 LYS B C 1
ATOM 6154 O O . LYS B 1 211 ? 4.008 -64.812 -22.891 1 87 211 LYS B O 1
ATOM 6159 N N . ILE B 1 212 ? 5.477 -66.438 -22.547 1 88.31 212 ILE B N 1
ATOM 6160 C CA . ILE B 1 212 ? 5.891 -65.938 -21.25 1 88.31 212 ILE B CA 1
ATOM 6161 C C . ILE B 1 212 ? 6.559 -64.562 -21.406 1 88.31 212 ILE B C 1
ATOM 6163 O O . ILE B 1 212 ? 6.289 -63.656 -20.625 1 88.31 212 ILE B O 1
ATOM 6167 N N . PHE B 1 213 ? 7.32 -64.375 -22.406 1 86.44 213 PHE B N 1
ATOM 6168 C CA . PHE B 1 213 ? 8.039 -63.125 -22.656 1 86.44 213 PHE B CA 1
ATOM 6169 C C . PHE B 1 213 ? 7.059 -62 -22.938 1 86.44 213 PHE B C 1
ATOM 6171 O O . PHE B 1 213 ? 7.168 -60.906 -22.359 1 86.44 213 PHE B O 1
ATOM 6178 N N . ILE B 1 214 ? 6.137 -62.156 -23.797 1 83.44 214 ILE B N 1
ATOM 6179 C CA . ILE B 1 214 ? 5.172 -61.156 -24.203 1 83.44 214 ILE B CA 1
ATOM 6180 C C . ILE B 1 214 ? 4.285 -60.781 -23 1 83.44 214 ILE B C 1
ATOM 6182 O O . ILE B 1 214 ? 4.055 -59.594 -22.734 1 83.44 214 ILE B O 1
ATOM 6186 N N . LYS B 1 215 ? 3.791 -61.812 -22.359 1 86.62 215 LYS B N 1
ATOM 6187 C CA . LYS B 1 215 ? 2.936 -61.594 -21.188 1 86.62 215 LYS B CA 1
ATOM 6188 C C . LYS B 1 215 ? 3.648 -60.75 -20.141 1 86.62 215 LYS B C 1
ATOM 6190 O O . LYS B 1 215 ? 3.074 -59.812 -19.594 1 86.62 215 LYS B O 1
ATOM 6195 N N . ARG B 1 216 ? 4.906 -61.031 -19.844 1 87.69 216 ARG B N 1
ATOM 6196 C CA . ARG B 1 216 ? 5.684 -60.312 -18.859 1 87.69 216 ARG B CA 1
ATOM 6197 C C . ARG B 1 216 ? 5.918 -58.844 -19.281 1 87.69 216 ARG B C 1
ATOM 6199 O O . ARG B 1 216 ? 5.82 -57.938 -18.469 1 87.69 216 ARG B O 1
ATOM 6206 N N . SER B 1 217 ? 6.23 -58.656 -20.578 1 84.88 217 SER B N 1
ATOM 6207 C CA . SER B 1 217 ? 6.484 -57.312 -21.094 1 84.88 217 SER B CA 1
ATOM 6208 C C . SER B 1 217 ? 5.234 -56.438 -21.016 1 84.88 217 SER B C 1
ATOM 6210 O O . SER B 1 217 ? 5.312 -55.281 -20.625 1 84.88 217 SER B O 1
ATOM 6212 N N . ILE B 1 218 ? 4.086 -56.969 -21.312 1 86.5 218 ILE B N 1
ATOM 6213 C CA . ILE B 1 218 ? 2.818 -56.25 -21.281 1 86.5 218 ILE B CA 1
ATOM 6214 C C . ILE B 1 218 ? 2.449 -55.906 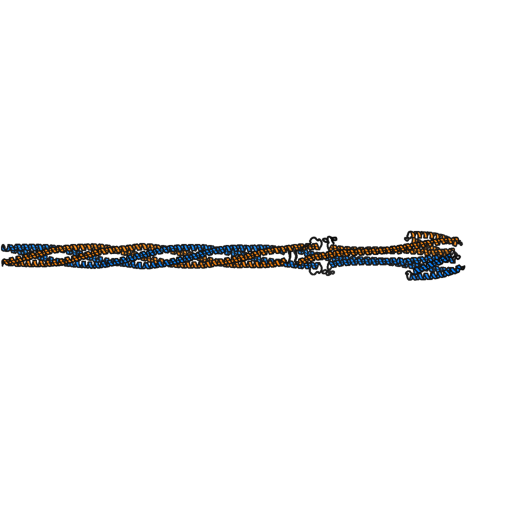-19.828 1 86.5 218 ILE B C 1
ATOM 6216 O O . ILE B 1 218 ? 2.07 -54.781 -19.531 1 86.5 218 ILE B O 1
ATOM 6220 N N . ILE B 1 219 ? 2.592 -56.875 -18.969 1 88.56 219 ILE B N 1
ATOM 6221 C CA . ILE B 1 219 ? 2.244 -56.688 -17.562 1 88.56 219 ILE B CA 1
ATOM 6222 C C . ILE B 1 219 ? 3.148 -55.625 -16.953 1 88.56 219 ILE B C 1
ATOM 6224 O O . ILE B 1 219 ? 2.682 -54.75 -16.219 1 88.56 219 ILE B O 1
ATOM 6228 N N . ASN B 1 220 ? 4.445 -55.688 -17.297 1 89.19 220 ASN B N 1
ATOM 6229 C CA . ASN B 1 220 ? 5.391 -54.719 -16.781 1 89.19 220 ASN B CA 1
ATOM 6230 C C . ASN B 1 220 ? 5.039 -53.281 -17.234 1 89.19 220 ASN B C 1
ATOM 6232 O O . ASN B 1 220 ? 5.027 -52.344 -16.438 1 89.19 220 ASN B O 1
ATOM 6236 N N . PHE B 1 221 ? 4.766 -53.031 -18.469 1 91.31 221 PHE B N 1
ATOM 6237 C CA . PHE B 1 221 ? 4.418 -51.719 -19 1 91.31 221 PHE B CA 1
ATOM 6238 C C . PHE B 1 221 ? 3.088 -51.25 -18.422 1 91.31 221 PHE B C 1
ATOM 6240 O O . PHE B 1 221 ? 2.959 -50.094 -18.031 1 91.31 221 PHE B O 1
ATOM 6247 N N . SER B 1 222 ? 2.109 -52.188 -18.406 1 90 222 SER B N 1
ATOM 6248 C CA . SER B 1 222 ? 0.806 -51.875 -17.828 1 90 222 SER B CA 1
ATOM 6249 C C . SER B 1 222 ? 0.932 -51.469 -16.359 1 90 222 SER B C 1
ATOM 6251 O O . SER B 1 222 ? 0.228 -50.562 -15.906 1 90 222 SER B O 1
ATOM 6253 N N . SER B 1 223 ? 1.817 -52.062 -15.609 1 91.88 223 SER B N 1
ATOM 6254 C CA . SER B 1 223 ? 2.033 -51.719 -14.203 1 91.88 223 SER B CA 1
ATOM 6255 C C . SER B 1 223 ? 2.576 -50.312 -14.062 1 91.88 223 SER B C 1
ATOM 6257 O O . SER B 1 223 ? 2.201 -49.594 -13.141 1 91.88 223 SER B O 1
ATOM 6259 N N . ILE B 1 224 ? 3.504 -49.844 -14.977 1 92.44 224 ILE B N 1
ATOM 6260 C CA . ILE B 1 224 ? 4.027 -48.5 -15 1 92.44 224 ILE B CA 1
ATOM 6261 C C . ILE B 1 224 ? 2.887 -47.5 -15.227 1 92.44 224 ILE B C 1
ATOM 6263 O O . ILE B 1 224 ? 2.752 -46.531 -14.484 1 92.44 224 ILE B O 1
ATOM 6267 N N . LEU B 1 225 ? 2.027 -47.781 -16.141 1 91.88 225 LEU B N 1
ATOM 6268 C CA . LEU B 1 225 ? 0.912 -46.906 -16.484 1 91.88 225 LEU B CA 1
ATOM 6269 C C . LEU B 1 225 ? -0.083 -46.812 -15.328 1 91.88 225 LEU B C 1
ATOM 6271 O O . LEU B 1 225 ? -0.648 -45.75 -15.062 1 91.88 225 LEU B O 1
ATOM 6275 N N . LYS B 1 226 ? -0.273 -47.969 -14.617 1 91.5 226 LYS B N 1
ATOM 6276 C CA . LYS B 1 226 ? -1.177 -47.969 -13.477 1 91.5 226 LYS B CA 1
ATOM 6277 C C . LYS B 1 226 ? -0.645 -47.094 -12.344 1 91.5 226 LYS B C 1
ATOM 6279 O O . LYS B 1 226 ? -1.402 -46.344 -11.727 1 91.5 226 LYS B O 1
ATOM 6284 N N . ARG B 1 227 ? 0.595 -47.125 -12.086 1 91.88 227 ARG B N 1
ATOM 6285 C CA . ARG B 1 227 ? 1.208 -46.281 -11.07 1 91.88 227 ARG B CA 1
ATOM 6286 C C . ARG B 1 227 ? 1.111 -44.781 -11.461 1 91.88 227 ARG B C 1
ATOM 6288 O O . ARG B 1 227 ? 0.882 -43.938 -10.602 1 91.88 227 ARG B O 1
ATOM 6295 N N . LEU B 1 228 ? 1.325 -44.562 -12.727 1 91.5 228 LEU B N 1
ATOM 6296 C CA . LEU B 1 228 ? 1.179 -43.188 -13.219 1 91.5 228 LEU B CA 1
ATOM 6297 C C . LEU B 1 228 ? -0.256 -42.688 -13.055 1 91.5 228 LEU B C 1
ATOM 6299 O O . LEU B 1 228 ? -0.486 -41.531 -12.688 1 91.5 228 LEU B O 1
ATOM 6303 N N . GLU B 1 229 ? -1.196 -43.562 -13.367 1 89.56 229 GLU B N 1
ATOM 6304 C CA . GLU B 1 229 ? -2.611 -43.25 -13.172 1 89.56 229 GLU B CA 1
ATOM 6305 C C . GLU B 1 229 ? -2.898 -42.844 -11.727 1 89.56 229 GLU B C 1
ATOM 6307 O O . GLU B 1 229 ? -3.711 -41.969 -11.477 1 89.56 229 GLU B O 1
ATOM 6312 N N . ASP B 1 230 ? -2.146 -43.469 -10.734 1 89.12 230 ASP B N 1
ATOM 6313 C CA . ASP B 1 230 ? -2.316 -43.188 -9.312 1 89.12 230 ASP B CA 1
ATOM 6314 C C . ASP B 1 230 ? -1.548 -41.938 -8.898 1 89.12 230 ASP B C 1
ATOM 6316 O O . ASP B 1 230 ? -1.547 -41.562 -7.727 1 89.12 230 ASP B O 1
ATOM 6320 N N . GLY B 1 231 ? -0.864 -41.375 -9.797 1 90.75 231 GLY B N 1
ATOM 6321 C CA . GLY B 1 231 ? -0.173 -40.125 -9.531 1 90.75 231 GLY B CA 1
ATOM 6322 C C . GLY B 1 231 ? 1.264 -40.312 -9.086 1 90.75 231 GLY B C 1
ATOM 6323 O O . GLY B 1 231 ? 1.926 -39.375 -8.68 1 90.75 231 GLY B O 1
ATOM 6324 N N . ASP B 1 232 ? 1.816 -41.531 -9.133 1 92.88 232 ASP B N 1
ATOM 6325 C CA . ASP B 1 232 ? 3.186 -41.844 -8.719 1 92.88 232 ASP B CA 1
ATOM 6326 C C . ASP B 1 232 ? 4.156 -41.688 -9.89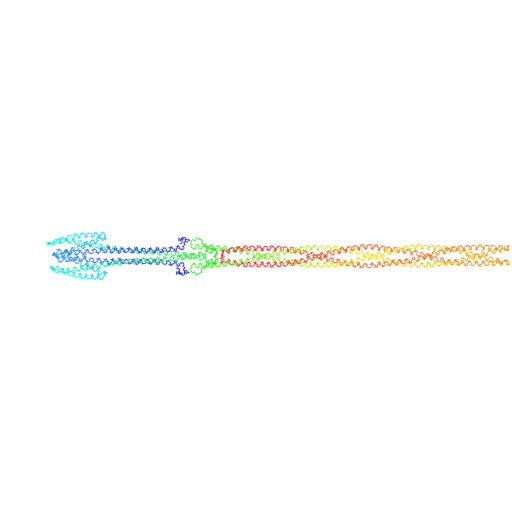1 1 92.88 232 ASP B C 1
ATOM 6328 O O . ASP B 1 232 ? 4.297 -42.594 -10.703 1 92.88 232 ASP B O 1
ATOM 6332 N N . PHE B 1 233 ? 4.855 -40.594 -9.938 1 91.25 233 PHE B N 1
ATOM 6333 C CA . PHE B 1 233 ? 5.785 -40.312 -11.023 1 91.25 233 PHE B CA 1
ATOM 6334 C C . PHE B 1 233 ? 7.219 -40.562 -10.594 1 91.25 233 PHE B C 1
ATOM 6336 O O . PHE B 1 233 ? 8.164 -40.219 -11.305 1 91.25 233 PHE B O 1
ATOM 6343 N N . THR B 1 234 ? 7.453 -41.281 -9.438 1 91.81 234 THR B N 1
ATOM 6344 C CA . THR B 1 234 ? 8.789 -41.594 -8.938 1 91.81 234 THR B CA 1
ATOM 6345 C C . THR B 1 234 ? 9.281 -42.906 -9.5 1 91.81 234 THR B C 1
ATOM 6347 O O . THR B 1 234 ? 10.383 -43.375 -9.156 1 91.81 234 THR B O 1
ATOM 6350 N N . ILE B 1 235 ? 8.555 -43.469 -10.344 1 88.88 235 ILE B N 1
ATOM 6351 C CA . ILE B 1 235 ? 8.867 -44.812 -10.852 1 88.88 235 ILE B CA 1
ATOM 6352 C C . ILE B 1 235 ? 10.102 -44.719 -11.75 1 88.88 235 ILE B C 1
ATOM 6354 O O . ILE B 1 235 ? 10.289 -43.75 -12.484 1 88.88 235 ILE B O 1
ATOM 6358 N N . HIS B 1 236 ? 10.992 -45.656 -11.586 1 87.06 236 HIS B N 1
ATOM 6359 C CA . HIS B 1 236 ? 12.148 -45.812 -12.469 1 87.06 236 HIS B CA 1
ATOM 6360 C C . HIS B 1 236 ? 11.797 -46.656 -13.695 1 87.06 236 HIS B C 1
ATOM 6362 O O . HIS B 1 236 ? 11.328 -47.781 -13.57 1 87.06 236 HIS B O 1
ATOM 6368 N N . ILE B 1 237 ? 11.844 -46.062 -14.906 1 89.31 237 ILE B N 1
ATOM 6369 C CA . ILE B 1 237 ? 11.562 -46.75 -16.156 1 89.31 237 ILE B CA 1
ATOM 6370 C C . ILE B 1 237 ? 12.867 -47.219 -16.812 1 89.31 237 ILE B C 1
ATOM 6372 O O . ILE B 1 237 ? 13.773 -46.406 -17.031 1 89.31 237 ILE B O 1
ATOM 6376 N N . ASP B 1 238 ? 13.07 -48.562 -16.922 1 85.19 238 ASP B N 1
ATOM 6377 C CA . ASP B 1 238 ? 14.242 -49.125 -17.594 1 85.19 238 ASP B CA 1
ATOM 6378 C C . ASP B 1 238 ? 14.273 -48.75 -19.062 1 85.19 238 ASP B C 1
ATOM 6380 O O . ASP B 1 238 ? 13.383 -49.094 -19.828 1 85.19 238 ASP B O 1
ATOM 6384 N N . LYS B 1 239 ? 15.461 -48 -19.469 1 85.56 239 LYS B N 1
ATOM 6385 C CA . LYS B 1 239 ? 15.594 -47.469 -20.828 1 85.56 239 LYS B CA 1
ATOM 6386 C C . LYS B 1 239 ? 16.578 -48.312 -21.641 1 85.56 239 LYS B C 1
ATOM 6388 O O . LYS B 1 239 ? 16.938 -47.969 -22.75 1 85.56 239 LYS B O 1
ATOM 6393 N N . ASN B 1 240 ? 16.906 -49.469 -21.141 1 84.12 240 ASN B N 1
ATOM 6394 C CA . ASN B 1 240 ? 18.031 -50.188 -21.75 1 84.12 240 ASN B CA 1
ATOM 6395 C C . ASN B 1 240 ? 17.562 -51.281 -22.688 1 84.12 240 ASN B C 1
ATOM 6397 O O . ASN B 1 240 ? 18.359 -51.844 -23.438 1 84.12 240 ASN B O 1
ATOM 6401 N N . SER B 1 241 ? 16.297 -51.531 -22.734 1 84.19 241 SER B N 1
ATOM 6402 C CA . SER B 1 241 ? 15.789 -52.594 -23.594 1 84.19 241 SER B CA 1
ATOM 6403 C C . SER B 1 241 ? 15.586 -52.125 -25.031 1 84.19 241 SER B C 1
ATOM 6405 O O . SER B 1 241 ? 15.141 -50.969 -25.234 1 84.19 241 SER B O 1
ATOM 6407 N N . ASN B 1 242 ? 16.109 -52.844 -26 1 84 242 ASN B N 1
ATOM 6408 C CA . ASN B 1 242 ? 16.031 -52.438 -27.406 1 84 242 ASN B CA 1
ATOM 6409 C C . ASN B 1 242 ? 14.859 -53.094 -28.125 1 84 242 ASN B C 1
ATOM 6411 O O . ASN B 1 242 ? 14.758 -53 -29.344 1 84 242 ASN B O 1
ATOM 6415 N N . ASN B 1 243 ? 13.984 -53.719 -27.453 1 84.44 243 ASN B N 1
ATOM 6416 C CA . ASN B 1 243 ? 12.805 -54.281 -28.078 1 84.44 243 ASN B CA 1
ATOM 6417 C C . ASN B 1 243 ? 11.68 -53.281 -28.188 1 84.44 243 ASN B C 1
ATOM 6419 O O . ASN B 1 243 ? 11.867 -52.094 -27.875 1 84.44 243 ASN B O 1
ATOM 6423 N N . GLU B 1 244 ? 10.445 -53.562 -28.719 1 86.75 244 GLU B N 1
ATOM 6424 C CA . GLU B 1 244 ? 9.328 -52.656 -28.953 1 86.75 244 GLU B CA 1
ATOM 6425 C C . GLU B 1 244 ? 8.852 -52.031 -27.656 1 86.75 244 GLU B C 1
ATOM 6427 O O . GLU B 1 244 ? 8.578 -50.812 -27.609 1 86.75 244 GLU B O 1
ATOM 6432 N N . PHE B 1 245 ? 8.859 -52.781 -26.562 1 87.25 245 PHE B N 1
ATOM 6433 C CA . PHE B 1 245 ? 8.43 -52.25 -25.266 1 87.25 245 PHE B CA 1
ATOM 6434 C C . PHE B 1 245 ? 9.508 -51.344 -24.672 1 87.25 245 PHE B C 1
ATOM 6436 O O . PHE B 1 245 ? 9.195 -50.375 -23.969 1 87.25 245 PHE B O 1
ATOM 6443 N N . GLY B 1 246 ? 10.773 -51.688 -24.938 1 86.81 246 GLY B N 1
ATOM 6444 C CA . GLY B 1 246 ? 11.859 -50.812 -24.531 1 86.81 246 GLY B CA 1
ATOM 6445 C C . GLY B 1 246 ? 11.781 -49.438 -25.156 1 86.81 246 GLY B C 1
ATOM 6446 O O . GLY B 1 246 ? 11.953 -48.438 -24.469 1 86.81 246 GLY B O 1
ATOM 6447 N N . GLU B 1 247 ? 11.492 -49.375 -26.453 1 87.25 247 GLU B N 1
ATOM 6448 C CA . GLU B 1 247 ? 11.312 -48.094 -27.156 1 87.25 247 GLU B CA 1
ATOM 6449 C C . GLU B 1 247 ? 10.141 -47.312 -26.578 1 87.25 247 GLU B C 1
ATOM 6451 O O . GLU B 1 247 ? 10.242 -46.094 -26.375 1 87.25 247 GLU B O 1
ATOM 6456 N N . MET B 1 248 ? 9.047 -47.938 -26.281 1 88.62 248 MET B N 1
ATOM 6457 C CA . MET B 1 248 ? 7.867 -47.312 -25.688 1 88.62 248 MET B CA 1
ATOM 6458 C C . MET B 1 248 ? 8.188 -46.75 -24.312 1 88.62 248 MET B C 1
ATOM 6460 O O . MET B 1 248 ? 7.762 -45.656 -23.969 1 88.62 248 MET B O 1
ATOM 6464 N N . LYS B 1 249 ? 8.914 -47.562 -23.562 1 91.69 249 LYS B N 1
ATOM 6465 C CA . LYS B 1 249 ? 9.328 -47.125 -22.234 1 91.69 249 LYS B CA 1
ATOM 6466 C C . LYS B 1 249 ? 10.195 -45.875 -22.312 1 91.69 249 LYS B C 1
ATOM 6468 O O . LYS B 1 249 ? 10.039 -44.938 -21.516 1 91.69 249 LYS B O 1
ATOM 6473 N N . ARG B 1 250 ? 11.117 -45.781 -23.266 1 91 250 ARG B N 1
ATOM 6474 C CA . ARG B 1 250 ? 11.984 -44.625 -23.422 1 91 250 ARG B CA 1
ATOM 6475 C C . ARG B 1 250 ? 11.18 -43.375 -23.766 1 91 250 ARG B C 1
ATOM 6477 O O . ARG B 1 250 ? 11.406 -42.312 -23.188 1 91 250 ARG B O 1
ATOM 6484 N N . GLU B 1 251 ? 10.219 -43.469 -24.719 1 89.81 251 GLU B N 1
ATOM 6485 C CA . GLU B 1 251 ? 9.367 -42.375 -25.094 1 89.81 251 GLU B CA 1
ATOM 6486 C C . GLU B 1 251 ? 8.531 -41.875 -23.906 1 89.81 251 GLU B C 1
ATOM 6488 O O . GLU B 1 251 ? 8.406 -40.688 -23.672 1 89.81 251 GLU B O 1
ATOM 6493 N N . LEU B 1 252 ? 8 -42.781 -23.141 1 91.12 252 LEU B N 1
ATOM 6494 C CA . LEU B 1 252 ? 7.211 -42.469 -21.969 1 91.12 252 LEU B CA 1
ATOM 6495 C C . LEU B 1 252 ? 8.07 -41.781 -20.906 1 91.12 252 LEU B C 1
ATOM 6497 O O . LEU B 1 252 ? 7.637 -40.781 -20.297 1 91.12 252 LEU B O 1
ATOM 6501 N N . ALA B 1 253 ? 9.281 -42.281 -20.766 1 92.38 253 ALA B N 1
ATOM 6502 C CA . ALA B 1 253 ? 10.195 -41.719 -19.766 1 92.38 253 ALA B CA 1
ATOM 6503 C C . ALA B 1 253 ? 10.523 -40.25 -20.078 1 92.38 253 ALA B C 1
ATOM 6505 O O . ALA B 1 253 ? 10.57 -39.406 -19.188 1 92.38 253 ALA B O 1
ATOM 6506 N N . ILE B 1 254 ? 10.75 -39.906 -21.328 1 91.5 254 ILE B N 1
ATOM 6507 C CA . ILE B 1 254 ? 11.062 -38.531 -21.734 1 91.5 254 ILE B CA 1
ATOM 6508 C C . ILE B 1 254 ? 9.875 -37.625 -21.453 1 91.5 254 ILE B C 1
ATOM 6510 O O . ILE B 1 254 ? 10.047 -36.531 -20.922 1 91.5 254 ILE B O 1
ATOM 6514 N N . THR B 1 255 ? 8.75 -38.062 -21.781 1 90.06 255 THR B N 1
ATOM 6515 C CA . THR B 1 255 ? 7.531 -37.312 -21.516 1 90.06 255 THR B CA 1
ATOM 6516 C C . THR B 1 255 ? 7.363 -37.094 -20.016 1 90.06 255 THR B C 1
ATOM 6518 O O . THR B 1 255 ? 7.09 -35.969 -19.578 1 90.06 255 THR B O 1
ATOM 6521 N N . LEU B 1 256 ? 7.52 -38.156 -19.234 1 92.06 256 LEU B N 1
ATOM 6522 C CA . LEU B 1 256 ? 7.367 -38.062 -17.781 1 92.06 256 LEU B CA 1
ATOM 6523 C C . LEU B 1 256 ? 8.391 -37.125 -17.188 1 92.06 256 LEU B C 1
ATOM 6525 O O . LEU B 1 256 ? 8.07 -36.375 -16.25 1 92.06 256 LEU B O 1
ATOM 6529 N N . GLU B 1 257 ? 9.578 -37.156 -17.734 1 92.12 257 GLU B N 1
ATOM 6530 C CA . GLU B 1 257 ? 10.609 -36.219 -17.266 1 92.12 257 GLU B CA 1
ATOM 6531 C C . GLU B 1 257 ? 10.203 -34.781 -17.5 1 92.12 257 GLU B C 1
ATOM 6533 O O . GLU B 1 257 ? 10.367 -33.938 -16.625 1 92.12 257 GLU B O 1
ATOM 6538 N N . SER B 1 258 ? 9.641 -34.5 -18.609 1 91.5 258 SER B N 1
ATOM 6539 C CA . SER B 1 258 ? 9.188 -33.156 -18.953 1 91.5 258 SER B CA 1
ATOM 6540 C C . SER B 1 258 ? 8.055 -32.688 -18.031 1 91.5 258 SER B C 1
ATOM 6542 O O . SER B 1 258 ? 8.039 -31.562 -17.562 1 91.5 258 SER B O 1
ATOM 6544 N N . ILE B 1 259 ? 7.184 -33.562 -17.734 1 92 259 ILE B N 1
ATOM 6545 C CA . ILE B 1 259 ? 6.055 -33.281 -16.859 1 92 259 ILE B CA 1
ATOM 6546 C C . ILE B 1 259 ? 6.547 -33.062 -15.43 1 92 259 ILE B C 1
ATOM 6548 O O . ILE B 1 259 ? 6.117 -32.125 -14.75 1 92 259 ILE B O 1
ATOM 6552 N N . THR B 1 260 ? 7.406 -34 -15.016 1 93.38 260 THR B N 1
ATOM 6553 C CA . THR B 1 260 ? 7.957 -33.875 -13.672 1 93.38 260 THR B CA 1
ATOM 6554 C C . THR B 1 260 ? 8.68 -32.531 -13.492 1 93.38 260 THR B C 1
ATOM 6556 O O . THR B 1 260 ? 8.539 -31.875 -12.461 1 93.38 260 THR B O 1
ATOM 6559 N N . TYR B 1 261 ? 9.422 -32.094 -14.508 1 92.62 261 TYR B N 1
ATOM 6560 C CA . TYR B 1 261 ? 10.109 -30.812 -14.461 1 92.62 261 TYR B CA 1
ATOM 6561 C C . TYR B 1 261 ? 9.109 -29.656 -14.367 1 92.62 261 TYR B C 1
ATOM 6563 O O . TYR B 1 261 ? 9.289 -28.734 -13.57 1 92.62 261 TYR B O 1
ATOM 6571 N N . MET B 1 262 ? 8.117 -29.719 -15.094 1 91.62 262 MET B N 1
ATOM 6572 C CA . MET B 1 262 ? 7.074 -28.703 -15.07 1 91.62 262 MET B CA 1
ATOM 6573 C C . MET B 1 262 ? 6.418 -28.625 -13.695 1 91.62 262 MET B C 1
ATOM 6575 O O . MET B 1 262 ? 6.258 -27.531 -13.141 1 91.62 262 MET B O 1
ATOM 6579 N N . ILE B 1 263 ? 6.07 -29.781 -13.156 1 92.62 263 ILE B N 1
ATOM 6580 C CA . ILE B 1 263 ? 5.422 -29.844 -11.852 1 92.62 263 ILE B CA 1
ATOM 6581 C C . ILE B 1 263 ? 6.359 -29.266 -10.789 1 92.62 263 ILE B C 1
ATOM 6583 O O . ILE B 1 263 ? 5.938 -28.484 -9.938 1 92.62 263 ILE B O 1
ATOM 6587 N N . ARG B 1 264 ? 7.602 -29.547 -10.859 1 94.94 264 ARG B N 1
ATOM 6588 C CA . ARG B 1 264 ? 8.594 -29.016 -9.922 1 94.94 264 ARG B CA 1
ATOM 6589 C C . ARG B 1 264 ? 8.695 -27.5 -10.023 1 94.94 264 ARG B C 1
ATOM 6591 O O . ARG B 1 264 ? 8.734 -26.812 -9.008 1 94.94 264 ARG B O 1
ATOM 6598 N N . ASP B 1 265 ? 8.703 -27.094 -11.203 1 93.31 265 ASP B N 1
ATOM 6599 C CA . ASP B 1 265 ? 8.797 -25.656 -11.422 1 93.31 265 ASP B CA 1
ATOM 6600 C C . ASP B 1 265 ? 7.559 -24.938 -10.898 1 93.31 265 ASP B C 1
ATOM 6602 O O . ASP B 1 265 ? 7.664 -23.875 -10.281 1 93.31 265 ASP B O 1
ATOM 6606 N N . VAL B 1 266 ? 6.449 -25.484 -11.156 1 92.88 266 VAL B N 1
ATOM 6607 C CA . VAL B 1 266 ? 5.203 -24.906 -10.664 1 92.88 266 VAL B CA 1
ATOM 6608 C C . VAL B 1 266 ? 5.207 -24.891 -9.141 1 92.88 266 VAL B C 1
ATOM 6610 O O . VAL B 1 266 ? 4.809 -23.906 -8.516 1 92.88 266 VAL B O 1
ATOM 6613 N N . LYS B 1 267 ? 5.637 -25.969 -8.531 1 93.12 267 LYS B N 1
ATOM 6614 C CA . LYS B 1 267 ? 5.723 -26.031 -7.074 1 93.12 267 LYS B CA 1
ATOM 6615 C C . LYS B 1 267 ? 6.676 -24.969 -6.535 1 93.12 267 LYS B C 1
ATOM 6617 O O . LYS B 1 267 ? 6.344 -24.25 -5.594 1 93.12 267 LYS B O 1
ATOM 6622 N N . ASN B 1 268 ? 7.809 -24.797 -7.18 1 93.19 268 ASN B N 1
ATOM 6623 C CA . ASN B 1 268 ? 8.781 -23.797 -6.773 1 93.19 268 ASN B CA 1
ATOM 6624 C C . ASN B 1 268 ? 8.242 -22.391 -6.953 1 93.19 268 ASN B C 1
ATOM 6626 O O . ASN B 1 268 ? 8.414 -21.531 -6.078 1 93.19 268 ASN B O 1
ATOM 6630 N N . ASN B 1 269 ? 7.645 -22.203 -8.086 1 93 269 ASN B N 1
ATOM 6631 C CA . ASN B 1 269 ? 7.051 -20.906 -8.352 1 93 269 ASN B CA 1
ATOM 6632 C C . ASN B 1 269 ? 5.934 -20.578 -7.363 1 93 269 ASN B C 1
ATOM 6634 O O . ASN B 1 269 ? 5.797 -19.438 -6.922 1 93 269 ASN B O 1
ATOM 6638 N N . THR B 1 270 ? 5.176 -21.562 -7.008 1 93.06 270 THR B N 1
ATOM 6639 C CA . THR B 1 270 ? 4.113 -21.391 -6.027 1 93.06 270 THR B CA 1
ATOM 6640 C C . THR B 1 270 ? 4.688 -21 -4.668 1 93.06 270 THR B C 1
ATOM 6642 O O . THR B 1 270 ? 4.133 -20.156 -3.967 1 93.06 270 THR B O 1
ATOM 6645 N N . LEU B 1 271 ? 5.824 -21.562 -4.32 1 90.75 271 LEU B N 1
ATOM 6646 C CA . LEU B 1 271 ? 6.48 -21.219 -3.064 1 90.75 271 LEU B CA 1
ATOM 6647 C C . LEU B 1 271 ? 6.992 -19.781 -3.096 1 90.75 271 LEU B C 1
ATOM 6649 O O . LEU B 1 271 ? 6.891 -19.062 -2.1 1 90.75 271 LEU B O 1
ATOM 6653 N N . GLN B 1 272 ? 7.48 -19.406 -4.215 1 91.62 272 GLN B N 1
ATOM 6654 C CA . GLN B 1 272 ? 7.953 -18.031 -4.367 1 91.62 272 GLN B CA 1
ATOM 6655 C C . GLN B 1 272 ? 6.797 -17.031 -4.27 1 91.62 272 GLN B C 1
ATOM 6657 O O . GLN B 1 272 ? 6.918 -16 -3.617 1 91.62 272 GLN B O 1
ATOM 6662 N N . ILE B 1 273 ? 5.73 -17.344 -4.898 1 92.81 273 ILE B N 1
ATOM 6663 C CA . ILE B 1 273 ? 4.551 -16.484 -4.832 1 92.81 273 ILE B CA 1
ATOM 6664 C C . ILE B 1 273 ? 4.047 -16.422 -3.393 1 92.81 273 ILE B C 1
ATOM 6666 O O . ILE B 1 273 ? 3.613 -15.359 -2.93 1 92.81 273 ILE B O 1
ATOM 6670 N N . ASN B 1 274 ? 4.105 -17.484 -2.717 1 93.69 274 ASN B N 1
ATOM 6671 C CA . ASN B 1 274 ? 3.686 -17.5 -1.319 1 93.69 274 ASN B CA 1
ATOM 6672 C C . ASN B 1 274 ? 4.523 -16.547 -0.47 1 93.69 274 ASN B C 1
ATOM 6674 O O . ASN B 1 274 ? 3.988 -15.828 0.372 1 93.69 274 ASN B O 1
ATOM 6678 N N . LYS B 1 275 ? 5.793 -16.531 -0.65 1 93.06 275 LYS B N 1
ATOM 6679 C CA . LYS B 1 275 ? 6.676 -15.617 0.063 1 93.06 275 LYS B CA 1
ATOM 6680 C C . LYS B 1 275 ? 6.293 -14.164 -0.207 1 93.06 275 LYS B C 1
ATOM 6682 O O . LYS B 1 275 ? 6.215 -13.359 0.72 1 93.06 275 LYS B O 1
ATOM 6687 N N . GLU B 1 276 ? 6.059 -13.867 -1.462 1 92.38 276 GLU B N 1
ATOM 6688 C CA . GLU B 1 276 ? 5.676 -12.508 -1.833 1 92.38 276 GLU B CA 1
ATOM 6689 C C . GLU B 1 276 ? 4.312 -12.141 -1.256 1 92.38 276 GLU B C 1
ATOM 6691 O O . GLU B 1 276 ? 4.082 -10.992 -0.875 1 92.38 276 GLU B O 1
ATOM 6696 N N . THR B 1 277 ? 3.451 -13.078 -1.206 1 94.12 277 THR B N 1
ATOM 6697 C CA . THR B 1 277 ? 2.115 -12.844 -0.668 1 94.12 277 THR B CA 1
ATOM 6698 C C . THR B 1 277 ? 2.184 -12.508 0.818 1 94.12 277 THR B C 1
ATOM 6700 O O . THR B 1 277 ? 1.462 -11.625 1.291 1 94.12 277 THR B O 1
ATOM 6703 N N . VAL B 1 278 ? 3.049 -13.141 1.57 1 92.31 278 VAL B N 1
ATOM 6704 C CA . VAL B 1 278 ? 3.246 -12.844 2.984 1 92.31 278 VAL B CA 1
ATOM 6705 C C . VAL B 1 278 ? 3.814 -11.43 3.139 1 92.31 278 VAL B C 1
ATOM 6707 O O . VAL B 1 278 ? 3.363 -10.664 3.992 1 92.31 278 VAL B O 1
ATOM 6710 N N . SER B 1 279 ? 4.715 -11.125 2.256 1 92.56 279 SER B N 1
ATOM 6711 C CA . SER B 1 279 ? 5.301 -9.789 2.264 1 92.56 279 SER B CA 1
ATOM 6712 C C . SER B 1 279 ? 4.25 -8.727 1.969 1 92.56 279 SER B C 1
ATOM 6714 O O . SER B 1 279 ? 4.242 -7.66 2.594 1 92.56 279 SER B O 1
ATOM 6716 N N . LEU B 1 280 ? 3.377 -9.008 1.052 1 91.81 280 LEU B N 1
ATOM 6717 C CA . LEU B 1 280 ? 2.309 -8.086 0.678 1 91.81 280 LEU B CA 1
ATOM 6718 C C . LEU B 1 280 ? 1.328 -7.891 1.829 1 91.81 280 LEU B C 1
ATOM 6720 O O . LEU B 1 280 ? 0.892 -6.77 2.098 1 91.81 280 LEU B O 1
ATOM 6724 N N . ALA B 1 281 ? 1.021 -8.977 2.51 1 92.62 281 ALA B N 1
ATOM 6725 C CA . ALA B 1 281 ? 0.139 -8.883 3.672 1 92.62 281 ALA B CA 1
ATOM 6726 C C . ALA B 1 281 ? 0.759 -8.016 4.762 1 92.62 281 ALA B C 1
ATOM 6728 O O . ALA B 1 281 ? 0.083 -7.164 5.344 1 92.62 281 ALA B O 1
ATOM 6729 N N . SER B 1 282 ? 2.02 -8.172 5.031 1 93 282 SER B N 1
ATOM 6730 C CA . SER B 1 282 ? 2.734 -7.371 6.023 1 93 282 SER B CA 1
ATOM 6731 C C . SER B 1 282 ? 2.793 -5.902 5.609 1 93 282 SER B C 1
ATOM 6733 O O . SER B 1 282 ? 2.598 -5.012 6.441 1 93 282 SER B O 1
ATOM 6735 N N . ALA B 1 283 ? 3.104 -5.684 4.352 1 90.31 283 ALA B N 1
ATOM 6736 C CA . ALA B 1 283 ? 3.143 -4.316 3.838 1 90.31 283 ALA B CA 1
ATOM 6737 C C . ALA B 1 283 ? 1.788 -3.633 3.992 1 90.31 283 ALA B C 1
ATOM 6739 O O . ALA B 1 283 ? 1.717 -2.451 4.34 1 90.31 283 ALA B O 1
ATOM 6740 N N . SER B 1 284 ? 0.712 -4.324 3.727 1 92.75 284 SER B N 1
ATOM 6741 C CA . SER B 1 284 ? -0.639 -3.791 3.867 1 92.75 284 SER B CA 1
ATOM 6742 C C . SER B 1 284 ? -0.936 -3.406 5.312 1 92.75 284 SER B C 1
ATOM 6744 O O . SER B 1 284 ? -1.496 -2.34 5.574 1 92.75 284 SER B O 1
ATOM 6746 N N . GLU B 1 285 ? -0.517 -4.242 6.242 1 91.69 285 GLU B N 1
ATOM 6747 C CA . GLU B 1 285 ? -0.72 -3.961 7.66 1 91.69 285 GLU B CA 1
ATOM 6748 C C . GLU B 1 285 ? 0.06 -2.725 8.094 1 91.69 285 GLU B C 1
ATOM 6750 O O . GLU B 1 285 ? -0.46 -1.882 8.828 1 91.69 285 GLU B O 1
ATOM 6755 N N . GLU B 1 286 ? 1.251 -2.666 7.664 1 92 286 GLU B N 1
ATOM 6756 C CA . GLU B 1 286 ? 2.09 -1.516 7.984 1 92 286 GLU B CA 1
ATOM 6757 C C . GLU B 1 286 ? 1.501 -0.228 7.414 1 92 286 GLU B C 1
ATOM 6759 O O . GLU B 1 286 ? 1.423 0.786 8.109 1 92 286 GLU B O 1
ATOM 6764 N N . MET B 1 287 ? 1.04 -0.256 6.215 1 90.06 287 MET B N 1
ATOM 6765 C CA . MET B 1 287 ? 0.469 0.912 5.551 1 90.06 287 MET B CA 1
ATOM 6766 C C . MET B 1 287 ? -0.828 1.343 6.227 1 90.06 287 MET B C 1
ATOM 6768 O O . MET B 1 287 ? -1.085 2.539 6.379 1 90.06 287 MET B O 1
ATOM 6772 N N . SER B 1 288 ? -1.586 0.379 6.59 1 92.69 288 SER B N 1
ATOM 6773 C CA . SER B 1 288 ? -2.822 0.679 7.305 1 92.69 288 SER B CA 1
ATOM 6774 C C . SER B 1 288 ? -2.537 1.364 8.641 1 92.69 288 SER B C 1
ATOM 6776 O O . SER B 1 288 ? -3.217 2.324 9.008 1 92.69 288 SER B O 1
ATOM 6778 N N . SER B 1 289 ? -1.558 0.895 9.383 1 94.44 289 SER B N 1
ATOM 6779 C CA . SER B 1 289 ? -1.158 1.488 10.656 1 94.44 289 SER B CA 1
ATOM 6780 C C . SER B 1 289 ? -0.649 2.914 10.461 1 94.44 289 SER B C 1
ATOM 6782 O O . SER B 1 289 ? -1.007 3.812 11.227 1 94.44 289 SER B O 1
ATOM 6784 N N . LEU B 1 290 ? 0.193 3.092 9.445 1 92.69 290 LEU B N 1
ATOM 6785 C CA . LEU B 1 290 ? 0.733 4.41 9.141 1 92.69 290 LEU B CA 1
ATOM 6786 C C . LEU B 1 290 ? -0.381 5.383 8.766 1 92.69 290 LEU B C 1
ATOM 6788 O O . LEU B 1 290 ? -0.373 6.539 9.188 1 92.69 290 LEU B O 1
ATOM 6792 N N . ALA B 1 291 ? -1.307 4.898 7.953 1 92.5 291 ALA B N 1
ATOM 6793 C CA . ALA B 1 291 ? -2.439 5.734 7.555 1 92.5 291 ALA B CA 1
ATOM 6794 C C . ALA B 1 291 ? -3.264 6.152 8.766 1 92.5 291 ALA B C 1
ATOM 6796 O O . ALA B 1 291 ? -3.693 7.305 8.867 1 92.5 291 ALA B O 1
ATOM 6797 N N . SER B 1 292 ? -3.469 5.254 9.703 1 93.12 292 SER B N 1
ATOM 6798 C CA . SER B 1 292 ? -4.195 5.547 10.938 1 93.12 292 SER B CA 1
ATOM 6799 C C . SER B 1 292 ? -3.457 6.578 11.781 1 93.12 292 SER B C 1
ATOM 6801 O O . SER B 1 292 ? -4.082 7.457 12.383 1 93.12 292 SER B O 1
ATOM 6803 N N . GLN B 1 293 ? -2.182 6.422 11.844 1 92.19 293 GLN B N 1
ATOM 6804 C CA . GLN B 1 293 ? -1.363 7.371 12.594 1 92.19 293 GLN B CA 1
ATOM 6805 C C . GLN B 1 293 ? -1.428 8.766 11.977 1 92.19 293 GLN B C 1
ATOM 6807 O O . GLN B 1 293 ? -1.558 9.758 12.688 1 92.19 293 GLN B O 1
ATOM 6812 N N . VAL B 1 294 ? -1.321 8.859 10.656 1 93.5 294 VAL B N 1
ATOM 6813 C CA . VAL B 1 294 ? -1.43 10.133 9.953 1 93.5 294 VAL B CA 1
ATOM 6814 C C . VAL B 1 294 ? -2.793 10.758 10.227 1 93.5 294 VAL B C 1
ATOM 6816 O O . VAL B 1 294 ? -2.887 11.969 10.469 1 93.5 294 VAL B O 1
ATOM 6819 N N . ARG B 1 295 ? -3.809 9.93 10.203 1 94.31 295 ARG B N 1
ATOM 6820 C CA . ARG B 1 295 ? -5.164 10.398 10.453 1 94.31 295 ARG B CA 1
ATOM 6821 C C . ARG B 1 295 ? -5.285 10.984 11.859 1 94.31 295 ARG B C 1
ATOM 6823 O O . ARG B 1 295 ? -5.883 12.047 12.047 1 94.31 295 ARG B O 1
ATOM 6830 N N . GLU B 1 296 ? -4.734 10.398 12.859 1 94.44 296 GLU B N 1
ATOM 6831 C CA . GLU B 1 296 ? -4.777 10.875 14.242 1 94.44 296 GLU B CA 1
ATOM 6832 C C . GLU B 1 296 ? -3.984 12.172 14.406 1 94.44 296 GLU B C 1
ATOM 6834 O O . GLU B 1 296 ? -4.469 13.133 15.008 1 94.44 296 GLU B O 1
ATOM 6839 N N . ASP B 1 297 ? -2.801 12.156 13.844 1 95.56 297 ASP B N 1
ATOM 6840 C CA . ASP B 1 297 ? -1.931 13.32 13.961 1 95.56 297 ASP B CA 1
ATOM 6841 C C . ASP B 1 297 ? -2.535 14.531 13.242 1 95.56 297 ASP B C 1
ATOM 6843 O O . ASP B 1 297 ? -2.482 15.648 13.75 1 95.56 297 ASP B O 1
ATOM 6847 N N . ILE B 1 298 ? -3.133 14.289 12.117 1 94.56 298 ILE B N 1
ATOM 6848 C CA . ILE B 1 298 ? -3.66 15.398 11.336 1 94.56 298 ILE B CA 1
ATOM 6849 C C . ILE B 1 298 ? -4.918 15.945 12 1 94.56 298 ILE B C 1
ATOM 6851 O O . ILE B 1 298 ? -5.227 17.141 11.875 1 94.56 298 ILE B O 1
ATOM 6855 N N . GLN B 1 299 ? -5.668 15.094 12.68 1 93.56 299 GLN B N 1
ATOM 6856 C CA . GLN B 1 299 ? -6.809 15.555 13.461 1 93.56 299 GLN B CA 1
ATOM 6857 C C . GLN B 1 299 ? -6.367 16.5 14.57 1 93.56 299 GLN B C 1
ATOM 6859 O O . GLN B 1 299 ? -7.059 17.484 14.875 1 93.56 299 GLN B O 1
ATOM 6864 N N . GLN B 1 300 ? -5.23 16.234 15.156 1 93.38 300 GLN B N 1
ATOM 6865 C CA . GLN B 1 300 ? -4.68 17.125 16.172 1 93.38 300 GLN B CA 1
ATOM 6866 C C . GLN B 1 300 ? -4.277 18.469 15.578 1 93.38 300 GLN B C 1
ATOM 6868 O O . GLN B 1 300 ? -4.5 19.516 16.188 1 93.38 300 GLN B O 1
ATOM 6873 N N . VAL B 1 301 ? -3.717 18.438 14.406 1 93.75 301 VAL B N 1
ATOM 6874 C CA . VAL B 1 301 ? -3.354 19.672 13.711 1 93.75 301 VAL B CA 1
ATOM 6875 C C . VAL B 1 301 ? -4.609 20.484 13.406 1 93.75 301 VAL B C 1
ATOM 6877 O O . VAL B 1 301 ? -4.629 21.703 13.594 1 93.75 301 VAL B O 1
ATOM 6880 N N . SER B 1 302 ? -5.648 19.797 12.898 1 95.06 302 SER B N 1
ATOM 6881 C CA . SER B 1 302 ? -6.914 20.453 12.594 1 95.06 302 SER B CA 1
ATOM 6882 C C . SER B 1 302 ? -7.512 21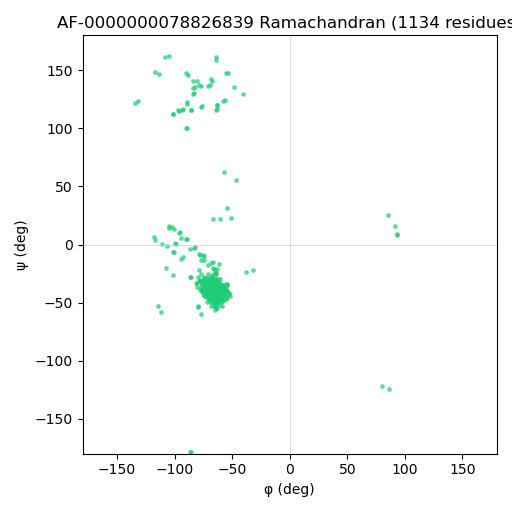.109 13.836 1 95.06 302 SER B C 1
ATOM 6884 O O . SER B 1 302 ? -7.875 22.281 13.812 1 95.06 302 SER B O 1
ATOM 6886 N N . LYS B 1 303 ? -7.59 20.391 14.953 1 94 303 LYS B N 1
ATOM 6887 C CA . LYS B 1 303 ? -8.094 20.922 16.219 1 94 303 LYS B CA 1
ATOM 6888 C C . LYS B 1 303 ? -7.23 22.062 16.719 1 94 303 LYS B C 1
ATOM 6890 O O . LYS B 1 303 ? -7.746 23.078 17.203 1 94 303 LYS B O 1
ATOM 6895 N N . GLY B 1 304 ? -5.922 21.812 16.609 1 93.38 304 GLY B N 1
ATOM 6896 C CA . GLY B 1 304 ? -4.992 22.859 16.984 1 93.38 304 GLY B CA 1
ATOM 6897 C C . GLY B 1 304 ? -5.172 24.141 16.188 1 93.38 304 GLY B C 1
ATOM 6898 O O . GLY B 1 304 ? -5.195 25.234 16.75 1 93.38 304 GLY B O 1
ATOM 6899 N N . SER B 1 305 ? -5.34 24 14.914 1 93.75 305 SER B N 1
ATOM 6900 C CA . SER B 1 305 ? -5.523 25.156 14.031 1 93.75 305 SER B CA 1
ATOM 6901 C C . SER B 1 305 ? -6.828 25.875 14.344 1 93.75 305 SER B C 1
ATOM 6903 O O . SER B 1 305 ? -6.883 27.109 14.289 1 93.75 305 SER B O 1
ATOM 6905 N N . GLN B 1 306 ? -7.898 25.172 14.672 1 93.06 306 GLN B N 1
ATOM 6906 C CA . GLN B 1 306 ? -9.18 25.781 15.039 1 93.06 306 GLN B CA 1
ATOM 6907 C C . GLN B 1 306 ? -9.062 26.547 16.359 1 93.06 306 GLN B C 1
ATOM 6909 O O . GLN B 1 306 ? -9.555 27.672 16.469 1 93.06 306 GLN B O 1
ATOM 6914 N N . LYS B 1 307 ? -8.43 25.906 17.344 1 93.81 307 LYS B N 1
ATOM 6915 C CA . LYS B 1 307 ? -8.188 26.562 18.609 1 93.81 307 LYS B CA 1
ATOM 6916 C C . LYS B 1 307 ? -7.344 27.828 18.438 1 93.81 307 LYS B C 1
ATOM 6918 O O . LYS B 1 307 ? -7.598 28.844 19.062 1 93.81 307 LYS B O 1
ATOM 6923 N N . GLN B 1 308 ? -6.402 27.703 17.562 1 92.88 308 GLN B N 1
ATOM 6924 C CA . GLN B 1 308 ? -5.527 28.828 17.281 1 92.88 308 GLN B CA 1
ATOM 6925 C C . GLN B 1 308 ? -6.297 29.984 16.641 1 92.88 308 GLN B C 1
ATOM 6927 O O . GLN B 1 308 ? -6.098 31.141 17 1 92.88 308 GLN B O 1
ATOM 6932 N N . ALA B 1 309 ? -7.145 29.672 15.695 1 94 309 ALA B N 1
ATOM 6933 C CA . ALA B 1 309 ? -7.98 30.688 15.062 1 94 309 ALA B CA 1
ATOM 6934 C C . ALA B 1 309 ? -8.852 31.406 16.094 1 94 309 ALA B C 1
ATOM 6936 O O . ALA B 1 309 ? -9.008 32.625 16.031 1 94 309 ALA B O 1
ATOM 6937 N N . TYR B 1 310 ? -9.312 30.703 17.062 1 94.81 310 TYR B N 1
ATOM 6938 C CA . TYR B 1 310 ? -10.133 31.266 18.125 1 94.81 310 TYR B CA 1
ATOM 6939 C C . TYR B 1 310 ? -9.32 32.219 19 1 94.81 310 TYR B C 1
ATOM 6941 O O . TYR B 1 310 ? -9.758 33.312 19.312 1 94.81 310 TYR B O 1
ATOM 6949 N N . GLU B 1 311 ? -8.125 31.734 19.391 1 94.06 311 GLU B N 1
ATOM 6950 C CA . GLU B 1 311 ? -7.238 32.562 20.188 1 94.06 311 GLU B CA 1
ATOM 6951 C C . GLU B 1 311 ? -6.898 33.875 19.469 1 94.06 311 GLU B C 1
ATOM 6953 O O . GLU B 1 311 ? -6.883 34.938 20.062 1 94.06 311 GLU B O 1
ATOM 6958 N N . LEU B 1 312 ? -6.672 33.781 18.234 1 94.75 312 LEU B N 1
ATOM 6959 C CA . LEU B 1 312 ? -6.293 34.938 17.422 1 94.75 312 LEU B CA 1
ATOM 6960 C C . LEU B 1 312 ? -7.461 35.906 17.266 1 94.75 312 LEU B C 1
ATOM 6962 O O . LEU B 1 312 ? -7.266 37.125 17.266 1 94.75 312 LEU B O 1
ATOM 6966 N N . MET B 1 313 ? -8.688 35.375 17.141 1 94.62 313 MET B N 1
ATOM 6967 C CA . MET B 1 313 ? -9.875 36.25 17.109 1 94.62 313 MET B CA 1
ATOM 6968 C C . MET B 1 313 ? -10.039 37 18.422 1 94.62 313 MET B C 1
ATOM 6970 O O . MET B 1 313 ? -10.398 38.156 18.422 1 94.62 313 MET B O 1
ATOM 6974 N N . GLU B 1 314 ? -9.727 36.344 19.5 1 94.5 314 GLU B N 1
ATOM 6975 C CA . GLU B 1 314 ? -9.789 37 20.812 1 94.5 314 GLU B CA 1
ATOM 6976 C C . GLU B 1 314 ? -8.75 38.094 20.906 1 94.5 314 GLU B C 1
ATOM 6978 O O . GLU B 1 314 ? -9.039 39.188 21.438 1 94.5 314 GLU B O 1
ATOM 6983 N N . ILE B 1 315 ? -7.574 37.812 20.438 1 94.12 315 ILE B N 1
ATOM 6984 C CA . ILE B 1 315 ? -6.52 38.812 20.438 1 94.12 315 ILE B CA 1
ATOM 6985 C C . ILE B 1 315 ? -6.973 40.031 19.625 1 94.12 315 ILE B C 1
ATOM 6987 O O . ILE B 1 315 ? -6.781 41.188 20.062 1 94.12 315 ILE B O 1
ATOM 6991 N N . LYS B 1 316 ? -7.523 39.781 18.469 1 94.12 316 LYS B N 1
ATOM 6992 C CA . LYS B 1 316 ? -8.031 40.875 17.641 1 94.12 316 LYS B CA 1
ATOM 6993 C C . LYS B 1 316 ? -9.039 41.719 18.391 1 94.12 316 LYS B C 1
ATOM 6995 O O . LYS B 1 316 ? -8.984 42.969 18.328 1 94.12 316 LYS B O 1
ATOM 7000 N N . ASN B 1 317 ? -9.93 41.125 19.141 1 94.12 317 ASN B N 1
ATOM 7001 C CA . ASN B 1 317 ? -10.938 41.844 19.938 1 94.12 317 ASN B CA 1
ATOM 7002 C C . ASN B 1 317 ? -10.297 42.688 21.031 1 94.12 317 ASN B C 1
ATOM 7004 O O . ASN B 1 317 ? -10.672 43.844 21.234 1 94.12 317 ASN B O 1
ATOM 7008 N N . TYR B 1 318 ? -9.32 42.031 21.688 1 91.69 318 TYR B N 1
ATOM 7009 C CA . TYR B 1 318 ? -8.633 42.75 22.75 1 91.69 318 TYR B CA 1
ATOM 7010 C C . TYR B 1 318 ? -7.898 43.969 22.188 1 91.69 318 TYR B C 1
ATOM 7012 O O . TYR B 1 318 ? -7.906 45.062 22.797 1 91.69 318 TYR B O 1
ATOM 7020 N N . VAL B 1 319 ? -7.289 43.812 21.047 1 89.88 319 VAL B N 1
ATOM 7021 C CA . VAL B 1 319 ? -6.562 44.906 20.422 1 89.88 319 VAL B CA 1
ATOM 7022 C C . VAL B 1 319 ? -7.539 46 20 1 89.88 319 VAL B C 1
ATOM 7024 O O . VAL B 1 319 ? -7.215 47.188 20.094 1 89.88 319 VAL B O 1
ATOM 7027 N N . GLY B 1 320 ? -8.695 45.656 19.516 1 89.06 320 GLY B N 1
ATOM 7028 C CA . GLY B 1 320 ? -9.734 46.625 19.219 1 89.06 320 GLY B CA 1
ATOM 7029 C C . GLY B 1 320 ? -10.156 47.438 20.438 1 89.06 320 GLY B C 1
ATOM 7030 O O . GLY B 1 320 ? -10.281 48.656 20.359 1 89.06 320 GLY B O 1
ATOM 7031 N N . GLU B 1 321 ? -10.375 46.75 21.516 1 88.38 321 GLU B N 1
ATOM 7032 C CA . GLU B 1 321 ? -10.742 47.406 22.766 1 88.38 321 GLU B CA 1
ATOM 7033 C C . GLU B 1 321 ? -9.641 48.375 23.234 1 88.38 321 GLU B C 1
ATOM 7035 O O . GLU B 1 321 ? -9.93 49.469 23.703 1 88.38 321 GLU B O 1
ATOM 7040 N N . PHE B 1 322 ? -8.469 47.906 23.016 1 85.44 322 PHE B N 1
ATOM 7041 C CA . PHE B 1 322 ? -7.305 48.719 23.312 1 85.44 322 PHE B CA 1
ATOM 7042 C C . PHE B 1 322 ? -7.336 50.031 22.516 1 85.44 322 PHE B C 1
ATOM 7044 O O . PHE B 1 322 ? -7.055 51.094 23.047 1 85.44 322 PHE B O 1
ATOM 7051 N N . GLY B 1 323 ? -7.668 49.844 21.297 1 84.5 323 GLY B N 1
ATOM 7052 C CA . GLY B 1 323 ? -7.762 51.031 20.438 1 84.5 323 GLY B CA 1
ATOM 7053 C C . GLY B 1 323 ? -8.773 52.031 20.922 1 84.5 323 GLY B C 1
ATOM 7054 O O . GLY B 1 323 ? -8.5 53.25 20.938 1 84.5 323 GLY B O 1
ATOM 7055 N N . ASN B 1 324 ? -9.914 51.625 21.406 1 89.25 324 ASN B N 1
ATOM 7056 C CA . ASN B 1 324 ? -10.953 52.5 21.938 1 89.25 324 ASN B CA 1
ATOM 7057 C C . ASN B 1 324 ? -10.492 53.219 23.188 1 89.25 324 ASN B C 1
ATOM 7059 O O . ASN B 1 324 ? -10.773 54.406 23.375 1 89.25 324 ASN B O 1
ATOM 7063 N N . SER B 1 325 ? -9.82 52.438 24 1 88.19 325 SER B N 1
ATOM 7064 C CA . SER B 1 325 ? -9.312 53.031 25.234 1 88.19 325 SER B CA 1
ATOM 7065 C C . SER B 1 325 ? -8.273 54.125 24.953 1 88.19 325 SER B C 1
ATOM 7067 O O . SER B 1 325 ? -8.273 55.156 25.594 1 88.19 325 SER B O 1
ATOM 7069 N N . ILE B 1 326 ? -7.465 53.875 24 1 86.31 326 ILE B N 1
ATOM 7070 C CA . ILE B 1 326 ? -6.422 54.812 23.609 1 86.31 326 ILE B CA 1
ATOM 7071 C C . ILE B 1 326 ? -7.055 56.094 23.062 1 86.31 326 ILE B C 1
ATOM 7073 O O . ILE B 1 326 ? -6.621 57.188 23.391 1 86.31 326 ILE B O 1
ATOM 7077 N N . ASP B 1 327 ? -8.109 56 22.312 1 88.75 327 ASP B N 1
ATOM 7078 C CA . ASP B 1 327 ? -8.805 57.156 21.766 1 88.75 327 ASP B CA 1
ATOM 7079 C C . ASP B 1 327 ? -9.367 58.031 22.875 1 88.75 327 ASP B C 1
ATOM 7081 O O . ASP B 1 327 ? -9.297 59.281 22.797 1 88.75 327 ASP B O 1
ATOM 7085 N N . THR B 1 328 ? -9.867 57.375 23.844 1 90.31 328 THR B N 1
ATOM 7086 C CA . THR B 1 328 ? -10.43 58.094 24.969 1 90.31 328 THR B CA 1
ATOM 7087 C C . THR B 1 328 ? -9.336 58.844 25.734 1 90.31 328 THR B C 1
ATOM 7089 O O . THR B 1 328 ? -9.531 59.969 26.172 1 90.31 328 THR B O 1
ATOM 7092 N N . ILE B 1 329 ? -8.219 58.188 25.828 1 88.5 329 ILE B N 1
ATOM 7093 C CA . ILE B 1 329 ? -7.098 58.781 26.531 1 88.5 329 ILE B CA 1
ATOM 7094 C C . ILE B 1 329 ? -6.605 60 25.766 1 88.5 329 ILE B C 1
ATOM 7096 O O . ILE B 1 329 ? -6.305 61.062 26.359 1 88.5 329 ILE B O 1
ATOM 7100 N N . VAL B 1 330 ? -6.512 59.906 24.469 1 87.94 330 VAL B N 1
ATOM 7101 C CA . VAL B 1 330 ? -6.082 61 23.625 1 87.94 330 VAL B CA 1
ATOM 7102 C C . VAL B 1 330 ? -6.984 62.219 23.844 1 87.94 330 VAL B C 1
ATOM 7104 O O . VAL B 1 330 ? -6.496 63.344 24.016 1 87.94 330 VAL B O 1
ATOM 7107 N N . SER B 1 331 ? -8.273 62 23.891 1 91.38 331 SER B N 1
ATOM 7108 C CA . SER B 1 331 ? -9.242 63.062 24.109 1 91.38 331 SER B CA 1
ATOM 7109 C C . SER B 1 331 ? -9.07 63.719 25.484 1 91.38 331 SER B C 1
ATOM 7111 O O . SER B 1 331 ? -9.133 64.938 25.625 1 91.38 331 SER B O 1
ATOM 7113 N N . ALA B 1 332 ? -8.859 62.844 26.406 1 89.56 332 ALA B N 1
ATOM 7114 C CA . ALA B 1 332 ? -8.703 63.312 27.781 1 89.56 332 ALA B CA 1
ATOM 7115 C C . ALA B 1 332 ? -7.43 64.125 27.922 1 89.56 332 ALA B C 1
ATOM 7117 O O . ALA B 1 332 ? -7.43 65.188 28.578 1 89.56 332 ALA B O 1
ATOM 7118 N N . VAL B 1 333 ? -6.41 63.688 27.328 1 89.94 333 VAL B N 1
ATOM 7119 C CA . VAL B 1 333 ? -5.121 64.375 27.391 1 89.94 333 VAL B CA 1
ATOM 7120 C C . VAL B 1 333 ? -5.211 65.75 26.688 1 89.94 333 VAL B C 1
ATOM 7122 O O . VAL B 1 333 ? -4.645 66.688 27.172 1 89.94 333 VAL B O 1
ATOM 7125 N N . LYS B 1 334 ? -5.91 65.812 25.625 1 91.06 334 LYS B N 1
ATOM 7126 C CA . LYS B 1 334 ? -6.117 67.062 24.922 1 91.06 334 LYS B CA 1
ATOM 7127 C C . LYS B 1 334 ? -6.875 68.062 25.781 1 91.06 334 LYS B C 1
ATOM 7129 O O . LYS B 1 334 ? -6.539 69.25 25.828 1 91.06 334 LYS B O 1
ATOM 7134 N N . GLU B 1 335 ? -7.84 67.625 26.453 1 92.44 335 GLU B N 1
ATOM 7135 C CA . GLU B 1 335 ? -8.617 68.5 27.328 1 92.44 335 GLU B CA 1
ATOM 7136 C C . GLU B 1 335 ? -7.762 69 28.484 1 92.44 335 GLU B C 1
ATOM 7138 O O . GLU B 1 335 ? -7.871 70.188 28.859 1 92.44 335 GLU B O 1
ATOM 7143 N N . VAL B 1 336 ? -6.945 68.125 28.953 1 90.69 336 VAL B N 1
ATOM 7144 C CA . VAL B 1 336 ? -6.047 68.5 30.031 1 90.69 336 VAL B CA 1
ATOM 7145 C C . VAL B 1 336 ? -5.098 69.625 29.531 1 90.69 336 VAL B C 1
ATOM 7147 O O . VAL B 1 336 ? -4.828 70.562 30.25 1 90.69 336 VAL B O 1
ATOM 7150 N N . ALA B 1 337 ? -4.605 69.438 28.375 1 89.25 337 ALA B N 1
ATOM 7151 C CA . ALA B 1 337 ? -3.711 70.438 27.781 1 89.25 337 ALA B CA 1
ATOM 7152 C C . ALA B 1 337 ? -4.41 71.75 27.641 1 89.25 337 ALA B C 1
ATOM 7154 O O . ALA B 1 337 ? -3.842 72.812 27.984 1 89.25 337 ALA B O 1
ATOM 7155 N N . ASP B 1 338 ? -5.629 71.812 27.156 1 92.94 338 ASP B N 1
ATOM 7156 C CA . ASP B 1 338 ? -6.406 73 26.953 1 92.94 338 ASP B CA 1
ATOM 7157 C C . ASP B 1 338 ? -6.676 73.75 28.281 1 92.94 338 ASP B C 1
ATOM 7159 O O . ASP B 1 338 ? -6.516 74.938 28.391 1 92.94 338 ASP B O 1
ATOM 7163 N N . GLU B 1 339 ? -7.023 72.938 29.203 1 90.75 339 GLU B N 1
ATOM 7164 C CA . GLU B 1 339 ? -7.309 73.438 30.531 1 90.75 339 GLU B CA 1
ATOM 7165 C C . GLU B 1 339 ? -6.043 74 31.172 1 90.75 339 GLU B C 1
ATOM 7167 O O . GLU B 1 339 ? -6.086 75.062 31.828 1 90.75 339 GLU B O 1
ATOM 7172 N N . SER B 1 340 ? -4.953 73.375 31 1 90.88 340 SER B N 1
ATOM 7173 C CA . SER B 1 340 ? -3.678 73.875 31.531 1 90.88 340 SER B CA 1
ATOM 7174 C C . SER B 1 340 ? -3.271 75.188 30.891 1 90.88 340 SER B C 1
ATOM 7176 O O . SER B 1 340 ? -2.775 76.062 31.562 1 90.88 340 SER B O 1
ATOM 7178 N N . ASN B 1 341 ? -3.527 75.375 29.656 1 90.81 341 ASN B N 1
ATOM 7179 C CA . ASN B 1 341 ? -3.246 76.625 28.953 1 90.81 341 ASN B CA 1
ATOM 7180 C C . ASN B 1 341 ? -4.129 77.75 29.469 1 90.81 341 ASN B C 1
ATOM 7182 O O . ASN B 1 341 ? -3.668 78.875 29.609 1 90.81 341 ASN B O 1
ATOM 7186 N N . SER B 1 342 ? -5.355 77.375 29.703 1 92 342 SER B N 1
ATOM 7187 C CA . SER B 1 342 ? -6.266 78.375 30.266 1 92 342 SER B CA 1
ATOM 7188 C C . SER B 1 342 ? -5.785 78.875 31.625 1 92 342 SER B C 1
ATOM 7190 O O . SER B 1 342 ? -5.887 80.062 31.922 1 92 342 SER B O 1
ATOM 7192 N N . VAL B 1 343 ? -5.246 77.938 32.344 1 92.25 343 VAL B N 1
ATOM 7193 C CA . VAL B 1 343 ? -4.703 78.25 33.656 1 92.25 343 VAL B CA 1
ATOM 7194 C C . VAL B 1 343 ? -3.5 79.188 33.5 1 92.25 343 VAL B C 1
ATOM 7196 O O . VAL B 1 343 ? -3.348 80.125 34.25 1 92.25 343 VAL B O 1
ATOM 7199 N N . ASN B 1 344 ? -2.688 78.875 32.562 1 90 344 ASN B N 1
ATOM 7200 C CA . ASN B 1 344 ? -1.513 79.688 32.312 1 90 344 ASN B CA 1
ATOM 7201 C C . ASN B 1 344 ? -1.898 81.125 31.938 1 90 344 ASN B C 1
ATOM 7203 O O . ASN B 1 344 ? -1.317 82.062 32.438 1 90 344 ASN B O 1
ATOM 7207 N N . VAL B 1 345 ? -2.896 81.312 31.125 1 91.38 345 VAL B N 1
ATOM 7208 C CA . VAL B 1 345 ? -3.336 82.625 30.656 1 91.38 345 VAL B CA 1
ATOM 7209 C C . VAL B 1 345 ? -3.941 83.438 31.828 1 91.38 345 VAL B C 1
ATOM 7211 O O . VAL B 1 345 ? -3.604 84.562 32.031 1 91.38 345 VAL B O 1
ATOM 7214 N N . MET B 1 346 ? -4.77 82.688 32.594 1 88.5 346 MET B N 1
ATOM 7215 C CA . MET B 1 346 ? -5.406 83.312 33.719 1 88.5 346 MET B CA 1
ATOM 7216 C C . MET B 1 346 ? -4.363 83.812 34.75 1 88.5 346 MET B C 1
ATOM 7218 O O . MET B 1 346 ? -4.457 84.875 35.281 1 88.5 346 MET B O 1
ATOM 7222 N N . SER B 1 347 ? -3.369 83 34.938 1 91.38 347 SER B N 1
ATOM 7223 C CA . SER B 1 347 ? -2.324 83.25 35.906 1 91.38 347 SER B CA 1
ATOM 7224 C C . SER B 1 347 ? -1.437 84.438 35.438 1 91.38 347 SER B C 1
ATOM 7226 O O . SER B 1 347 ? -1.1 85.312 36.219 1 91.38 347 SER B O 1
ATOM 7228 N N . SER B 1 348 ? -1.088 84.5 34.188 1 91.19 348 SER B N 1
ATOM 7229 C CA . SER B 1 348 ? -0.244 85.5 33.656 1 91.19 348 SER B CA 1
ATOM 7230 C C . SER B 1 348 ? -0.954 86.875 33.656 1 91.19 348 SER B C 1
ATOM 7232 O O . SER B 1 348 ? -0.369 87.875 34.062 1 91.19 348 SER B O 1
ATOM 7234 N N . ASP B 1 349 ? -2.207 86.875 33.281 1 90.25 349 ASP B N 1
ATOM 7235 C CA . ASP B 1 349 ? -3 88.125 33.312 1 90.25 349 ASP B CA 1
ATOM 7236 C C . ASP B 1 349 ? -3.148 88.625 34.719 1 90.25 349 ASP B C 1
ATOM 7238 O O . ASP B 1 349 ? -2.998 89.875 34.938 1 90.25 349 ASP B O 1
ATOM 7242 N N . SER B 1 350 ? -3.357 87.688 35.562 1 88.31 350 SER B N 1
ATOM 7243 C CA . SER B 1 350 ? -3.555 88.125 36.938 1 88.31 350 SER B CA 1
ATOM 7244 C C . SER B 1 350 ? -2.26 88.625 37.531 1 88.31 350 SER B C 1
ATOM 7246 O O . SER B 1 350 ? -2.281 89.625 38.312 1 88.31 350 SER B O 1
ATOM 7248 N N . ASN B 1 351 ? -1.145 88 37.188 1 88.12 351 ASN B N 1
ATOM 7249 C CA . ASN B 1 351 ? 0.153 88.438 37.656 1 88.12 351 ASN B CA 1
ATOM 7250 C C . ASN B 1 351 ? 0.446 89.875 37.156 1 88.12 351 ASN B C 1
ATOM 7252 O O . ASN B 1 351 ? 1.008 90.688 37.875 1 88.12 351 ASN B O 1
ATOM 7256 N N . LEU B 1 352 ? 0.037 90.25 36 1 89.44 352 LEU B N 1
ATOM 7257 C CA . LEU B 1 352 ? 0.222 91.562 35.438 1 89.44 352 LEU B CA 1
ATOM 7258 C C . LEU B 1 352 ? -0.646 92.562 36.156 1 89.44 352 LEU B C 1
ATOM 7260 O O . LEU B 1 352 ? -0.192 93.688 36.438 1 89.44 352 LEU B O 1
ATOM 7264 N N . GLU B 1 353 ? -1.82 92.125 36.469 1 85.12 353 GLU B N 1
ATOM 7265 C CA . GLU B 1 353 ? -2.74 93.062 37.156 1 85.12 353 GLU B CA 1
ATOM 7266 C C . GLU B 1 353 ? -2.258 93.312 38.562 1 85.12 353 GLU B C 1
ATOM 7268 O O . GLU B 1 353 ? -2.34 94.5 39.031 1 85.12 353 GLU B O 1
ATOM 7273 N N . LEU B 1 354 ? -1.727 92.375 39.156 1 88.5 354 LEU B N 1
ATOM 7274 C CA . LEU B 1 354 ? -1.243 92.5 40.531 1 88.5 354 LEU B CA 1
ATOM 7275 C C . LEU B 1 354 ? 0.024 93.375 40.531 1 88.5 354 LEU B C 1
ATOM 7277 O O . LEU B 1 354 ? 0.25 94.125 41.5 1 88.5 354 LEU B O 1
ATOM 7281 N N . SER B 1 355 ? 0.813 93.312 39.562 1 89.62 355 SER B N 1
ATOM 7282 C CA . SER B 1 355 ? 1.984 94.125 39.438 1 89.62 355 SER B CA 1
ATOM 7283 C C . SER B 1 355 ? 1.582 95.625 39.344 1 89.62 355 SER B C 1
ATOM 7285 O O . SER B 1 355 ? 2.232 96.5 39.938 1 89.62 355 SER B O 1
ATOM 7287 N N . ARG B 1 356 ? 0.531 95.938 38.688 1 86.38 356 ARG B N 1
ATOM 7288 C CA . ARG B 1 356 ? 0.006 97.312 38.594 1 86.38 356 ARG B CA 1
ATOM 7289 C C . ARG B 1 356 ? -0.518 97.75 39.969 1 86.38 356 ARG B C 1
ATOM 7291 O O . ARG B 1 356 ? -0.327 98.938 40.312 1 86.38 356 ARG B O 1
ATOM 7298 N N . LEU B 1 357 ? -1.144 96.688 40.531 1 85.94 357 LEU B N 1
ATOM 7299 C CA . LEU B 1 357 ? -1.652 97 41.875 1 85.94 357 LEU B CA 1
ATOM 7300 C C . LEU B 1 357 ? -0.513 97.375 42.812 1 85.94 357 LEU B C 1
ATOM 7302 O O . LEU B 1 357 ? -0.618 98.375 43.562 1 85.94 357 LEU B O 1
ATOM 7306 N N . LEU B 1 358 ? 0.599 96.688 42.75 1 87.31 358 LEU B N 1
ATOM 7307 C CA . LEU B 1 358 ? 1.759 96.938 43.594 1 87.31 358 LEU B CA 1
ATOM 7308 C C . LEU B 1 358 ? 2.334 98.312 43.344 1 87.31 358 LEU B C 1
ATOM 7310 O O . LEU B 1 358 ? 2.699 99.062 44.281 1 87.31 358 LEU B O 1
ATOM 7314 N N . ASN B 1 359 ? 2.346 98.75 42.156 1 87.56 359 ASN B N 1
ATOM 7315 C CA . ASN B 1 359 ? 2.828 100.062 41.781 1 87.56 359 ASN B CA 1
ATOM 7316 C C . ASN B 1 359 ? 1.899 101.188 42.281 1 87.56 359 ASN B C 1
ATOM 7318 O O . ASN B 1 359 ? 2.363 102.188 42.781 1 87.56 359 ASN B O 1
ATOM 7322 N N . SER B 1 360 ? 0.666 100.875 42.125 1 83.5 360 SER B N 1
ATOM 7323 C CA . SER B 1 360 ? -0.323 101.812 42.594 1 83.5 360 SER B CA 1
ATOM 7324 C C . SER B 1 360 ? -0.227 102 44.125 1 83.5 360 SER B C 1
ATOM 7326 O O . SER B 1 360 ? -0.318 103.125 44.625 1 83.5 360 SER B O 1
ATOM 7328 N N . LEU B 1 361 ? 0.031 100.938 44.812 1 82.31 361 LEU B N 1
ATOM 7329 C CA . LEU B 1 361 ? 0.188 101 46.281 1 82.31 361 LEU B CA 1
ATOM 7330 C C . LEU B 1 361 ? 1.409 101.812 46.656 1 82.31 361 LEU B C 1
ATOM 7332 O O . LEU B 1 361 ? 1.354 102.625 47.594 1 82.31 361 LEU B O 1
ATOM 7336 N N . SER B 1 362 ? 2.402 101.688 45.906 1 84.5 362 SER B N 1
ATOM 7337 C CA . SER B 1 362 ? 3.617 102.438 46.156 1 84.5 362 SER B CA 1
ATOM 7338 C C . SER B 1 362 ? 3.383 103.938 45.969 1 84.5 362 SER B C 1
ATOM 7340 O O . SER B 1 362 ? 3.885 104.75 46.719 1 84.5 362 SER B O 1
ATOM 7342 N N . GLU B 1 363 ? 2.631 104.25 44.969 1 83.31 363 GLU B N 1
ATOM 7343 C CA . GLU B 1 363 ? 2.314 105.688 44.688 1 83.31 363 GLU B CA 1
ATOM 7344 C C . GLU B 1 363 ? 1.425 106.25 45.781 1 83.31 363 GLU B C 1
ATOM 7346 O O . GLU B 1 363 ? 1.642 107.375 46.219 1 83.31 363 GLU B O 1
ATOM 7351 N N . ILE B 1 364 ? 0.561 105.5 46.188 1 80 364 ILE B N 1
ATOM 7352 C CA . ILE B 1 364 ? -0.361 105.938 47.219 1 80 364 ILE B CA 1
ATOM 7353 C C . ILE B 1 364 ? 0.402 106.125 48.531 1 80 364 ILE B C 1
ATOM 7355 O O . ILE B 1 364 ? 0.134 107.125 49.25 1 80 364 ILE B O 1
ATOM 7359 N N . GLN B 1 365 ? 1.303 105.312 48.812 1 79.75 365 GLN B N 1
ATOM 7360 C CA . GLN B 1 365 ? 2.135 105.438 50 1 79.75 365 GLN B CA 1
ATOM 7361 C C . GLN B 1 365 ? 2.916 106.75 49.969 1 79.75 365 GLN B C 1
ATOM 7363 O O . GLN B 1 365 ? 3.01 107.438 51 1 79.75 365 GLN B O 1
ATOM 7368 N N . LYS B 1 366 ? 3.359 107.188 48.844 1 81.19 366 LYS B N 1
ATOM 7369 C CA . LYS B 1 366 ? 4.102 108.438 48.688 1 81.19 366 LYS B CA 1
ATOM 7370 C C . LYS B 1 366 ? 3.195 109.625 48.906 1 81.19 366 LYS B C 1
ATOM 7372 O O . LYS B 1 366 ? 3.574 110.562 49.594 1 81.19 366 LYS B O 1
ATOM 7377 N N . ASP B 1 367 ? 2.088 109.438 48.312 1 75.44 367 ASP B N 1
ATOM 7378 C CA . ASP B 1 367 ? 1.128 110.562 48.469 1 75.44 367 ASP B CA 1
ATOM 7379 C C . ASP B 1 367 ? 0.695 110.688 49.938 1 75.44 367 ASP B C 1
ATOM 7381 O O . ASP B 1 367 ? 0.538 111.812 50.406 1 75.44 367 ASP B O 1
ATOM 7385 N N . PHE B 1 368 ? 0.581 109.562 50.469 1 75.88 368 PHE B N 1
ATOM 7386 C CA . PHE B 1 368 ? 0.135 109.562 51.875 1 75.88 368 PHE B CA 1
ATOM 7387 C C . PHE B 1 368 ? 1.218 110.125 52.781 1 75.88 368 PHE B C 1
ATOM 7389 O O . PHE B 1 368 ? 0.916 110.812 53.781 1 75.88 368 PHE B O 1
ATOM 7396 N N . GLU B 1 369 ? 2.455 109.938 52.531 1 77.5 369 GLU B N 1
ATOM 7397 C CA . GLU B 1 369 ? 3.557 110.562 53.281 1 77.5 369 GLU B CA 1
ATOM 7398 C C . GLU B 1 369 ? 3.496 112.062 53.25 1 77.5 369 GLU B C 1
ATOM 7400 O O . GLU B 1 369 ? 3.795 112.75 54.25 1 77.5 369 GLU B O 1
ATOM 7405 N N . SER B 1 370 ? 3.064 112.562 52.156 1 76.5 370 SER B N 1
ATOM 7406 C CA . SER B 1 370 ? 2.9 114 52.031 1 76.5 370 SER B CA 1
ATOM 7407 C C . SER B 1 370 ? 1.774 114.562 52.906 1 76.5 370 SER B C 1
ATOM 7409 O O . SER B 1 370 ? 1.849 115.625 53.438 1 76.5 370 SER B O 1
ATOM 7411 N N . VAL B 1 371 ? 0.833 113.688 52.969 1 75.19 371 VAL B N 1
ATOM 7412 C CA . VAL B 1 371 ? -0.284 114 53.844 1 75.19 371 VAL B CA 1
ATOM 7413 C C . VAL B 1 371 ? 0.186 114 55.281 1 75.19 371 VAL B C 1
ATOM 7415 O O . VAL B 1 371 ? -0.147 114.938 56.031 1 75.19 371 VAL B O 1
ATOM 7418 N N . VAL B 1 372 ? 1.009 113.062 55.625 1 76.12 372 VAL B N 1
ATOM 7419 C CA . VAL B 1 372 ? 1.549 113 57 1 76.12 372 VAL B CA 1
ATOM 7420 C C . VAL B 1 372 ? 2.412 114.25 57.281 1 76.12 372 VAL B C 1
ATOM 7422 O O . VAL B 1 372 ? 2.279 114.812 58.344 1 76.12 372 VAL B O 1
ATOM 7425 N N . SER B 1 373 ? 3.15 114.688 56.375 1 80.25 373 SER B N 1
ATOM 7426 C CA . SER B 1 373 ? 4.031 115.812 56.562 1 80.25 373 SER B CA 1
ATOM 7427 C C . SER B 1 373 ? 3.236 117.125 56.688 1 80.25 373 SER B C 1
ATOM 7429 O O . SER B 1 373 ? 3.527 117.938 57.531 1 80.25 373 SER B O 1
ATOM 7431 N N . SER B 1 374 ? 2.271 117.188 55.875 1 76.88 374 SER B N 1
ATOM 7432 C CA . SER B 1 374 ? 1.441 118.375 55.906 1 76.88 374 SER B CA 1
ATOM 7433 C C . SER B 1 374 ? 0.664 118.5 57.188 1 76.88 374 SER B C 1
ATOM 7435 O O . SER B 1 374 ? 0.501 119.562 57.75 1 76.88 374 SER B O 1
ATOM 7437 N N . THR B 1 375 ? 0.347 117.312 57.688 1 75.44 375 THR B N 1
ATOM 7438 C CA . THR B 1 375 ? -0.39 117.312 58.969 1 75.44 375 THR B CA 1
ATOM 7439 C C . THR B 1 375 ? 0.519 117.688 60.125 1 75.44 375 THR B C 1
ATOM 7441 O O . THR B 1 375 ? 0.094 118.375 61.031 1 75.44 375 THR B O 1
ATOM 7444 N N . ASN B 1 376 ? 1.719 117.375 60.062 1 78.94 376 ASN B N 1
ATOM 7445 C CA . ASN B 1 376 ? 2.688 117.75 61.094 1 78.94 376 ASN B CA 1
ATOM 7446 C C . ASN B 1 376 ? 2.967 119.25 61.031 1 78.94 376 ASN B C 1
ATOM 7448 O O . ASN B 1 376 ? 3.068 119.875 62.094 1 78.94 376 ASN B O 1
ATOM 7452 N N . GLU B 1 377 ? 3.049 119.812 59.906 1 80.38 377 GLU B N 1
ATOM 7453 C CA . GLU B 1 377 ? 3.268 121.25 59.75 1 80.38 377 GLU B CA 1
ATOM 7454 C C . GLU B 1 377 ? 2.064 122 60.25 1 80.38 377 GLU B C 1
ATOM 7456 O O . GLU B 1 377 ? 2.225 123.062 60.844 1 80.38 377 GLU B O 1
ATOM 7461 N N . LEU B 1 378 ? 1.024 121.375 59.969 1 77.31 378 LEU B N 1
ATOM 7462 C CA . LEU B 1 378 ? -0.207 122 60.469 1 77.31 378 LEU B CA 1
ATOM 7463 C C . LEU B 1 378 ? -0.223 122.062 62 1 77.31 378 LEU B C 1
ATOM 7465 O O . LEU B 1 378 ? -0.614 123.062 62.562 1 77.31 378 LEU B O 1
ATOM 7469 N N . GLU B 1 379 ? 0.221 121.062 62.594 1 78 379 GLU B N 1
ATOM 7470 C CA . GLU B 1 379 ? 0.3 121 64.062 1 78 379 GLU B CA 1
ATOM 7471 C C . GLU B 1 379 ? 1.23 122.125 64.562 1 78 379 GLU B C 1
ATOM 7473 O O . GLU B 1 379 ? 0.902 122.812 65.562 1 78 379 GLU B O 1
ATOM 7478 N N . ASN B 1 380 ? 2.268 122.375 63.938 1 85 380 ASN B N 1
ATOM 7479 C CA . ASN B 1 380 ? 3.229 123.375 64.375 1 85 380 ASN B CA 1
ATOM 7480 C C . ASN B 1 380 ? 2.666 124.812 64.188 1 85 380 ASN B C 1
ATOM 7482 O O . ASN B 1 380 ? 2.869 125.688 65 1 85 380 ASN B O 1
ATOM 7486 N N . SER B 1 381 ? 1.991 124.938 63.125 1 83 381 SER B N 1
ATOM 7487 C CA . SER B 1 381 ? 1.408 126.188 62.812 1 83 381 SER B CA 1
ATOM 7488 C C . SER B 1 381 ? 0.312 126.562 63.812 1 83 381 SER B C 1
ATOM 7490 O O . SER B 1 381 ? 0.216 127.688 64.25 1 83 381 SER B O 1
ATOM 7492 N N . ILE B 1 382 ? -0.338 125.562 64.125 1 82.5 382 ILE B N 1
ATOM 7493 C CA . ILE B 1 382 ? -1.412 125.75 65.125 1 82.5 382 ILE B CA 1
ATOM 7494 C C . ILE B 1 382 ? -0.821 126.062 66.5 1 82.5 382 ILE B C 1
ATOM 7496 O O . ILE B 1 382 ? -1.334 126.938 67.188 1 82.5 382 ILE B O 1
ATOM 7500 N N . ASN B 1 383 ? 0.239 125.562 66.812 1 85.62 383 ASN B N 1
ATOM 7501 C CA . ASN B 1 383 ? 0.93 125.938 68.062 1 85.62 383 ASN B CA 1
ATOM 7502 C C . ASN B 1 383 ? 1.462 127.312 68.062 1 85.62 383 ASN B C 1
ATOM 7504 O O . ASN B 1 383 ? 1.412 128 69.062 1 85.62 383 ASN B O 1
ATOM 7508 N N . SER B 1 384 ? 1.881 127.812 67 1 88.75 384 SER B N 1
ATOM 7509 C CA . SER B 1 384 ? 2.379 129.125 66.875 1 88.75 384 SER B CA 1
ATOM 7510 C C . SER B 1 384 ? 1.254 130.125 67 1 88.75 384 SER B C 1
ATOM 7512 O O . SER B 1 384 ? 1.424 131.25 67.688 1 88.75 384 SER B O 1
ATOM 7514 N N . VAL B 1 385 ? 0.231 129.75 66.5 1 88.44 385 VAL B N 1
ATOM 7515 C CA . VAL B 1 385 ? -0.93 130.625 66.562 1 88.44 385 VAL B CA 1
ATOM 7516 C C . VAL B 1 385 ? -1.374 130.75 68.062 1 88.44 385 VAL B C 1
ATOM 7518 O O . VAL B 1 385 ? -1.724 131.75 68.562 1 88.44 385 VAL B O 1
ATOM 7521 N N . ASN B 1 386 ? -1.305 129.625 68.688 1 85.56 386 ASN B N 1
ATOM 7522 C CA . ASN B 1 386 ? -1.667 129.625 70.125 1 85.56 386 ASN B CA 1
ATOM 7523 C C . ASN B 1 386 ? -0.779 130.5 70.938 1 85.56 386 ASN B C 1
ATOM 7525 O O . ASN B 1 386 ? -1.266 131.25 71.812 1 85.56 386 ASN B O 1
ATOM 7529 N N . LYS B 1 387 ? 0.4 130.625 70.688 1 90.56 387 LYS B N 1
ATOM 7530 C CA . LYS B 1 387 ? 1.33 131.5 71.375 1 90.56 387 LYS B CA 1
ATOM 7531 C C . LYS B 1 387 ? 1.023 133 71.188 1 90.56 387 LYS B C 1
ATOM 7533 O O . LYS B 1 387 ? 1.028 133.75 72.125 1 90.56 387 LYS B O 1
ATOM 7538 N N . ILE B 1 388 ? 0.738 133.125 70 1 89.44 388 ILE B N 1
ATOM 7539 C CA . ILE B 1 388 ? 0.526 134.625 69.625 1 89.44 388 ILE B CA 1
ATOM 7540 C C . ILE B 1 388 ? -0.805 135.125 70.188 1 89.44 388 ILE B C 1
ATOM 7542 O O . ILE B 1 388 ? -0.917 136.25 70.625 1 89.44 388 ILE B O 1
ATOM 7546 N N . ILE B 1 389 ? -1.684 134.25 70.188 1 91.56 389 ILE B N 1
ATOM 7547 C CA . ILE B 1 389 ? -2.992 134.5 70.75 1 91.56 389 ILE B CA 1
ATOM 7548 C C . ILE B 1 389 ? -2.889 134.75 72.25 1 91.56 389 ILE B C 1
ATOM 7550 O O . ILE B 1 389 ? -3.58 135.625 72.812 1 91.56 389 ILE B O 1
ATOM 7554 N N . ASN B 1 390 ? -2.047 134.25 72.875 1 89.75 390 ASN B N 1
ATOM 7555 C CA . ASN B 1 390 ? -1.79 134.5 74.312 1 89.75 390 ASN B CA 1
ATOM 7556 C C . ASN B 1 390 ? -1.175 135.875 74.5 1 89.75 390 ASN B C 1
ATOM 7558 O O . ASN B 1 390 ? -1.502 136.5 75.5 1 89.75 390 ASN B O 1
ATOM 7562 N N . ILE B 1 391 ? -0.401 136.25 73.688 1 89.81 391 ILE B N 1
ATOM 7563 C CA . ILE B 1 391 ? 0.182 137.5 73.75 1 89.81 391 ILE B CA 1
ATOM 7564 C C . ILE B 1 391 ? -0.91 138.625 73.562 1 89.81 391 ILE B C 1
ATOM 7566 O O . ILE B 1 391 ? -0.968 139.625 74.312 1 89.81 391 ILE B O 1
ATOM 7570 N N . ILE B 1 392 ? -1.704 138.25 72.688 1 89.75 392 ILE B N 1
ATOM 7571 C CA . ILE B 1 392 ? -2.791 139.125 72.438 1 89.75 392 ILE B CA 1
ATOM 7572 C C . ILE B 1 392 ? -3.707 139.25 73.625 1 89.75 392 ILE B C 1
ATOM 7574 O O . ILE B 1 392 ? -4.168 140.375 74 1 89.75 392 ILE B O 1
ATOM 7578 N N . ASN B 1 393 ? -3.918 138.25 74.25 1 89.44 393 ASN B N 1
ATOM 7579 C CA . ASN B 1 393 ? -4.707 138.125 75.438 1 89.44 393 ASN B CA 1
ATOM 7580 C C . ASN B 1 393 ? -4.047 139 76.562 1 89.44 393 ASN B C 1
ATOM 7582 O O . ASN B 1 393 ? -4.723 139.75 77.25 1 89.44 393 ASN B O 1
ATOM 7586 N N . ASP B 1 394 ? -2.846 138.875 76.625 1 91 394 ASP B N 1
ATOM 7587 C CA . ASP B 1 394 ? -2.09 139.625 77.625 1 91 394 ASP B CA 1
ATOM 7588 C C . ASP B 1 394 ? -2.145 141.125 77.312 1 91 394 ASP B C 1
ATOM 7590 O O . ASP B 1 394 ? -2.285 142 78.25 1 91 394 ASP B O 1
ATOM 7594 N N . ILE B 1 395 ? -2.07 141.375 76.188 1 89.81 395 ILE B N 1
ATOM 7595 C CA . ILE B 1 395 ? -2.119 142.75 75.75 1 89.81 395 ILE B CA 1
ATOM 7596 C C . ILE B 1 395 ? -3.498 143.375 76 1 89.81 395 ILE B C 1
ATOM 7598 O O . ILE B 1 395 ? -3.609 144.5 76.5 1 89.81 395 ILE B O 1
ATOM 7602 N N . ALA B 1 396 ? -4.445 142.625 75.812 1 92.06 396 ALA B N 1
ATOM 7603 C CA . ALA B 1 396 ? -5.812 143 76.062 1 92.06 396 ALA B CA 1
ATOM 7604 C C . ALA B 1 396 ? -6.027 143.25 77.562 1 92.06 396 ALA B C 1
ATOM 7606 O O . ALA B 1 396 ? -6.648 144.25 77.938 1 92.06 396 ALA B O 1
ATOM 7607 N N . ASP B 1 397 ? -5.469 142.5 78.312 1 90.62 397 ASP B N 1
ATOM 7608 C CA . ASP B 1 397 ? -5.555 142.625 79.75 1 90.62 397 ASP B CA 1
ATOM 7609 C C . ASP B 1 397 ? -4.816 143.875 80.25 1 90.62 397 ASP B C 1
ATOM 7611 O O . ASP B 1 397 ? -5.316 144.625 81.125 1 90.62 397 ASP B O 1
ATOM 7615 N N . GLN B 1 398 ? -3.742 144.125 79.688 1 91.56 398 GLN B N 1
ATOM 7616 C CA . GLN B 1 398 ? -2.934 145.25 80.062 1 91.56 398 GLN B CA 1
ATOM 7617 C C . GLN B 1 398 ? -3.58 146.5 79.625 1 91.56 398 GLN B C 1
ATOM 7619 O O . GLN B 1 398 ? -3.557 147.5 80.312 1 91.56 398 GLN B O 1
ATOM 7624 N N . THR B 1 399 ? -4.141 146.375 78.438 1 89.19 399 THR B N 1
ATOM 7625 C CA . THR B 1 399 ? -4.84 147.5 77.938 1 89.19 399 THR B CA 1
ATOM 7626 C C . THR B 1 399 ? -6.074 147.875 78.75 1 89.19 399 THR B C 1
ATOM 7628 O O . THR B 1 399 ? -6.352 149 79.062 1 89.19 399 THR B O 1
ATOM 7631 N N . ASN B 1 400 ? -6.758 147 79.125 1 90.19 400 ASN B N 1
ATOM 7632 C CA . ASN B 1 400 ? -7.918 147.125 80 1 90.19 400 ASN B CA 1
ATOM 7633 C C . ASN B 1 400 ? -7.52 147.75 81.375 1 90.19 400 ASN B C 1
ATOM 7635 O O . ASN B 1 400 ? -8.195 148.625 81.875 1 90.19 400 ASN B O 1
ATOM 7639 N N . LEU B 1 401 ? -6.461 147.375 81.875 1 90.62 401 LEU B N 1
ATOM 7640 C CA . LEU B 1 401 ? -5.961 147.875 83.188 1 90.62 401 LEU B CA 1
ATOM 7641 C C . LEU B 1 401 ? -5.527 149.375 83.062 1 90.62 401 LEU B C 1
ATOM 7643 O O . LEU B 1 401 ? -5.805 150.125 83.938 1 90.62 401 LEU B O 1
ATOM 7647 N N . LEU B 1 402 ? -4.906 149.5 82 1 89.88 402 LEU B N 1
ATOM 7648 C CA . LEU B 1 402 ? -4.457 150.875 81.75 1 89.88 402 LEU B CA 1
ATOM 7649 C C . LEU B 1 402 ? -5.645 151.875 81.562 1 89.88 402 LEU B C 1
ATOM 7651 O O . LEU B 1 402 ? -5.625 153 82 1 89.88 402 LEU B O 1
ATOM 7655 N N . SER B 1 403 ? -6.648 151.375 80.938 1 89.75 403 SER B N 1
ATOM 7656 C CA . SER B 1 403 ? -7.859 152.125 80.75 1 89.75 403 SER B CA 1
ATOM 7657 C C . SER B 1 403 ? -8.602 152.375 82.062 1 89.75 403 SER B C 1
ATOM 7659 O O . SER B 1 403 ? -9.125 153.5 82.25 1 89.75 403 SER B O 1
ATOM 7661 N N . LEU B 1 404 ? -8.617 151.5 82.938 1 88 404 LEU B N 1
ATOM 7662 C CA . LEU B 1 404 ? -9.227 151.75 84.25 1 88 404 LEU B CA 1
ATOM 7663 C C . LEU B 1 404 ? -8.469 152.75 85.062 1 88 404 LEU B C 1
ATOM 7665 O O . LEU B 1 404 ? -9.086 153.625 85.688 1 88 404 LEU B O 1
ATOM 7669 N N . ASN B 1 405 ? -7.277 152.75 85 1 85.44 405 ASN B N 1
ATOM 7670 C CA . ASN B 1 405 ? -6.453 153.625 85.75 1 85.44 405 ASN B CA 1
ATOM 7671 C C . ASN B 1 405 ? -6.633 155.125 85.188 1 85.44 405 ASN B C 1
ATOM 7673 O O . ASN B 1 405 ? -6.652 156 85.938 1 85.44 405 ASN B O 1
ATOM 7677 N N . ALA B 1 406 ? -6.742 155 83.875 1 83.44 406 ALA B N 1
ATOM 7678 C CA . ALA B 1 406 ? -6.965 156.375 83.25 1 83.44 406 ALA B CA 1
ATOM 7679 C C . ALA B 1 406 ? -8.344 156.875 83.562 1 83.44 406 ALA B C 1
ATOM 7681 O O . ALA B 1 406 ? -8.5 158.125 83.75 1 83.44 406 ALA B O 1
ATOM 7682 N N . ALA B 1 407 ? -9.305 156.125 83.75 1 84.56 407 ALA B N 1
ATOM 7683 C CA . ALA B 1 407 ? -10.656 156.5 84.125 1 84.56 407 ALA B CA 1
ATOM 7684 C C . ALA B 1 407 ? -10.703 157 85.562 1 84.56 407 ALA B C 1
ATOM 7686 O O . ALA B 1 407 ? -11.375 158 85.812 1 84.56 407 ALA B O 1
ATOM 7687 N N . ILE B 1 408 ? -9.984 156.5 86.375 1 81.44 408 ILE B N 1
ATOM 7688 C CA . ILE B 1 408 ? -9.906 156.875 87.75 1 81.44 408 ILE B CA 1
ATOM 7689 C C . ILE B 1 408 ? -9.227 158.25 87.875 1 81.44 408 ILE B C 1
ATOM 7691 O O . ILE B 1 408 ? -9.703 159.125 88.625 1 81.44 408 ILE B O 1
ATOM 7695 N N . GLU B 1 409 ? -8.219 158.5 87.25 1 77.38 409 GLU B N 1
ATOM 7696 C CA . GLU B 1 409 ? -7.465 159.75 87.312 1 77.38 409 GLU B CA 1
ATOM 7697 C C . GLU B 1 409 ? -8.266 160.875 86.688 1 77.38 409 GLU B C 1
ATOM 7699 O O . GLU B 1 409 ? -8.227 162 87.188 1 77.38 409 GLU B O 1
ATOM 7704 N N . ALA B 1 410 ? -8.977 160.5 85.625 1 81.56 410 ALA B N 1
ATOM 7705 C CA . ALA B 1 410 ? -9.828 161.5 84.938 1 81.56 410 ALA B CA 1
ATOM 7706 C C . ALA B 1 410 ? -10.938 161.875 85.938 1 81.56 410 ALA B C 1
ATOM 7708 O O . ALA B 1 410 ? -11.297 163.125 85.938 1 81.56 410 ALA B O 1
ATOM 7709 N N . SER B 1 411 ? -11.461 161.25 86.75 1 80.88 411 SER B N 1
ATOM 7710 C CA . SER B 1 411 ? -12.5 161.625 87.75 1 80.88 411 SER B CA 1
ATOM 7711 C C . SER B 1 411 ? -11.945 162.5 88.875 1 80.88 411 SER B C 1
ATOM 7713 O O . SER B 1 411 ? -12.664 163.25 89.438 1 80.88 411 SER B O 1
ATOM 7715 N N . ARG B 1 412 ? -10.773 162.375 89.188 1 77.06 412 ARG B N 1
ATOM 7716 C CA . ARG B 1 412 ? -10.102 163 90.312 1 77.06 412 ARG B CA 1
ATOM 7717 C C . ARG B 1 412 ? -9.867 164.5 89.938 1 77.06 412 ARG B C 1
ATOM 7719 O O . ARG B 1 412 ? -9.812 165.375 90.875 1 77.06 412 ARG B O 1
ATOM 7726 N N . VAL B 1 413 ? -9.672 164.75 88.688 1 78.06 413 VAL B N 1
ATOM 7727 C CA . VAL B 1 413 ? -9.32 166.125 88.25 1 78.06 413 VAL B CA 1
ATOM 7728 C C . VAL B 1 413 ? -10.594 167 88 1 78.06 413 VAL B C 1
ATOM 7730 O O . VAL B 1 413 ? -10.523 168.125 87.688 1 78.06 413 VAL B O 1
ATOM 7733 N N . GLY B 1 414 ? -11.898 166.375 88.125 1 74.75 414 GLY B N 1
ATOM 7734 C CA . GLY B 1 414 ? -13.18 167.125 88.125 1 74.75 414 GLY B CA 1
ATOM 7735 C C . GLY B 1 414 ? -13.695 167.375 86.75 1 74.75 414 GLY B C 1
ATOM 7736 O O . GLY B 1 414 ? -13.773 166.5 85.875 1 74.75 414 GLY B O 1
ATOM 7737 N N . GLU B 1 415 ? -13.977 168.875 86.375 1 74.38 415 GLU B N 1
ATOM 7738 C CA . GLU B 1 415 ? -14.641 169.375 85.188 1 74.38 415 GLU B CA 1
ATOM 7739 C C . GLU B 1 415 ? -13.703 169.25 84 1 74.38 415 GLU B C 1
ATOM 7741 O O . GLU B 1 415 ? -14.133 169 82.875 1 74.38 415 GLU B O 1
ATOM 7746 N N . ALA B 1 416 ? -12.422 169.375 84.062 1 73.19 416 ALA B N 1
ATOM 7747 C CA . ALA B 1 416 ? -11.422 169.375 83 1 73.19 416 ALA B CA 1
ATOM 7748 C C . ALA B 1 416 ? -11.148 167.875 82.562 1 73.19 416 ALA B C 1
ATOM 7750 O O . ALA B 1 416 ? -10.625 167.75 81.438 1 73.19 416 ALA B O 1
ATOM 7751 N N . GLY B 1 417 ? -11.711 166.875 83.312 1 76.19 417 GLY B N 1
ATOM 7752 C CA . GLY B 1 417 ? -11.383 165.5 83 1 76.19 417 GLY B CA 1
ATOM 7753 C C . GLY B 1 417 ? -12.539 164.75 82.312 1 76.19 417 GLY B C 1
ATOM 7754 O O . GLY B 1 417 ? -12.422 163.5 82.062 1 76.19 417 GLY B O 1
ATOM 7755 N N . LYS B 1 418 ? -13.586 165.375 82.125 1 81.56 418 LYS B N 1
ATOM 7756 C CA . LYS B 1 418 ? -14.797 164.625 81.625 1 81.56 418 LYS B CA 1
ATOM 7757 C C . LYS B 1 418 ? -14.57 164.125 80.25 1 81.56 418 LYS B C 1
ATOM 7759 O O . LYS B 1 418 ? -15 163 79.938 1 81.56 418 LYS B O 1
ATOM 7764 N N . GLY B 1 419 ? -13.852 164.75 79.312 1 80 419 GLY B N 1
ATOM 7765 C CA . GLY B 1 419 ? -13.547 164.25 78 1 80 419 GLY B CA 1
ATOM 7766 C C . GLY B 1 419 ? -12.625 163 78 1 80 419 GLY B C 1
ATOM 7767 O O . GLY B 1 419 ? -12.82 162 77.25 1 80 419 GLY B O 1
ATOM 7768 N N . PHE B 1 420 ? -11.688 162.875 79.062 1 81.94 420 PHE B N 1
ATOM 7769 C CA . PHE B 1 420 ? -10.727 161.875 79.188 1 81.94 420 PHE B CA 1
ATOM 7770 C C . PHE B 1 420 ? -11.391 160.625 79.75 1 81.94 420 PHE B C 1
ATOM 7772 O O . PHE B 1 420 ? -11.047 159.5 79.438 1 81.94 420 PHE B O 1
ATOM 7779 N N . ALA B 1 421 ? -12.359 160.875 80.562 1 83.62 421 ALA B N 1
ATOM 7780 C CA . ALA B 1 421 ? -13.094 159.75 81.188 1 83.62 421 ALA B CA 1
ATOM 7781 C C . ALA B 1 421 ? -13.867 158.875 80.125 1 83.62 421 ALA B C 1
ATOM 7783 O O . ALA B 1 421 ? -13.875 157.75 80.125 1 83.62 421 ALA B O 1
ATOM 7784 N N . VAL B 1 422 ? -14.281 159.625 79.062 1 87.38 422 VAL B N 1
ATOM 7785 C CA . VAL B 1 422 ? -15.039 159 78 1 87.38 422 VAL B CA 1
ATOM 7786 C C . VAL B 1 422 ? -14.094 158.125 77.062 1 87.38 422 VAL B C 1
ATOM 7788 O O . VAL B 1 422 ? -14.398 157 76.688 1 87.38 422 VAL B O 1
ATOM 7791 N N . VAL B 1 423 ? -13.031 158.625 76.875 1 86.88 423 VAL B N 1
ATOM 7792 C CA . VAL B 1 423 ? -12.039 158 76.062 1 86.88 423 VAL B CA 1
ATOM 7793 C C . VAL B 1 423 ? -11.492 156.75 76.75 1 86.88 423 VAL B C 1
ATOM 7795 O O . VAL B 1 423 ? -11.344 155.75 76.188 1 86.88 423 VAL B O 1
ATOM 7798 N N . ALA B 1 424 ? -11.18 156.875 78 1 84.88 424 ALA B N 1
ATOM 7799 C CA . ALA B 1 424 ? -10.672 155.75 78.812 1 84.88 424 ALA B CA 1
ATOM 7800 C C . ALA B 1 424 ? -11.695 154.625 78.938 1 84.88 424 ALA B C 1
ATOM 7802 O O . ALA B 1 424 ? -11.336 153.5 78.875 1 84.88 424 ALA B O 1
ATOM 7803 N N . GLU B 1 425 ? -12.977 155 78.938 1 86.62 425 GLU B N 1
ATOM 7804 C CA . GLU B 1 425 ? -14.039 154 79 1 86.62 425 GLU B CA 1
ATOM 7805 C C . GLU B 1 425 ? -14.18 153.25 77.688 1 86.62 425 GLU B C 1
ATOM 7807 O O . GLU B 1 425 ? -14.422 152.125 77.625 1 86.62 425 GLU B O 1
ATOM 7812 N N . GLU B 1 426 ? -13.992 154 76.688 1 91.81 426 GLU B N 1
ATOM 7813 C CA . GLU B 1 426 ? -14.094 153.375 75.375 1 91.81 426 GLU B CA 1
ATOM 7814 C C . GLU B 1 426 ? -12.922 152.5 75.125 1 91.81 426 GLU B C 1
ATOM 7816 O O . GLU B 1 426 ? -13.102 151.375 74.562 1 91.81 426 GLU B O 1
ATOM 7821 N N . ILE B 1 427 ? -11.773 152.75 75.5 1 88.62 427 ILE B N 1
ATOM 7822 C CA . ILE B 1 427 ? -10.594 152 75.375 1 88.62 427 ILE B CA 1
ATOM 7823 C C . ILE B 1 427 ? -10.758 150.75 76.25 1 88.62 427 ILE B C 1
ATOM 7825 O O . ILE B 1 427 ? -10.375 149.625 75.812 1 88.62 427 ILE B O 1
ATOM 7829 N N . GLY B 1 428 ? -11.336 150.875 77.375 1 89.56 428 GLY B N 1
ATOM 7830 C CA . GLY B 1 428 ? -11.625 149.625 78.188 1 89.56 428 GLY B CA 1
ATOM 7831 C C . GLY B 1 428 ? -12.594 148.75 77.562 1 89.56 428 GLY B C 1
ATOM 7832 O O . GLY B 1 428 ? -12.398 147.5 77.625 1 89.56 428 GLY B O 1
ATOM 7833 N N . LYS B 1 429 ? -13.547 149.25 76.812 1 92.25 429 LYS B N 1
ATOM 7834 C CA . LYS B 1 429 ? -14.516 148.375 76.125 1 92.25 429 LYS B CA 1
ATOM 7835 C C . LYS B 1 429 ? -13.859 147.625 75 1 92.25 429 LYS B C 1
ATOM 7837 O O . LYS B 1 429 ? -14.148 146.5 74.75 1 92.25 429 LYS B O 1
ATOM 7842 N N . LEU B 1 430 ? -12.984 148.25 74.312 1 90.44 430 LEU B N 1
ATOM 7843 C CA . LEU B 1 430 ? -12.273 147.625 73.188 1 90.44 430 LEU B CA 1
ATOM 7844 C C . LEU B 1 430 ? -11.305 146.5 73.688 1 90.44 430 LEU B C 1
ATOM 7846 O O . LEU B 1 430 ? -11.148 145.5 73.062 1 90.44 430 LEU B O 1
ATOM 7850 N N . ALA B 1 431 ? -10.664 146.875 74.75 1 91.06 431 ALA B N 1
ATOM 7851 C CA . ALA B 1 431 ? -9.773 145.875 75.375 1 91.06 431 ALA B CA 1
ATOM 7852 C C . ALA B 1 431 ? -10.539 144.625 75.812 1 91.06 431 ALA B C 1
ATOM 7854 O O . ALA B 1 431 ? -10.07 143.5 75.625 1 91.06 431 ALA B O 1
ATOM 7855 N N . GLU B 1 432 ? -11.719 144.875 76.312 1 91 432 GLU B N 1
ATOM 7856 C CA . GLU B 1 432 ? -12.57 143.75 76.75 1 91 432 GLU B CA 1
ATOM 7857 C C . GLU B 1 432 ? -13.047 143 75.5 1 91 432 GLU B C 1
ATOM 7859 O O . GLU B 1 432 ? -13.109 141.75 75.562 1 91 432 GLU B O 1
ATOM 7864 N N . GLN B 1 433 ? -13.312 143.625 74.5 1 91.19 433 GLN B N 1
ATOM 7865 C CA . GLN B 1 433 ? -13.727 142.875 73.312 1 91.19 433 GLN B CA 1
ATOM 7866 C C . GLN B 1 433 ? -12.57 142.125 72.688 1 91.19 433 GLN B C 1
ATOM 7868 O O . GLN B 1 433 ? -12.773 141 72.188 1 91.19 433 GLN B O 1
ATOM 7873 N N . SER B 1 434 ? -11.43 142.625 72.75 1 89.38 434 SER B N 1
ATOM 7874 C CA . SER B 1 434 ? -10.25 142 72.188 1 89.38 434 SER B CA 1
ATOM 7875 C C . SER B 1 434 ? -9.945 140.75 73.062 1 89.38 434 SER B C 1
ATOM 7877 O O . SER B 1 434 ? -9.594 139.625 72.5 1 89.38 434 SER B O 1
ATOM 7879 N N . LYS B 1 435 ? -10.109 140.875 74.25 1 90.06 435 LYS B N 1
ATOM 7880 C CA . LYS B 1 435 ? -9.906 139.75 75.188 1 90.06 435 LYS B CA 1
ATOM 7881 C C . LYS B 1 435 ? -10.914 138.625 74.875 1 90.06 435 LYS B C 1
ATOM 7883 O O . LYS B 1 435 ? -10.539 137.375 74.812 1 90.06 435 LYS B O 1
ATOM 7888 N N . ASN B 1 436 ? -12.164 139 74.688 1 92.44 436 ASN B N 1
ATOM 7889 C CA . ASN B 1 436 ? -13.195 138 74.312 1 92.44 436 ASN B CA 1
ATOM 7890 C C . ASN B 1 436 ? -12.922 137.375 73 1 92.44 436 ASN B C 1
ATOM 7892 O O . ASN B 1 436 ? -13.086 136.125 72.875 1 92.44 436 ASN B O 1
ATOM 7896 N N . SER B 1 437 ? -12.477 138 72.125 1 91.25 437 SER B N 1
ATOM 7897 C CA . SER B 1 437 ? -12.141 137.5 70.812 1 91.25 437 SER B CA 1
ATOM 7898 C C . SER B 1 437 ? -10.945 136.625 70.875 1 91.25 437 SER B C 1
ATOM 7900 O O . SER B 1 437 ? -10.93 135.5 70.25 1 91.25 437 SER B O 1
ATOM 7902 N N . SER B 1 438 ? -9.977 136.875 71.625 1 88.44 438 SER B N 1
ATOM 7903 C CA . SER B 1 438 ? -8.797 136 71.75 1 88.44 438 SER B CA 1
ATOM 7904 C C . SER B 1 438 ? -9.164 134.75 72.5 1 88.44 438 SER B C 1
ATOM 7906 O O . SER B 1 438 ? -8.617 133.75 72.125 1 88.44 438 SER B O 1
ATOM 7908 N N . SER B 1 439 ? -10.078 134.875 73.438 1 90.44 439 SER B N 1
ATOM 7909 C CA . SER B 1 439 ? -10.547 133.75 74.125 1 90.44 439 SER B CA 1
ATOM 7910 C C . SER B 1 439 ? -11.305 132.75 73.125 1 90.44 439 SER B C 1
ATOM 7912 O O . SER B 1 439 ? -11.156 131.625 73.188 1 90.44 439 SER B O 1
ATOM 7914 N N . ASP B 1 440 ? -12.016 133.375 72.25 1 90.88 440 ASP B N 1
ATOM 7915 C CA . ASP B 1 440 ? -12.711 132.625 71.25 1 90.88 440 ASP B CA 1
ATOM 7916 C C . ASP B 1 440 ? -11.727 131.875 70.312 1 90.88 440 ASP B C 1
ATOM 7918 O O . ASP B 1 440 ? -11.938 130.75 70 1 90.88 440 ASP B O 1
ATOM 7922 N N . ILE B 1 441 ? -10.719 132.5 70 1 90.19 441 ILE B N 1
ATOM 7923 C CA . ILE B 1 441 ? -9.711 131.875 69.125 1 90.19 441 ILE B CA 1
ATOM 7924 C C . ILE B 1 441 ? -9.023 130.625 69.875 1 90.19 441 ILE B C 1
ATOM 7926 O O . ILE B 1 441 ? -8.758 129.625 69.25 1 90.19 441 ILE B O 1
ATOM 7930 N N . THR B 1 442 ? -8.727 131 71.125 1 87.5 442 THR B N 1
ATOM 7931 C CA . THR B 1 442 ? -8.094 129.875 71.938 1 87.5 442 THR B CA 1
ATOM 7932 C C . THR B 1 442 ? -8.953 128.625 71.938 1 87.5 442 THR B C 1
ATOM 7934 O O . THR B 1 442 ? -8.43 127.5 71.812 1 87.5 442 THR B O 1
ATOM 7937 N N . ASP B 1 443 ? -10.289 128.875 71.938 1 89.94 443 ASP B N 1
ATOM 7938 C CA . ASP B 1 443 ? -11.211 127.688 71.938 1 89.94 443 ASP B CA 1
ATOM 7939 C C . ASP B 1 443 ? -11.211 127 70.625 1 89.94 443 ASP B C 1
ATOM 7941 O O . ASP B 1 443 ? -11.172 125.75 70.562 1 89.94 443 ASP B O 1
ATOM 7945 N N . ILE B 1 444 ? -11.102 127.688 69.625 1 87.38 444 ILE B N 1
ATOM 7946 C CA . ILE B 1 444 ? -11.117 127.125 68.25 1 87.38 444 ILE B CA 1
ATOM 7947 C C . ILE B 1 444 ? -9.789 126.438 68 1 87.38 444 ILE B C 1
ATOM 7949 O O . ILE B 1 444 ? -9.773 125.312 67.375 1 87.38 444 ILE B O 1
ATOM 7953 N N . LEU B 1 445 ? -8.734 126.938 68.438 1 85.62 445 LEU B N 1
ATOM 7954 C CA . LEU B 1 445 ? -7.422 126.312 68.25 1 85.62 445 LEU B CA 1
ATOM 7955 C C . LEU B 1 445 ? -7.312 125 69 1 85.62 445 LEU B C 1
ATOM 7957 O O . LEU B 1 445 ? -6.641 124.062 68.562 1 85.62 445 LEU B O 1
ATOM 7961 N N . SER B 1 446 ? -7.992 125 70.125 1 87.19 446 SER B N 1
ATOM 7962 C CA . SER B 1 446 ? -8.023 123.75 70.875 1 87.19 446 SER B CA 1
ATOM 7963 C C . SER B 1 446 ? -8.727 122.688 70.125 1 87.19 446 SER B C 1
ATOM 7965 O O . SER B 1 446 ? -8.289 121.5 70.125 1 87.19 446 SER B O 1
ATOM 7967 N N . ILE B 1 447 ? -9.688 123.062 69.312 1 82.19 447 ILE B N 1
ATOM 7968 C CA . ILE B 1 447 ? -10.414 122.125 68.5 1 82.19 447 ILE B CA 1
ATOM 7969 C C . ILE B 1 447 ? -9.547 121.75 67.312 1 82.19 447 ILE B C 1
ATOM 7971 O O . ILE B 1 447 ? -9.453 120.562 67 1 82.19 447 ILE B O 1
ATOM 7975 N N . ILE B 1 448 ? -8.859 122.562 66.75 1 79.62 448 ILE B N 1
ATOM 7976 C CA . ILE B 1 448 ? -7.988 122.312 65.625 1 79.62 448 ILE B CA 1
ATOM 7977 C C . ILE B 1 448 ? -6.867 121.375 66 1 79.62 448 ILE B C 1
ATOM 7979 O O . ILE B 1 448 ? -6.52 120.438 65.25 1 79.62 448 ILE B O 1
ATOM 7983 N N . SER B 1 449 ? -6.336 121.75 67.25 1 81.5 449 SER B N 1
ATOM 7984 C CA . SER B 1 449 ? -5.254 120.875 67.75 1 81.5 449 SER B CA 1
ATOM 7985 C C . SER B 1 449 ? -5.719 119.438 67.938 1 81.5 449 SER B C 1
ATOM 7987 O O . SER B 1 449 ? -5.008 118.5 67.625 1 81.5 449 SER B O 1
ATOM 7989 N N . SER B 1 450 ? -6.969 119.25 68.375 1 82.88 450 SER B N 1
ATOM 7990 C CA . SER B 1 450 ? -7.523 117.938 68.625 1 82.88 450 SER B CA 1
ATOM 7991 C C . SER B 1 450 ? -7.801 117.25 67.312 1 82.88 450 SER B C 1
ATOM 7993 O O . SER B 1 450 ? -7.516 116.062 67.188 1 82.88 450 SER B O 1
ATOM 7995 N N . GLU B 1 451 ? -8.211 117.938 66.312 1 74.75 451 GLU B N 1
ATOM 7996 C CA . GLU B 1 451 ? -8.516 117.312 65 1 74.75 451 GLU B CA 1
ATOM 7997 C C . GLU B 1 451 ? -7.242 116.938 64.25 1 74.75 451 GLU B C 1
ATOM 7999 O O . GLU B 1 451 ? -7.199 115.938 63.562 1 74.75 451 GLU B O 1
ATOM 8004 N N . THR B 1 452 ? -6.277 117.75 64.375 1 74.44 452 THR B N 1
ATOM 8005 C CA . THR B 1 452 ? -4.992 117.438 63.75 1 74.44 452 THR B CA 1
ATOM 8006 C C . THR B 1 452 ? -4.375 116.188 64.312 1 74.44 452 THR B C 1
ATOM 8008 O O . THR B 1 452 ? -3.783 115.375 63.594 1 74.44 452 THR B O 1
ATOM 8011 N N . LYS B 1 453 ? -4.613 116.062 65.688 1 78.69 453 LYS B N 1
ATOM 8012 C CA . LYS B 1 453 ? -4.105 114.812 66.312 1 78.69 453 LYS B CA 1
ATOM 8013 C C . LYS B 1 453 ? -4.844 113.625 65.812 1 78.69 453 LYS B C 1
ATOM 8015 O O . LYS B 1 453 ? -4.242 112.562 65.625 1 78.69 453 LYS B O 1
ATOM 8020 N N . LYS B 1 454 ? -6.086 113.812 65.5 1 76.62 454 LYS B N 1
ATOM 8021 C CA . LYS B 1 454 ? -6.867 112.688 65 1 76.62 454 LYS B CA 1
ATOM 8022 C C . LYS B 1 454 ? -6.418 112.312 63.594 1 76.62 454 LYS B C 1
ATOM 8024 O O . LYS B 1 454 ? -6.312 111.125 63.25 1 76.62 454 LYS B O 1
ATOM 8029 N N . VAL B 1 455 ? -6.094 113.188 62.75 1 73.19 455 VAL B N 1
ATOM 8030 C CA . VAL B 1 455 ? -5.641 113 61.375 1 73.19 455 VAL B CA 1
ATOM 8031 C C . VAL B 1 455 ? -4.277 112.312 61.375 1 73.19 455 VAL B C 1
ATOM 8033 O O . VAL B 1 455 ? -4.039 111.375 60.625 1 73.19 455 VAL B O 1
ATOM 8036 N N . THR B 1 456 ? -3.467 112.812 62.344 1 73.19 456 THR B N 1
ATOM 8037 C CA . THR B 1 456 ? -2.135 112.25 62.469 1 73.19 456 THR B CA 1
ATOM 8038 C C . THR B 1 456 ? -2.223 110.75 62.875 1 73.19 456 THR B C 1
ATOM 8040 O O . THR B 1 456 ? -1.527 109.875 62.312 1 73.19 456 THR B O 1
ATOM 8043 N N . ASN B 1 457 ? -3.154 110.375 63.75 1 78.5 457 ASN B N 1
ATOM 8044 C CA . ASN B 1 457 ? -3.32 109 64.188 1 78.5 457 ASN B CA 1
ATOM 8045 C C . ASN B 1 457 ? -3.908 108.125 63.125 1 78.5 457 ASN B C 1
ATOM 8047 O O . ASN B 1 457 ? -3.484 107 62.938 1 78.5 457 ASN B O 1
ATOM 8051 N N . SER B 1 458 ? -4.742 108.688 62.406 1 73.19 458 SER B N 1
ATOM 8052 C CA . SER B 1 458 ? -5.383 107.938 61.312 1 73.19 458 SER B CA 1
ATOM 8053 C C . SER B 1 458 ? -4.41 107.688 60.188 1 73.19 458 SER B C 1
ATOM 8055 O O . SER B 1 458 ? -4.414 106.625 59.594 1 73.19 458 SER B O 1
ATOM 8057 N N . THR B 1 459 ? -3.572 108.562 59.906 1 71.88 459 THR B N 1
ATOM 8058 C CA . THR B 1 459 ? -2.594 108.438 58.844 1 71.88 459 THR B CA 1
ATOM 8059 C C . THR B 1 459 ? -1.545 107.375 59.188 1 71.88 459 THR B C 1
ATOM 8061 O O . THR B 1 459 ? -1.074 106.688 58.312 1 71.88 459 THR B O 1
ATOM 8064 N N . SER B 1 460 ? -1.253 107.375 60.5 1 75.44 460 SER B N 1
ATOM 8065 C CA . SER B 1 460 ? -0.297 106.375 60.938 1 75.44 460 SER B CA 1
ATOM 8066 C C . SER B 1 460 ? -0.871 105 60.812 1 75.44 460 SER B C 1
ATOM 8068 O O . SER B 1 460 ? -0.167 104.062 60.375 1 75.44 460 SER B O 1
ATOM 8070 N N . LYS B 1 461 ? -2.137 104.875 61.031 1 77.69 461 LYS B N 1
ATOM 8071 C CA . LYS B 1 461 ? -2.799 103.562 60.906 1 77.69 461 LYS B CA 1
ATOM 8072 C C . LYS B 1 461 ? -2.895 103.125 59.438 1 77.69 461 LYS B C 1
ATOM 8074 O O . LYS B 1 461 ? -2.67 102 59.125 1 77.69 461 LYS B O 1
ATOM 8079 N N . VAL B 1 462 ? -3.129 104 58.594 1 73.69 462 VAL B N 1
ATOM 8080 C CA . VAL B 1 462 ? -3.271 103.688 57.188 1 73.69 462 VAL B CA 1
ATOM 8081 C C . VAL B 1 462 ? -1.914 103.312 56.594 1 73.69 462 VAL B C 1
ATOM 8083 O O . VAL B 1 462 ? -1.82 102.438 55.75 1 73.69 462 VAL B O 1
ATOM 8086 N N . SER B 1 463 ? -0.902 104.062 57.094 1 74.5 463 SER B N 1
ATOM 8087 C CA . SER B 1 463 ? 0.443 103.75 56.594 1 74.5 463 SER B CA 1
ATOM 8088 C C . SER B 1 463 ? 0.839 102.312 56.938 1 74.5 463 SER B C 1
ATOM 8090 O O . SER B 1 463 ? 1.438 101.625 56.125 1 74.5 463 SER B O 1
ATOM 8092 N N . GLU B 1 464 ? 0.429 101.812 58.125 1 80.62 464 GLU B N 1
ATOM 8093 C CA . GLU B 1 464 ? 0.729 100.438 58.562 1 80.62 464 GLU B CA 1
ATOM 8094 C C . GLU B 1 464 ? -0.084 99.438 57.75 1 80.62 464 GLU B C 1
ATOM 8096 O O . GLU B 1 464 ? 0.43 98.375 57.375 1 80.62 464 GLU B O 1
ATOM 8101 N N . ALA B 1 465 ? -1.231 99.812 57.438 1 77 465 ALA B N 1
ATOM 8102 C CA . ALA B 1 465 ? -2.104 98.938 56.656 1 77 465 ALA B CA 1
ATOM 8103 C C . ALA B 1 465 ? -1.598 98.75 55.219 1 77 465 ALA B C 1
ATOM 8105 O O . ALA B 1 465 ? -1.697 97.688 54.625 1 77 465 ALA B O 1
ATOM 8106 N N . PHE B 1 466 ? -0.994 99.75 54.688 1 77.75 466 PHE B N 1
ATOM 8107 C CA . PHE B 1 466 ? -0.443 99.75 53.344 1 77.75 466 PHE B CA 1
ATOM 8108 C C . PHE B 1 466 ? 0.738 98.75 53.281 1 77.75 466 PHE B C 1
ATOM 8110 O O . PHE B 1 466 ? 0.9 98.062 52.281 1 77.75 466 PHE B O 1
ATOM 8117 N N . LYS B 1 467 ? 1.503 98.812 54.312 1 82 467 LYS B N 1
ATOM 8118 C CA . LYS B 1 467 ? 2.646 97.875 54.344 1 82 467 LYS B CA 1
ATOM 8119 C C . LYS B 1 467 ? 2.189 96.438 54.344 1 82 467 LYS B C 1
ATOM 8121 O O . LYS B 1 467 ? 2.768 95.562 53.656 1 82 467 LYS B O 1
ATOM 8126 N N . ASP B 1 468 ? 1.145 96.188 55.031 1 84.25 468 ASP B N 1
ATOM 8127 C CA . ASP B 1 468 ? 0.584 94.812 55.062 1 84.25 468 ASP B CA 1
ATOM 8128 C C . ASP B 1 468 ? -0.002 94.438 53.719 1 84.25 468 ASP B C 1
ATOM 8130 O O . ASP B 1 468 ? 0.14 93.25 53.281 1 84.25 468 ASP B O 1
ATOM 8134 N N . GLN B 1 469 ? -0.573 95.312 53.031 1 83 469 GLN B N 1
ATOM 8135 C CA . GLN B 1 469 ? -1.169 95.062 51.719 1 83 469 GLN B CA 1
ATOM 8136 C C . GLN B 1 469 ? -0.098 94.75 50.688 1 83 469 GLN B C 1
ATOM 8138 O O . GLN B 1 469 ? -0.284 93.938 49.844 1 83 469 GLN B O 1
ATOM 8143 N N . GLU B 1 470 ? 0.945 95.562 50.781 1 86.25 470 GLU B N 1
ATOM 8144 C CA . GLU B 1 470 ? 2.049 95.312 49.875 1 86.25 470 GLU B CA 1
ATOM 8145 C C . GLU B 1 470 ? 2.562 93.875 50 1 86.25 470 GLU B C 1
ATOM 8147 O O . GLU B 1 470 ? 2.828 93.188 48.969 1 86.25 470 GLU B O 1
ATOM 8152 N N . ASN B 1 471 ? 2.578 93.312 51.25 1 88.44 471 ASN B N 1
ATOM 8153 C CA . ASN B 1 471 ? 3.051 92 51.469 1 88.44 471 ASN B CA 1
ATOM 8154 C C . ASN B 1 471 ? 2.088 90.938 50.906 1 88.44 471 ASN B C 1
ATOM 8156 O O . ASN B 1 471 ? 2.516 89.938 50.312 1 88.44 471 ASN B O 1
ATOM 8160 N N . ILE B 1 472 ? 0.838 91.188 51 1 85.56 472 ILE B N 1
ATOM 8161 C CA . ILE B 1 472 ? -0.165 90.25 50.5 1 85.56 472 ILE B CA 1
ATOM 8162 C C . ILE B 1 472 ? -0.134 90.25 48.969 1 85.56 472 ILE B C 1
ATOM 8164 O O . ILE B 1 472 ? -0.232 89.125 48.375 1 85.56 472 ILE B O 1
ATOM 8168 N N . VAL B 1 473 ? -0.004 91.375 48.344 1 88.19 473 VAL B N 1
ATOM 8169 C CA . VAL B 1 473 ? 0.043 91.438 46.875 1 88.19 473 VAL B CA 1
ATOM 8170 C C . VAL B 1 473 ? 1.296 90.75 46.375 1 88.19 473 VAL B C 1
ATOM 8172 O O . VAL B 1 473 ? 1.238 90 45.375 1 88.19 473 VAL B O 1
ATOM 8175 N N . GLU B 1 474 ? 2.379 90.938 47.094 1 89.94 474 GLU B N 1
ATOM 8176 C CA . GLU B 1 474 ? 3.617 90.25 46.688 1 89.94 474 GLU B CA 1
ATOM 8177 C C . GLU B 1 474 ? 3.498 88.75 46.812 1 89.94 474 GLU B C 1
ATOM 8179 O O . GLU B 1 474 ? 3.98 88 45.938 1 89.94 474 GLU B O 1
ATOM 8184 N N . ASN B 1 475 ? 2.84 88.25 47.812 1 88.31 475 ASN B N 1
ATOM 8185 C CA . ASN B 1 475 ? 2.621 86.875 48 1 88.31 475 ASN B CA 1
ATOM 8186 C C . ASN B 1 475 ? 1.699 86.312 46.906 1 88.31 475 ASN B C 1
ATOM 8188 O O . ASN B 1 475 ? 1.912 85.188 46.438 1 88.31 475 ASN B O 1
ATOM 8192 N N . SER B 1 476 ? 0.71 87 46.531 1 86.31 476 SER B N 1
ATOM 8193 C CA . SER B 1 476 ? -0.205 86.562 45.469 1 86.31 476 SER B CA 1
ATOM 8194 C C . SER B 1 476 ? 0.505 86.5 44.125 1 86.31 476 SER B C 1
ATOM 8196 O O . SER B 1 476 ? 0.284 85.562 43.375 1 86.31 476 SER B O 1
ATOM 8198 N N . MET B 1 477 ? 1.318 87.438 43.906 1 89.75 477 MET B N 1
ATOM 8199 C CA . MET B 1 477 ? 2.102 87.438 42.656 1 89.75 477 MET B CA 1
ATOM 8200 C C . MET B 1 477 ? 3.018 86.188 42.625 1 89.75 477 MET B C 1
ATOM 8202 O O . MET B 1 477 ? 3.168 85.562 41.594 1 89.75 477 MET B O 1
ATOM 8206 N N . SER B 1 478 ? 3.549 85.875 43.812 1 91.38 478 SER B N 1
ATOM 8207 C CA . SER B 1 478 ? 4.398 84.688 43.906 1 91.38 478 SER B CA 1
ATOM 8208 C C . SER B 1 478 ? 3.602 83.438 43.656 1 91.38 478 SER B C 1
ATOM 8210 O O . SER B 1 478 ? 4.117 82.5 43.062 1 91.38 478 SER B O 1
ATOM 8212 N N . SER B 1 479 ? 2.438 83.438 44.062 1 90 479 SER B N 1
ATOM 8213 C CA . SER B 1 479 ? 1.568 82.312 43.844 1 90 479 SER B CA 1
ATOM 8214 C C . SER B 1 479 ? 1.235 82.125 42.344 1 90 479 SER B C 1
ATOM 8216 O O . SER B 1 479 ? 1.274 81.062 41.812 1 90 479 SER B O 1
ATOM 8218 N N . PHE B 1 480 ? 0.915 83.188 41.688 1 89.75 480 PHE B N 1
ATOM 8219 C CA . PHE B 1 480 ? 0.628 83.125 40.25 1 89.75 480 PHE B CA 1
ATOM 8220 C C . PHE B 1 480 ? 1.857 82.688 39.469 1 89.75 480 PHE B C 1
ATOM 8222 O O . PHE B 1 480 ? 1.749 81.938 38.531 1 89.75 480 PHE B O 1
ATOM 8229 N N . LYS B 1 481 ? 3.014 83.125 39.969 1 91.31 481 LYS B N 1
ATOM 8230 C CA . LYS B 1 481 ? 4.25 82.688 39.312 1 91.31 481 LYS B CA 1
ATOM 8231 C C . LYS B 1 481 ? 4.484 81.188 39.531 1 91.31 481 LYS B C 1
ATOM 8233 O O . LYS B 1 481 ? 4.965 80.5 38.625 1 91.31 481 LYS B O 1
ATOM 8238 N N . GLY B 1 482 ? 4.145 80.875 40.75 1 90.88 482 GLY B N 1
ATOM 8239 C CA . GLY B 1 482 ? 4.219 79.438 41.031 1 90.88 482 GLY B CA 1
ATOM 8240 C C . GLY B 1 482 ? 3.283 78.625 40.156 1 90.88 482 GLY B C 1
ATOM 8241 O O . GLY B 1 482 ? 3.662 77.562 39.688 1 90.88 482 GLY B O 1
ATOM 8242 N N . ILE B 1 483 ? 2.125 79 39.906 1 91.56 483 ILE B N 1
ATOM 8243 C CA . ILE B 1 483 ? 1.133 78.375 39.062 1 91.56 483 ILE B CA 1
ATOM 8244 C C . ILE B 1 483 ? 1.616 78.312 37.625 1 91.56 483 ILE B C 1
ATOM 8246 O O . ILE B 1 483 ? 1.535 77.25 36.969 1 91.56 483 ILE B O 1
ATOM 8250 N N . ILE B 1 484 ? 2.072 79.438 37.156 1 90.75 484 ILE B N 1
ATOM 8251 C CA . ILE B 1 484 ? 2.605 79.5 35.781 1 90.75 484 ILE B CA 1
ATOM 8252 C C . ILE B 1 484 ? 3.742 78.5 35.625 1 90.75 484 ILE B C 1
ATOM 8254 O O . ILE B 1 484 ? 3.797 77.75 34.656 1 90.75 484 ILE B O 1
ATOM 8258 N N . GLY B 1 485 ? 4.617 78.438 36.688 1 91.75 485 GLY B N 1
ATOM 8259 C CA . GLY B 1 485 ? 5.703 77.438 36.688 1 91.75 485 GLY B CA 1
ATOM 8260 C C . GLY B 1 485 ? 5.223 76 36.656 1 91.75 485 GLY B C 1
ATOM 8261 O O . GLY B 1 485 ? 5.797 75.188 35.969 1 91.75 485 GLY B O 1
ATOM 8262 N N . THR B 1 486 ? 4.223 75.688 37.375 1 90.5 486 THR B N 1
ATOM 8263 C CA . THR B 1 486 ? 3.664 74.375 37.406 1 90.5 486 THR B CA 1
ATOM 8264 C C . THR B 1 486 ? 3.035 74 36.094 1 90.5 486 THR B C 1
ATOM 8266 O O . THR B 1 486 ? 3.189 72.875 35.625 1 90.5 486 THR B O 1
ATOM 8269 N N . VAL B 1 487 ? 2.287 74.875 35.438 1 89.5 487 VAL B N 1
ATOM 8270 C CA . VAL B 1 487 ? 1.67 74.625 34.156 1 89.5 487 VAL B CA 1
ATOM 8271 C C . VAL B 1 487 ? 2.752 74.375 33.094 1 89.5 487 VAL B C 1
ATOM 8273 O O . VAL B 1 487 ? 2.602 73.562 32.219 1 89.5 487 VAL B O 1
ATOM 8276 N N . ASP B 1 488 ? 3.826 75.125 33.312 1 90.69 488 ASP B N 1
ATOM 8277 C CA . ASP B 1 488 ? 4.957 75 32.406 1 90.69 488 ASP B CA 1
ATOM 8278 C C . ASP B 1 488 ? 5.559 73.6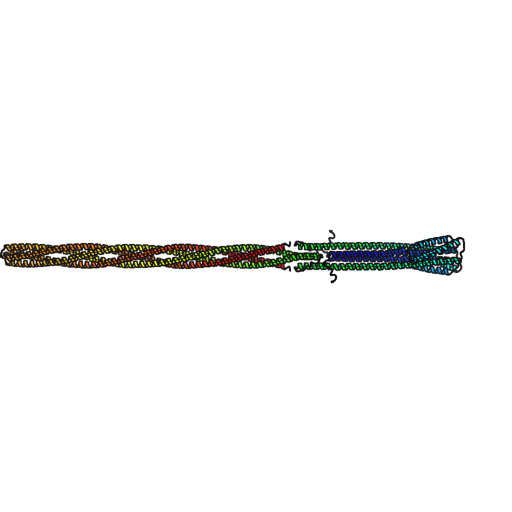25 32.531 1 90.69 488 ASP B C 1
ATOM 8280 O O . ASP B 1 488 ? 6.168 73.125 31.578 1 90.69 488 ASP B O 1
ATOM 8284 N N . LYS B 1 489 ? 5.352 72.938 33.594 1 90.81 489 LYS B N 1
ATOM 8285 C CA . LYS B 1 489 ? 5.824 71.562 33.812 1 90.81 489 LYS B CA 1
ATOM 8286 C C . LYS B 1 489 ? 4.824 70.562 33.25 1 90.81 489 LYS B C 1
ATOM 8288 O O . LYS B 1 489 ? 5.211 69.5 32.781 1 90.81 489 LYS B O 1
ATOM 8293 N N . ILE B 1 490 ? 3.568 70.875 33.188 1 89.5 490 ILE B N 1
ATOM 8294 C CA . ILE B 1 490 ? 2.504 69.938 32.812 1 89.5 490 ILE B CA 1
ATOM 8295 C C . ILE B 1 490 ? 2.471 69.812 31.281 1 89.5 490 ILE B C 1
ATOM 8297 O O . ILE B 1 490 ? 2.283 68.75 30.75 1 89.5 490 ILE B O 1
ATOM 8301 N N . ILE B 1 491 ? 2.725 70.938 30.625 1 88.44 491 ILE B N 1
ATOM 8302 C CA . ILE B 1 491 ? 2.553 71 29.172 1 88.44 491 ILE B CA 1
ATOM 8303 C C . ILE B 1 491 ? 3.494 70 28.5 1 88.44 491 ILE B C 1
ATOM 8305 O O . ILE B 1 491 ? 3.068 69.188 27.672 1 88.44 491 ILE B O 1
ATOM 8309 N N . PRO B 1 492 ? 4.797 69.938 28.969 1 90.19 492 PRO B N 1
ATOM 8310 C CA . PRO B 1 492 ? 5.68 68.938 28.359 1 90.19 492 PRO B CA 1
ATOM 8311 C C . PRO B 1 492 ? 5.27 67.5 28.672 1 90.19 492 PRO B C 1
ATOM 8313 O O . PRO B 1 492 ? 5.465 66.625 27.859 1 90.19 492 PRO B O 1
ATOM 8316 N N . LEU B 1 493 ? 4.73 67.25 29.781 1 88.69 493 LEU B N 1
ATOM 8317 C CA . LEU B 1 493 ? 4.262 65.938 30.141 1 88.69 493 LEU B CA 1
ATOM 8318 C C . LEU B 1 493 ? 3.121 65.5 29.234 1 88.69 493 LEU B C 1
ATOM 8320 O O . LEU B 1 493 ? 3.092 64.312 28.766 1 88.69 493 LEU B O 1
ATOM 8324 N N . ILE B 1 494 ? 2.268 66.375 28.922 1 88.94 494 ILE B N 1
ATOM 8325 C CA . ILE B 1 494 ? 1.129 66.125 28.047 1 88.94 494 ILE B CA 1
ATOM 8326 C C . ILE B 1 494 ? 1.618 65.812 26.625 1 88.94 494 ILE B C 1
ATOM 8328 O O . ILE B 1 494 ? 1.125 64.938 25.953 1 88.94 494 ILE B O 1
ATOM 8332 N N . ASP B 1 495 ? 2.564 66.625 26.281 1 89.69 495 ASP B N 1
ATOM 8333 C CA . ASP B 1 495 ? 3.15 66.438 24.953 1 89.69 495 ASP B CA 1
ATOM 8334 C C . ASP B 1 495 ? 3.807 65.062 24.828 1 89.69 495 ASP B C 1
ATOM 8336 O O . ASP B 1 495 ? 3.699 64.438 23.797 1 89.69 495 ASP B O 1
ATOM 8340 N N . ASN B 1 496 ? 4.453 64.688 25.859 1 90.56 496 ASN B N 1
ATOM 8341 C CA . ASN B 1 496 ? 5.074 63.344 25.891 1 90.56 496 ASN B CA 1
ATOM 8342 C C . ASN B 1 496 ? 4.031 62.25 25.828 1 90.56 496 ASN B C 1
ATOM 8344 O O . ASN B 1 496 ? 4.215 61.25 25.125 1 90.56 496 ASN B O 1
ATOM 8348 N N . ILE B 1 497 ? 2.947 62.375 26.5 1 88.69 497 ILE B N 1
ATOM 8349 C CA . ILE B 1 497 ? 1.862 61.406 26.484 1 88.69 497 ILE B CA 1
ATOM 8350 C C . ILE B 1 497 ? 1.291 61.281 25.062 1 88.69 497 ILE B C 1
ATOM 8352 O O . ILE B 1 497 ? 1.035 60.188 24.578 1 88.69 497 ILE B O 1
ATOM 8356 N N . ASN B 1 498 ? 1.152 62.406 24.422 1 87.38 498 ASN B N 1
ATOM 8357 C CA . ASN B 1 498 ? 0.633 62.406 23.047 1 87.38 498 ASN B CA 1
ATOM 8358 C C . ASN B 1 498 ? 1.548 61.656 22.094 1 87.38 498 ASN B C 1
ATOM 8360 O O . ASN B 1 498 ? 1.071 60.938 21.219 1 87.38 498 ASN B O 1
ATOM 8364 N N . LYS B 1 499 ? 2.828 61.844 22.281 1 91.06 499 LYS B N 1
ATOM 8365 C CA . LYS B 1 499 ? 3.797 61.125 21.453 1 91.06 499 LYS B CA 1
ATOM 8366 C C . LYS B 1 499 ? 3.725 59.625 21.688 1 91.06 499 LYS B C 1
ATOM 8368 O O . LYS B 1 499 ? 3.77 58.844 20.734 1 91.06 499 LYS B O 1
ATOM 8373 N N . LEU B 1 500 ? 3.609 59.219 22.906 1 88.25 500 LEU B N 1
ATOM 8374 C CA . LEU B 1 500 ? 3.523 57.812 23.25 1 88.25 500 LEU B CA 1
ATOM 8375 C C . LEU B 1 500 ? 2.24 57.188 22.703 1 88.25 500 LEU B C 1
ATOM 8377 O O . LEU B 1 500 ? 2.252 56.062 22.203 1 88.25 500 LEU B O 1
ATOM 8381 N N . ILE B 1 501 ? 1.185 57.906 22.734 1 87.12 501 ILE B N 1
ATOM 8382 C CA . ILE B 1 501 ? -0.109 57.438 22.266 1 87.12 501 ILE B CA 1
ATOM 8383 C C . ILE B 1 501 ? -0.066 57.25 20.75 1 87.12 501 ILE B C 1
ATOM 8385 O O . ILE B 1 501 ? -0.629 56.281 20.234 1 87.12 501 ILE B O 1
ATOM 8389 N N . THR B 1 502 ? 0.572 58.156 20.094 1 86.5 502 THR B N 1
ATOM 8390 C CA . THR B 1 502 ? 0.73 58.031 18.656 1 86.5 502 THR B CA 1
ATOM 8391 C C . THR B 1 502 ? 1.533 56.781 18.312 1 86.5 502 THR B C 1
ATOM 8393 O O . THR B 1 502 ? 1.195 56.062 17.375 1 86.5 502 THR B O 1
ATOM 8396 N N . SER B 1 503 ? 2.539 56.5 19.078 1 88.25 503 SER B N 1
ATOM 8397 C CA . SER B 1 503 ? 3.348 55.312 18.891 1 88.25 503 SER B CA 1
ATOM 8398 C C . SER B 1 503 ? 2.533 54.031 19.156 1 88.25 503 SER B C 1
ATOM 8400 O O . SER B 1 503 ? 2.654 53.062 18.438 1 88.25 503 SER B O 1
ATOM 8402 N N . ILE B 1 504 ? 1.738 54.062 20.141 1 87.12 504 ILE B N 1
ATOM 8403 C CA . ILE B 1 504 ? 0.9 52.906 20.516 1 87.12 504 ILE B CA 1
ATOM 8404 C C . ILE B 1 504 ? -0.114 52.625 19.406 1 87.12 504 ILE B C 1
ATOM 8406 O O . ILE B 1 504 ? -0.401 51.469 19.109 1 87.12 504 ILE B O 1
ATOM 8410 N N . ASP B 1 505 ? -0.638 53.688 18.844 1 86.31 505 ASP B N 1
ATOM 8411 C CA . ASP B 1 505 ? -1.593 53.531 17.75 1 86.31 505 ASP B CA 1
ATOM 8412 C C . ASP B 1 505 ? -0.951 52.812 16.547 1 86.31 505 ASP B C 1
ATOM 8414 O O . ASP B 1 505 ? -1.58 52 15.898 1 86.31 505 ASP B O 1
ATOM 8418 N N . LYS B 1 506 ? 0.265 53.188 16.234 1 87.38 506 LYS B N 1
ATOM 8419 C CA . LYS B 1 506 ? 1 52.531 15.148 1 87.38 506 LYS B CA 1
ATOM 8420 C C . LYS B 1 506 ? 1.25 51.062 15.461 1 87.38 506 LYS B C 1
ATOM 8422 O O . LYS B 1 506 ? 1.07 50.188 14.602 1 87.38 506 LYS B O 1
ATOM 8427 N N . GLU B 1 507 ? 1.639 50.781 16.656 1 87.25 507 GLU B N 1
ATOM 8428 C CA . GLU B 1 507 ? 1.896 49.406 17.094 1 87.25 507 GLU B CA 1
ATOM 8429 C C . GLU B 1 507 ? 0.621 48.594 17.062 1 87.25 507 GLU B C 1
ATOM 8431 O O . GLU B 1 507 ? 0.655 47.406 16.719 1 87.25 507 GLU B O 1
ATOM 8436 N N . LYS B 1 508 ? -0.463 49.188 17.406 1 88.12 508 LYS B N 1
ATOM 8437 C CA . LYS B 1 508 ? -1.763 48.531 17.312 1 88.12 508 LYS B CA 1
ATOM 8438 C C . LYS B 1 508 ? -2.047 48.062 15.891 1 88.12 508 LYS B C 1
ATOM 8440 O O . LYS B 1 508 ? -2.516 46.938 15.68 1 88.12 508 LYS B O 1
ATOM 8445 N N . GLY B 1 509 ? -1.797 48.938 14.969 1 90.31 509 GLY B N 1
ATOM 8446 C CA . GLY B 1 509 ? -1.955 48.562 13.57 1 90.31 509 GLY B CA 1
ATOM 8447 C C . GLY B 1 509 ? -1.096 47.375 13.164 1 90.31 509 GLY B C 1
ATOM 8448 O O . GLY B 1 509 ? -1.568 46.469 12.492 1 90.31 509 GLY B O 1
ATOM 8449 N N . ASN B 1 510 ? 0.118 47.344 13.656 1 91.5 510 ASN B N 1
ATOM 8450 C CA . ASN B 1 510 ? 1.027 46.219 13.375 1 91.5 510 ASN B CA 1
ATOM 8451 C C . ASN B 1 510 ? 0.521 44.906 13.977 1 91.5 510 ASN B C 1
ATOM 8453 O O . ASN B 1 510 ? 0.566 43.875 13.328 1 91.5 510 ASN B O 1
ATOM 8457 N N . ILE B 1 511 ? 0.067 45 15.156 1 92.56 511 ILE B N 1
ATOM 8458 C CA . ILE B 1 511 ? -0.443 43.812 15.828 1 92.56 511 ILE B CA 1
ATOM 8459 C C . ILE B 1 511 ? -1.654 43.281 15.07 1 92.56 511 ILE B C 1
ATOM 8461 O O . ILE B 1 511 ? -1.76 42.062 14.836 1 92.56 511 ILE B O 1
ATOM 8465 N N . THR B 1 512 ? -2.521 44.188 14.688 1 93.81 512 THR B N 1
ATOM 8466 C CA . THR B 1 512 ? -3.723 43.781 13.969 1 93.81 512 THR B CA 1
ATOM 8467 C C . THR B 1 512 ? -3.359 43.062 12.672 1 93.81 512 THR B C 1
ATOM 8469 O O . THR B 1 512 ? -3.969 42.031 12.328 1 93.81 512 THR B O 1
ATOM 8472 N N . GLU B 1 513 ? -2.387 43.531 11.984 1 95.06 513 GLU B N 1
ATOM 8473 C CA . GLU B 1 513 ? -1.935 42.906 10.742 1 95.06 513 GLU B CA 1
ATOM 8474 C C . GLU B 1 513 ? -1.333 41.531 11 1 95.06 513 GLU B C 1
ATOM 8476 O O . GLU B 1 513 ? -1.636 40.594 10.289 1 95.06 513 GLU B O 1
ATOM 8481 N N . LYS B 1 514 ? -0.499 41.469 12 1 95.19 514 LYS B N 1
ATOM 8482 C CA . LYS B 1 514 ? 0.149 40.219 12.328 1 95.19 514 LYS B CA 1
ATOM 8483 C C . LYS B 1 514 ? -0.875 39.156 12.766 1 95.19 514 LYS B C 1
ATOM 8485 O O . LYS B 1 514 ? -0.75 37.969 12.43 1 95.19 514 LYS B O 1
ATOM 8490 N N . VAL B 1 515 ? -1.844 39.594 13.5 1 95.12 515 VAL B N 1
ATOM 8491 C CA . VAL B 1 515 ? -2.904 38.688 13.938 1 95.12 515 VAL B CA 1
ATOM 8492 C C . VAL B 1 515 ? -3.693 38.188 12.734 1 95.12 515 VAL B C 1
ATOM 8494 O O . VAL B 1 515 ? -4.035 37 12.656 1 95.12 515 VAL B O 1
ATOM 8497 N N . LYS B 1 516 ? -3.98 39.062 11.828 1 95.19 516 LYS B N 1
ATOM 8498 C CA . LYS B 1 516 ? -4.68 38.688 10.609 1 95.19 516 LYS B CA 1
ATOM 8499 C C . LYS B 1 516 ? -3.877 37.656 9.828 1 95.19 516 LYS B C 1
ATOM 8501 O O . LYS B 1 516 ? -4.426 36.625 9.375 1 95.19 516 LYS B O 1
ATOM 8506 N N . ASN B 1 517 ? -2.604 37.844 9.664 1 94.88 517 ASN B N 1
ATOM 8507 C CA . ASN B 1 517 ? -1.732 36.906 8.977 1 94.88 517 ASN B CA 1
ATOM 8508 C C . ASN B 1 517 ? -1.725 35.531 9.664 1 94.88 517 ASN B C 1
ATOM 8510 O O . ASN B 1 517 ? -1.852 34.5 9.008 1 94.88 517 ASN B O 1
ATOM 8514 N N . ALA B 1 518 ? -1.582 35.594 10.93 1 93.62 518 ALA B N 1
ATOM 8515 C CA . ALA B 1 518 ? -1.564 34.375 11.695 1 93.62 518 ALA B CA 1
ATOM 8516 C C . ALA B 1 518 ? -2.891 33.625 11.57 1 93.62 518 ALA B C 1
ATOM 8518 O O . ALA B 1 518 ? -2.916 32.406 11.5 1 93.62 518 ALA B O 1
ATOM 8519 N N . PHE B 1 519 ? -3.971 34.312 11.57 1 95.81 519 PHE B N 1
ATOM 8520 C CA . PHE B 1 519 ? -5.297 33.75 11.406 1 95.81 519 PHE B CA 1
ATOM 8521 C C . PHE B 1 519 ? -5.426 33.062 10.039 1 95.81 519 PHE B C 1
ATOM 8523 O O . PHE B 1 519 ? -5.906 31.938 9.938 1 95.81 519 PHE B O 1
ATOM 8530 N N . ASP B 1 520 ? -4.988 33.75 9.016 1 95.56 520 ASP B N 1
ATOM 8531 C CA . ASP B 1 520 ? -5.031 33.188 7.66 1 95.56 520 ASP B CA 1
ATOM 8532 C C . ASP B 1 520 ? -4.23 31.906 7.566 1 95.56 520 ASP B C 1
ATOM 8534 O O . ASP B 1 520 ? -4.676 30.938 6.945 1 95.56 520 ASP B O 1
ATOM 8538 N N . ILE B 1 521 ? -3.084 31.938 8.164 1 94.12 521 ILE B N 1
ATOM 8539 C CA . ILE B 1 521 ? -2.244 30.75 8.156 1 94.12 521 ILE B CA 1
ATOM 8540 C C . ILE B 1 521 ? -2.953 29.609 8.891 1 94.12 521 ILE B C 1
ATOM 8542 O O . ILE B 1 521 ? -2.912 28.453 8.445 1 94.12 521 ILE B O 1
ATOM 8546 N N . SER B 1 522 ? -3.572 29.891 10.016 1 95.38 522 SER B N 1
ATOM 8547 C CA . SER B 1 522 ? -4.324 28.875 10.758 1 95.38 522 SER B CA 1
ATOM 8548 C C . SER B 1 522 ? -5.426 28.266 9.898 1 95.38 522 SER B C 1
ATOM 8550 O O . SER B 1 522 ? -5.633 27.047 9.914 1 95.38 522 SER B O 1
ATOM 8552 N N . GLU B 1 523 ? -6.07 29.078 9.102 1 94.25 523 GLU B N 1
ATOM 8553 C CA . GLU B 1 523 ? -7.129 28.594 8.219 1 94.25 523 GLU B CA 1
ATOM 8554 C C . GLU B 1 523 ? -6.559 27.734 7.098 1 94.25 523 GLU B C 1
ATOM 8556 O O . GLU B 1 523 ? -7.148 26.719 6.73 1 94.25 523 GLU B O 1
ATOM 8561 N N . GLU B 1 524 ? -5.492 28.172 6.594 1 94.25 524 GLU B N 1
ATOM 8562 C CA . GLU B 1 524 ? -4.82 27.391 5.566 1 94.25 524 GLU B CA 1
ATOM 8563 C C . GLU B 1 524 ? -4.395 26.016 6.105 1 94.25 524 GLU B C 1
ATOM 8565 O O . GLU B 1 524 ? -4.555 25 5.426 1 94.25 524 GLU B O 1
ATOM 8570 N N . ASN B 1 525 ? -3.812 26.031 7.277 1 94.12 525 ASN B N 1
ATOM 8571 C CA . ASN B 1 525 ? -3.412 24.781 7.914 1 94.12 525 ASN B CA 1
ATOM 8572 C C . ASN B 1 525 ? -4.602 23.844 8.109 1 94.12 525 ASN B C 1
ATOM 8574 O O . ASN B 1 525 ? -4.48 22.625 7.934 1 94.12 525 ASN B O 1
ATOM 8578 N N . ARG B 1 526 ? -5.695 24.391 8.453 1 94.06 526 ARG B N 1
ATOM 8579 C CA . ARG B 1 526 ? -6.91 23.609 8.617 1 94.06 526 ARG B CA 1
ATOM 8580 C C . ARG B 1 526 ? -7.32 22.953 7.297 1 94.06 526 ARG B C 1
ATOM 8582 O O . ARG B 1 526 ? -7.684 21.781 7.262 1 94.06 526 ARG B O 1
ATOM 8589 N N . ILE B 1 527 ? -7.262 23.688 6.195 1 94.81 527 ILE B N 1
ATOM 8590 C CA . ILE B 1 527 ? -7.621 23.188 4.871 1 94.81 527 ILE B CA 1
ATOM 8591 C C . ILE B 1 527 ? -6.684 22.047 4.477 1 94.81 527 ILE B C 1
ATOM 8593 O O . ILE B 1 527 ? -7.137 20.984 4.039 1 94.81 527 ILE B O 1
ATOM 8597 N N . PHE B 1 528 ? -5.402 22.312 4.68 1 94.5 528 PHE B N 1
ATOM 8598 C CA . PHE B 1 528 ? -4.434 21.281 4.371 1 94.5 528 PHE B CA 1
ATOM 8599 C C . PHE B 1 528 ? -4.676 20.047 5.234 1 94.5 528 PHE B C 1
ATOM 8601 O O . PHE B 1 528 ? -4.523 18.906 4.77 1 94.5 528 PHE B O 1
ATOM 8608 N N . ALA B 1 529 ? -5.023 20.281 6.453 1 94.12 529 ALA B N 1
ATOM 8609 C CA . ALA B 1 529 ? -5.301 19.172 7.355 1 94.12 529 ALA B CA 1
ATOM 8610 C C . ALA B 1 529 ? -6.48 18.328 6.855 1 94.12 529 ALA B C 1
ATOM 8612 O O . ALA B 1 529 ? -6.441 17.094 6.895 1 94.12 529 ALA B O 1
ATOM 8613 N N . GLU B 1 530 ? -7.473 19 6.379 1 94.31 530 GLU B N 1
ATOM 8614 C CA . GLU B 1 530 ? -8.625 18.297 5.832 1 94.31 530 GLU B CA 1
ATOM 8615 C C . GLU B 1 530 ? -8.234 17.453 4.613 1 94.31 530 GLU B C 1
ATOM 8617 O O . GLU B 1 530 ? -8.672 16.312 4.469 1 94.31 530 GLU B O 1
ATOM 8622 N N . GLN B 1 531 ? -7.445 18.016 3.779 1 94.44 531 GLN B N 1
ATOM 8623 C CA . GLN B 1 531 ? -6.984 17.297 2.59 1 94.44 531 GLN B CA 1
ATOM 8624 C C . GLN B 1 531 ? -6.152 16.078 2.965 1 94.44 531 GLN B C 1
ATOM 8626 O O . GLN B 1 531 ? -6.305 15.016 2.371 1 94.44 531 GLN B O 1
ATOM 8631 N N . ILE B 1 532 ? -5.316 16.234 3.9 1 94.94 532 ILE B N 1
ATOM 8632 C CA . ILE B 1 532 ? -4.465 15.133 4.352 1 94.94 532 ILE B CA 1
ATOM 8633 C C . ILE B 1 532 ? -5.324 14.039 4.98 1 94.94 532 ILE B C 1
ATOM 8635 O O . ILE B 1 532 ? -5.047 12.852 4.812 1 94.94 532 ILE B O 1
ATOM 8639 N N . ALA B 1 533 ? -6.328 14.469 5.727 1 95.12 533 ALA B N 1
ATOM 8640 C CA . ALA B 1 533 ? -7.254 13.492 6.297 1 95.12 533 ALA B CA 1
ATOM 8641 C C . ALA B 1 533 ? -7.902 12.648 5.203 1 95.12 533 ALA B C 1
ATOM 8643 O O . ALA B 1 533 ? -7.969 11.422 5.316 1 95.12 533 ALA B O 1
ATOM 8644 N N . ILE B 1 534 ? -8.352 13.266 4.141 1 95.06 534 ILE B N 1
ATOM 8645 C CA . ILE B 1 534 ? -8.977 12.578 3.016 1 95.06 534 ILE B CA 1
ATOM 8646 C C . ILE B 1 534 ? -7.965 11.625 2.377 1 95.06 534 ILE B C 1
ATOM 8648 O O . ILE B 1 534 ? -8.281 10.453 2.133 1 95.06 534 ILE B O 1
ATOM 8652 N N . SER B 1 535 ? -6.77 12.156 2.131 1 94.44 535 SER B N 1
ATOM 8653 C CA . SER B 1 535 ? -5.719 11.336 1.539 1 94.44 535 SER B CA 1
ATOM 8654 C C . SER B 1 535 ? -5.391 10.133 2.418 1 94.44 535 SER B C 1
ATOM 8656 O O . SER B 1 535 ? -5.133 9.039 1.911 1 94.44 535 SER B O 1
ATOM 8658 N N . SER B 1 536 ? -5.371 10.297 3.678 1 93.81 536 SER B N 1
ATOM 8659 C CA . SER B 1 536 ? -5.102 9.211 4.617 1 93.81 536 SER B CA 1
ATOM 8660 C C . SER B 1 536 ? -6.195 8.148 4.566 1 93.81 536 SER B C 1
ATOM 8662 O O . SER B 1 536 ? -5.906 6.953 4.629 1 93.81 536 SER B O 1
ATOM 8664 N N . ASP B 1 537 ? -7.43 8.578 4.441 1 94.06 537 ASP B N 1
ATOM 8665 C CA . ASP B 1 537 ? -8.539 7.641 4.301 1 94.06 537 ASP B CA 1
ATOM 8666 C C . ASP B 1 537 ? -8.414 6.832 3.01 1 94.06 537 ASP B C 1
ATOM 8668 O O . ASP B 1 537 ? -8.633 5.621 3.006 1 94.06 537 ASP B O 1
ATOM 8672 N N . GLU B 1 538 ? -8.078 7.504 1.967 1 93.69 538 GLU B N 1
ATOM 8673 C CA . GLU B 1 538 ? -7.875 6.828 0.688 1 93.69 538 GLU B CA 1
ATOM 8674 C C . GLU B 1 538 ? -6.727 5.832 0.766 1 93.69 538 GLU B C 1
ATOM 8676 O O . GLU B 1 538 ? -6.805 4.742 0.195 1 93.69 538 GLU B O 1
ATOM 8681 N N . MET B 1 539 ? -5.73 6.184 1.476 1 91.5 539 MET B N 1
ATOM 8682 C CA . MET B 1 539 ? -4.59 5.297 1.673 1 91.5 539 MET B CA 1
ATOM 8683 C C . MET B 1 539 ? -5 4.047 2.449 1 91.5 539 MET B C 1
ATOM 8685 O O . MET B 1 539 ? -4.586 2.938 2.113 1 91.5 539 MET B O 1
ATOM 8689 N N . SER B 1 540 ? -5.766 4.266 3.459 1 93.06 540 SER B N 1
ATOM 8690 C CA . SER B 1 540 ? -6.289 3.139 4.227 1 93.06 540 SER B CA 1
ATOM 8691 C C . SER B 1 540 ? -7.109 2.201 3.348 1 93.06 540 SER B C 1
ATOM 8693 O O . SER B 1 540 ? -6.969 0.979 3.436 1 93.06 540 SER B O 1
ATOM 8695 N N . THR B 1 541 ? -7.934 2.727 2.475 1 93.62 541 THR B N 1
ATOM 8696 C CA . THR B 1 541 ? -8.742 1.937 1.553 1 93.62 541 THR B CA 1
ATOM 8697 C C . THR B 1 541 ? -7.852 1.152 0.591 1 93.62 541 THR B C 1
ATOM 8699 O O . THR B 1 541 ? -8.07 -0.04 0.366 1 93.62 541 THR B O 1
ATOM 8702 N N . SER B 1 542 ? -6.852 1.865 0.036 1 92.38 542 SER B N 1
ATOM 8703 C CA . SER B 1 542 ? -5.918 1.214 -0.877 1 92.38 542 SER B CA 1
ATOM 8704 C C . SER B 1 542 ? -5.156 0.092 -0.181 1 92.38 542 SER B C 1
ATOM 8706 O O . SER B 1 542 ? -4.93 -0.969 -0.767 1 92.38 542 SER B O 1
ATOM 8708 N N . SER B 1 543 ? -4.715 0.277 1.065 1 92.19 543 SER B N 1
ATOM 8709 C CA . SER B 1 543 ? -4.039 -0.744 1.858 1 92.19 543 SER B CA 1
ATOM 8710 C C . SER B 1 543 ? -4.93 -1.967 2.061 1 92.19 543 SER B C 1
ATOM 8712 O O . SER B 1 543 ? -4.461 -3.104 1.97 1 92.19 543 SER B O 1
ATOM 8714 N N . ASN B 1 544 ? -6.211 -1.785 2.285 1 92.06 544 ASN B N 1
ATOM 8715 C CA . ASN B 1 544 ? -7.164 -2.883 2.395 1 92.06 544 ASN B CA 1
ATOM 8716 C C . ASN B 1 544 ? -7.285 -3.654 1.084 1 92.06 544 ASN B C 1
ATOM 8718 O O . ASN B 1 544 ? -7.469 -4.871 1.091 1 92.06 544 ASN B O 1
ATOM 8722 N N . GLY B 1 545 ? -7.188 -2.898 -0.015 1 92.44 545 GLY B N 1
ATOM 8723 C CA . GLY B 1 545 ? -7.156 -3.555 -1.312 1 92.44 545 GLY B CA 1
ATOM 8724 C C . GLY B 1 545 ? -5.969 -4.484 -1.481 1 92.44 545 GLY B C 1
ATOM 8725 O O . GLY B 1 545 ? -6.113 -5.602 -1.979 1 92.44 545 GLY B O 1
ATOM 8726 N N . VAL B 1 546 ? -4.832 -4.098 -1.01 1 92.06 546 VAL B N 1
ATOM 8727 C CA . VAL B 1 546 ? -3.625 -4.914 -1.049 1 92.06 546 VAL B CA 1
ATOM 8728 C C . VAL B 1 546 ? -3.818 -6.164 -0.189 1 92.06 546 VAL B C 1
ATOM 8730 O O . VAL B 1 546 ? -3.473 -7.27 -0.605 1 92.06 546 VAL B O 1
ATOM 8733 N N . ALA B 1 547 ? -4.363 -5.949 1.014 1 93.38 547 ALA B N 1
ATOM 8734 C CA . ALA B 1 547 ? -4.637 -7.07 1.908 1 93.38 547 ALA B CA 1
ATOM 8735 C C . ALA B 1 547 ? -5.574 -8.078 1.252 1 93.38 547 ALA B C 1
ATOM 8737 O O . ALA B 1 547 ? -5.336 -9.289 1.315 1 93.38 547 ALA B O 1
ATOM 8738 N N . THR B 1 548 ? -6.617 -7.652 0.609 1 94.06 548 THR B N 1
ATOM 8739 C CA . THR B 1 548 ? -7.586 -8.508 -0.068 1 94.06 548 THR B CA 1
ATOM 8740 C C . THR B 1 548 ? -6.922 -9.273 -1.21 1 94.06 548 THR B C 1
ATOM 8742 O O . THR B 1 548 ? -7.148 -10.477 -1.369 1 94.06 548 THR B O 1
ATOM 8745 N N . SER B 1 549 ? -6.113 -8.531 -1.971 1 93.88 549 SER B N 1
ATOM 8746 C CA . SER B 1 549 ? -5.383 -9.188 -3.053 1 93.88 549 SER B CA 1
ATOM 8747 C C . SER B 1 549 ? -4.465 -10.281 -2.521 1 93.88 549 SER B C 1
ATOM 8749 O O . SER B 1 549 ? -4.383 -11.367 -3.098 1 93.88 549 SER B O 1
ATOM 8751 N N . ALA B 1 550 ? -3.744 -10.016 -1.412 1 93.5 550 ALA B N 1
ATOM 8752 C CA . ALA B 1 550 ? -2.863 -11 -0.787 1 93.5 550 ALA B CA 1
ATOM 8753 C C . ALA B 1 550 ? -3.648 -12.234 -0.337 1 93.5 550 ALA B C 1
ATOM 8755 O O . ALA B 1 550 ? -3.195 -13.367 -0.514 1 93.5 550 ALA B O 1
ATOM 8756 N N . GLU B 1 551 ? -4.82 -12.07 0.196 1 93.38 551 GLU B N 1
ATOM 8757 C CA . GLU B 1 551 ? -5.676 -13.172 0.621 1 93.38 551 GLU B CA 1
ATOM 8758 C C . GLU B 1 551 ? -6.121 -14.016 -0.57 1 93.38 551 GLU B C 1
ATOM 8760 O O . GLU B 1 551 ? -6.086 -15.242 -0.512 1 93.38 551 GLU B O 1
ATOM 8765 N N . LEU B 1 552 ? -6.496 -13.383 -1.656 1 92.94 552 LEU B N 1
ATOM 8766 C CA . LEU B 1 552 ? -6.914 -14.086 -2.865 1 92.94 552 LEU B CA 1
ATOM 8767 C C . LEU B 1 552 ? -5.762 -14.883 -3.461 1 92.94 552 LEU B C 1
ATOM 8769 O O . LEU B 1 552 ? -5.949 -16.031 -3.895 1 92.94 552 LEU B O 1
ATOM 8773 N N . LEU B 1 553 ? -4.59 -14.258 -3.436 1 93.5 553 LEU B N 1
ATOM 8774 C CA . LEU B 1 553 ? -3.402 -14.953 -3.918 1 93.5 553 LEU B CA 1
ATOM 8775 C C . LEU B 1 553 ? -3.127 -16.203 -3.086 1 93.5 553 LEU B C 1
ATOM 8777 O O . LEU B 1 553 ? -2.816 -17.266 -3.635 1 93.5 553 LEU B O 1
ATOM 8781 N N . THR B 1 554 ? -3.281 -16.078 -1.771 1 93.62 554 THR B N 1
ATOM 8782 C CA . THR B 1 554 ? -3.092 -17.219 -0.88 1 93.62 554 THR B CA 1
ATOM 8783 C C . THR B 1 554 ? -4.059 -18.344 -1.229 1 93.62 554 THR B C 1
ATOM 8785 O O . THR B 1 554 ? -3.664 -19.5 -1.286 1 93.62 554 THR B O 1
ATOM 8788 N N . GLU B 1 555 ? -5.285 -18.047 -1.54 1 93.75 555 GLU B N 1
ATOM 8789 C CA . GLU B 1 555 ? -6.297 -19.031 -1.908 1 93.75 555 GLU B CA 1
ATOM 8790 C C . GLU B 1 555 ? -5.938 -19.734 -3.217 1 93.75 555 GLU B C 1
ATOM 8792 O O . GLU B 1 555 ? -6.027 -20.953 -3.318 1 93.75 555 GLU B O 1
ATOM 8797 N N . VAL B 1 556 ? -5.531 -18.938 -4.168 1 92.62 556 VAL B N 1
ATOM 8798 C CA . VAL B 1 556 ? -5.152 -19.469 -5.473 1 92.62 556 VAL B CA 1
ATOM 8799 C C . VAL B 1 556 ? -3.953 -20.406 -5.32 1 92.62 556 VAL B C 1
ATOM 8801 O O . VAL B 1 556 ? -3.896 -21.469 -5.949 1 92.62 556 VAL B O 1
ATOM 8804 N N . LEU B 1 557 ? -2.988 -20.031 -4.41 1 93.88 557 LEU B N 1
ATOM 8805 C CA . LEU B 1 557 ? -1.798 -20.828 -4.16 1 93.88 557 LEU B CA 1
ATOM 8806 C C . LEU B 1 557 ? -2.17 -22.172 -3.518 1 93.88 557 LEU B C 1
ATOM 8808 O O . LEU B 1 557 ? -1.644 -23.219 -3.902 1 93.88 557 LEU B O 1
ATOM 8812 N N . GLU B 1 558 ? -3.07 -22.141 -2.564 1 92.69 558 GLU B N 1
ATOM 8813 C CA . GLU B 1 558 ? -3.52 -23.359 -1.901 1 92.69 558 GLU B CA 1
ATOM 8814 C C . GLU B 1 558 ? -4.188 -24.297 -2.891 1 92.69 558 GLU B C 1
ATOM 8816 O O . GLU B 1 558 ? -3.932 -25.516 -2.871 1 92.69 558 GLU B O 1
ATOM 8821 N N . ASN B 1 559 ? -4.953 -23.766 -3.791 1 93.12 559 ASN B N 1
ATOM 8822 C CA . ASN B 1 559 ? -5.613 -24.562 -4.824 1 93.12 559 ASN B CA 1
ATOM 8823 C C . ASN B 1 559 ? -4.605 -25.156 -5.805 1 93.12 559 ASN B C 1
ATOM 8825 O O . ASN B 1 559 ? -4.711 -26.328 -6.176 1 93.12 559 ASN B O 1
ATOM 8829 N N . THR B 1 560 ? -3.625 -24.375 -6.133 1 92.56 560 THR B N 1
ATOM 8830 C CA . THR B 1 560 ? -2.584 -24.828 -7.051 1 92.56 560 THR B CA 1
ATOM 8831 C C . THR B 1 560 ? -1.773 -25.953 -6.43 1 92.56 560 THR B C 1
ATOM 8833 O O . THR B 1 560 ? -1.539 -26.984 -7.074 1 92.56 560 THR B O 1
ATOM 8836 N N . LEU B 1 561 ? -1.405 -25.828 -5.18 1 91.44 561 LEU B N 1
ATOM 8837 C CA . LEU B 1 561 ? -0.612 -26.828 -4.484 1 91.44 561 LEU B CA 1
ATOM 8838 C C . LEU B 1 561 ? -1.399 -28.125 -4.324 1 91.44 561 LEU B C 1
ATOM 8840 O O . LEU B 1 561 ? -0.839 -29.219 -4.449 1 91.44 561 LEU B O 1
ATOM 8844 N N . LEU B 1 562 ? -2.721 -28.031 -4.055 1 90.31 562 LEU B N 1
ATOM 8845 C CA . LEU B 1 562 ? -3.576 -29.203 -3.93 1 90.31 562 LEU B CA 1
ATOM 8846 C C . LEU B 1 562 ? -3.574 -30.016 -5.223 1 90.31 562 LEU B C 1
ATOM 8848 O O . LEU B 1 562 ? -3.512 -31.25 -5.184 1 90.31 562 LEU B O 1
ATOM 8852 N N . LYS B 1 563 ? -3.555 -29.312 -6.352 1 88.38 563 LYS B N 1
ATOM 8853 C CA . LYS B 1 563 ? -3.607 -29.969 -7.652 1 88.38 563 LYS B CA 1
ATOM 8854 C C . LYS B 1 563 ? -2.254 -30.578 -8.016 1 88.38 563 LYS B C 1
ATOM 8856 O O . LYS B 1 563 ? -2.186 -31.703 -8.508 1 88.38 563 LYS B O 1
ATOM 8861 N N . VAL B 1 564 ? -1.165 -29.875 -7.715 1 91.19 564 VAL B N 1
ATOM 8862 C CA . VAL B 1 564 ? 0.172 -30.328 -8.094 1 91.19 564 VAL B CA 1
ATOM 8863 C C . VAL B 1 564 ? 0.639 -31.422 -7.137 1 91.19 564 VAL B C 1
ATOM 8865 O O . VAL B 1 564 ? 1.347 -32.344 -7.543 1 91.19 564 VAL B O 1
ATOM 8868 N N . ASN B 1 565 ? 0.206 -31.391 -5.863 1 91.69 565 ASN B N 1
ATOM 8869 C CA . ASN B 1 565 ? 0.65 -32.344 -4.855 1 91.69 565 ASN B CA 1
ATOM 8870 C C . ASN B 1 565 ? -0 -33.719 -5.051 1 91.69 565 ASN B C 1
ATOM 8872 O O . ASN B 1 565 ? 0.401 -34.688 -4.422 1 91.69 565 ASN B O 1
ATOM 8876 N N . LYS B 1 566 ? -0.996 -33.812 -5.941 1 89.88 566 LYS B N 1
ATOM 8877 C CA . LYS B 1 566 ? -1.572 -35.125 -6.312 1 89.88 566 LYS B CA 1
ATOM 8878 C C . LYS B 1 566 ? -0.543 -36 -7.012 1 89.88 566 LYS B C 1
ATOM 8880 O O . LYS B 1 566 ? -0.655 -37.219 -6.992 1 89.88 566 LYS B O 1
ATOM 8885 N N . PHE B 1 567 ? 0.459 -35.344 -7.625 1 91.44 567 PHE B N 1
ATOM 8886 C CA . PHE B 1 567 ? 1.52 -36.062 -8.328 1 91.44 567 PHE B CA 1
ATOM 8887 C C . PHE B 1 567 ? 2.781 -36.125 -7.48 1 91.44 567 PHE B C 1
ATOM 8889 O O . PHE B 1 567 ? 3.324 -35.094 -7.078 1 91.44 567 PHE B O 1
ATOM 8896 N N . LYS B 1 568 ? 3.166 -37.312 -7.02 1 93.5 568 LYS B N 1
ATOM 8897 C CA . LYS B 1 568 ? 4.387 -37.531 -6.242 1 93.5 568 LYS B CA 1
ATOM 8898 C C . LYS B 1 568 ? 5.617 -37.5 -7.145 1 93.5 568 LYS B C 1
ATOM 8900 O O . LYS B 1 568 ? 5.758 -38.375 -8.023 1 93.5 568 LYS B O 1
ATOM 8905 N N . ILE B 1 569 ? 6.547 -36.625 -6.969 1 88.69 569 ILE B N 1
ATOM 8906 C CA . ILE B 1 569 ? 7.715 -36.5 -7.836 1 88.69 569 ILE B CA 1
ATOM 8907 C C . ILE B 1 569 ? 8.984 -36.5 -6.988 1 88.69 569 ILE B C 1
ATOM 8909 O O . ILE B 1 569 ? 8.953 -36.125 -5.816 1 88.69 569 ILE B O 1
#

Secondary structure (DSSP, 8-state):
--S----GGG--HHHHHHHHHHHHHHHHHHHHHHHHHHHHHHHHHHHHIIIIIIHHHHHHHHHHHHHHHHHHHHHHHHHSS--HHHHHHHHHHHHHHHHHHHHHHTS---HHHHHHHHHHHHHHHHHHHHHHHHHHHHHTTPPPPHHHHHHHHHHHHHHHHHHHHHHHHHHHHHHHHHHHHHHHHHHHHHHHHHHHHHHHHHHHHHHHHHHHHHHHHHHHHHHHHHHHHTTB----------SHHHHHHHHHHHHHHHHHHHHHHHHHHHHHHHHHHHHHHHHHHHHHHHHHHHHHHHHHHHHHHHHHHHHHHHHHHHHHHHHHHHHHHHHHHHHHHHHHHHHHHHHHHHHHHHHHHHHHHHHHHHHHHHHHHHHHHHHHHHHHHHHHHHHHHHHHHHHHHHHHHHHHHHHHTGGGGHHHHHHHHHHHHHHHHHHHHHHHHHHHHHHHHHHHHHHHHHHHHHHHHHHHHHHHHHHHHHHHHHHHHHHHHHHHHHHHHHHHHHHHHHHHHHHHHHHHHHHHHHHHHHHHHHHHHHHHHHHHHHHHHHHHHHHHHHHHHHHHHHHHTTSB-/--S----GGG--HHHHHHHHHHHHHHHHHHHHHHHHHHHHHHHHHHHHIIIIIIHHHHHHHHHHHHHHHHHHHHHHHHHSS--HHHHHHHHHHHHHHHHHHHHHHTS---HHHHHHHHHHHHHHHHHHHHHHHHHHHHHTTPPPPHHHHHHHHHHHHHHHHHHHHHHHHHHHHHHHHHHHHHHHHHHHHHHHHHHHHHHHHHHHHHHHHHHHHHHHHHHHHHHHHHHHHTTB----------SHHHHHHHHHHHHHHHHHHHHHHHHHHHHHHHHHHHHHHHHHHHHHHHHHHHHHHHHHHHHHHHHHHHHHHHHHHHHHHHHHHHHHHHHHHHHHHHHHHHHHHHHHHHHHHHHHHHHHHHHHHHHHHHHHHHHHHHHHHHHHHHHHHHHHHHHHHHHHHHHHHHHHHHHHTGGGGHHHHHHHHHHHHHHHHHHHHHHHHHHHHHHHHHHHHHHHHHHHHHHHHHHHHHHHHHHHHHHHHHHHHHHHHHHHHHHHHHHHHHHHHHHHHHHHHHHHHHHHHHHHHHHHHHHHHHHHHHHHHHHHHHHHHHHHHHHHHHHHHHHHTTSB-

Radius of gyration: 108.91 Å; Cα contacts (8 Å, |Δi|>4): 1304; chains: 2; bounding box: 40×332×178 Å

Nearest PDB structures (foldseek):
  8c5v-assembly1_I  TM=4.823E-01  e=2.373E-11  Escherichia coli
  3g6b-assembly1_A  TM=5.293E-01  e=1.491E-04  Thermotoga maritima
  3g67-assembly1_A  TM=5.662E-01  e=3.374E-04  Thermotoga maritima
  3g67-assembly1_B  TM=5.549E-01  e=1.808E-03  Thermotoga maritima
  6grj-assembly1_F  TM=5.002E-01  e=3.653E-01  Aeromonas hydrophila

Foldseek 3Di:
DVPPVPVLLEDALVVLVVVLVVLLVVLVVVLVVLVVVLVVLLVVLVCCLVVALVLLLVLLVVLLVLLVQLVVLLVCLQPHQHDVVSVVSNVVSLVVNVVSLVVSCPGDDDPVLNVLSVVLVVLVVVLVVVSVVSNVCSVVPHRDDPVVVVVSVVSSVVSSVSSVVSNVVSVVVSVVSVVVSVVSNVVSVVVSVVSVVVSVVVSVVSVVVSVVSVVVLVVVLVVVVVCVVQQELVDDQDLSRPYPSNVVSVVVNVVSVVVVVVLVVLLVVLVVLLVVLVVLLVVLVVLLVVLVVLLVVLVVLLVVLVVLLVVLVVVLVVLVVVVVVLVVVLVVLVVVLVVLVVLLVVLVVVLVVLVVVLVVLVVVLVVLVVVLVVLVVLLVVLVVVLVVLVVQLVVLVVQLVVLVVQLVVLPVVPPVSPVSNVVSVVSNVVSVVSNVVSVVVNVVSVVSNVVSVVSNVVSVVVSVVSVVVSVVSVVSSVVSVVSSVVSVVVNVVSVVSNVVSVVSVVVSVVSSVVSVVSSVVSVVSSVVSVVSSVVSVVSSVVSVVSNVVSVVSVVVSVVSCVVSVSRDD/DVPVVPVLLADALVVLVVVLVVLLVVLVVVLVVLVVVLVVVLVVLVVCLVVALVLLLVLLVVLLVLLVLLVVLLVCLQPHQHDPVSVVSNVVSLVVNVVSLVVSCPGDDDPVLNVLSVVLVVLSVVLVVVSVVSNVCSVVPDRDDPVVVVVSVVSSVVSSVSSVVSNVVSVVVSVVSVVVSVVSNVVSVVVSVVSNVVSVVVSVVSVVVSVVSVVVLVVVLVVVVVCVVQQELVDDQDCSRPYPSNVVSVVVNVVSVVVVVVLVVLLVVLVVLLVVLVVLLVVLVVLLVVLVVLLVVLVVLLVVLVVLLVVLVVVLVVLVVVVVVLVVVLVVLVVVLVVLVVLLVVLVVVLVVLVVVLVVLVVVLVVLVVVLVVLVVLLVVLVVVLVVLVVQLVVLVVQLVVLVVQLVVLPVVPPVSPVSNVVSVVSNVVSVVSNVVSVVVNVVSVVVNVVSVVSNVVSVVVSVVSVVVSVVSVVSSVVSVVSSVVSVVVNVVSVVSNVVSVVSVVVSVVSSVVSVVSSVVSVVSSVVSVVSSVVSVVSSVVSVVSNVVSVVSVVVSVVSCVVSVSRDD

Solvent-accessible surface area (backbone atoms only — not comparable to full-atom values): 55649 Å² total; per-residue (Å²): 125,74,76,76,61,59,70,65,42,62,55,37,66,67,55,53,52,49,48,52,46,49,50,43,48,50,42,42,51,49,52,46,49,52,39,48,54,44,44,52,54,50,49,50,48,43,48,45,46,53,75,45,44,41,46,50,44,46,38,50,20,48,40,41,21,41,48,16,47,28,52,31,27,48,52,45,52,72,69,42,83,80,51,69,67,40,53,50,46,31,52,50,34,50,53,52,40,53,50,40,52,53,53,51,69,72,45,92,61,53,72,65,45,45,51,34,49,49,51,32,51,51,43,45,49,53,46,49,53,53,48,50,50,50,52,54,44,36,73,74,68,53,85,80,58,67,69,56,55,54,56,52,46,52,49,52,53,51,34,54,52,37,49,51,51,34,46,53,49,50,54,52,51,43,53,51,51,52,55,50,46,53,50,51,48,58,52,41,51,50,51,51,52,52,53,44,52,52,42,45,51,52,53,52,52,52,46,54,52,50,51,55,52,52,53,51,55,52,50,53,54,42,50,53,34,50,38,41,50,69,24,43,64,69,68,85,72,69,63,78,30,71,17,70,66,18,52,43,39,40,37,44,47,54,28,48,50,54,49,52,52,42,50,50,47,48,53,51,46,46,52,51,48,49,55,46,33,52,49,36,36,51,44,18,52,52,38,33,52,42,22,51,49,42,37,55,44,34,50,49,36,30,53,38,21,52,54,34,34,51,38,38,52,50,40,50,51,51,53,50,53,46,52,54,49,49,54,53,39,53,55,41,49,50,49,42,50,54,44,41,49,51,39,37,52,43,26,52,53,37,35,53,48,46,52,51,43,52,52,50,51,54,51,44,53,53,49,47,50,52,38,52,51,40,45,53,52,42,51,52,47,52,51,51,43,54,54,45,40,50,51,42,34,50,43,18,53,52,40,27,51,53,17,51,54,43,30,53,55,18,60,74,63,48,86,88,17,56,71,48,30,53,51,19,50,50,44,26,51,48,18,50,51,40,30,53,44,33,51,51,41,54,55,49,48,54,51,42,55,52,40,46,50,51,38,52,55,47,48,54,52,45,56,53,51,49,57,54,44,52,52,49,50,52,50,38,39,50,37,27,52,50,40,38,53,44,39,62,55,39,51,59,43,49,54,51,43,51,53,49,50,55,52,46,54,54,50,49,52,52,40,52,51,38,41,51,51,37,36,52,40,24,52,49,37,31,53,42,26,51,52,41,40,52,43,25,53,52,38,32,52,43,20,51,49,40,34,51,46,24,53,52,48,51,52,48,45,55,54,47,50,59,56,55,63,55,46,44,114,127,74,72,80,61,57,69,65,43,63,53,36,67,68,56,52,51,48,47,50,46,49,52,43,48,50,42,41,52,49,51,46,48,53,40,48,54,45,43,52,54,49,50,53,47,44,49,45,47,53,74,46,42,43,48,49,44,45,37,50,20,48,40,41,21,41,49,16,47,28,53,30,26,48,52,45,52,71,68,42,80,80,51,72,67,41,54,51,47,30,52,50,34,51,52,51,39,54,49,40,52,52,53,50,69,71,43,93,62,52,70,66,46,44,51,33,48,50,52,32,50,50,42,45,50,53,46,50,52,53,50,50,51,49,53,54,44,36,72,73,69,54,83,81,57,69,69,57,55,53,56,51,48,50,49,52,53,50,34,53,52,36,47,51,51,34,44,52,48,51,55,51,52,41,52,51,51,52,55,51,44,53,51,51,49,57,52,41,52,50,51,51,52,51,52,43,53,52,43,46,50,51,53,52,53,52,46,54,52,52,51,54,51,52,54,51,54,50,51,52,53,43,51,55,34,49,38,39,50,70,23,43,64,70,68,85,72,69,64,81,31,69,16,69,65,18,53,43,38,40,35,46,47,55,28,50,50,53,50,49,50,42,52,49,49,47,54,50,46,46,53,52,49,50,54,45,34,52,51,37,37,52,44,18,53,51,40,34,51,42,23,50,49,42,37,54,43,32,50,50,37,30,52,38,23,52,54,34,36,52,39,38,52,51,40,50,51,50,52,51,53,46,51,54,49,49,53,51,40,53,55,43,48,51,50,42,50,53,45,42,50,51,40,37,52,43,26,51,54,37,35,53,48,45,52,52,45,52,52,50,50,54,51,43,52,54,48,48,50,51,38,52,51,41,46,54,51,42,51,53,50,51,52,52,43,54,53,46,40,49,49,44,34,51,45,18,51,50,39,28,51,51,17,49,53,43,29,54,54,18,60,72,62,49,84,85,15,54,73,48,30,52,52,21,49,50,42,27,51,48,19,50,49,41,31,53,46,34,51,51,41,54,55,48,49,54,49,43,54,52,41,46,52,50,39,53,53,47,48,53,53,44,55,54,50,49,57,54,43,54,51,49,50,52,50,40,39,49,35,28,50,49,40,37,53,44,38,62,55,38,52,58,44,47,52,50,43,52,53,48,50,54,50,46,54,54,48,49,52,50,42,51,52,38,41,50,52,37,34,51,39,26,52,49,37,29,52,40,24,52,50,41,40,53,43,25,51,51,40,33,53,44,21,51,50,40,34,52,45,25,52,51,48,50,53,50,44,55,54,46,48,59,55,55,64,56,45,44,113